Protein AF-A0A844CBQ3-F1 (afdb_monomer)

Mean predicted aligned error: 21.14 Å

Nearest PDB structures (foldseek):
  6h30-assembly2_B  TM=5.102E-01  e=7.765E-48  Lactococcus lactis subsp. lactis Il1403
  4g4p-assembly1_A  TM=9.141E-01  e=1.726E-26  Enterococcus faecalis V583
  8b5d-assembly2_B  TM=9.277E-01  e=5.105E-23  Lactococcus lactis
  8b5e-assembly1_B  TM=8.895E-01  e=1.122E-23  Lactococcus lactis
  4kr5-assembly1_B  TM=7.770E-01  e=3.376E-24  Lactococcus lactis subsp. lactis Il1403

Sequence (972 aa):
MRWIMKKAKLLAFVMACLSMLGVLTITANHSVQTVDAQTKEKYIIATDTTFAPFEFVNEAGDMVGIDMDLLAAIAEDQGFEYEVKALGFNAAVQALESKQVDGVIAGMSITPERQEAFDFSEAYYNSSLSFAVKTDSEIQTLSDLDGKRVAVKTGTQGAELADSLKDEYGFTVVTFEDSVNMYQDVIVGNSDAAVEDFPVMAYAINDGKLALRQLEETFDIGSYGFATSPGENPELVAAFNEGLANIQASGKYDEILATYLGEAVETSSDEADTALEHTKKYVIATDTTFAPFEFVNEDGDMVGIDMDLLAAIAEDQGFEYEVKALGFNAAVQALESKQVDGVIAGMSITPERQEAFDFSEAYYNSSLSFAVKTDSEIQTLSDLEGKRVAVKTGTQGAELADSLKDEYGFTVVTFEDSVNMYQDVIVGNSDAAVEDFPVMAYAINDGNLDLRQLAETFDIGSYGFATSPGANPALVAAFNQGLANIQASGEYDEILATYLGDAAVTQTETEDVAIEHTKKYIIATDQTYAPFEFVDDEGNLVGIDMDLMAAIAENQGFEYDMKVLGFNAAVQALESGQADGVIAGMSITEARQESFDFSEPYFDSELSFAVKPDSEIQTLEDLDGLRVAVKTGTQGADLAERLKDEYNFEIAIFEDSANVIEDVLAGNSAALIEDFPVMAYTIKEGDVDLRLLDETFSVGSYGFAVLKDQNQDLLTAFNQGLANLQASGEYDEIISLYTATEDAVESTESEAETTSSRSTFIGQITSNWRPLMDGLWTTVWVTLVSIVIAMILGIALGIMSAGQNSILKFIALLYVDIMRGIPLLVLSFFIYFGIPQLTGLTFPATLAGIVTLSLNAAAYISEIVRGGIKAVPIGQSEASRSLGLPYNKTLRHIVLPQAFKIMVPSFINQFVITLKDTSILSVIGLVELTQTGKIIIARTYQSGSMWLIVGLMYIIIITALTKLSKRLEKEK

pLDDT: mean 82.25, std 16.84, range [26.75, 98.0]

Solvent-accessible surface area (backbone atoms only — not comparable to full-atom values): 51866 Å² total; per-residue (Å²): 114,83,71,60,62,57,50,56,56,50,53,54,49,54,55,55,57,64,67,68,76,77,83,88,85,88,80,87,82,83,86,81,91,78,85,89,75,89,78,70,88,57,45,39,33,21,20,34,55,74,44,52,50,36,30,25,61,49,97,90,70,48,81,39,34,46,53,47,52,50,53,48,52,25,27,62,73,58,70,55,52,73,44,82,40,72,58,26,55,75,49,26,52,52,30,30,78,69,64,75,34,54,32,35,50,58,81,39,60,65,41,78,75,48,59,76,66,28,40,66,34,61,72,79,44,76,48,34,32,25,40,31,28,35,61,88,52,88,65,70,52,69,75,62,32,52,76,34,35,35,24,18,36,64,94,39,70,41,34,53,50,50,66,68,44,24,80,80,31,44,34,43,84,43,77,26,94,41,60,70,64,30,52,49,35,26,65,75,62,81,20,60,26,32,37,39,45,39,68,37,50,52,38,44,33,66,77,65,63,42,66,47,39,74,42,87,66,68,42,83,65,53,28,20,24,44,34,24,39,67,95,43,62,63,67,57,39,51,38,46,38,55,20,47,53,49,33,50,75,68,45,52,45,56,53,50,49,37,75,66,64,41,100,73,68,86,81,76,70,92,78,88,75,60,81,61,63,62,87,50,71,40,37,32,22,20,33,55,71,43,53,53,35,31,25,63,48,98,89,68,47,82,39,34,48,51,47,52,51,53,49,51,23,28,62,73,61,54,49,45,72,45,82,42,72,58,26,56,74,50,26,52,53,29,29,77,68,63,75,33,57,29,36,49,58,83,37,60,60,42,76,76,47,57,76,64,26,38,66,32,62,70,80,46,81,46,35,32,25,40,32,28,36,63,89,52,90,67,71,52,69,75,64,34,53,78,34,35,36,22,19,37,65,94,38,70,41,33,51,51,50,65,69,44,23,78,80,34,43,34,43,84,43,77,28,94,41,58,68,65,30,54,49,34,25,66,74,62,78,19,61,26,33,37,38,46,39,68,37,50,51,37,40,30,68,78,62,64,40,68,47,37,75,42,87,66,67,41,84,62,50,26,20,23,44,33,24,35,67,94,40,59,60,18,57,38,53,40,45,41,53,19,48,53,50,33,50,76,69,47,53,45,50,55,52,47,30,76,68,65,32,79,86,56,56,81,69,80,86,65,81,86,74,76,67,66,76,80,58,70,41,34,34,16,18,36,44,57,44,54,52,31,27,18,48,51,99,88,68,48,82,39,35,51,50,48,55,50,53,49,51,23,28,62,72,58,57,50,51,71,46,83,41,69,23,34,60,74,38,20,54,51,26,27,78,52,71,71,18,51,28,34,51,60,81,36,67,64,44,77,80,51,56,77,59,26,41,63,34,66,70,78,41,80,43,36,35,26,41,36,28,50,71,87,51,88,67,70,55,69,72,66,34,55,77,34,33,35,20,17,34,61,97,37,70,42,33,55,49,47,67,69,44,25,78,81,32,44,35,44,82,41,78,30,91,42,68,32,59,27,52,44,36,31,76,72,62,78,19,62,28,30,40,44,49,38,58,38,53,49,34,44,39,69,77,63,71,44,85,58,31,74,44,90,65,71,40,82,78,49,28,22,21,44,33,24,37,52,98,40,58,57,69,58,39,50,44,46,37,52,19,49,52,50,29,53,75,72,44,53,42,57,53,54,49,53,78,52,41,78,61,87,82,62,81,81,72,78,97,80,61,78,80,65,55,66,49,52,76,33,73,67,28,45,47,68,76,42,43,64,60,51,49,52,9,42,48,41,35,49,54,47,35,51,54,15,48,56,53,8,49,57,51,2,48,53,35,5,52,30,48,61,45,88,51,67,66,53,19,48,54,32,45,54,52,30,55,50,42,70,66,48,54,67,64,58,44,39,45,40,56,53,51,47,43,21,66,75,67,74,55,78,63,58,44,66,56,30,44,32,51,37,50,14,56,40,47,12,31,55,40,13,50,46,40,30,49,20,54,66,68,45,64,64,65,60,61,50,52,37,46,75,69,70,47,53,69,69,56,39,41,64,73,57,42,45,67,53,14,49,69,64,29,50,66,57,54,52,53,47,52,55,48,49,43,58,54,48,54,58,39,30,69,55,33,30,67,20,37,56,37,39,42,49,38,54,18,40,70,54,44,44,44,73,61,40,53,50,51,50,50,50,51,52,49,51,52,51,50,52,52,54,51,52,48,56,50,68,61,66,79,109

Secondary structure (DSSP, 8-state):
-TTTHHHHHHHHHHHHHHHTTS------------------S-EEEEE-SEETTTEEE-TTS-EESHHHHHHHHHHHHHT--EEEEE--HHHHHHHHHTTSSSEE-SS-B--HHHHTT-EEEEEEEEEEEEEEEETT----SGGGGTT-EEEEETTSHHHHHHHHHHHHHT-EEEEESSHHHHHHHHHTTSSSEEEEEHHHHHHHHHTS--SEEEEEEEEEEEEEEEEE-TTS-HHHHHHHHHHHHHHHHTTHHHHHHHHHH-S--------------TT-EEEEEE-SEETTTEEE-TTS-EESHHHHHHHHHHHHHT-EEEEEE--HHHHHHHHHTTSSSEE-SS-B--HHHHTTSEEEEEEEEEEEEEEEETT----SGGGGTT-EEEEETTSHHHHHHHHHHHHHT-EEEEESSHHHHHHHHHTTSSSEEEEEHHHHHHHHHTS--SEEEEEEEEEEEEEEEEE-TTS-HHHHHHHHHHHHHHHHHTHHHHHHHHHH-TTTGGGSS-------TT-EEEEEE-SEETTTEEE-TTS-EESHHHHHHHHHHHHHT-EEEEEE--HHHHHHHHHTTS-SEE-SS-B--HHHHTTEEEPSPSEEEEEEEEE-TT-S--SGGGGTT-EEEEETTSHHHHHHHHHHHHHTPEEEEESSHHHHHHHHHHTSSSEEEEEHHHHHHHHHTTS---EEEEEEEEEEEE--EEETTS-HHHHHHHHHHHHHHHHHTHHHHHHHHH---GGGGG--SS-TTTHHHHTSHHHHHHHSHHHHHHHHHHHHHHHHHHHHHHHHHHHHHHHHHHSS-HHHHHHHHHHHHHHHHS-HHHHHHIIIIIHHHHHS----HHHHHHHHHHHHHHHHHHHHHHHHHHHS-HHHHHHHHHTT--HHHHIIIIIHHHHHHHHHHHHHHHHHHHHHHGGGGGGGT--SHHHHHHHHHHHH--HHHHHHHHHHHHHHHHHHHHHHHHHHHHT-

Radius of gyration: 39.0 Å; Cα contacts (8 Å, |Δi|>4): 1684; chains: 1; bounding box: 101×66×117 Å

Foldseek 3Di:
DVVVVVVVVVVVVLVVVVVPPPDDDDDDDDDDDDDDDDQDQEFEEEEADAQPQQWYQDPVRDIHHLLVLLVVLLCVVLVHHYDYDHPHPVVRVVCQLVVVGFWYRYQAFDDPVVVVWWDWAPFLAWWKKWKKFFLPDPDQDLLSQAAFEEEEEPPDVQQVVCVVCCVVNHHHYDYDPHVVVRLVCRLVPVGGIYMDIPQSVLLCCPVVVRRMDTHPDIGGPTGGTMIHGVPGPVVVSVSSNVSSVVCVVVCVSVVSCCVRRNPDDPRDDDDDDADPPLVDAFEEEEADAQPQQWYQDPVRDIHHLLVLLVVQLCVVLNHHYDYDHPHPVVRVVCQLVVVGFWYRYQAFDDPVVVVWWPWAPFLFWWKKWKKFFLPDPDQDLLSQAAFEEEEEPPDVQQVVCVVCCVVSNHHYDYDPHVVVRLVCRLVPVGGIYMDIPQSVLLCVPVVVRRMDTHLDIGGRTGGTMIHGVPGPVNVSVSSNVSSVVCVVVCVSLVSCCVRRNPLVSPPPPDDPLPQPLPDEFEEEEEAQQPQQWHADLVRDTHHLLVVLVVLLCVLLNHHYDYHHFHDVLRVLCQQLVVGQWYRYQAFDDPVVLVWKDWAPFLFFWKKWKKAAPPAPDQDLLVQAAFEEEEEPPDLQVVVCVVCCVVSVHHYDYDNHPLVNQVCRVVVVGGIYIDTPLSVQQCVVVVLGRIDTHPDIGGRGGGTMIHTPPGPVSVSSSSNVSSSSCVVVVVSVVRSPVRGDDPVPPPDDPDPVPPSVQCLDLVNVCVSLVVLLVVLAVLLVVLLVLLLVLLLVLLLCLLCQCLDPDPVSVVVSVVLLCVLQVDDLLRQLCCQQRVCCSVPVDHDDLSVSLSVSLNSNLSSQSSVLSNVLLVPPPCVQVVVCVVVVHDPVRSCVPPRVVRSVLVSLLVSLVSSLVSSVCSLSSVNRVRSHNNVSLSSSCSVSSNNPSSVVVSVVSSVVVSVVSVVVSVVVNVVD

InterPro domains:
  IPR000515 ABC transporter type 1, transmembrane domain MetI-like [PF00528] (794-969)
  IPR000515 ABC transporter type 1, transmembrane domain MetI-like [PS50928] (776-965)
  IPR000515 ABC transporter type 1, transmembrane domain MetI-like [cd06261] (776-962)
  IPR001320 Ionotropic glutamate receptor, C-terminal [SM00079] (281-502)
  IPR001638 Solute-binding protein family 3/N-terminal domain of MltF [PF00497] (44-263)
  IPR001638 Solute-binding protein family 3/N-terminal domain of MltF [PF00497] (283-501)
  IPR001638 Solute-binding protein family 3/N-terminal domain of MltF [PF00497] (522-738)
  IPR001638 Solute-binding protein family 3/N-terminal domain of MltF [SM00062] (42-264)
  IPR001638 Solute-binding protein family 3/N-terminal domain of MltF [SM00062] (281-503)
  IPR001638 Solute-binding protein family 3/N-terminal domain of MltF [SM00062] (520-742)
  IPR010065 Amino acid ABC transporter, permease protein, 3-TM domain [TIGR01726] (769-867)
  IPR035906 MetI-like superfamily [G3DSA:1.10.3720.10] (762-972)
  IPR035906 MetI-like superfamily [SSF161098] (770-968)

Organism: NCBI:txid2664442

Structure (mmCIF, N/CA/C/O backbone):
data_AF-A0A844CBQ3-F1
#
_entry.id   AF-A0A844CBQ3-F1
#
loop_
_atom_site.group_PDB
_atom_site.id
_atom_site.type_symbol
_atom_site.label_atom_id
_atom_site.label_alt_id
_atom_site.label_comp_id
_atom_site.label_asym_id
_atom_site.label_entity_id
_atom_site.label_seq_id
_atom_site.pdbx_PDB_ins_code
_atom_site.Cartn_x
_atom_site.Cartn_y
_atom_site.Cartn_z
_atom_site.occupancy
_atom_site.B_iso_or_equiv
_atom_site.auth_seq_id
_atom_site.auth_comp_id
_atom_site.auth_asym_id
_atom_site.auth_atom_id
_atom_site.pdbx_PDB_model_num
ATOM 1 N N . MET A 1 1 ? 44.254 -22.456 -4.884 1.00 42.69 1 MET A N 1
ATOM 2 C CA . MET A 1 1 ? 44.117 -21.243 -4.040 1.00 42.69 1 MET A CA 1
ATOM 3 C C . MET A 1 1 ? 44.386 -19.915 -4.768 1.00 42.69 1 MET A C 1
ATOM 5 O O . MET A 1 1 ? 43.514 -19.061 -4.763 1.00 42.69 1 MET A O 1
ATOM 9 N N . ARG A 1 2 ? 45.508 -19.723 -5.488 1.00 37.31 2 ARG A N 1
ATOM 10 C CA . ARG A 1 2 ? 45.789 -18.478 -6.261 1.00 37.31 2 ARG A CA 1
ATOM 11 C C . ARG A 1 2 ? 44.893 -18.211 -7.494 1.00 37.31 2 ARG A C 1
ATOM 13 O O . ARG A 1 2 ? 44.943 -17.118 -8.048 1.00 37.31 2 ARG A O 1
ATOM 20 N N . TRP A 1 3 ? 44.098 -19.193 -7.921 1.00 34.28 3 TRP A N 1
ATOM 21 C CA . TRP A 1 3 ? 43.196 -19.111 -9.082 1.00 34.28 3 TRP A CA 1
ATOM 22 C C . TRP A 1 3 ? 41.787 -18.600 -8.718 1.00 34.28 3 TRP A C 1
ATOM 24 O O . TRP A 1 3 ? 41.167 -17.908 -9.515 1.00 34.28 3 TRP A O 1
ATOM 34 N N . ILE A 1 4 ? 41.337 -18.836 -7.479 1.00 40.72 4 ILE A N 1
ATOM 35 C CA . ILE A 1 4 ? 40.015 -18.423 -6.972 1.00 40.72 4 ILE A CA 1
ATOM 36 C C . ILE A 1 4 ? 40.043 -16.950 -6.515 1.00 40.72 4 ILE A C 1
ATOM 38 O O . ILE A 1 4 ? 39.172 -16.166 -6.880 1.00 40.72 4 ILE A O 1
ATOM 42 N N . MET A 1 5 ? 41.134 -16.507 -5.877 1.00 39.25 5 MET A N 1
ATOM 43 C CA . MET A 1 5 ? 41.304 -15.105 -5.449 1.00 39.25 5 MET A CA 1
ATOM 44 C C . MET A 1 5 ? 41.434 -14.087 -6.601 1.00 39.25 5 MET A C 1
ATOM 46 O O . MET A 1 5 ? 41.279 -12.888 -6.380 1.00 39.25 5 MET A O 1
ATOM 50 N N . LYS A 1 6 ? 41.724 -14.529 -7.834 1.00 40.88 6 LYS A N 1
ATOM 51 C CA . LYS A 1 6 ? 41.793 -13.639 -9.009 1.00 40.88 6 LYS A CA 1
ATOM 52 C C . LYS A 1 6 ? 40.429 -13.383 -9.660 1.00 40.88 6 LYS A C 1
ATOM 54 O O . LYS A 1 6 ? 40.295 -12.367 -10.330 1.00 40.88 6 LYS A O 1
ATOM 59 N N . LYS A 1 7 ? 39.431 -14.252 -9.448 1.00 42.78 7 LYS A N 1
ATOM 60 C CA . LYS A 1 7 ? 38.058 -14.039 -9.937 1.00 42.78 7 LYS A CA 1
ATOM 61 C C . LYS A 1 7 ? 37.225 -13.186 -8.977 1.00 42.78 7 LYS A C 1
ATOM 63 O O . LYS A 1 7 ? 36.506 -12.320 -9.450 1.00 42.78 7 LYS A O 1
ATOM 68 N N . ALA A 1 8 ? 37.428 -13.318 -7.664 1.00 40.06 8 ALA A N 1
ATOM 69 C CA . ALA A 1 8 ? 36.771 -12.463 -6.667 1.00 40.06 8 ALA A CA 1
ATOM 70 C C . ALA A 1 8 ? 37.139 -10.971 -6.823 1.00 40.06 8 ALA A C 1
ATOM 72 O O . ALA A 1 8 ? 36.279 -10.104 -6.749 1.00 40.06 8 ALA A O 1
ATOM 73 N N . LYS A 1 9 ? 38.403 -10.666 -7.157 1.00 38.34 9 LYS A N 1
ATOM 74 C CA . LYS A 1 9 ? 38.848 -9.287 -7.444 1.00 38.34 9 LYS A CA 1
ATOM 75 C C . LYS A 1 9 ? 38.379 -8.747 -8.797 1.00 38.34 9 LYS A C 1
ATOM 77 O O . LYS A 1 9 ? 38.331 -7.539 -8.969 1.00 38.34 9 LYS A O 1
ATOM 82 N N . LEU A 1 10 ? 38.047 -9.622 -9.748 1.00 36.81 10 LEU A N 1
ATOM 83 C CA . LEU A 1 10 ? 37.467 -9.232 -11.035 1.00 36.81 10 LEU A CA 1
ATOM 84 C C . LEU A 1 10 ? 35.963 -8.952 -10.883 1.00 36.81 10 LEU A C 1
ATOM 86 O O . LEU A 1 10 ? 35.478 -7.988 -11.453 1.00 36.81 10 LEU A O 1
ATOM 90 N N . LEU A 1 11 ? 35.263 -9.738 -10.057 1.00 35.88 11 LEU A N 1
ATOM 91 C CA . LEU A 1 11 ? 33.847 -9.545 -9.727 1.00 35.88 11 LEU A CA 1
ATOM 92 C C . LEU A 1 11 ? 33.622 -8.264 -8.900 1.00 35.88 11 LEU A C 1
ATOM 94 O O . LEU A 1 11 ? 32.753 -7.468 -9.232 1.00 35.88 11 LEU A O 1
ATOM 98 N N . ALA A 1 12 ? 34.481 -8.004 -7.906 1.00 39.28 12 ALA A N 1
ATOM 99 C CA . ALA A 1 12 ? 34.456 -6.764 -7.121 1.00 39.28 12 ALA A CA 1
ATOM 100 C C . ALA A 1 12 ? 34.820 -5.515 -7.951 1.00 39.28 12 ALA A C 1
ATOM 102 O O . ALA A 1 12 ? 34.304 -4.431 -7.706 1.00 39.28 12 ALA A O 1
ATOM 103 N N . PHE A 1 13 ? 35.678 -5.658 -8.969 1.00 39.47 13 PHE A N 1
ATOM 104 C CA . PHE A 1 13 ? 36.022 -4.564 -9.884 1.00 39.47 13 PHE A CA 1
ATOM 105 C C . PHE A 1 13 ? 34.905 -4.278 -10.903 1.00 39.47 13 PHE A C 1
ATOM 107 O O . PHE A 1 13 ? 34.706 -3.128 -11.276 1.00 39.47 13 PHE A O 1
ATOM 114 N N . VAL A 1 14 ? 34.149 -5.301 -11.318 1.00 38.84 14 VAL A N 1
ATOM 115 C CA . VAL A 1 14 ? 32.962 -5.144 -12.177 1.00 38.84 14 VAL A CA 1
ATOM 116 C C . VAL A 1 14 ? 31.804 -4.495 -11.405 1.00 38.84 14 VAL A C 1
ATOM 118 O O . VAL A 1 14 ? 31.183 -3.584 -11.944 1.00 38.84 14 VAL A O 1
ATOM 121 N N . MET A 1 15 ? 31.589 -4.854 -10.131 1.00 37.47 15 MET A N 1
ATOM 122 C CA . MET A 1 15 ? 30.619 -4.171 -9.255 1.00 37.47 15 MET A CA 1
ATOM 123 C C . MET A 1 15 ? 31.005 -2.711 -8.958 1.00 37.47 15 MET A C 1
ATOM 125 O O . MET A 1 15 ? 30.160 -1.827 -9.037 1.00 37.47 15 MET A O 1
ATOM 129 N N . ALA A 1 16 ? 32.289 -2.416 -8.727 1.00 35.47 16 ALA A N 1
ATOM 130 C CA . ALA A 1 16 ? 32.760 -1.042 -8.505 1.00 35.47 16 ALA A CA 1
ATOM 131 C C . ALA A 1 16 ? 32.723 -0.150 -9.767 1.00 35.47 16 ALA A C 1
ATOM 133 O O . ALA A 1 16 ? 32.735 1.074 -9.669 1.00 35.47 16 ALA A O 1
ATOM 134 N N . CYS A 1 17 ? 32.695 -0.739 -10.968 1.00 33.56 17 CYS A N 1
ATOM 135 C CA . CYS A 1 17 ? 32.508 0.006 -12.218 1.00 33.56 17 CYS A CA 1
ATOM 136 C C . CYS A 1 17 ? 31.031 0.310 -12.520 1.00 33.56 17 CYS A C 1
ATOM 138 O O . CYS A 1 17 ? 30.770 1.267 -13.244 1.00 33.56 17 CYS A O 1
ATOM 140 N N . LEU A 1 18 ? 30.088 -0.456 -11.961 1.00 34.97 18 LEU A N 1
ATOM 141 C CA . LEU A 1 18 ? 28.648 -0.180 -12.043 1.00 34.97 18 LEU A CA 1
ATOM 142 C C . LEU A 1 18 ? 28.239 0.999 -11.143 1.00 34.97 18 LEU A C 1
ATOM 144 O O . LEU A 1 18 ? 27.423 1.813 -11.560 1.00 34.97 18 LEU A O 1
ATOM 148 N N . SER A 1 19 ? 28.872 1.168 -9.977 1.00 33.22 19 SER A N 1
ATOM 149 C CA . SER A 1 19 ? 28.577 2.270 -9.045 1.00 33.22 19 SER A CA 1
ATOM 150 C C . SER A 1 19 ? 29.207 3.624 -9.418 1.00 33.22 19 SER A C 1
ATOM 152 O O . SER A 1 19 ? 28.736 4.667 -8.978 1.00 33.22 19 SER A O 1
ATOM 154 N N . MET A 1 20 ? 30.241 3.657 -10.270 1.00 30.27 20 MET A N 1
ATOM 155 C CA . MET A 1 20 ? 30.936 4.904 -10.651 1.00 30.27 20 MET A CA 1
ATOM 156 C C . MET A 1 20 ? 30.325 5.669 -11.841 1.00 30.27 20 MET A C 1
ATOM 158 O O . MET A 1 20 ? 30.866 6.702 -12.235 1.00 30.27 20 MET A O 1
ATOM 162 N N . LEU A 1 21 ? 29.216 5.207 -12.427 1.00 35.25 21 LEU A N 1
ATOM 163 C CA . LEU A 1 21 ? 28.580 5.859 -13.586 1.00 35.25 21 LEU A CA 1
ATOM 164 C C . LEU A 1 21 ? 27.441 6.837 -13.231 1.00 35.25 21 LEU A C 1
ATOM 166 O O . LEU A 1 21 ? 26.914 7.475 -14.137 1.00 35.25 21 LEU A O 1
ATOM 170 N N . GLY A 1 22 ? 27.104 7.001 -11.945 1.00 36.03 22 GLY A N 1
ATOM 171 C CA . GLY A 1 22 ? 25.953 7.797 -11.491 1.00 36.03 22 GLY A CA 1
ATOM 172 C C . GLY A 1 22 ? 26.216 9.225 -10.989 1.00 36.03 22 GLY A C 1
ATOM 173 O O . GLY A 1 22 ? 25.256 9.919 -10.686 1.00 36.03 22 GLY A O 1
ATOM 174 N N . VAL A 1 23 ? 27.459 9.713 -10.884 1.00 34.78 23 VAL A N 1
ATOM 175 C CA . VAL A 1 23 ? 27.708 11.002 -10.197 1.00 34.78 23 VAL A CA 1
ATOM 176 C C . VAL A 1 23 ? 28.401 12.016 -11.098 1.00 34.78 23 VAL A C 1
ATOM 178 O O . VAL A 1 23 ? 29.620 11.984 -11.271 1.00 34.78 23 VAL A O 1
ATOM 181 N N . LEU A 1 24 ? 27.626 12.963 -11.639 1.00 29.94 24 LEU A N 1
ATOM 182 C CA . LEU A 1 24 ? 28.168 14.227 -12.138 1.00 29.94 24 LEU A CA 1
ATOM 183 C C . LEU A 1 24 ? 27.106 15.336 -12.216 1.00 29.94 24 LEU A C 1
ATOM 185 O O . LEU A 1 24 ? 26.623 15.637 -13.296 1.00 29.94 24 LEU A O 1
ATOM 189 N N . THR A 1 25 ? 26.823 15.986 -11.082 1.00 29.67 25 THR A N 1
ATOM 190 C CA . THR A 1 25 ? 26.727 17.458 -10.973 1.00 29.67 25 THR A CA 1
ATOM 191 C C . THR A 1 25 ? 26.668 17.881 -9.502 1.00 29.67 25 THR A C 1
ATOM 193 O O . THR A 1 25 ? 25.662 17.684 -8.836 1.00 29.67 25 THR A O 1
ATOM 196 N N . ILE A 1 26 ? 27.743 18.511 -9.018 1.00 32.50 26 ILE A N 1
ATOM 197 C CA . ILE A 1 26 ? 27.731 19.410 -7.856 1.00 32.50 26 ILE A CA 1
ATOM 198 C C . ILE A 1 26 ? 27.830 20.827 -8.413 1.00 32.50 26 ILE A C 1
ATOM 200 O O . ILE A 1 26 ? 28.825 21.132 -9.069 1.00 32.50 26 ILE A O 1
ATOM 204 N N . THR A 1 27 ? 26.880 21.698 -8.074 1.00 30.72 27 THR A N 1
ATOM 205 C CA . THR A 1 27 ? 27.179 23.108 -7.778 1.00 30.72 27 THR A CA 1
ATOM 206 C C . THR A 1 27 ? 26.192 23.663 -6.756 1.00 30.72 27 THR A C 1
ATOM 208 O O . THR A 1 27 ? 25.030 23.873 -7.071 1.00 30.72 27 THR A O 1
ATOM 211 N N . ALA A 1 28 ? 26.739 23.911 -5.563 1.00 29.20 28 ALA A N 1
ATOM 212 C CA . ALA A 1 28 ? 26.555 25.066 -4.686 1.00 29.20 28 ALA A CA 1
ATOM 213 C C . ALA A 1 28 ? 25.149 25.660 -4.498 1.00 29.20 28 ALA A C 1
ATOM 215 O O . ALA A 1 28 ? 24.626 26.326 -5.388 1.00 29.20 28 ALA A O 1
ATOM 216 N N . ASN A 1 29 ? 24.690 25.663 -3.243 1.00 28.53 29 ASN A N 1
ATOM 217 C CA . ASN A 1 29 ? 24.168 26.901 -2.683 1.00 28.53 29 ASN A CA 1
ATOM 218 C C . ASN A 1 29 ? 24.551 27.091 -1.212 1.00 28.53 29 ASN A C 1
ATOM 220 O O . ASN A 1 29 ? 24.800 26.144 -0.474 1.00 28.53 29 ASN A O 1
ATOM 224 N N . HIS A 1 30 ? 24.711 28.365 -0.871 1.00 30.31 30 HIS A N 1
ATOM 225 C CA . HIS A 1 30 ? 25.308 28.895 0.342 1.00 30.31 30 HIS A CA 1
ATOM 226 C C . HIS A 1 30 ? 24.494 28.618 1.613 1.00 30.31 30 HIS A C 1
ATOM 228 O O . HIS A 1 30 ? 23.314 28.932 1.689 1.00 30.31 30 HIS A O 1
ATOM 234 N N . SER A 1 31 ? 25.221 28.144 2.623 1.00 26.97 31 SER A N 1
ATOM 235 C CA . SER A 1 31 ? 25.113 28.442 4.056 1.00 26.97 31 SER A CA 1
ATOM 236 C C . SER A 1 31 ? 24.112 29.528 4.492 1.00 26.97 31 SER A C 1
ATOM 238 O O . SER A 1 31 ? 24.318 30.711 4.200 1.00 26.97 31 SER A O 1
ATOM 240 N N . VAL A 1 32 ? 23.184 29.136 5.366 1.00 27.33 32 VAL A N 1
ATOM 241 C CA . VAL A 1 32 ? 22.710 29.955 6.491 1.00 27.33 32 VAL A CA 1
ATOM 242 C C . VAL A 1 32 ? 23.109 29.209 7.767 1.00 27.33 32 VAL A C 1
ATOM 244 O O . VAL A 1 32 ? 22.816 28.030 7.914 1.00 27.33 32 VAL A O 1
ATOM 247 N N . GLN A 1 33 ? 23.875 29.875 8.632 1.00 26.75 33 GLN A N 1
ATOM 248 C CA . GLN A 1 33 ? 24.280 29.372 9.944 1.00 26.75 33 GLN A CA 1
ATOM 249 C C . GLN A 1 33 ? 23.138 29.537 10.947 1.00 26.75 33 GLN A C 1
ATOM 251 O O . GLN A 1 33 ? 22.688 30.666 11.148 1.00 26.75 33 GLN A O 1
ATOM 256 N N . THR A 1 34 ? 22.819 28.471 11.678 1.00 27.25 34 THR A N 1
ATOM 257 C CA . THR A 1 34 ? 22.319 28.544 13.056 1.00 27.25 34 THR A CA 1
ATOM 258 C C . THR A 1 34 ? 23.032 27.487 13.907 1.00 27.25 34 THR A C 1
ATOM 260 O O . THR A 1 34 ? 23.056 26.314 13.569 1.00 27.25 34 THR A O 1
ATOM 263 N N . VAL A 1 35 ? 23.704 28.017 14.929 1.00 29.19 35 VAL A N 1
ATOM 264 C CA . VAL A 1 35 ? 24.410 27.480 16.108 1.00 29.19 35 VAL A CA 1
ATOM 265 C C . VAL A 1 35 ? 24.378 25.960 16.380 1.00 29.19 35 VAL A C 1
ATOM 267 O O . VAL A 1 35 ? 23.326 25.382 16.603 1.00 29.19 35 VAL A O 1
ATOM 270 N N . ASP A 1 36 ? 25.593 25.400 16.456 1.00 27.80 36 ASP A N 1
ATOM 271 C CA . ASP A 1 36 ? 26.026 24.081 16.960 1.00 27.80 36 ASP A CA 1
ATOM 272 C C . ASP A 1 36 ? 25.395 23.666 18.309 1.00 27.80 36 ASP A C 1
ATOM 274 O O . ASP A 1 36 ? 25.529 24.394 19.298 1.00 27.80 36 ASP A O 1
ATOM 278 N N . ALA A 1 37 ? 24.869 22.440 18.375 1.00 33.53 37 ALA A N 1
ATOM 279 C CA . ALA A 1 37 ? 24.974 21.569 19.545 1.00 33.53 37 ALA A CA 1
ATOM 280 C C . ALA A 1 37 ? 25.956 20.448 19.167 1.00 33.53 37 ALA A C 1
ATOM 282 O O . ALA A 1 37 ? 25.830 19.846 18.104 1.00 33.53 37 ALA A O 1
ATOM 283 N N . GLN A 1 38 ? 26.989 20.224 19.983 1.00 36.97 38 GLN A N 1
ATOM 284 C CA . GLN A 1 38 ? 27.993 19.191 19.725 1.00 36.97 38 GLN A CA 1
ATOM 285 C C . GLN A 1 38 ? 27.341 17.803 19.770 1.00 36.97 38 GLN A C 1
ATOM 287 O O . GLN A 1 38 ? 27.178 17.249 20.851 1.00 36.97 38 GLN A O 1
ATOM 292 N N . THR A 1 39 ? 27.029 17.206 18.623 1.00 42.03 39 THR A N 1
ATOM 293 C CA . THR A 1 39 ? 26.670 15.785 18.568 1.00 42.03 39 THR A CA 1
ATOM 294 C C . THR A 1 39 ? 27.907 14.950 18.879 1.00 42.03 39 THR A C 1
ATOM 296 O O . THR A 1 39 ? 28.873 14.904 18.110 1.00 42.03 39 THR A O 1
ATOM 299 N N . LYS A 1 40 ? 27.894 14.328 20.056 1.00 55.50 40 LYS A N 1
ATOM 300 C CA . LYS A 1 40 ? 28.806 13.256 20.448 1.00 55.50 40 LYS A CA 1
ATOM 301 C C . LYS A 1 40 ? 28.569 12.090 19.483 1.00 55.50 40 LYS A C 1
ATOM 303 O O . LYS A 1 40 ? 27.426 11.727 19.257 1.00 55.50 40 LYS A O 1
ATOM 308 N N . GLU A 1 41 ? 29.625 11.529 18.889 1.00 66.75 41 GLU A N 1
ATOM 309 C CA . GLU A 1 41 ? 29.463 10.459 17.883 1.00 66.75 41 GLU A CA 1
ATOM 310 C C . GLU A 1 41 ? 28.832 9.180 18.469 1.00 66.75 41 GLU A C 1
ATOM 312 O O . GLU A 1 41 ? 28.280 8.403 17.705 1.00 66.75 41 GLU A O 1
ATOM 317 N N . LYS A 1 42 ? 28.922 8.945 19.793 1.00 89.94 42 LYS A N 1
ATOM 318 C CA . LYS A 1 42 ? 28.358 7.765 20.474 1.00 89.94 42 LYS A CA 1
ATOM 319 C C . LYS A 1 42 ? 28.299 7.945 22.002 1.00 89.94 42 LYS A C 1
ATOM 321 O O . LYS A 1 42 ? 29.308 8.355 22.587 1.00 89.94 42 LYS A O 1
ATOM 326 N N . TYR A 1 43 ? 27.180 7.609 22.646 1.00 95.25 43 TYR A N 1
ATOM 327 C CA . TYR A 1 43 ? 27.017 7.599 24.111 1.00 95.25 43 TYR A CA 1
ATOM 328 C C . TYR A 1 43 ? 27.470 6.269 24.733 1.00 95.25 43 TYR A C 1
ATOM 330 O O . TYR A 1 43 ? 27.318 5.207 24.136 1.00 95.25 43 TYR A O 1
ATOM 338 N N . ILE A 1 44 ? 28.032 6.293 25.942 1.00 96.62 44 ILE A N 1
ATOM 339 C CA . ILE A 1 44 ? 28.392 5.081 26.698 1.00 96.62 44 ILE A CA 1
ATOM 340 C C . ILE A 1 44 ? 27.376 4.876 27.821 1.00 96.62 44 ILE A C 1
ATOM 342 O O . ILE A 1 44 ? 27.399 5.626 28.792 1.00 96.62 44 ILE A O 1
ATOM 346 N N . ILE A 1 45 ? 26.543 3.843 27.733 1.00 97.56 45 ILE A N 1
ATOM 347 C CA . ILE A 1 45 ? 25.505 3.540 28.726 1.00 97.56 45 ILE A CA 1
ATOM 348 C C . ILE A 1 45 ? 25.938 2.329 29.554 1.00 97.56 45 ILE A C 1
ATOM 350 O O . ILE A 1 45 ? 26.337 1.310 28.992 1.00 97.56 45 ILE A O 1
ATOM 354 N N . ALA A 1 46 ? 25.925 2.424 30.882 1.00 95.88 46 ALA A N 1
ATOM 355 C CA . ALA A 1 46 ? 26.192 1.273 31.749 1.00 95.88 46 ALA A CA 1
ATOM 356 C C . ALA A 1 46 ? 24.902 0.611 32.241 1.00 95.88 46 ALA A C 1
ATOM 358 O O . ALA A 1 46 ? 23.884 1.275 32.394 1.00 95.88 46 ALA A O 1
ATOM 359 N N . THR A 1 47 ? 24.976 -0.692 32.509 1.00 94.44 47 THR A N 1
ATOM 360 C CA . THR A 1 47 ? 23.842 -1.502 32.979 1.00 94.44 47 THR A CA 1
ATOM 361 C C . THR A 1 47 ? 24.295 -2.605 33.957 1.00 94.44 47 THR A C 1
ATOM 363 O O . THR A 1 47 ? 25.513 -2.803 34.147 1.00 94.44 47 THR A O 1
ATOM 366 N N . ASP A 1 48 ? 23.352 -3.290 34.617 1.00 86.44 48 ASP A N 1
ATOM 367 C CA . ASP A 1 48 ? 23.629 -4.457 35.469 1.00 86.44 48 ASP A CA 1
ATOM 368 C C . ASP A 1 48 ? 24.012 -5.692 34.619 1.00 86.44 48 ASP A C 1
ATOM 370 O O . ASP A 1 48 ? 24.115 -5.650 33.394 1.00 86.44 48 ASP A O 1
ATOM 374 N N . THR A 1 49 ? 24.354 -6.800 35.273 1.00 77.38 49 THR A N 1
ATOM 375 C CA . THR A 1 49 ? 24.728 -8.060 34.598 1.00 77.38 49 THR A CA 1
ATOM 376 C C . THR A 1 49 ? 23.767 -9.213 34.870 1.00 77.38 49 THR A C 1
ATOM 378 O O . THR A 1 49 ? 23.844 -10.236 34.189 1.00 77.38 49 THR A O 1
ATOM 381 N N . THR A 1 50 ? 22.910 -9.092 35.886 1.00 74.44 50 THR A N 1
ATOM 382 C CA . THR A 1 50 ? 22.116 -10.203 36.427 1.00 74.44 50 THR A CA 1
ATOM 383 C C . THR A 1 50 ? 20.797 -9.703 37.032 1.00 74.44 50 THR A C 1
ATOM 385 O O . THR A 1 50 ? 20.591 -9.840 38.242 1.00 74.44 50 THR A O 1
ATOM 388 N N . PHE A 1 51 ? 19.924 -9.112 36.215 1.00 80.62 51 PHE A N 1
ATOM 389 C CA . PHE A 1 51 ? 18.647 -8.533 36.645 1.00 80.62 51 PHE A CA 1
ATOM 390 C C . PHE A 1 51 ? 17.513 -8.813 35.639 1.00 80.62 51 PHE A C 1
ATOM 392 O O . PHE A 1 51 ? 16.879 -7.913 35.107 1.00 80.62 51 PHE A O 1
ATOM 399 N N . ALA A 1 52 ? 17.257 -10.093 35.350 1.00 81.56 52 ALA A N 1
ATOM 400 C CA . ALA A 1 52 ? 16.130 -10.489 34.501 1.00 81.56 52 ALA A CA 1
ATOM 401 C C . ALA A 1 52 ? 14.780 -10.171 35.185 1.00 81.56 52 ALA A C 1
ATOM 403 O O . ALA A 1 52 ? 14.666 -10.436 36.384 1.00 81.56 52 ALA A O 1
ATOM 404 N N . PRO A 1 53 ? 13.756 -9.671 34.466 1.00 85.94 53 PRO A N 1
ATOM 405 C CA . PRO A 1 53 ? 13.681 -9.538 33.006 1.00 85.94 53 PRO A CA 1
ATOM 406 C C . PRO A 1 53 ? 14.258 -8.241 32.411 1.00 85.94 53 PRO A C 1
ATOM 408 O O . PRO A 1 53 ? 14.237 -8.092 31.194 1.00 85.94 53 PRO A O 1
ATOM 411 N N . PHE A 1 54 ? 14.768 -7.312 33.219 1.00 88.50 54 PHE A N 1
ATOM 412 C CA . PHE A 1 54 ? 15.189 -5.986 32.753 1.00 88.50 54 PHE A CA 1
ATOM 413 C C . PHE A 1 54 ? 16.533 -6.000 32.018 1.00 88.50 54 PHE A C 1
ATOM 415 O O . PHE A 1 54 ? 16.614 -5.527 30.888 1.00 88.50 54 PHE A O 1
ATOM 422 N N . GLU A 1 55 ? 17.560 -6.642 32.572 1.00 89.62 55 GLU A N 1
ATOM 423 C CA . GLU A 1 55 ? 18.846 -6.802 31.898 1.00 89.62 55 GLU A CA 1
ATOM 424 C C . GLU A 1 55 ? 19.565 -8.078 32.343 1.00 89.62 55 GLU A C 1
ATOM 426 O O . GLU A 1 55 ? 19.862 -8.320 33.518 1.00 89.62 55 GLU A O 1
ATOM 431 N N . PHE A 1 56 ? 19.866 -8.952 31.390 1.00 85.44 56 PHE A N 1
ATOM 432 C CA . PHE A 1 56 ? 20.569 -10.198 31.654 1.00 85.44 56 PHE A CA 1
ATOM 433 C C . PHE A 1 56 ? 21.259 -10.733 30.405 1.00 85.44 56 PHE A C 1
ATOM 435 O O . PHE A 1 56 ? 20.944 -10.386 29.271 1.00 85.44 56 PHE A O 1
ATOM 442 N N . VAL A 1 57 ? 22.228 -11.620 30.622 1.00 81.12 57 VAL A N 1
ATOM 443 C CA . VAL A 1 57 ? 22.919 -12.303 29.529 1.00 81.12 57 VAL A CA 1
ATOM 444 C C . VAL A 1 57 ? 22.173 -13.592 29.191 1.00 81.12 57 VAL A C 1
ATOM 446 O O . VAL A 1 57 ? 22.070 -14.484 30.037 1.00 81.12 57 VAL A O 1
ATOM 449 N N . ASN A 1 58 ? 21.673 -13.706 27.961 1.00 80.12 58 ASN A N 1
ATOM 450 C CA . ASN A 1 58 ? 20.993 -14.912 27.483 1.00 80.12 58 ASN A CA 1
ATOM 451 C C . ASN A 1 58 ? 21.976 -16.076 27.216 1.00 80.12 58 ASN A C 1
ATOM 453 O O . ASN A 1 58 ? 23.198 -15.940 27.322 1.00 80.12 58 ASN A O 1
ATOM 457 N N . GLU A 1 59 ? 21.461 -17.247 26.818 1.00 74.62 59 GLU A N 1
ATOM 458 C CA . GLU A 1 59 ? 22.295 -18.429 26.530 1.00 74.62 59 GLU A CA 1
ATOM 459 C C . GLU A 1 59 ? 23.306 -18.225 25.382 1.00 74.62 59 GLU A C 1
ATOM 461 O O . GLU A 1 59 ? 24.333 -18.913 25.333 1.00 74.62 59 GLU A O 1
ATOM 466 N N . ALA A 1 60 ? 23.040 -17.288 24.466 1.00 75.50 60 ALA A N 1
ATOM 467 C CA . ALA A 1 60 ? 23.932 -16.944 23.359 1.00 75.50 60 ALA A CA 1
ATOM 468 C C . ALA A 1 60 ? 25.100 -16.035 23.789 1.00 75.50 60 ALA A C 1
ATOM 470 O O . ALA A 1 60 ? 26.098 -15.938 23.068 1.00 75.50 60 ALA A O 1
ATOM 471 N N . GLY A 1 61 ? 25.030 -15.455 24.991 1.00 77.81 61 GLY A N 1
ATOM 472 C CA . GLY A 1 61 ? 26.020 -14.520 25.518 1.00 77.81 61 GLY A CA 1
ATOM 473 C C . GLY A 1 61 ? 25.718 -13.053 25.205 1.00 77.81 61 GLY A C 1
ATOM 474 O O . GLY A 1 61 ? 26.593 -12.215 25.435 1.00 77.81 61 GLY A O 1
ATOM 475 N N . ASP A 1 62 ? 24.519 -12.750 24.704 1.00 84.31 62 ASP A N 1
ATOM 476 C CA . ASP A 1 62 ? 24.071 -11.396 24.377 1.00 84.31 62 ASP A CA 1
ATOM 477 C C . ASP A 1 62 ? 23.345 -10.765 25.573 1.00 84.31 62 ASP A C 1
ATOM 479 O O . ASP A 1 62 ? 22.650 -11.464 26.315 1.00 84.31 62 ASP A O 1
ATOM 483 N N . MET A 1 63 ? 23.519 -9.453 25.766 1.00 88.06 63 MET A N 1
ATOM 484 C CA . MET A 1 63 ? 22.782 -8.693 26.780 1.00 88.06 63 MET A CA 1
ATOM 485 C C . MET A 1 63 ? 21.394 -8.348 26.238 1.00 88.06 63 MET A C 1
ATOM 487 O O . MET A 1 63 ? 21.303 -7.706 25.194 1.00 88.06 63 MET A O 1
ATOM 491 N N . VAL A 1 64 ? 20.351 -8.788 26.935 1.00 88.69 64 VAL A N 1
ATOM 492 C CA . VAL A 1 64 ? 18.936 -8.657 26.551 1.00 88.69 64 VAL A CA 1
ATOM 493 C C . VAL A 1 64 ? 18.086 -8.295 27.773 1.00 88.69 64 VAL A C 1
ATOM 495 O O . VAL A 1 64 ? 18.583 -8.367 28.899 1.00 88.69 64 VAL A O 1
ATOM 498 N N . GLY A 1 65 ? 16.820 -7.943 27.560 1.00 90.25 65 GLY A N 1
ATOM 499 C CA . GLY A 1 65 ? 15.861 -7.612 28.615 1.00 90.25 65 GLY A CA 1
ATOM 500 C C . GLY A 1 65 ? 15.129 -6.295 28.353 1.00 90.25 65 GLY A C 1
ATOM 501 O O . GLY A 1 65 ? 15.478 -5.569 27.422 1.00 90.25 65 GLY A O 1
ATOM 502 N N . ILE A 1 66 ? 14.138 -5.985 29.193 1.00 92.69 66 ILE A N 1
ATOM 503 C CA . ILE A 1 66 ? 13.290 -4.784 29.085 1.00 92.69 66 ILE A CA 1
ATOM 504 C C . ILE A 1 66 ? 14.139 -3.507 28.976 1.00 92.69 66 ILE A C 1
ATOM 506 O O . ILE A 1 66 ? 13.933 -2.719 28.060 1.00 92.69 66 ILE A O 1
ATOM 510 N N . ASP A 1 67 ? 15.151 -3.322 29.830 1.00 95.06 67 ASP A N 1
ATOM 511 C CA . ASP A 1 67 ? 16.022 -2.139 29.796 1.00 95.06 67 ASP A CA 1
ATOM 512 C C . ASP A 1 67 ? 16.814 -2.054 28.476 1.00 95.06 67 ASP A C 1
ATOM 514 O O . ASP A 1 67 ? 17.087 -0.963 27.972 1.00 95.06 67 ASP A O 1
ATOM 518 N N . MET A 1 68 ? 17.200 -3.191 27.887 1.00 95.62 68 MET A N 1
ATOM 519 C CA . MET A 1 68 ? 17.958 -3.213 26.629 1.00 95.62 68 MET A CA 1
ATOM 520 C C . MET A 1 68 ? 17.080 -2.909 25.420 1.00 95.62 68 MET A C 1
ATOM 522 O O . MET A 1 68 ? 17.515 -2.169 24.534 1.00 95.62 68 MET A O 1
ATOM 526 N N . ASP A 1 69 ? 15.862 -3.444 25.406 1.00 95.69 69 ASP A N 1
ATOM 527 C CA . ASP A 1 69 ? 14.916 -3.255 24.311 1.00 95.69 69 ASP A CA 1
ATOM 528 C C . ASP A 1 69 ? 14.298 -1.852 24.351 1.00 95.69 69 ASP A C 1
ATOM 530 O O . ASP A 1 69 ? 14.200 -1.210 23.306 1.00 95.69 69 ASP A O 1
ATOM 534 N N . LEU A 1 70 ? 14.011 -1.311 25.544 1.00 95.69 70 LEU A N 1
ATOM 535 C CA . LEU A 1 70 ? 13.621 0.094 25.710 1.00 95.69 70 LEU A CA 1
ATOM 536 C C . LEU A 1 70 ? 14.738 1.035 25.246 1.00 95.69 70 LEU A C 1
ATOM 538 O O . LEU A 1 70 ? 14.485 1.940 24.454 1.00 95.69 70 LEU A O 1
ATOM 542 N N . LEU A 1 71 ? 15.989 0.813 25.674 1.00 96.62 71 LEU A N 1
ATOM 543 C CA . LEU A 1 71 ? 17.115 1.645 25.237 1.00 96.62 71 LEU A CA 1
ATOM 544 C C . LEU A 1 71 ? 17.315 1.585 23.715 1.00 96.62 71 LEU A C 1
ATOM 546 O O . LEU A 1 71 ? 17.647 2.606 23.114 1.00 96.62 71 LEU A O 1
ATOM 550 N N . ALA A 1 72 ? 17.127 0.416 23.096 1.00 96.06 72 ALA A N 1
ATOM 551 C CA . ALA A 1 72 ? 17.243 0.245 21.651 1.00 96.06 72 ALA A CA 1
ATOM 552 C C . ALA A 1 72 ? 16.131 0.975 20.890 1.00 96.06 72 ALA A C 1
ATOM 554 O O . ALA A 1 72 ? 16.437 1.731 19.968 1.00 96.06 72 ALA A O 1
ATOM 555 N N . ALA A 1 73 ? 14.874 0.795 21.304 1.00 93.50 73 ALA A N 1
ATOM 556 C CA . ALA A 1 73 ? 13.718 1.427 20.674 1.00 93.50 73 ALA A CA 1
ATOM 557 C C . ALA A 1 73 ? 13.779 2.957 20.790 1.00 93.50 73 ALA A C 1
ATOM 559 O O . ALA A 1 73 ? 13.616 3.668 19.803 1.00 93.50 73 ALA A O 1
ATOM 560 N N . ILE A 1 74 ? 14.125 3.468 21.974 1.00 95.62 74 ILE A N 1
ATOM 561 C CA . ILE A 1 74 ? 14.285 4.907 22.220 1.00 95.62 74 ILE A CA 1
ATOM 562 C C . ILE A 1 74 ? 15.456 5.478 21.405 1.00 95.62 74 ILE A C 1
ATOM 564 O O . ILE A 1 74 ? 15.360 6.577 20.867 1.00 95.62 74 ILE A O 1
ATOM 568 N N . ALA A 1 75 ? 16.569 4.749 21.282 1.00 94.38 75 ALA A N 1
ATOM 569 C CA . ALA A 1 75 ? 17.707 5.183 20.473 1.00 94.38 75 ALA A CA 1
ATOM 570 C C . ALA A 1 75 ? 17.400 5.224 18.970 1.00 94.38 75 ALA A C 1
ATOM 572 O O . ALA A 1 75 ? 17.911 6.104 18.272 1.00 94.38 75 ALA A O 1
ATOM 573 N N . GLU A 1 76 ? 16.595 4.280 18.479 1.00 91.69 76 GLU A N 1
ATOM 574 C CA . GLU A 1 76 ? 16.118 4.235 17.096 1.00 91.69 76 GLU A CA 1
ATOM 575 C C . GLU A 1 76 ? 15.175 5.401 16.797 1.00 91.69 76 GLU A C 1
ATOM 577 O O . GLU A 1 76 ? 15.413 6.135 15.836 1.00 91.69 76 GLU A O 1
ATOM 582 N N . ASP A 1 77 ? 14.187 5.623 17.664 1.00 91.62 77 ASP A N 1
ATOM 583 C CA . ASP A 1 77 ? 13.215 6.712 17.551 1.00 91.62 77 ASP A CA 1
ATOM 584 C C . ASP A 1 77 ? 13.895 8.094 17.578 1.00 91.62 77 ASP A C 1
ATOM 586 O O . AS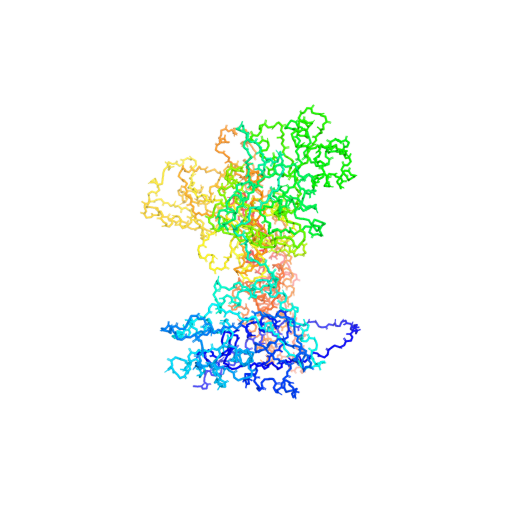P A 1 77 ? 13.660 8.953 16.728 1.00 91.62 77 ASP A O 1
ATOM 590 N N . GLN A 1 78 ? 14.837 8.283 18.503 1.00 93.50 78 GLN A N 1
ATOM 591 C CA . GLN A 1 78 ? 15.479 9.578 18.752 1.00 93.50 78 GLN A CA 1
ATOM 592 C C . GLN A 1 78 ? 16.785 9.779 17.970 1.00 93.50 78 GLN A C 1
ATOM 594 O O . GLN A 1 78 ? 17.404 10.847 18.019 1.00 93.50 78 GLN A O 1
ATOM 599 N N . GLY A 1 79 ? 17.237 8.755 17.243 1.00 87.69 79 GLY A N 1
ATOM 600 C CA . GLY A 1 79 ? 18.391 8.822 16.352 1.00 87.69 79 GLY A CA 1
ATOM 601 C C . GLY A 1 79 ? 19.745 9.020 17.045 1.00 87.69 79 GLY A C 1
ATOM 602 O O . GLY A 1 79 ? 20.618 9.687 16.475 1.00 87.69 79 GLY A O 1
ATOM 603 N N . PHE A 1 80 ? 19.959 8.457 18.243 1.00 92.19 80 PHE A N 1
ATOM 604 C CA . PHE A 1 80 ? 21.262 8.500 18.926 1.00 92.19 80 PHE A CA 1
ATOM 605 C C . PHE A 1 80 ? 21.998 7.152 18.914 1.00 92.19 80 PHE A C 1
ATOM 607 O O . PHE A 1 80 ? 21.420 6.087 19.088 1.00 92.19 80 PHE A O 1
ATOM 614 N N . GLU A 1 81 ? 23.326 7.183 18.759 1.00 92.50 81 GLU A N 1
ATOM 615 C CA . GLU A 1 81 ? 24.157 5.974 18.841 1.00 92.50 81 GLU A CA 1
ATOM 616 C C . GLU A 1 81 ? 24.656 5.725 20.272 1.00 92.50 81 GLU A C 1
ATOM 618 O O . GLU A 1 81 ? 25.115 6.651 20.949 1.00 92.50 81 GLU A O 1
ATOM 623 N N . TYR A 1 82 ? 24.671 4.461 20.715 1.00 95.44 82 TYR A N 1
ATOM 624 C CA . TYR A 1 82 ? 25.128 4.083 22.057 1.00 95.44 82 TYR A CA 1
ATOM 625 C C . TYR A 1 82 ? 25.992 2.807 22.106 1.00 95.44 82 TYR A C 1
ATOM 627 O O . TYR A 1 82 ? 26.033 1.989 21.185 1.00 95.44 82 TYR A O 1
ATOM 635 N N . GLU A 1 83 ? 26.766 2.657 23.183 1.00 95.44 83 GLU A N 1
ATOM 636 C CA . GLU A 1 83 ? 27.533 1.461 23.550 1.00 95.44 83 GLU A CA 1
ATOM 637 C C . GLU A 1 83 ? 27.188 1.035 24.977 1.00 95.44 83 GLU A C 1
ATOM 639 O O . GLU A 1 83 ? 27.386 1.812 25.911 1.00 95.44 83 GLU A O 1
ATOM 644 N N . VAL A 1 84 ? 26.747 -0.214 25.146 1.00 95.06 84 VAL A N 1
ATOM 645 C CA . VAL A 1 84 ? 26.401 -0.772 26.460 1.00 95.06 84 VAL A CA 1
ATOM 646 C C . VAL A 1 84 ? 27.633 -1.344 27.168 1.00 95.06 84 VAL A C 1
ATOM 648 O O . VAL A 1 84 ? 28.398 -2.127 26.597 1.00 95.06 84 VAL A O 1
ATOM 651 N N . LYS A 1 85 ? 27.807 -0.995 28.447 1.00 94.31 85 LYS A N 1
ATOM 652 C CA . LYS A 1 85 ? 28.785 -1.589 29.368 1.00 94.31 85 LYS A CA 1
ATOM 653 C C . LYS A 1 85 ? 28.081 -2.280 30.533 1.00 94.31 85 LYS A C 1
ATOM 655 O O . LYS A 1 85 ? 27.670 -1.638 31.494 1.00 94.31 85 LYS A O 1
ATOM 660 N N . ALA A 1 86 ? 28.040 -3.603 30.480 1.00 90.94 86 ALA A N 1
ATOM 661 C CA . ALA A 1 86 ? 27.570 -4.445 31.572 1.00 90.94 86 ALA A CA 1
ATOM 662 C C . ALA A 1 86 ? 28.613 -4.486 32.705 1.00 90.94 86 ALA A C 1
ATOM 664 O O . ALA A 1 86 ? 29.574 -5.260 32.655 1.00 90.94 86 ALA A O 1
ATOM 665 N N . LEU A 1 87 ? 28.491 -3.587 33.683 1.00 86.94 87 LEU A N 1
ATOM 666 C CA . LEU A 1 87 ? 29.468 -3.432 34.772 1.00 86.94 87 LEU A CA 1
ATOM 667 C C . LEU A 1 87 ? 29.009 -4.097 36.074 1.00 86.94 87 LEU A C 1
ATOM 669 O O . LEU A 1 87 ? 29.840 -4.363 36.945 1.00 86.94 87 LEU A O 1
ATOM 673 N N . GLY A 1 88 ? 27.709 -4.360 36.192 1.00 81.31 88 GLY A N 1
ATOM 674 C CA . GLY A 1 88 ? 27.050 -4.654 37.456 1.00 81.31 88 GLY A CA 1
ATOM 675 C C . GLY A 1 88 ? 26.571 -3.362 38.127 1.00 81.31 88 GLY A C 1
ATOM 676 O O . GLY A 1 88 ? 27.297 -2.364 38.089 1.00 81.31 88 GLY A O 1
ATOM 677 N N . PHE A 1 89 ? 25.396 -3.369 38.764 1.00 83.62 89 PHE A N 1
ATOM 678 C CA . PHE A 1 89 ? 24.722 -2.158 39.274 1.00 83.62 89 PHE A CA 1
ATOM 679 C C . PHE A 1 89 ? 25.658 -1.216 40.058 1.00 83.62 89 PHE A C 1
ATOM 681 O O . PHE A 1 89 ? 25.870 -0.067 39.677 1.00 83.62 89 PHE A O 1
ATOM 688 N N . ASN A 1 90 ? 26.338 -1.719 41.096 1.00 82.88 90 ASN A N 1
ATOM 689 C CA . ASN A 1 90 ? 27.238 -0.907 41.929 1.00 82.88 90 ASN A CA 1
ATOM 690 C C . ASN A 1 90 ? 28.401 -0.274 41.144 1.00 82.88 90 ASN A C 1
ATOM 692 O O . ASN A 1 90 ? 28.833 0.839 41.447 1.00 82.88 90 ASN A O 1
ATOM 696 N N . ALA A 1 91 ? 28.935 -0.982 40.147 1.00 86.50 91 ALA A N 1
ATOM 697 C CA . ALA A 1 91 ? 30.018 -0.471 39.316 1.00 86.50 91 ALA A CA 1
ATOM 698 C C . ALA A 1 91 ? 29.504 0.485 38.229 1.00 86.50 91 ALA A C 1
ATOM 700 O O . ALA A 1 91 ? 30.218 1.426 37.889 1.00 86.50 91 ALA A O 1
ATOM 701 N N . ALA A 1 92 ? 28.282 0.283 37.723 1.00 90.62 92 ALA A N 1
ATOM 702 C CA . ALA A 1 92 ? 27.602 1.198 36.810 1.00 90.62 92 ALA A CA 1
ATOM 703 C C . ALA A 1 92 ? 27.352 2.555 37.481 1.00 90.62 92 ALA A C 1
ATOM 705 O O . ALA A 1 92 ? 27.761 3.583 36.941 1.00 90.62 92 ALA A O 1
ATOM 706 N N . VAL A 1 93 ? 26.820 2.555 38.707 1.00 90.31 93 VAL A N 1
ATOM 707 C CA . VAL A 1 93 ? 26.608 3.776 39.500 1.00 90.31 93 VAL A CA 1
ATOM 708 C C . VAL A 1 93 ? 27.933 4.487 39.793 1.00 90.31 93 VAL A C 1
ATOM 710 O O . VAL A 1 93 ? 28.065 5.675 39.519 1.00 90.31 93 VAL A O 1
ATOM 713 N N . GLN A 1 94 ? 28.974 3.774 40.243 1.00 90.31 94 GLN A N 1
ATOM 714 C CA . GLN A 1 94 ? 30.302 4.381 40.459 1.00 90.31 94 GLN A CA 1
ATOM 715 C C . GLN A 1 94 ? 30.932 4.923 39.166 1.00 90.31 94 GLN A C 1
ATOM 717 O O . GLN A 1 94 ? 31.653 5.930 39.178 1.00 90.31 94 GLN A O 1
ATOM 722 N N . ALA A 1 95 ? 30.707 4.251 38.035 1.00 92.62 95 ALA A N 1
ATOM 723 C CA . ALA A 1 95 ? 31.163 4.724 36.737 1.00 92.62 95 ALA A CA 1
ATOM 724 C C . ALA A 1 95 ? 30.427 6.007 36.333 1.00 92.62 95 ALA A C 1
ATOM 726 O O . ALA A 1 95 ? 31.075 6.914 35.808 1.00 92.62 95 ALA A O 1
ATOM 727 N N . LEU A 1 96 ? 29.129 6.110 36.629 1.00 94.75 96 LEU A N 1
ATOM 728 C CA . LEU A 1 96 ? 28.337 7.314 36.397 1.00 94.75 96 LEU A CA 1
ATOM 729 C C . LEU A 1 96 ? 28.814 8.464 37.291 1.00 94.75 96 LEU A C 1
ATOM 731 O O . LEU A 1 96 ? 29.181 9.513 36.773 1.00 94.75 96 LEU A O 1
ATOM 735 N N . GLU A 1 97 ? 28.955 8.245 38.602 1.00 91.81 97 GLU A N 1
ATOM 736 C CA . GLU A 1 97 ? 29.476 9.240 39.560 1.00 91.81 97 GLU A CA 1
ATOM 737 C C . GLU A 1 97 ? 30.860 9.776 39.166 1.00 91.81 97 GLU A C 1
ATOM 739 O O . GLU A 1 97 ? 31.176 10.958 39.332 1.00 91.81 97 GLU A O 1
ATOM 744 N N . SER A 1 98 ? 31.716 8.896 38.640 1.00 91.62 98 SER A N 1
ATOM 745 C CA . SER A 1 98 ? 33.065 9.250 38.192 1.00 91.62 98 SER A CA 1
ATOM 746 C C . SER A 1 98 ? 33.135 9.731 36.739 1.00 91.62 98 SER A C 1
ATOM 748 O O . SER A 1 98 ? 34.241 9.979 36.246 1.00 91.62 98 SER A O 1
ATOM 750 N N . LYS A 1 99 ? 31.982 9.902 36.074 1.00 92.88 99 LYS A N 1
ATOM 751 C CA . LYS A 1 99 ? 31.838 10.365 34.683 1.00 92.88 99 LYS A CA 1
ATOM 752 C C . LYS A 1 99 ? 32.603 9.511 33.664 1.00 92.88 99 LYS A C 1
ATOM 754 O O . LYS A 1 99 ? 33.174 10.020 32.701 1.00 92.88 99 LYS A O 1
ATOM 759 N N . GLN A 1 100 ? 32.685 8.206 33.909 1.00 92.25 100 GLN A N 1
ATOM 760 C CA . GLN A 1 100 ? 33.280 7.222 32.994 1.00 92.25 100 GLN A CA 1
ATOM 761 C C . GLN A 1 100 ? 32.272 6.667 31.978 1.00 92.25 100 GLN A C 1
ATOM 763 O O . GLN A 1 100 ? 32.678 6.017 31.008 1.00 92.25 100 GLN A O 1
ATOM 768 N N . VAL A 1 101 ? 30.985 6.908 32.223 1.00 96.44 101 VAL A N 1
ATOM 769 C CA . VAL A 1 101 ? 29.846 6.593 31.358 1.00 96.44 101 VAL A CA 1
ATOM 770 C C . VAL A 1 101 ? 28.911 7.798 31.315 1.00 96.44 101 VAL A C 1
ATOM 772 O O . VAL A 1 101 ? 29.001 8.687 32.164 1.00 96.44 101 VAL A O 1
ATOM 775 N N . ASP A 1 102 ? 28.064 7.833 30.298 1.00 96.50 102 ASP A N 1
ATOM 776 C CA . ASP A 1 102 ? 27.198 8.960 29.963 1.00 96.50 102 ASP A CA 1
ATOM 777 C C . ASP A 1 102 ? 25.794 8.830 30.549 1.00 96.50 102 ASP A C 1
ATOM 779 O O . ASP A 1 102 ? 25.171 9.850 30.839 1.00 96.50 102 ASP A O 1
ATOM 783 N N . GLY A 1 103 ? 25.343 7.595 30.770 1.00 96.81 103 GLY A N 1
ATOM 784 C CA . GLY A 1 103 ? 24.106 7.285 31.471 1.00 96.81 103 GLY A CA 1
ATOM 785 C C . GLY A 1 103 ? 24.086 5.857 32.014 1.00 96.81 103 GLY A C 1
ATOM 786 O O . GLY A 1 103 ? 24.982 5.055 31.718 1.00 96.81 103 GLY A O 1
ATOM 787 N N . VAL A 1 104 ? 23.079 5.555 32.825 1.00 97.31 104 VAL A N 1
ATOM 788 C CA . VAL A 1 104 ? 22.808 4.231 33.395 1.00 97.31 104 VAL A CA 1
ATOM 789 C C . VAL A 1 104 ? 21.337 3.881 33.183 1.00 97.31 104 VAL A C 1
ATOM 791 O O . VAL A 1 104 ? 20.471 4.655 33.582 1.00 97.31 104 VAL A O 1
ATOM 794 N N . ILE A 1 105 ? 21.080 2.710 32.595 1.00 96.44 105 ILE A N 1
ATOM 795 C CA . ILE A 1 105 ? 19.772 2.036 32.588 1.00 96.44 105 ILE A CA 1
ATOM 796 C C . ILE A 1 105 ? 19.977 0.664 33.238 1.00 96.44 105 ILE A C 1
ATOM 798 O O . ILE A 1 105 ? 20.799 -0.121 32.756 1.00 96.44 105 ILE A O 1
ATOM 802 N N . ALA A 1 106 ? 19.413 0.467 34.429 1.00 91.25 106 ALA A N 1
ATOM 803 C CA . ALA A 1 106 ? 19.683 -0.719 35.247 1.00 91.25 106 ALA A CA 1
ATOM 804 C C . ALA A 1 106 ? 18.630 -0.932 36.354 1.00 91.25 106 ALA A C 1
ATOM 806 O O . ALA A 1 106 ? 18.994 -1.032 37.535 1.00 91.25 106 ALA A O 1
ATOM 807 N N . GLY A 1 107 ? 17.342 -0.794 36.025 1.00 86.44 107 GLY A N 1
ATOM 808 C CA . GLY A 1 107 ? 16.249 -0.798 37.012 1.00 86.44 107 GLY A CA 1
ATOM 809 C C . GLY A 1 107 ? 16.446 0.222 38.145 1.00 86.44 107 GLY A C 1
ATOM 810 O O . GLY A 1 107 ? 16.170 -0.045 39.319 1.00 86.44 107 GLY A O 1
ATOM 811 N N . MET A 1 108 ? 17.045 1.380 37.846 1.00 88.62 108 MET A N 1
ATOM 812 C CA . MET A 1 108 ? 17.497 2.306 38.882 1.00 88.62 108 MET A CA 1
ATOM 813 C C . MET A 1 108 ? 16.315 3.093 39.448 1.00 88.62 108 MET A C 1
ATOM 815 O O . MET A 1 108 ? 15.834 4.038 38.832 1.00 88.62 108 MET A O 1
ATOM 819 N N . SER A 1 109 ? 15.880 2.736 40.657 1.00 85.69 109 SER A N 1
ATOM 820 C CA . SER A 1 109 ? 14.781 3.436 41.332 1.00 85.69 109 SER A CA 1
ATOM 821 C C . SER A 1 109 ? 15.064 4.924 41.547 1.00 85.69 109 SER A C 1
ATOM 823 O O . SER A 1 109 ? 16.149 5.290 42.026 1.00 85.69 109 SER A O 1
ATOM 825 N N . ILE A 1 110 ? 14.068 5.753 41.244 1.00 85.81 110 ILE A N 1
ATOM 826 C CA . ILE A 1 110 ? 14.065 7.201 41.431 1.00 85.81 110 ILE A CA 1
ATOM 827 C C . ILE A 1 110 ? 13.723 7.490 42.897 1.00 85.81 110 ILE A C 1
ATOM 829 O O . ILE A 1 110 ? 12.583 7.335 43.323 1.00 85.81 110 ILE A O 1
ATOM 833 N N . THR A 1 111 ? 14.711 7.921 43.685 1.00 83.69 111 THR A N 1
ATOM 834 C CA . THR A 1 111 ? 14.505 8.310 45.092 1.00 83.69 111 THR A CA 1
ATOM 835 C C . THR A 1 111 ? 14.970 9.745 45.335 1.00 83.69 111 THR A C 1
ATOM 837 O O . THR A 1 111 ? 15.887 10.199 44.640 1.00 83.69 111 THR A O 1
ATOM 840 N N . PRO A 1 112 ? 14.417 10.462 46.335 1.00 82.06 112 PRO A N 1
ATOM 841 C CA . PRO A 1 112 ? 14.873 11.809 46.678 1.00 82.06 112 PRO A CA 1
ATOM 842 C C . PRO A 1 112 ? 16.388 11.888 46.912 1.00 82.06 112 PRO A C 1
ATOM 844 O O . PRO A 1 112 ? 17.042 12.813 46.439 1.00 82.06 112 PRO A O 1
ATOM 847 N N . GLU A 1 113 ? 16.978 10.889 47.572 1.00 81.75 113 GLU A N 1
ATOM 848 C CA . GLU A 1 113 ? 18.420 10.820 47.827 1.00 81.75 113 GLU A CA 1
ATOM 849 C C . GLU A 1 113 ? 19.238 10.642 46.540 1.00 81.75 113 GLU A C 1
ATOM 851 O O . GLU A 1 113 ? 20.327 11.204 46.417 1.00 81.75 113 GLU A O 1
ATOM 856 N N . ARG A 1 114 ? 18.736 9.870 45.567 1.00 86.06 114 ARG A N 1
ATOM 857 C CA . ARG A 1 114 ? 19.409 9.673 44.274 1.00 86.06 114 ARG A CA 1
ATOM 858 C C . ARG A 1 114 ? 19.233 10.873 43.354 1.00 86.06 114 ARG A C 1
ATOM 860 O O . ARG A 1 114 ? 20.175 11.198 42.641 1.00 86.06 114 ARG A O 1
ATOM 867 N N . GLN A 1 115 ? 18.098 11.563 43.415 1.00 87.31 115 GLN A N 1
ATOM 868 C CA . GLN A 1 115 ? 17.866 12.819 42.694 1.00 87.31 115 GLN A CA 1
ATOM 869 C C . GLN A 1 115 ? 18.780 13.959 43.183 1.00 87.31 115 GLN A C 1
ATOM 871 O O . GLN A 1 115 ? 19.032 14.908 42.447 1.00 87.31 115 GLN A O 1
ATOM 876 N N . GLU A 1 116 ? 19.338 13.874 44.399 1.00 87.25 116 GLU A N 1
ATOM 877 C CA . GLU A 1 116 ? 20.417 14.780 44.830 1.00 87.25 116 GLU A CA 1
ATOM 878 C C . GLU A 1 116 ? 21.768 14.473 44.150 1.00 87.25 116 GLU A C 1
ATOM 880 O O . GLU A 1 116 ? 22.640 15.347 44.086 1.00 87.25 116 GLU A O 1
ATOM 885 N N . ALA A 1 117 ? 21.964 13.242 43.664 1.00 86.31 117 ALA A N 1
ATOM 886 C CA . ALA A 1 117 ? 23.231 12.732 43.137 1.00 86.31 117 ALA A CA 1
ATOM 887 C C . ALA A 1 117 ? 23.256 12.539 41.609 1.00 86.31 117 ALA A C 1
ATOM 889 O O . ALA A 1 117 ? 24.351 12.537 41.040 1.00 86.31 117 ALA A O 1
ATOM 890 N N . PHE A 1 118 ? 22.097 12.409 40.957 1.00 94.62 118 PHE A N 1
ATOM 891 C CA . PHE A 1 118 ? 21.922 12.133 39.526 1.00 94.62 118 PHE A CA 1
ATOM 892 C C . PHE A 1 118 ? 20.719 12.895 38.958 1.00 94.62 118 PHE A C 1
ATOM 894 O O . PHE A 1 118 ? 19.763 13.166 39.683 1.00 94.62 118 PHE A O 1
ATOM 901 N N . ASP A 1 119 ? 20.756 13.179 37.657 1.00 94.31 119 ASP A N 1
ATOM 902 C CA . ASP A 1 119 ? 19.571 13.619 36.916 1.00 94.31 119 ASP A CA 1
ATOM 903 C C . ASP A 1 119 ? 18.872 12.375 36.347 1.00 94.31 119 ASP A C 1
ATOM 905 O O . ASP A 1 119 ? 19.543 11.474 35.844 1.00 94.31 119 ASP A O 1
ATOM 909 N N . PHE A 1 120 ? 17.544 12.315 36.440 1.00 95.81 120 PHE A N 1
ATOM 910 C CA . PHE A 1 120 ? 16.745 11.180 35.969 1.00 95.81 120 PHE A CA 1
ATOM 911 C C . PHE A 1 120 ? 15.842 11.574 34.798 1.00 95.81 120 PHE A C 1
ATOM 913 O O . PHE A 1 120 ? 15.382 12.716 34.721 1.00 95.81 120 PHE A O 1
ATOM 920 N N . SER A 1 121 ? 15.573 10.604 33.926 1.00 95.75 121 SER A N 1
ATOM 921 C CA . SER A 1 121 ? 14.431 10.608 33.013 1.00 95.75 121 SER A CA 1
ATOM 922 C C . SER A 1 121 ? 13.105 10.593 33.775 1.00 95.75 121 SER A C 1
ATOM 924 O O . SER A 1 121 ? 13.060 10.434 34.999 1.00 95.75 121 SER A O 1
ATOM 926 N N . GLU A 1 122 ? 12.012 10.704 33.027 1.00 91.62 122 GLU A N 1
ATOM 927 C CA . GLU A 1 122 ? 10.707 10.247 33.494 1.00 91.62 122 GLU A CA 1
ATOM 928 C C . GLU A 1 122 ? 10.742 8.745 33.809 1.00 91.62 122 GLU A C 1
ATOM 930 O O . GLU A 1 122 ? 11.633 8.006 33.370 1.00 91.62 122 GLU A O 1
ATOM 935 N N . ALA A 1 123 ? 9.798 8.323 34.645 1.00 89.44 123 ALA A N 1
ATOM 936 C CA . ALA A 1 123 ? 9.650 6.940 35.055 1.00 89.44 123 ALA A CA 1
ATOM 937 C C . ALA A 1 123 ? 9.339 6.054 33.842 1.00 89.44 123 ALA A C 1
ATOM 939 O O . ALA A 1 123 ? 8.342 6.279 33.165 1.00 89.44 123 ALA A O 1
ATOM 940 N N . TYR A 1 124 ? 10.160 5.031 33.591 1.00 88.94 124 TYR A N 1
ATOM 941 C CA . TYR A 1 124 ? 9.905 4.076 32.504 1.00 88.94 124 TYR A CA 1
ATOM 942 C C . TYR A 1 124 ? 9.264 2.772 32.983 1.00 88.94 124 TYR A C 1
ATOM 944 O O . TYR A 1 124 ? 8.839 1.972 32.158 1.00 88.94 124 TYR A O 1
ATOM 952 N N . TYR A 1 125 ? 9.209 2.519 34.293 1.00 86.50 125 TYR A N 1
ATOM 953 C CA . TYR A 1 125 ? 8.559 1.334 34.854 1.00 86.50 125 TYR A CA 1
ATOM 954 C C . TYR A 1 125 ? 8.228 1.539 36.338 1.00 86.50 125 TYR A C 1
ATOM 956 O O . TYR A 1 125 ? 9.074 2.033 37.084 1.00 86.50 125 TYR A O 1
ATOM 964 N N . ASN A 1 126 ? 7.039 1.126 36.787 1.00 80.56 126 ASN A N 1
ATOM 965 C CA . ASN A 1 126 ? 6.639 1.140 38.200 1.00 80.56 126 ASN A CA 1
ATOM 966 C C . ASN A 1 126 ? 6.839 -0.247 38.817 1.00 80.56 126 ASN A C 1
ATOM 968 O O . ASN A 1 126 ? 6.268 -1.226 38.339 1.00 80.56 126 ASN A O 1
ATOM 972 N N . SER A 1 127 ? 7.654 -0.345 39.872 1.00 79.56 127 SER A N 1
ATOM 973 C CA . SER A 1 127 ? 7.952 -1.625 40.521 1.00 79.56 127 SER A CA 1
ATOM 974 C C . SER A 1 127 ? 7.412 -1.674 41.946 1.00 79.56 127 SER A C 1
ATOM 976 O O . SER A 1 127 ? 7.423 -0.692 42.684 1.00 79.56 127 SER A O 1
ATOM 978 N N . SER A 1 128 ? 6.998 -2.867 42.358 1.00 82.25 128 SER A N 1
ATOM 979 C CA . SER A 1 128 ? 6.709 -3.201 43.748 1.00 82.25 128 SER A CA 1
ATOM 980 C C . SER A 1 128 ? 7.658 -4.301 44.215 1.00 82.25 128 SER A C 1
ATOM 982 O O . SER A 1 128 ? 8.159 -5.083 43.415 1.00 82.25 128 SER A O 1
ATOM 984 N N . LEU A 1 129 ? 7.924 -4.388 45.514 1.00 86.19 129 LEU A N 1
ATOM 985 C CA . LEU A 1 129 ? 8.633 -5.500 46.137 1.00 86.19 129 LEU A CA 1
ATOM 986 C C . LEU A 1 129 ? 7.655 -6.560 46.617 1.00 86.19 129 LEU A C 1
ATOM 988 O O . LEU A 1 129 ? 6.566 -6.253 47.098 1.00 86.19 129 LEU A O 1
ATOM 992 N N . SER A 1 130 ? 8.105 -7.807 46.601 1.00 89.19 130 SER A N 1
ATOM 993 C CA . SER A 1 130 ? 7.392 -8.935 47.184 1.00 89.19 130 SER A CA 1
ATOM 994 C C . SER A 1 130 ? 8.323 -9.798 48.025 1.00 89.19 130 SER A C 1
ATOM 996 O O . SER A 1 130 ? 9.547 -9.815 47.855 1.00 89.19 130 SER A O 1
ATOM 998 N N . PHE A 1 131 ? 7.724 -10.555 48.940 1.00 94.00 131 PHE A N 1
ATOM 999 C CA . PHE A 1 131 ? 8.410 -11.643 49.619 1.00 94.00 131 PHE A CA 1
ATOM 1000 C C . PHE A 1 131 ? 8.123 -12.949 48.884 1.00 94.00 131 PHE A C 1
ATOM 1002 O O . PHE A 1 131 ? 6.971 -13.255 48.585 1.00 94.00 131 PHE A O 1
ATOM 1009 N N . ALA A 1 132 ? 9.142 -13.776 48.672 1.00 93.12 132 ALA A N 1
ATOM 1010 C CA . ALA A 1 132 ? 8.968 -15.137 48.184 1.00 93.12 132 ALA A CA 1
ATOM 1011 C C . ALA A 1 132 ? 9.499 -16.163 49.172 1.00 93.12 132 ALA A C 1
ATOM 1013 O O . ALA A 1 132 ? 10.551 -16.002 49.787 1.00 93.12 132 ALA A O 1
ATOM 1014 N N . VAL A 1 133 ? 8.775 -17.265 49.285 1.00 95.44 133 VAL A N 1
ATOM 1015 C CA . VAL A 1 133 ? 9.111 -18.410 50.130 1.00 95.44 133 VAL A CA 1
ATOM 1016 C C . VAL A 1 133 ? 9.186 -19.657 49.271 1.00 95.44 133 VAL A C 1
ATOM 1018 O O . VAL A 1 133 ? 8.697 -19.688 48.146 1.00 95.44 133 VAL A O 1
ATOM 1021 N N . LYS A 1 134 ? 9.768 -20.733 49.793 1.00 94.56 134 LYS A N 1
ATOM 1022 C CA . LYS A 1 134 ? 9.740 -22.029 49.107 1.00 94.56 134 LYS A CA 1
ATOM 1023 C C . LYS A 1 134 ? 8.296 -22.477 48.833 1.00 94.56 134 LYS A C 1
ATOM 1025 O O . LYS A 1 134 ? 7.431 -22.287 49.685 1.00 94.56 134 LYS A O 1
ATOM 1030 N N . THR A 1 135 ? 8.024 -23.101 47.683 1.00 90.38 135 THR A N 1
ATOM 1031 C CA . THR A 1 135 ? 6.650 -23.476 47.275 1.00 90.38 135 THR A CA 1
ATOM 1032 C C . THR A 1 135 ? 5.919 -24.324 48.328 1.00 90.38 135 THR A C 1
ATOM 1034 O O . THR A 1 135 ? 4.718 -24.162 48.521 1.00 90.38 135 THR A O 1
ATOM 1037 N N . ASP A 1 136 ? 6.636 -25.196 49.047 1.00 89.56 136 ASP A N 1
ATOM 1038 C CA . ASP A 1 136 ? 6.106 -26.062 50.113 1.00 89.56 136 ASP A CA 1
ATOM 1039 C C . ASP A 1 136 ? 6.181 -25.447 51.527 1.00 89.56 136 ASP A C 1
ATOM 1041 O O . ASP A 1 136 ? 5.952 -26.147 52.514 1.00 89.56 136 ASP A O 1
ATOM 1045 N N . SER A 1 137 ? 6.508 -24.156 51.641 1.00 93.25 137 SER A N 1
ATOM 1046 C CA . SER A 1 137 ? 6.594 -23.441 52.917 1.00 93.25 137 SER A CA 1
ATOM 1047 C C . SER A 1 137 ? 5.217 -23.230 53.553 1.00 93.25 137 SER A C 1
ATOM 1049 O O . SER A 1 137 ? 4.246 -22.898 52.869 1.00 93.25 137 SER A O 1
ATOM 1051 N N . GLU A 1 138 ? 5.155 -23.352 54.882 1.00 91.81 138 GLU A N 1
ATOM 1052 C CA . GLU A 1 138 ? 3.960 -23.055 55.686 1.00 91.81 138 GLU A CA 1
ATOM 1053 C C . GLU A 1 138 ? 3.734 -21.542 55.897 1.00 91.81 138 GLU A C 1
ATOM 1055 O O . GLU A 1 138 ? 2.660 -21.163 56.349 1.00 91.81 138 GLU A O 1
ATOM 1060 N N . ILE A 1 139 ? 4.709 -20.688 55.555 1.00 93.12 139 ILE A N 1
ATOM 1061 C CA . ILE A 1 139 ? 4.667 -19.221 55.725 1.00 93.12 139 ILE A CA 1
ATOM 1062 C C . ILE A 1 139 ? 3.657 -18.616 54.744 1.00 93.12 139 ILE A C 1
ATOM 1064 O O . ILE A 1 139 ? 3.858 -18.730 53.537 1.00 93.12 139 ILE A O 1
ATOM 1068 N N . GLN A 1 140 ? 2.584 -17.991 55.228 1.00 87.94 140 GLN A N 1
ATOM 1069 C CA . GLN A 1 140 ? 1.548 -17.382 54.375 1.00 87.94 140 GLN A CA 1
ATOM 1070 C C . GLN A 1 140 ? 1.573 -15.856 54.409 1.00 87.94 140 GLN A C 1
ATOM 1072 O O . GLN A 1 140 ? 1.216 -15.217 53.428 1.00 87.94 140 GLN A O 1
ATOM 1077 N N . THR A 1 141 ? 2.011 -15.278 55.522 1.00 91.50 141 THR A N 1
ATOM 1078 C CA . THR A 1 141 ? 2.016 -13.830 55.754 1.00 91.50 141 THR A CA 1
ATOM 1079 C C . THR A 1 141 ? 3.339 -13.389 56.371 1.00 91.50 141 THR A C 1
ATOM 1081 O O . THR A 1 141 ? 4.076 -14.217 56.915 1.00 91.50 141 THR A O 1
ATOM 1084 N N . LEU A 1 142 ? 3.629 -12.086 56.378 1.00 90.25 142 LEU A N 1
ATOM 1085 C CA . LEU A 1 142 ? 4.835 -11.570 57.039 1.00 90.25 142 LEU A CA 1
ATOM 1086 C C . LEU A 1 142 ? 4.871 -11.849 58.547 1.00 90.25 142 LEU A C 1
ATOM 1088 O O . LEU A 1 142 ? 5.945 -12.010 59.119 1.00 90.25 142 LEU A O 1
ATOM 1092 N N . SER A 1 143 ? 3.712 -12.007 59.191 1.00 91.38 143 SER A N 1
ATOM 1093 C CA . SER A 1 143 ? 3.626 -12.396 60.608 1.00 91.38 143 SER A CA 1
ATOM 1094 C C . SER A 1 143 ? 4.194 -13.794 60.889 1.00 91.38 143 SER A C 1
ATOM 1096 O O . SER A 1 143 ? 4.617 -14.070 62.012 1.00 91.38 143 SER A O 1
ATOM 1098 N N . ASP A 1 144 ? 4.256 -14.671 59.883 1.00 95.38 144 ASP A N 1
ATOM 1099 C CA . ASP A 1 144 ? 4.842 -16.012 60.007 1.00 95.38 144 ASP A CA 1
ATOM 1100 C C . ASP A 1 144 ? 6.385 -15.993 59.941 1.00 95.38 144 ASP A C 1
ATOM 1102 O O . ASP A 1 144 ? 7.032 -17.036 60.102 1.00 95.38 144 ASP A O 1
ATOM 1106 N N . LEU A 1 145 ? 6.986 -14.814 59.718 1.00 95.94 145 LEU A N 1
ATOM 1107 C CA . LEU A 1 145 ? 8.434 -14.613 59.671 1.00 95.94 145 LEU A CA 1
ATOM 1108 C C . LEU A 1 145 ? 9.075 -14.420 61.058 1.00 95.94 145 LEU A C 1
ATOM 1110 O O . LEU A 1 145 ? 10.300 -14.325 61.145 1.00 95.94 145 LEU A O 1
ATOM 1114 N N . ASP A 1 146 ? 8.313 -14.450 62.154 1.00 95.50 146 ASP A N 1
ATOM 1115 C CA . ASP A 1 146 ? 8.884 -14.329 63.502 1.00 95.50 146 ASP A CA 1
ATOM 1116 C C . ASP A 1 146 ? 9.943 -15.418 63.780 1.00 95.50 146 ASP A C 1
ATOM 1118 O O . ASP A 1 146 ? 9.709 -16.629 63.675 1.00 95.50 146 ASP A O 1
ATOM 1122 N N . GLY A 1 147 ? 11.160 -14.979 64.106 1.00 93.31 147 GLY A N 1
ATOM 1123 C CA . GLY A 1 147 ? 12.332 -15.827 64.316 1.00 93.31 147 GLY A CA 1
ATOM 1124 C C . GLY A 1 147 ? 12.937 -16.445 63.048 1.00 93.31 147 GLY A C 1
ATOM 1125 O O . GLY A 1 147 ? 13.820 -17.303 63.168 1.00 93.31 147 GLY A O 1
ATOM 1126 N N . LYS A 1 148 ? 12.486 -16.046 61.854 1.00 97.75 148 LYS A N 1
ATOM 1127 C CA . LYS A 1 148 ? 12.943 -16.558 60.553 1.00 97.75 148 LYS A CA 1
ATOM 1128 C C . LYS A 1 148 ? 14.108 -15.761 59.966 1.00 97.75 148 LYS A C 1
ATOM 1130 O O . LYS A 1 148 ? 14.549 -14.745 60.511 1.00 97.75 148 LYS A O 1
ATOM 1135 N N . ARG A 1 149 ? 14.657 -16.257 58.858 1.00 97.62 149 ARG A N 1
ATOM 1136 C CA . ARG A 1 149 ? 15.743 -15.627 58.096 1.00 97.62 149 ARG A CA 1
ATOM 1137 C C . ARG A 1 149 ? 15.224 -15.150 56.742 1.00 97.62 149 ARG A C 1
ATOM 1139 O O . ARG A 1 149 ? 14.679 -15.949 55.990 1.00 97.62 149 ARG A O 1
ATOM 1146 N N . VAL A 1 150 ? 15.423 -13.875 56.431 1.00 97.75 150 VAL A N 1
ATOM 1147 C CA . VAL A 1 150 ? 15.015 -13.247 55.170 1.00 97.75 150 VAL A CA 1
ATOM 1148 C C . VAL A 1 150 ? 16.264 -12.880 54.376 1.00 97.75 150 VAL A C 1
ATOM 1150 O O . VAL A 1 150 ? 17.119 -12.136 54.858 1.00 97.75 150 VAL A O 1
ATOM 1153 N N . ALA A 1 151 ? 16.388 -13.446 53.182 1.00 96.88 151 ALA A N 1
ATOM 1154 C CA . ALA A 1 151 ? 17.467 -13.198 52.243 1.00 96.88 151 ALA A CA 1
ATOM 1155 C C . ALA A 1 151 ? 17.170 -11.935 51.418 1.00 96.88 151 ALA A C 1
ATOM 1157 O O . ALA A 1 151 ? 16.066 -11.776 50.909 1.00 96.88 151 ALA A O 1
ATOM 1158 N N . VAL A 1 152 ? 18.147 -11.040 51.286 1.00 93.19 152 VAL A N 1
ATOM 1159 C CA . VAL A 1 152 ? 18.018 -9.799 50.504 1.00 93.19 152 VAL A CA 1
ATOM 1160 C C . VAL A 1 152 ? 19.277 -9.531 49.690 1.00 93.19 152 VAL A C 1
ATOM 1162 O O . VAL A 1 152 ? 20.382 -9.909 50.097 1.00 93.19 152 VAL A O 1
ATOM 1165 N N . LYS A 1 153 ? 19.140 -8.832 48.564 1.00 86.25 153 LYS A N 1
ATOM 1166 C CA . LYS A 1 153 ? 20.275 -8.363 47.762 1.00 86.25 153 LYS A CA 1
ATOM 1167 C C . LYS A 1 153 ? 20.841 -7.066 48.349 1.00 86.25 153 LYS A C 1
ATOM 1169 O O . LYS A 1 153 ? 20.111 -6.133 48.673 1.00 86.25 153 LYS A O 1
ATOM 1174 N N . THR A 1 154 ? 22.157 -7.004 48.521 1.00 80.31 154 THR A N 1
ATOM 1175 C CA . THR A 1 154 ? 22.859 -5.888 49.173 1.00 80.31 154 THR A CA 1
ATOM 1176 C C . THR A 1 154 ? 22.682 -4.595 48.379 1.00 80.31 154 THR A C 1
ATOM 1178 O O . THR A 1 154 ? 22.962 -4.568 47.185 1.00 80.31 154 THR A O 1
ATOM 1181 N N . GLY A 1 155 ? 22.284 -3.512 49.053 1.00 71.00 155 GLY A N 1
ATOM 1182 C CA . GLY A 1 155 ? 22.159 -2.185 48.435 1.00 71.00 155 GLY A CA 1
ATOM 1183 C C . GLY A 1 155 ? 20.897 -1.977 47.590 1.00 71.00 155 GLY A C 1
ATOM 1184 O O . GLY A 1 155 ? 20.869 -1.057 46.777 1.00 71.00 155 GLY A O 1
ATOM 1185 N N . THR A 1 156 ? 19.878 -2.823 47.765 1.00 79.88 156 THR A N 1
ATOM 1186 C CA . THR A 1 156 ? 18.567 -2.703 47.105 1.00 79.88 156 THR A CA 1
ATOM 1187 C C . THR A 1 156 ? 17.519 -2.096 48.035 1.00 79.88 156 THR A C 1
ATOM 1189 O O . THR A 1 156 ? 17.653 -2.177 49.260 1.00 79.88 156 THR A O 1
ATOM 1192 N N . GLN A 1 157 ? 16.428 -1.574 47.464 1.00 80.75 157 GLN A N 1
ATOM 1193 C CA . GLN A 1 157 ? 15.247 -1.196 48.247 1.00 80.75 157 GLN A CA 1
ATOM 1194 C C . GLN A 1 157 ? 14.643 -2.404 48.982 1.00 80.75 157 GLN A C 1
ATOM 1196 O O . GLN A 1 157 ? 14.141 -2.253 50.090 1.00 80.75 157 GLN A O 1
ATOM 1201 N N . GLY A 1 158 ? 14.784 -3.624 48.443 1.00 85.50 158 GLY A N 1
ATOM 1202 C CA . GLY A 1 158 ? 14.420 -4.868 49.133 1.00 85.50 158 GLY A CA 1
ATOM 1203 C C . GLY A 1 158 ? 15.162 -5.074 50.453 1.00 85.50 158 GLY A C 1
ATOM 1204 O O . GLY A 1 158 ? 14.565 -5.475 51.454 1.00 85.50 158 GLY A O 1
ATOM 1205 N N . ALA A 1 159 ? 16.454 -4.739 50.494 1.00 87.00 159 ALA A N 1
ATOM 1206 C CA . ALA A 1 159 ? 17.226 -4.775 51.731 1.00 87.00 159 ALA A CA 1
ATOM 1207 C C . ALA A 1 159 ? 16.787 -3.694 52.725 1.00 87.00 159 ALA A C 1
ATOM 1209 O O . ALA A 1 159 ? 16.701 -3.981 53.918 1.00 87.00 159 ALA A O 1
ATOM 1210 N N . GLU A 1 160 ? 16.491 -2.483 52.251 1.00 87.50 160 GLU A N 1
ATOM 1211 C CA . GLU A 1 160 ? 16.015 -1.379 53.095 1.00 87.50 160 GLU A CA 1
ATOM 1212 C C . GLU A 1 160 ? 14.633 -1.671 53.688 1.00 87.50 160 GLU A C 1
ATOM 1214 O O . GLU A 1 160 ? 14.437 -1.521 54.898 1.00 87.50 160 GLU A O 1
ATOM 1219 N N . LEU A 1 161 ? 13.709 -2.180 52.868 1.00 87.88 161 LEU A N 1
ATOM 1220 C CA . LEU A 1 161 ? 12.392 -2.632 53.300 1.00 87.88 161 LEU A CA 1
ATOM 1221 C C . LEU A 1 161 ? 12.529 -3.724 54.358 1.00 87.88 161 LEU A C 1
ATOM 1223 O O . LEU A 1 161 ? 11.998 -3.580 55.459 1.00 87.88 161 LEU A O 1
ATOM 1227 N N . ALA A 1 162 ? 13.285 -4.787 54.076 1.00 92.25 162 ALA A N 1
ATOM 1228 C CA . ALA A 1 162 ? 13.477 -5.871 55.031 1.00 92.25 162 ALA A CA 1
ATOM 1229 C C . ALA A 1 162 ? 14.111 -5.375 56.341 1.00 92.25 162 ALA A C 1
ATOM 1231 O O . ALA A 1 162 ? 13.716 -5.814 57.421 1.00 92.25 162 ALA A O 1
ATOM 1232 N N . ASP A 1 163 ? 15.056 -4.434 56.272 1.00 92.12 163 ASP A N 1
ATOM 1233 C CA . ASP A 1 163 ? 15.650 -3.821 57.459 1.00 92.12 163 ASP A CA 1
ATOM 1234 C C . ASP A 1 163 ? 14.661 -2.963 58.258 1.00 92.12 163 ASP A C 1
ATOM 1236 O O . ASP A 1 163 ? 14.773 -2.923 59.487 1.00 92.12 163 ASP A O 1
ATOM 1240 N N . SER A 1 164 ? 13.701 -2.315 57.595 1.00 91.25 164 SER A N 1
ATOM 1241 C CA . SER A 1 164 ? 12.631 -1.545 58.242 1.00 91.25 164 SER A CA 1
ATOM 1242 C C . SER A 1 164 ? 11.582 -2.438 58.917 1.00 91.25 164 SER A C 1
ATOM 1244 O O . SER A 1 164 ? 11.084 -2.095 59.988 1.00 91.25 164 SER A O 1
ATOM 1246 N N . LEU A 1 165 ? 11.315 -3.614 58.338 1.00 93.06 165 LEU A N 1
ATOM 1247 C CA . LEU A 1 165 ? 10.266 -4.538 58.774 1.00 93.06 165 LEU A CA 1
ATOM 1248 C C . LEU A 1 165 ? 10.755 -5.582 59.795 1.00 93.06 165 LEU A C 1
ATOM 1250 O O . LEU A 1 165 ? 9.950 -6.149 60.537 1.00 93.06 165 LEU A O 1
ATOM 1254 N N . LYS A 1 166 ? 12.067 -5.847 59.882 1.00 93.75 166 LYS A N 1
ATOM 1255 C CA . LYS A 1 166 ? 12.609 -6.948 60.706 1.00 93.75 166 LYS A CA 1
ATOM 1256 C C . LYS A 1 166 ? 12.253 -6.867 62.190 1.00 93.75 166 LYS A C 1
ATOM 1258 O O . LYS A 1 166 ? 12.050 -7.902 62.817 1.00 93.75 166 LYS A O 1
ATOM 1263 N N . ASP A 1 167 ? 12.191 -5.662 62.759 1.00 91.69 167 ASP A N 1
ATOM 1264 C CA . ASP A 1 167 ? 11.885 -5.474 64.183 1.00 91.69 167 ASP A CA 1
ATOM 1265 C C . ASP A 1 167 ? 10.381 -5.623 64.460 1.00 91.69 167 ASP A C 1
ATOM 1267 O O . ASP A 1 167 ? 9.996 -6.065 65.544 1.00 91.69 167 ASP A O 1
ATOM 1271 N N . GLU A 1 168 ? 9.538 -5.277 63.484 1.00 92.31 168 GLU A N 1
ATOM 1272 C CA . GLU A 1 168 ? 8.081 -5.411 63.554 1.00 92.31 168 GLU A CA 1
ATOM 1273 C C . GLU A 1 168 ? 7.645 -6.875 63.439 1.00 92.31 168 GLU A C 1
ATOM 1275 O O . GLU A 1 168 ? 6.845 -7.350 64.247 1.00 92.31 168 GLU A O 1
ATOM 1280 N N . TYR A 1 169 ? 8.233 -7.604 62.489 1.00 93.44 169 TYR A N 1
ATOM 1281 C CA . TYR A 1 169 ? 7.863 -8.984 62.167 1.00 93.44 169 TYR A CA 1
ATOM 1282 C C . TYR A 1 169 ? 8.806 -10.044 62.757 1.00 93.44 169 TYR A C 1
ATOM 1284 O O . TYR A 1 169 ? 8.596 -11.237 62.564 1.00 93.44 169 TYR A O 1
ATOM 1292 N N . GLY A 1 170 ? 9.842 -9.640 63.498 1.00 92.56 170 GLY A N 1
ATOM 1293 C CA . GLY A 1 170 ? 10.677 -10.533 64.310 1.00 92.56 170 GLY A CA 1
ATOM 1294 C C . GLY A 1 170 ? 11.683 -11.407 63.547 1.00 92.56 170 GLY A C 1
ATOM 1295 O O . GLY A 1 170 ? 12.229 -12.348 64.130 1.00 92.56 170 GLY A O 1
ATOM 1296 N N . PHE A 1 171 ? 11.962 -11.131 62.270 1.00 97.69 171 PHE A N 1
ATOM 1297 C CA . PHE A 1 171 ? 12.922 -11.897 61.463 1.00 97.69 171 PHE A CA 1
ATOM 1298 C C . PHE A 1 171 ? 14.351 -11.329 61.505 1.00 97.69 171 PHE A C 1
ATOM 1300 O O . PHE A 1 171 ? 14.641 -10.286 62.086 1.00 97.69 171 PHE A O 1
ATOM 1307 N N . THR A 1 172 ? 15.292 -12.036 60.875 1.00 96.81 172 THR A N 1
ATOM 1308 C CA . THR A 1 172 ? 16.683 -11.591 60.693 1.00 96.81 172 THR A CA 1
ATOM 1309 C C . THR A 1 172 ? 17.049 -11.503 59.218 1.00 96.81 172 THR A C 1
ATOM 1311 O O . THR A 1 172 ? 16.709 -12.395 58.448 1.00 96.81 172 THR A O 1
ATOM 1314 N N . VAL A 1 173 ? 17.773 -10.452 58.833 1.00 97.06 173 VAL A N 1
ATOM 1315 C CA . VAL A 1 173 ? 18.182 -10.205 57.442 1.00 97.06 173 VAL A CA 1
ATOM 1316 C C . VAL A 1 173 ? 19.525 -10.876 57.132 1.00 97.06 173 VAL A C 1
ATOM 1318 O O . VAL A 1 173 ? 20.453 -10.858 57.949 1.00 97.06 173 VAL A O 1
ATOM 1321 N N . VAL A 1 174 ? 19.633 -11.470 55.945 1.00 95.62 174 VAL A N 1
ATOM 1322 C CA . VAL A 1 174 ? 20.838 -12.098 55.390 1.00 95.62 174 VAL A CA 1
ATOM 1323 C C . VAL A 1 174 ? 21.092 -11.496 54.015 1.00 95.62 174 VAL A C 1
ATOM 1325 O O . VAL A 1 174 ? 20.228 -11.561 53.152 1.00 95.62 174 VAL A O 1
ATOM 1328 N N . THR A 1 175 ? 22.267 -10.915 53.801 1.00 92.00 175 THR A N 1
ATOM 1329 C CA . THR A 1 175 ? 22.555 -10.161 52.577 1.00 92.00 175 THR A CA 1
ATOM 1330 C C . THR A 1 175 ? 23.369 -10.980 51.574 1.00 92.00 175 THR A C 1
ATOM 1332 O O . THR A 1 175 ? 24.312 -11.680 51.954 1.00 92.00 175 THR A O 1
ATOM 1335 N N . PHE A 1 176 ? 23.041 -10.846 50.291 1.00 87.38 176 PHE A N 1
ATOM 1336 C CA . PHE A 1 176 ? 23.721 -11.475 49.156 1.00 87.38 176 PHE A CA 1
ATOM 1337 C C . PHE A 1 176 ? 24.167 -10.414 48.147 1.00 87.38 176 PHE A C 1
ATOM 1339 O O . PHE A 1 176 ? 23.638 -9.307 48.132 1.00 87.38 176 PHE A O 1
ATOM 1346 N N . GLU A 1 177 ? 25.168 -10.721 47.326 1.00 78.25 177 GLU A N 1
ATOM 1347 C CA . GLU A 1 177 ? 25.640 -9.805 46.272 1.00 78.25 177 GLU A CA 1
ATOM 1348 C C . GLU A 1 177 ? 24.787 -9.906 44.993 1.00 78.25 177 GLU A C 1
ATOM 1350 O O . GLU A 1 177 ? 24.736 -8.963 44.212 1.00 78.25 177 GLU A O 1
ATOM 1355 N N . ASP A 1 178 ? 24.094 -11.032 44.787 1.00 74.12 178 ASP A N 1
ATOM 1356 C CA . ASP A 1 178 ? 23.301 -11.317 43.589 1.00 74.12 178 ASP A CA 1
ATOM 1357 C C . ASP A 1 178 ? 22.038 -12.142 43.910 1.00 74.12 178 ASP A C 1
ATOM 1359 O O . ASP A 1 178 ? 21.991 -12.880 44.902 1.00 74.12 178 ASP A O 1
ATOM 1363 N N . SER A 1 179 ? 21.013 -12.012 43.058 1.00 81.06 179 SER A N 1
ATOM 1364 C CA . SER A 1 179 ? 19.693 -12.637 43.241 1.00 81.06 179 SER A CA 1
ATOM 1365 C C . SER A 1 179 ? 19.742 -14.162 43.096 1.00 81.06 179 SER A C 1
ATOM 1367 O O . SER A 1 179 ? 19.006 -14.881 43.767 1.00 81.06 179 SER A O 1
ATOM 1369 N N . VAL A 1 180 ? 20.670 -14.690 42.288 1.00 82.94 180 VAL A N 1
ATOM 1370 C CA . VAL A 1 180 ? 20.838 -16.139 42.082 1.00 82.94 180 VAL A CA 1
ATOM 1371 C C . VAL A 1 180 ? 21.229 -16.831 43.388 1.00 82.94 180 VAL A C 1
ATOM 1373 O O . VAL A 1 180 ? 20.610 -17.821 43.787 1.00 82.94 180 VAL A O 1
ATOM 1376 N N . ASN A 1 181 ? 22.236 -16.304 44.085 1.00 86.25 181 ASN A N 1
ATOM 1377 C CA . ASN A 1 181 ? 22.671 -16.833 45.372 1.00 86.25 181 ASN A CA 1
ATOM 1378 C C . ASN A 1 181 ? 21.624 -16.597 46.469 1.00 86.25 181 ASN A C 1
ATOM 1380 O O . ASN A 1 181 ? 21.460 -17.462 47.331 1.00 86.25 181 ASN A O 1
ATOM 1384 N N . MET A 1 182 ? 20.888 -15.483 46.410 1.00 92.88 182 MET A N 1
ATOM 1385 C CA . MET A 1 182 ? 19.778 -15.182 47.319 1.00 92.88 182 MET A CA 1
ATOM 1386 C C . MET A 1 182 ? 18.650 -16.222 47.210 1.00 92.88 182 MET A C 1
ATOM 1388 O O . MET A 1 182 ? 18.292 -16.852 48.208 1.00 92.88 182 MET A O 1
ATOM 1392 N N . TYR A 1 183 ? 18.131 -16.467 46.001 1.00 91.50 183 TYR A N 1
ATOM 1393 C CA . TYR A 1 183 ? 17.079 -17.460 45.763 1.00 91.50 183 TYR A CA 1
ATOM 1394 C C . TYR A 1 183 ? 17.539 -18.872 46.111 1.00 91.50 183 TYR A C 1
ATOM 1396 O O . TYR A 1 183 ? 16.804 -19.632 46.748 1.00 91.50 183 TYR A O 1
ATOM 1404 N N . GLN A 1 184 ? 18.774 -19.226 45.747 1.00 89.56 184 GLN A N 1
ATOM 1405 C CA . GLN A 1 184 ? 19.321 -20.539 46.060 1.00 89.56 184 GLN A CA 1
ATOM 1406 C C . GLN A 1 184 ? 19.398 -20.776 47.573 1.00 89.56 184 GLN A C 1
ATOM 1408 O O . GLN A 1 184 ? 19.143 -21.900 48.007 1.00 89.56 184 GLN A O 1
ATOM 1413 N N . ASP A 1 185 ? 19.701 -19.751 48.376 1.00 95.56 185 ASP A N 1
ATOM 1414 C CA . ASP A 1 185 ? 19.744 -19.847 49.838 1.00 95.56 185 ASP A CA 1
ATOM 1415 C C . ASP A 1 185 ? 18.369 -20.179 50.444 1.00 95.56 185 ASP A C 1
ATOM 1417 O O . ASP A 1 185 ? 18.278 -21.000 51.363 1.00 95.56 185 ASP A O 1
ATOM 1421 N N . VAL A 1 186 ? 17.290 -19.633 49.871 1.00 95.19 186 VAL A N 1
ATOM 1422 C CA . VAL A 1 186 ? 15.908 -19.966 50.258 1.00 95.19 186 VAL A CA 1
ATOM 1423 C C . VAL A 1 186 ? 15.524 -21.374 49.804 1.00 95.19 186 VAL A C 1
ATOM 1425 O O . VAL A 1 186 ? 15.013 -22.174 50.588 1.00 95.19 186 VAL A O 1
ATOM 1428 N N . ILE A 1 187 ? 15.834 -21.737 48.557 1.00 91.88 187 ILE A N 1
ATOM 1429 C CA . ILE A 1 187 ? 15.487 -23.048 47.980 1.00 91.88 187 ILE A CA 1
ATOM 1430 C C . ILE A 1 187 ? 16.142 -24.201 48.757 1.00 91.88 187 ILE A C 1
ATOM 1432 O O . ILE A 1 187 ? 15.514 -25.246 48.964 1.00 91.88 187 ILE A O 1
ATOM 1436 N N . VAL A 1 188 ? 17.390 -24.029 49.210 1.00 91.88 188 VAL A N 1
ATOM 1437 C CA . VAL A 1 188 ? 18.097 -25.038 50.025 1.00 91.88 188 VAL A CA 1
ATOM 1438 C C . VAL A 1 188 ? 17.725 -24.993 51.511 1.00 91.88 188 VAL A C 1
ATOM 1440 O O . VAL A 1 188 ? 18.127 -25.894 52.250 1.00 91.88 188 VAL A O 1
ATOM 1443 N N . GLY A 1 189 ? 16.946 -23.995 51.940 1.00 91.12 189 GLY A N 1
ATOM 1444 C CA . GLY A 1 189 ? 16.420 -23.856 53.300 1.00 91.12 189 GLY A CA 1
ATOM 1445 C C . GLY A 1 189 ? 17.383 -23.231 54.313 1.00 91.12 189 GLY A C 1
ATOM 1446 O O . GLY A 1 189 ? 17.260 -23.492 55.509 1.00 91.12 189 GLY A O 1
ATOM 1447 N N . ASN A 1 190 ? 18.365 -22.449 53.860 1.00 94.62 190 ASN A N 1
ATOM 1448 C CA . ASN A 1 190 ? 19.235 -21.660 54.741 1.00 94.62 190 ASN A CA 1
ATOM 1449 C C . ASN A 1 190 ? 18.583 -20.330 55.163 1.00 94.62 190 ASN A C 1
ATOM 1451 O O . ASN A 1 190 ? 18.861 -19.835 56.262 1.00 94.62 190 ASN A O 1
ATOM 1455 N N . SER A 1 191 ? 17.729 -19.779 54.298 1.00 97.25 191 SER A N 1
ATOM 1456 C CA . SER A 1 191 ? 16.809 -18.677 54.584 1.00 97.25 191 SER A CA 1
ATOM 1457 C C . SER A 1 191 ? 15.371 -19.130 54.322 1.00 97.25 191 SER A C 1
ATOM 1459 O O . SER A 1 191 ? 15.133 -20.070 53.566 1.00 97.25 191 SER A O 1
ATOM 1461 N N . ASP A 1 192 ? 14.412 -18.516 55.003 1.00 97.50 192 ASP A N 1
ATOM 1462 C CA . ASP A 1 192 ? 12.999 -18.901 54.966 1.00 97.50 192 ASP A CA 1
ATOM 1463 C C . ASP A 1 192 ? 12.207 -18.114 53.905 1.00 97.50 192 ASP A C 1
ATOM 1465 O O . ASP A 1 192 ? 11.227 -18.633 53.369 1.00 97.50 192 ASP A O 1
ATOM 1469 N N . ALA A 1 193 ? 12.645 -16.891 53.590 1.00 96.81 193 ALA A N 1
ATOM 1470 C CA . ALA A 1 193 ? 12.072 -16.034 52.553 1.00 96.81 193 ALA A CA 1
ATOM 1471 C C . ALA A 1 193 ? 13.159 -15.210 51.844 1.00 96.81 193 ALA A C 1
ATOM 1473 O O . ALA A 1 193 ? 14.247 -15.035 52.395 1.00 96.81 193 ALA A O 1
ATOM 1474 N N . ALA A 1 194 ? 12.861 -14.690 50.656 1.00 96.00 194 ALA A N 1
ATOM 1475 C CA . ALA A 1 194 ? 13.640 -13.677 49.946 1.00 96.00 194 ALA A CA 1
ATOM 1476 C C . ALA A 1 194 ? 12.775 -12.443 49.662 1.00 96.00 194 ALA A C 1
ATOM 1478 O O . ALA A 1 194 ? 11.564 -12.591 49.519 1.00 96.00 194 ALA A O 1
ATOM 1479 N N . VAL A 1 195 ? 13.391 -11.264 49.558 1.00 94.00 195 VAL A N 1
ATOM 1480 C CA . VAL A 1 195 ? 12.735 -10.023 49.103 1.00 94.00 195 VAL A CA 1
ATOM 1481 C C . VAL A 1 195 ? 13.370 -9.582 47.793 1.00 94.00 195 VAL A C 1
ATOM 1483 O O . VAL A 1 195 ? 14.594 -9.478 47.731 1.00 94.00 195 VAL A O 1
ATOM 1486 N N . GLU A 1 196 ? 12.548 -9.330 46.779 1.00 88.62 196 GLU A N 1
ATOM 1487 C CA . GLU A 1 196 ? 12.951 -8.752 45.488 1.00 88.62 196 GLU A CA 1
ATOM 1488 C C . GLU A 1 196 ? 11.747 -8.048 44.847 1.00 88.62 196 GLU A C 1
ATOM 1490 O O . GLU A 1 196 ? 10.602 -8.249 45.264 1.00 88.62 196 GLU A O 1
ATOM 1495 N N . ASP A 1 197 ? 12.006 -7.259 43.812 1.00 86.44 197 ASP A N 1
ATOM 1496 C CA . ASP A 1 197 ? 11.011 -6.717 42.897 1.00 86.44 197 ASP A CA 1
ATOM 1497 C C . ASP A 1 197 ? 10.074 -7.814 42.367 1.00 86.44 197 ASP A C 1
ATOM 1499 O O . ASP A 1 197 ? 10.506 -8.869 41.895 1.00 86.44 197 ASP A O 1
ATOM 1503 N N . PHE A 1 198 ? 8.772 -7.563 42.443 1.00 82.06 198 PHE A N 1
ATOM 1504 C CA . PHE A 1 198 ? 7.700 -8.445 42.003 1.00 82.06 198 PHE A CA 1
ATOM 1505 C C . PHE A 1 198 ? 7.895 -8.968 40.568 1.00 82.06 198 PHE A C 1
ATOM 1507 O O . PHE A 1 198 ? 7.877 -10.190 40.406 1.00 82.06 198 PHE A O 1
ATOM 1514 N N . PRO A 1 199 ? 8.158 -8.139 39.532 1.00 79.12 199 PRO A N 1
ATOM 1515 C CA . PRO A 1 199 ? 8.361 -8.651 38.170 1.00 79.12 199 PRO A CA 1
ATOM 1516 C C . PRO A 1 199 ? 9.614 -9.531 38.042 1.00 79.12 199 PRO A C 1
ATOM 1518 O O . PRO A 1 199 ? 9.596 -10.547 37.348 1.00 79.12 199 PRO A O 1
ATOM 1521 N N . VAL A 1 200 ? 10.686 -9.206 38.768 1.00 81.69 200 VAL A N 1
ATOM 1522 C CA . VAL A 1 200 ? 11.937 -9.987 38.797 1.00 81.69 200 VAL A CA 1
ATOM 1523 C C . VAL A 1 200 ? 11.709 -11.343 39.463 1.00 81.69 200 VAL A C 1
ATOM 1525 O O . VAL A 1 200 ? 12.160 -12.381 38.972 1.00 81.69 200 VAL A O 1
ATOM 1528 N N . MET A 1 201 ? 10.970 -11.353 40.571 1.00 84.00 201 MET A N 1
ATOM 1529 C CA . MET A 1 201 ? 10.592 -12.560 41.297 1.00 84.00 201 MET A CA 1
ATOM 1530 C C . MET A 1 201 ? 9.644 -13.438 40.470 1.00 84.00 201 MET A C 1
ATOM 1532 O O . MET A 1 201 ? 9.856 -14.649 40.371 1.00 84.00 201 MET A O 1
ATOM 1536 N N . ALA A 1 202 ? 8.625 -12.841 39.850 1.00 78.56 202 ALA A N 1
ATOM 1537 C CA . ALA A 1 202 ? 7.654 -13.525 39.002 1.00 78.56 202 ALA A CA 1
ATOM 1538 C C . ALA A 1 202 ? 8.337 -14.189 37.800 1.00 78.56 202 ALA A C 1
ATOM 1540 O O . ALA A 1 202 ? 8.151 -15.389 37.574 1.00 78.56 202 ALA A O 1
ATOM 1541 N N . TYR A 1 203 ? 9.203 -13.449 37.101 1.00 78.50 203 TYR A N 1
ATOM 1542 C CA . TYR A 1 203 ? 9.999 -13.970 35.992 1.00 78.50 203 TYR A CA 1
ATOM 1543 C C . TYR A 1 203 ? 10.907 -15.122 36.442 1.00 78.50 203 TYR A C 1
ATOM 1545 O O . TYR A 1 203 ? 10.897 -16.204 35.850 1.00 78.50 203 TYR A O 1
ATOM 1553 N N . ALA A 1 204 ? 11.649 -14.944 37.540 1.00 76.88 204 ALA A N 1
ATOM 1554 C CA . ALA A 1 204 ? 12.553 -15.970 38.054 1.00 76.88 204 ALA A CA 1
ATOM 1555 C C . ALA A 1 204 ? 11.814 -17.254 38.481 1.00 76.88 204 ALA A C 1
ATOM 1557 O O . ALA A 1 204 ? 12.327 -18.359 38.283 1.00 76.88 204 ALA A O 1
ATOM 1558 N N . ILE A 1 205 ? 10.604 -17.140 39.037 1.00 80.25 205 ILE A N 1
ATOM 1559 C CA . ILE A 1 205 ? 9.754 -18.288 39.384 1.00 80.25 205 ILE A CA 1
ATOM 1560 C C . ILE A 1 205 ? 9.261 -19.005 38.124 1.00 80.25 205 ILE A C 1
ATOM 1562 O O . ILE A 1 205 ? 9.354 -20.235 38.056 1.00 80.25 205 ILE A O 1
ATOM 1566 N N . ASN A 1 206 ? 8.763 -18.256 37.138 1.00 74.00 206 ASN A N 1
ATOM 1567 C CA . ASN A 1 206 ? 8.098 -18.813 35.962 1.00 74.00 206 ASN A CA 1
ATOM 1568 C C . ASN A 1 206 ? 9.094 -19.388 34.936 1.00 74.00 206 ASN A C 1
ATOM 1570 O O . ASN A 1 206 ? 9.026 -20.574 34.600 1.00 74.00 206 ASN A O 1
ATOM 1574 N N . ASP A 1 207 ? 10.070 -18.588 34.499 1.00 67.75 207 ASP A N 1
ATOM 1575 C CA . ASP A 1 207 ? 11.060 -18.961 33.477 1.00 67.75 207 ASP A CA 1
ATOM 1576 C C . ASP A 1 207 ? 12.191 -19.824 34.067 1.00 67.75 207 ASP A C 1
ATOM 1578 O O . ASP A 1 207 ? 12.515 -20.911 33.574 1.00 67.75 207 ASP A O 1
ATOM 1582 N N . GLY A 1 208 ? 12.721 -19.412 35.225 1.00 60.50 208 GLY A N 1
ATOM 1583 C CA . GLY A 1 208 ? 13.775 -20.130 35.953 1.00 60.50 208 GLY A CA 1
ATOM 1584 C C . GLY A 1 208 ? 13.313 -21.426 36.631 1.00 60.50 208 GLY A C 1
ATOM 1585 O O . GLY A 1 208 ? 14.144 -22.185 37.144 1.00 60.50 208 GLY A O 1
ATOM 1586 N N . LYS A 1 209 ? 11.998 -21.699 36.639 1.00 69.44 209 LYS A N 1
ATOM 1587 C CA . LYS A 1 209 ? 11.354 -22.840 37.319 1.00 69.44 209 LYS A CA 1
ATOM 1588 C C . LYS A 1 209 ? 11.800 -22.975 38.773 1.00 69.44 209 LYS A C 1
ATOM 1590 O O . LYS A 1 209 ? 12.024 -24.086 39.273 1.00 69.44 209 LYS A O 1
ATOM 1595 N N . LEU A 1 210 ? 11.985 -21.842 39.448 1.00 81.88 210 LEU A N 1
ATOM 1596 C CA . LEU A 1 210 ? 12.407 -21.834 40.839 1.00 81.88 210 LEU A CA 1
ATOM 1597 C C . LEU A 1 210 ? 11.269 -22.362 41.713 1.00 81.88 210 LEU A C 1
ATOM 1599 O O . LEU A 1 210 ? 10.111 -21.992 41.555 1.00 81.88 210 LEU A O 1
ATOM 1603 N N . ALA A 1 211 ? 11.606 -23.234 42.666 1.00 87.88 211 ALA A N 1
ATOM 1604 C CA . ALA A 1 211 ? 10.653 -23.812 43.617 1.00 87.88 211 ALA A CA 1
ATOM 1605 C C . ALA A 1 211 ? 10.298 -22.814 44.735 1.00 87.88 211 ALA A C 1
ATOM 1607 O O . ALA A 1 211 ? 10.426 -23.116 45.927 1.00 87.88 211 ALA A O 1
ATOM 1608 N N . LEU A 1 212 ? 9.889 -21.614 44.331 1.00 90.38 212 LEU A N 1
ATOM 1609 C CA . LEU A 1 212 ? 9.454 -20.516 45.177 1.00 90.38 212 LEU A CA 1
ATOM 1610 C C . LEU A 1 212 ? 7.997 -20.155 44.842 1.00 90.38 212 LEU A C 1
ATOM 1612 O O . LEU A 1 212 ? 7.464 -20.546 43.804 1.00 90.38 212 LEU A O 1
ATOM 1616 N N . ARG A 1 213 ? 7.332 -19.453 45.753 1.00 91.50 213 ARG A N 1
ATOM 1617 C CA . ARG A 1 213 ? 6.033 -18.804 45.556 1.00 91.50 213 ARG A CA 1
ATOM 1618 C C . ARG A 1 213 ? 6.047 -17.451 46.255 1.00 91.50 213 ARG A C 1
ATOM 1620 O O . ARG A 1 213 ? 6.681 -17.322 47.304 1.00 91.50 213 ARG A O 1
ATOM 1627 N N . GLN A 1 214 ? 5.334 -16.486 45.695 1.00 89.00 214 GLN A N 1
ATOM 1628 C CA . GLN A 1 214 ? 5.214 -15.148 46.268 1.00 89.00 214 GLN A CA 1
ATOM 1629 C C . GLN A 1 214 ? 4.185 -15.141 47.410 1.00 89.00 214 GLN A C 1
ATOM 1631 O O . GLN A 1 214 ? 3.271 -15.974 47.441 1.00 89.00 214 GLN A O 1
ATOM 1636 N N . LEU A 1 215 ? 4.383 -14.256 48.384 1.00 88.44 215 LEU A N 1
ATOM 1637 C CA . LEU A 1 215 ? 3.364 -13.869 49.358 1.00 88.44 215 LEU A CA 1
ATOM 1638 C C . LEU A 1 215 ? 2.488 -12.767 48.743 1.00 88.44 215 LEU A C 1
ATOM 1640 O O . LEU A 1 215 ? 2.953 -12.036 47.876 1.00 88.44 215 LEU A O 1
ATOM 1644 N N . GLU A 1 216 ? 1.234 -12.665 49.187 1.00 78.69 216 GLU A N 1
ATOM 1645 C CA . GLU A 1 216 ? 0.251 -11.716 48.627 1.00 78.69 216 GLU A CA 1
ATOM 1646 C C . GLU A 1 216 ? 0.593 -10.247 48.910 1.00 78.69 216 GLU A C 1
ATOM 1648 O O . GLU A 1 216 ? 0.161 -9.360 48.186 1.00 78.69 216 GLU A O 1
ATOM 1653 N N . GLU A 1 217 ? 1.356 -9.976 49.969 1.00 81.19 217 GLU A N 1
ATOM 1654 C CA . GLU A 1 217 ? 1.701 -8.614 50.367 1.00 81.19 217 GLU A CA 1
ATOM 1655 C C . GLU A 1 217 ? 2.814 -8.048 49.473 1.00 81.19 217 GLU A C 1
ATOM 1657 O O . GLU A 1 217 ? 3.941 -8.558 49.462 1.00 81.19 217 GLU A O 1
ATOM 1662 N N . THR A 1 218 ? 2.488 -6.980 48.745 1.00 80.88 218 THR A N 1
ATOM 1663 C CA . THR A 1 218 ? 3.417 -6.209 47.913 1.00 80.88 218 THR A CA 1
ATOM 1664 C C . THR A 1 218 ? 3.674 -4.832 48.514 1.00 80.88 218 THR A C 1
ATOM 1666 O O . THR A 1 218 ? 2.797 -4.233 49.137 1.00 80.88 218 THR A O 1
ATOM 1669 N N . PHE A 1 219 ? 4.874 -4.303 48.297 1.00 79.88 219 PHE A N 1
ATOM 1670 C CA . PHE A 1 219 ? 5.294 -2.996 48.793 1.00 79.88 219 PHE A CA 1
ATOM 1671 C C . PHE A 1 219 ? 5.697 -2.122 47.625 1.00 79.88 219 PHE A C 1
ATOM 1673 O O . PHE A 1 219 ? 6.669 -2.424 46.944 1.00 79.88 219 PHE A O 1
ATOM 1680 N N . ASP A 1 220 ? 4.969 -1.040 47.403 1.00 75.00 220 ASP A N 1
ATOM 1681 C CA . ASP A 1 220 ? 5.361 -0.056 46.405 1.00 75.00 220 ASP A CA 1
ATOM 1682 C C . ASP A 1 220 ? 6.716 0.570 46.779 1.00 75.00 220 ASP A C 1
ATOM 1684 O O . ASP A 1 220 ? 6.948 0.953 47.932 1.00 75.00 220 ASP A O 1
ATOM 1688 N N . ILE A 1 221 ? 7.627 0.615 45.809 1.00 68.00 221 ILE A N 1
ATOM 1689 C CA .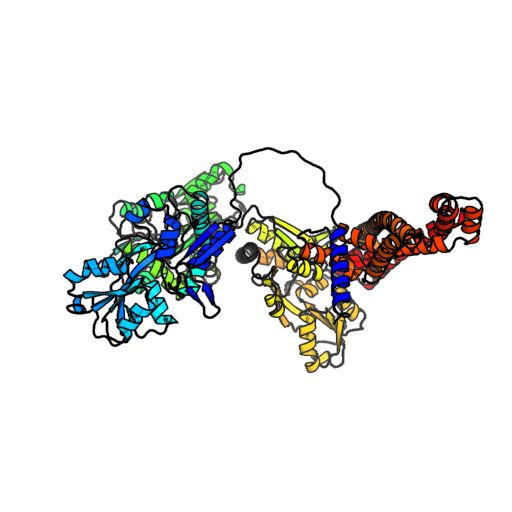 ILE A 1 221 ? 8.973 1.175 45.954 1.00 68.00 221 ILE A CA 1
ATOM 1690 C C . ILE A 1 221 ? 9.284 2.249 44.910 1.00 68.00 221 ILE A C 1
ATOM 1692 O O . ILE A 1 221 ? 10.447 2.637 44.741 1.00 68.00 221 ILE A O 1
ATOM 1696 N N . GLY A 1 222 ? 8.250 2.763 44.244 1.00 69.44 222 GLY A N 1
ATOM 1697 C CA . GLY A 1 222 ? 8.359 3.796 43.228 1.00 69.44 222 GLY A CA 1
ATOM 1698 C C . GLY A 1 222 ? 8.911 3.290 41.896 1.00 69.44 222 GLY A C 1
ATOM 1699 O O . GLY A 1 222 ? 9.006 2.091 41.622 1.00 69.44 222 GLY A O 1
ATOM 1700 N N . SER A 1 223 ? 9.278 4.241 41.043 1.00 83.75 223 SER A N 1
ATOM 1701 C CA . SER A 1 223 ? 9.544 3.980 39.629 1.00 83.75 223 SER A CA 1
ATOM 1702 C C . SER A 1 223 ? 11.030 3.884 39.288 1.00 83.75 223 SER A C 1
ATOM 1704 O O . SER A 1 223 ? 11.885 4.481 39.950 1.00 83.75 223 SER A O 1
ATOM 1706 N N . TYR A 1 224 ? 11.353 3.168 38.215 1.00 89.62 224 TYR A N 1
ATOM 1707 C CA . TYR A 1 224 ? 12.680 3.133 37.608 1.00 89.62 224 TYR A CA 1
ATOM 1708 C C . TYR A 1 224 ? 12.872 4.277 36.614 1.00 89.62 224 TYR A C 1
ATOM 1710 O O . TYR A 1 224 ? 11.945 4.650 35.896 1.00 89.62 224 TYR A O 1
ATOM 1718 N N . GLY A 1 225 ? 14.091 4.813 36.558 1.00 92.19 225 GLY A N 1
ATOM 1719 C CA . GLY A 1 225 ? 14.465 5.874 35.627 1.00 92.19 225 GLY A CA 1
ATOM 1720 C C . GLY A 1 225 ? 15.857 5.676 35.037 1.00 92.19 225 GLY A C 1
ATOM 1721 O O . GLY A 1 225 ? 16.747 5.089 35.659 1.00 92.19 225 GLY A O 1
ATOM 1722 N N . PHE A 1 226 ? 16.051 6.200 33.832 1.00 97.12 226 PHE A N 1
ATOM 1723 C CA . PHE A 1 226 ? 17.356 6.345 33.205 1.00 97.12 226 PHE A CA 1
ATOM 1724 C C . PHE A 1 226 ? 18.106 7.512 33.855 1.00 97.12 226 PHE A C 1
ATOM 1726 O O . PHE A 1 226 ? 17.563 8.608 33.980 1.00 97.12 226 PHE A O 1
ATOM 1733 N N . ALA A 1 227 ? 19.351 7.293 34.278 1.00 96.56 227 ALA A N 1
ATOM 1734 C CA . ALA A 1 227 ? 20.106 8.272 35.059 1.00 96.56 227 ALA A CA 1
ATOM 1735 C C . ALA A 1 227 ? 21.329 8.817 34.311 1.00 96.56 227 ALA A C 1
ATOM 1737 O O . ALA A 1 227 ? 22.111 8.051 33.743 1.00 96.56 227 ALA A O 1
ATOM 1738 N N . THR A 1 228 ? 21.571 10.127 34.398 1.00 96.94 228 THR A N 1
ATOM 1739 C CA . THR A 1 228 ? 22.818 10.783 33.977 1.00 96.94 228 THR A CA 1
ATOM 1740 C C . THR A 1 228 ? 23.505 11.494 35.151 1.00 96.94 228 THR A C 1
ATOM 1742 O O . THR A 1 228 ? 22.966 11.648 36.248 1.00 96.94 228 THR A O 1
ATOM 1745 N N . SER A 1 229 ? 24.763 11.905 34.958 1.00 93.12 229 SER A N 1
ATOM 1746 C CA . SER A 1 229 ? 25.447 12.754 35.944 1.00 93.12 229 SER A CA 1
ATOM 1747 C C . SER A 1 229 ? 24.775 14.133 36.026 1.00 93.12 229 SER A C 1
ATOM 1749 O O . SER A 1 229 ? 24.457 14.681 34.974 1.00 93.12 229 SER A O 1
ATOM 1751 N N . PRO A 1 230 ? 24.674 14.766 37.213 1.00 90.25 230 PRO A N 1
ATOM 1752 C CA . PRO A 1 230 ? 23.992 16.050 37.359 1.00 90.25 230 PRO A CA 1
ATOM 1753 C C . PRO A 1 230 ? 24.532 17.133 36.418 1.00 90.25 230 PRO A C 1
ATOM 1755 O O . PRO A 1 230 ? 25.725 17.469 36.452 1.00 90.25 230 PRO A O 1
ATOM 1758 N N . GLY A 1 231 ? 23.642 17.694 35.604 1.00 83.19 231 GLY A N 1
ATOM 1759 C CA . GLY A 1 231 ? 23.909 18.720 34.600 1.00 83.19 231 GLY A CA 1
ATOM 1760 C C . GLY A 1 231 ? 24.672 18.243 33.360 1.00 83.19 231 GLY A C 1
ATOM 1761 O O . GLY A 1 231 ? 25.097 19.088 32.569 1.00 83.19 231 GLY A O 1
ATOM 1762 N N . GLU A 1 232 ? 24.886 16.937 33.187 1.00 87.25 232 GLU A N 1
ATOM 1763 C CA . GLU A 1 232 ? 25.569 16.342 32.032 1.00 87.25 232 GLU A CA 1
ATOM 1764 C C . GLU A 1 232 ? 24.574 15.597 31.131 1.00 87.25 232 GLU A C 1
ATOM 1766 O O . GLU A 1 232 ? 23.683 14.898 31.606 1.00 87.25 232 GLU A O 1
ATOM 1771 N N . ASN A 1 233 ? 24.775 15.718 29.816 1.00 88.44 233 ASN A N 1
ATOM 1772 C CA . ASN A 1 233 ? 23.916 15.153 28.771 1.00 88.44 233 ASN A CA 1
ATOM 1773 C C . ASN A 1 233 ? 22.398 15.428 28.971 1.00 88.44 233 ASN A C 1
ATOM 1775 O O . ASN A 1 233 ? 21.600 14.498 28.841 1.00 88.44 233 ASN A O 1
ATOM 1779 N N . PRO A 1 234 ? 21.953 16.665 29.288 1.00 88.75 234 PRO A N 1
ATOM 1780 C CA . PRO A 1 234 ? 20.521 16.962 29.425 1.00 88.75 234 PRO A CA 1
ATOM 1781 C C . PRO A 1 234 ? 19.734 16.688 28.135 1.00 88.75 234 PRO A C 1
ATOM 1783 O O . PRO A 1 234 ? 18.546 16.388 28.190 1.00 88.75 234 PRO A O 1
ATOM 1786 N N . GLU A 1 235 ? 20.394 16.755 26.976 1.00 90.19 235 GLU A N 1
ATOM 1787 C CA . GLU A 1 235 ? 19.817 16.362 25.692 1.00 90.19 235 GLU A CA 1
ATOM 1788 C C . GLU A 1 235 ? 19.529 14.860 25.600 1.00 90.19 235 GLU A C 1
ATOM 1790 O O . GLU A 1 235 ? 18.567 14.479 24.950 1.00 90.19 235 GLU A O 1
ATOM 1795 N N . LEU A 1 236 ? 20.322 14.016 26.272 1.00 92.50 236 LEU A N 1
ATOM 1796 C CA . LEU A 1 236 ? 20.110 12.569 26.292 1.00 92.50 236 LEU A CA 1
ATOM 1797 C C . LEU A 1 236 ? 18.920 12.200 27.180 1.00 92.50 236 LEU A C 1
ATOM 1799 O O . LEU A 1 236 ? 18.165 11.308 26.825 1.00 92.50 236 LEU A O 1
ATOM 1803 N N . VAL A 1 237 ? 18.727 12.900 28.302 1.00 93.81 237 VAL A N 1
ATOM 1804 C CA . VAL A 1 237 ? 17.542 12.723 29.161 1.00 93.81 237 VAL A CA 1
ATOM 1805 C C . VAL A 1 237 ? 16.275 13.192 28.443 1.00 93.81 237 VAL A C 1
ATOM 1807 O O . VAL A 1 237 ? 15.265 12.500 28.478 1.00 93.81 237 VAL A O 1
ATOM 1810 N N . ALA A 1 238 ? 16.335 14.335 27.750 1.00 89.81 238 ALA A N 1
ATOM 1811 C CA . ALA A 1 238 ? 15.211 14.833 26.959 1.00 89.81 238 ALA A CA 1
ATOM 1812 C C . ALA A 1 238 ? 14.848 13.877 25.814 1.00 89.81 238 ALA A C 1
ATOM 1814 O O . ALA A 1 238 ? 13.682 13.527 25.681 1.00 89.81 238 ALA A O 1
ATOM 1815 N N . ALA A 1 239 ? 15.848 13.407 25.058 1.00 89.12 239 ALA A N 1
ATOM 1816 C CA . ALA A 1 239 ? 15.648 12.388 24.032 1.00 89.12 239 ALA A CA 1
ATOM 1817 C C . ALA A 1 239 ? 15.070 11.105 24.640 1.00 89.12 239 ALA A C 1
ATOM 1819 O O . ALA A 1 239 ? 14.132 10.542 24.098 1.00 89.12 239 ALA A O 1
ATOM 1820 N N . PHE A 1 240 ? 15.565 10.665 25.800 1.00 95.88 240 PHE A N 1
ATOM 1821 C CA . PHE A 1 240 ? 15.028 9.476 26.456 1.00 95.88 240 PHE A CA 1
ATOM 1822 C C . PHE A 1 240 ? 13.543 9.627 26.808 1.00 95.88 240 PHE A C 1
ATOM 1824 O O . PHE A 1 240 ? 12.775 8.713 26.537 1.00 95.88 240 PHE A O 1
ATOM 1831 N N . ASN A 1 241 ? 13.125 10.771 27.358 1.00 94.31 241 ASN A N 1
ATOM 1832 C CA . ASN A 1 241 ? 11.718 11.025 27.689 1.00 94.31 241 ASN A CA 1
ATOM 1833 C C . ASN A 1 241 ? 10.832 11.113 26.442 1.00 94.31 241 ASN A C 1
ATOM 1835 O O . ASN A 1 241 ? 9.755 10.530 26.418 1.00 94.31 241 ASN A O 1
ATOM 1839 N N . GLU A 1 242 ? 11.279 11.835 25.412 1.00 88.69 242 GLU A N 1
ATOM 1840 C CA . GLU A 1 242 ? 10.528 11.980 24.161 1.00 88.69 242 GLU A CA 1
ATOM 1841 C C . GLU A 1 242 ? 10.382 10.628 23.455 1.00 88.69 242 GLU A C 1
ATOM 1843 O O . GLU A 1 242 ? 9.279 10.244 23.079 1.00 88.69 242 GLU A O 1
ATOM 1848 N N . GLY A 1 243 ? 11.468 9.855 23.381 1.00 87.44 243 GLY A N 1
ATOM 1849 C CA . GLY A 1 243 ? 11.432 8.512 22.820 1.00 87.44 243 GLY A CA 1
ATOM 1850 C C . GLY A 1 243 ? 10.584 7.554 23.646 1.00 87.44 243 GLY A C 1
ATOM 1851 O O . GLY A 1 243 ? 9.846 6.770 23.064 1.00 87.44 243 GLY A O 1
ATOM 1852 N N . LEU A 1 244 ? 10.631 7.634 24.982 1.00 90.88 244 LEU A N 1
ATOM 1853 C CA . LEU A 1 244 ? 9.777 6.836 25.864 1.00 90.88 244 LEU A CA 1
ATOM 1854 C C . LEU A 1 244 ? 8.291 7.122 25.608 1.00 90.88 244 LEU A C 1
ATOM 1856 O O . LEU A 1 244 ? 7.519 6.183 25.429 1.00 90.88 244 LEU A O 1
ATOM 1860 N N . ALA A 1 245 ? 7.908 8.398 25.525 1.00 83.06 245 ALA A N 1
ATOM 1861 C CA . ALA A 1 245 ? 6.537 8.798 25.222 1.00 83.06 245 ALA A CA 1
ATOM 1862 C C . ALA A 1 245 ? 6.089 8.309 23.833 1.00 83.06 245 ALA A C 1
ATOM 1864 O O . ALA A 1 245 ? 4.970 7.821 23.687 1.00 83.06 245 ALA A O 1
ATOM 1865 N N . ASN A 1 246 ? 6.970 8.373 22.829 1.00 80.25 246 ASN A N 1
ATOM 1866 C CA . ASN A 1 246 ? 6.682 7.879 21.482 1.00 80.25 246 ASN A CA 1
ATOM 1867 C C . ASN A 1 246 ? 6.487 6.358 21.460 1.00 80.25 246 ASN A C 1
ATOM 1869 O O . ASN A 1 246 ? 5.523 5.869 20.870 1.00 80.25 246 ASN A O 1
ATOM 1873 N N . ILE A 1 247 ? 7.357 5.594 22.132 1.00 87.06 247 ILE A N 1
ATOM 1874 C CA . ILE A 1 247 ? 7.216 4.132 22.159 1.00 87.06 247 ILE A CA 1
ATOM 1875 C C . ILE A 1 247 ? 6.011 3.684 22.993 1.00 87.06 247 ILE A C 1
ATOM 1877 O O . ILE A 1 247 ? 5.409 2.669 22.653 1.00 87.06 247 ILE A O 1
ATOM 1881 N N . GLN A 1 248 ? 5.623 4.442 24.024 1.00 76.94 248 GLN A N 1
ATOM 1882 C CA . GLN A 1 248 ? 4.372 4.234 24.759 1.00 76.94 248 GLN A CA 1
ATOM 1883 C C . GLN A 1 248 ? 3.158 4.507 23.869 1.00 76.94 248 GLN A C 1
ATOM 1885 O O . GLN A 1 248 ? 2.295 3.648 23.743 1.00 76.94 248 GLN A O 1
ATOM 1890 N N . ALA A 1 249 ? 3.134 5.644 23.170 1.00 69.19 249 ALA A N 1
ATOM 1891 C CA . ALA A 1 249 ? 2.046 5.992 22.256 1.00 69.19 249 ALA A CA 1
ATOM 1892 C C . ALA A 1 249 ? 1.904 5.008 21.080 1.00 69.19 249 ALA A C 1
ATOM 1894 O O . ALA A 1 249 ? 0.808 4.809 20.573 1.00 69.19 249 ALA A O 1
ATOM 1895 N N . SER A 1 250 ? 3.005 4.386 20.648 1.00 72.25 250 SER A N 1
ATOM 1896 C CA . SER A 1 250 ? 3.003 3.394 19.563 1.00 72.25 250 SER A CA 1
ATOM 1897 C C . SER A 1 250 ? 2.620 1.969 19.991 1.00 72.25 250 SER A C 1
ATOM 1899 O O . SER A 1 250 ? 2.660 1.066 19.159 1.00 72.25 250 SER A O 1
ATOM 1901 N N . GLY A 1 251 ? 2.375 1.721 21.284 1.00 78.25 251 GLY A N 1
ATOM 1902 C CA . GLY A 1 251 ? 2.193 0.370 21.837 1.00 78.25 251 GLY A CA 1
ATOM 1903 C C . GLY A 1 251 ? 3.473 -0.483 21.869 1.00 78.25 251 GLY A C 1
ATOM 1904 O O . GLY A 1 251 ? 3.488 -1.578 22.431 1.00 78.25 251 GLY A O 1
ATOM 1905 N N . LYS A 1 252 ? 4.596 0.012 21.325 1.00 80.31 252 LYS A N 1
ATOM 1906 C CA . LYS A 1 252 ? 5.888 -0.690 21.339 1.00 80.31 252 LYS A CA 1
ATOM 1907 C C . LYS A 1 252 ? 6.404 -0.936 22.756 1.00 80.31 252 LYS A C 1
ATOM 1909 O O . LYS A 1 252 ? 7.057 -1.949 23.003 1.00 80.31 252 LYS A O 1
ATOM 1914 N N . TYR A 1 253 ? 6.121 -0.021 23.680 1.00 86.75 253 TYR A N 1
ATOM 1915 C CA . TYR A 1 253 ? 6.402 -0.197 25.103 1.00 86.75 253 TYR A CA 1
ATOM 1916 C C . TYR A 1 253 ? 5.711 -1.450 25.661 1.00 86.75 253 TYR A C 1
ATOM 1918 O O . TYR A 1 253 ? 6.373 -2.294 26.268 1.00 86.75 253 TYR A O 1
ATOM 1926 N N . ASP A 1 254 ? 4.419 -1.615 25.377 1.00 77.19 254 ASP A N 1
ATOM 1927 C CA . ASP A 1 254 ? 3.627 -2.749 25.855 1.00 77.19 254 ASP A CA 1
ATOM 1928 C C . ASP A 1 254 ? 4.059 -4.059 25.191 1.00 77.19 254 ASP A C 1
ATOM 1930 O O . ASP A 1 254 ? 4.155 -5.083 25.863 1.00 77.19 254 ASP A O 1
ATOM 1934 N N . GLU A 1 255 ? 4.441 -4.034 23.910 1.00 82.25 255 GLU A N 1
ATOM 1935 C CA . GLU A 1 255 ? 5.037 -5.190 23.223 1.00 82.25 255 GLU A CA 1
ATOM 1936 C C . GLU A 1 255 ? 6.345 -5.642 23.900 1.00 82.25 255 GLU A C 1
ATOM 1938 O O . GLU A 1 255 ? 6.570 -6.840 24.130 1.00 82.25 255 GLU A O 1
ATOM 1943 N N . ILE A 1 256 ? 7.213 -4.684 24.252 1.00 85.44 256 ILE A N 1
ATOM 1944 C CA . ILE A 1 256 ? 8.462 -4.962 24.970 1.00 85.44 256 ILE A CA 1
ATOM 1945 C C . ILE A 1 256 ? 8.141 -5.575 26.335 1.00 85.44 256 ILE A C 1
ATOM 1947 O O . ILE A 1 256 ? 8.730 -6.596 26.687 1.00 85.44 256 ILE A O 1
ATOM 1951 N N . LEU A 1 257 ? 7.190 -5.026 27.092 1.00 83.38 257 LEU A N 1
ATOM 1952 C CA . LEU A 1 257 ? 6.806 -5.594 28.387 1.00 83.38 257 LEU A CA 1
ATOM 1953 C C . LEU A 1 257 ? 6.190 -6.992 28.253 1.00 83.38 257 LEU A C 1
ATOM 1955 O O . LEU A 1 257 ? 6.619 -7.912 28.956 1.00 83.38 257 LEU A O 1
ATOM 1959 N N . ALA A 1 258 ? 5.256 -7.187 27.323 1.00 77.69 258 ALA A N 1
ATOM 1960 C CA . ALA A 1 258 ? 4.590 -8.463 27.073 1.00 77.69 258 ALA A CA 1
ATOM 1961 C C . ALA A 1 258 ? 5.587 -9.573 26.701 1.00 77.69 258 ALA A C 1
ATOM 1963 O O . ALA A 1 258 ? 5.427 -10.718 27.133 1.00 77.69 258 ALA A O 1
ATOM 1964 N N . THR A 1 259 ? 6.663 -9.229 25.983 1.00 81.62 259 THR A N 1
ATOM 1965 C CA . THR A 1 259 ? 7.741 -10.163 25.610 1.00 81.62 259 THR A CA 1
ATOM 1966 C C . THR A 1 259 ? 8.377 -10.839 26.825 1.00 81.62 259 THR A C 1
ATOM 1968 O O . THR A 1 259 ? 8.708 -12.027 26.771 1.00 81.62 259 THR A O 1
ATOM 1971 N N . TYR A 1 260 ? 8.545 -10.108 27.929 1.00 79.00 260 TYR A N 1
ATOM 1972 C CA . TYR A 1 260 ? 9.237 -10.619 29.111 1.00 79.00 260 TYR A CA 1
ATOM 1973 C C . TYR A 1 260 ? 8.308 -10.954 30.279 1.00 79.00 260 TYR A C 1
ATOM 1975 O O . TYR A 1 260 ? 8.654 -11.806 31.097 1.00 79.00 260 TYR A O 1
ATOM 1983 N N . LEU A 1 261 ? 7.147 -10.307 30.376 1.00 75.62 261 LEU A N 1
ATOM 1984 C CA . LEU A 1 261 ? 6.230 -10.431 31.510 1.00 75.62 261 LEU A CA 1
ATOM 1985 C C . LEU A 1 261 ? 4.977 -11.278 31.195 1.00 75.62 261 LEU A C 1
ATOM 1987 O O . LEU A 1 261 ? 4.351 -11.782 32.127 1.00 75.62 261 LEU A O 1
ATOM 1991 N N . GLY A 1 262 ? 4.672 -11.533 29.914 1.00 60.91 262 GLY A N 1
ATOM 1992 C CA . GLY A 1 262 ? 3.457 -12.226 29.451 1.00 60.91 262 GLY A CA 1
ATOM 1993 C C . GLY A 1 262 ? 2.211 -11.324 29.417 1.00 60.91 262 GLY A C 1
ATOM 1994 O O . GLY A 1 262 ? 2.240 -10.222 29.948 1.00 60.91 262 GLY A O 1
ATOM 1995 N N . GLU A 1 263 ? 1.103 -11.803 28.827 1.00 43.56 263 GLU A N 1
ATOM 1996 C CA . GLU A 1 263 ? -0.194 -11.089 28.645 1.00 43.56 263 GLU A CA 1
ATOM 1997 C C . GLU A 1 263 ? -0.931 -10.698 29.950 1.00 43.56 263 GLU A C 1
ATOM 1999 O O . GLU A 1 263 ? -2.109 -10.359 29.933 1.00 43.56 263 GLU A O 1
ATOM 2004 N N . ALA A 1 264 ? -0.275 -10.749 31.108 1.00 38.12 264 ALA A N 1
ATOM 2005 C CA . ALA A 1 264 ? -0.881 -10.379 32.380 1.00 38.12 264 ALA A CA 1
ATOM 2006 C C . ALA A 1 264 ? 0.131 -9.682 33.290 1.00 38.12 264 ALA A C 1
ATOM 2008 O O . ALA A 1 264 ? 0.583 -10.261 34.280 1.00 38.12 264 ALA A O 1
ATOM 2009 N N . VAL A 1 265 ? 0.464 -8.433 32.969 1.00 36.41 265 VAL A N 1
ATOM 2010 C CA . VAL A 1 265 ? 0.916 -7.453 33.962 1.00 36.41 265 VAL A CA 1
ATOM 2011 C C . VAL A 1 265 ? 0.282 -6.111 33.610 1.00 36.41 265 VAL A C 1
ATOM 2013 O O . VAL A 1 265 ? 0.758 -5.409 32.727 1.00 36.41 265 VAL A O 1
ATOM 2016 N N . GLU A 1 266 ? -0.799 -5.775 34.318 1.00 32.94 266 GLU A N 1
ATOM 2017 C CA . GLU A 1 266 ? -1.273 -4.399 34.436 1.00 32.94 266 GLU A CA 1
ATOM 2018 C C . GLU A 1 266 ? -0.107 -3.524 34.907 1.00 32.94 266 GLU A C 1
ATOM 2020 O O . GLU A 1 266 ? 0.425 -3.698 36.010 1.00 32.94 266 GLU A O 1
ATOM 2025 N N . THR A 1 267 ? 0.310 -2.577 34.074 1.00 27.88 267 THR A N 1
ATOM 2026 C CA . THR A 1 267 ? 1.132 -1.463 34.527 1.00 27.88 267 THR A CA 1
ATOM 2027 C C . THR A 1 267 ? 0.244 -0.552 35.358 1.00 27.88 267 THR A C 1
ATOM 2029 O O . THR A 1 267 ? -0.577 0.190 34.827 1.00 27.88 267 THR A O 1
ATOM 2032 N N . SER A 1 268 ? 0.400 -0.622 36.680 1.00 28.50 268 SER A N 1
ATOM 2033 C CA . SER A 1 268 ? -0.254 0.288 37.613 1.00 28.50 268 SER A CA 1
ATOM 2034 C C . SER A 1 268 ? 0.225 1.722 37.357 1.00 28.50 268 SER A C 1
ATOM 2036 O O . SER A 1 268 ? 1.329 2.105 37.767 1.00 28.50 268 SER A O 1
ATOM 2038 N N . SER A 1 269 ? -0.598 2.510 36.669 1.00 27.33 269 SER A N 1
ATOM 2039 C CA . SER A 1 269 ? -0.594 3.965 36.769 1.00 27.33 269 SER A CA 1
ATOM 2040 C C . SER A 1 269 ? -1.214 4.361 38.108 1.00 27.33 269 SER A C 1
ATOM 2042 O O . SER A 1 269 ? -2.209 3.777 38.535 1.00 27.33 269 SER A O 1
ATOM 2044 N N . ASP A 1 270 ? -0.593 5.326 38.780 1.00 27.77 270 ASP A N 1
ATOM 2045 C CA . ASP A 1 270 ? -1.057 5.909 40.035 1.00 27.77 270 ASP A CA 1
ATOM 2046 C C . ASP A 1 270 ? -2.565 6.218 40.010 1.00 27.77 270 ASP A C 1
ATOM 2048 O O . ASP A 1 270 ? -3.027 6.931 39.129 1.00 27.77 270 ASP A O 1
ATOM 2052 N N . GLU A 1 271 ? -3.323 5.742 41.000 1.00 30.23 271 GLU A N 1
ATOM 2053 C CA . GLU A 1 271 ? -4.019 6.611 41.957 1.00 30.23 271 GLU A CA 1
ATOM 2054 C C . GLU A 1 271 ? -4.799 5.800 43.008 1.00 30.23 271 GLU A C 1
ATOM 2056 O O . GLU A 1 271 ? -5.270 4.684 42.806 1.00 30.23 271 GLU A O 1
ATOM 2061 N N . ALA A 1 272 ? -4.854 6.367 44.207 1.00 31.88 272 ALA A N 1
ATOM 2062 C CA . ALA A 1 272 ? -5.343 5.741 45.421 1.00 31.88 272 ALA A CA 1
ATOM 2063 C C . ALA A 1 272 ? -6.868 5.477 45.431 1.00 31.88 272 ALA A C 1
ATOM 2065 O O . ALA A 1 272 ? -7.650 6.265 44.910 1.00 31.88 272 ALA A O 1
ATOM 2066 N N . ASP A 1 273 ? -7.261 4.454 46.209 1.00 38.09 273 ASP A N 1
ATOM 2067 C CA . ASP A 1 273 ? -8.616 4.198 46.752 1.00 38.09 273 ASP A CA 1
ATOM 2068 C C . ASP A 1 273 ? -9.597 3.409 45.839 1.00 38.09 273 ASP A C 1
ATOM 2070 O O . ASP A 1 273 ? -10.680 3.882 45.497 1.00 38.09 273 ASP A O 1
ATOM 2074 N N . THR A 1 274 ? -9.250 2.170 45.451 1.00 41.62 274 THR A N 1
ATOM 2075 C CA . THR A 1 274 ? -9.997 1.388 44.431 1.00 41.62 274 THR A CA 1
ATOM 2076 C C . THR A 1 274 ? -10.731 0.126 44.905 1.00 41.62 274 THR A C 1
ATOM 2078 O O . THR A 1 274 ? -11.301 -0.584 44.081 1.00 41.62 274 THR A O 1
ATOM 2081 N N . ALA A 1 275 ? -10.811 -0.189 46.202 1.00 52.25 275 ALA A N 1
ATOM 2082 C CA . ALA A 1 275 ? -11.647 -1.324 46.611 1.00 52.25 275 ALA A CA 1
ATOM 2083 C C . ALA A 1 275 ? -13.142 -0.956 46.505 1.00 52.25 275 ALA A C 1
ATOM 2085 O O . ALA A 1 275 ? -13.657 -0.187 47.319 1.00 52.25 275 ALA A O 1
ATOM 2086 N N . LEU A 1 276 ? -13.840 -1.516 45.510 1.00 55.72 276 LEU A N 1
ATOM 2087 C CA . LEU A 1 276 ? -15.283 -1.364 45.320 1.00 55.72 276 LEU A CA 1
ATOM 2088 C C . LEU A 1 276 ? -16.031 -1.795 46.597 1.00 55.72 276 LEU A C 1
ATOM 2090 O O . LEU A 1 276 ? -15.893 -2.924 47.076 1.00 55.72 276 LEU A O 1
ATOM 2094 N N . GLU A 1 277 ? -16.829 -0.903 47.190 1.00 65.12 277 GLU A N 1
ATOM 2095 C CA . GLU A 1 277 ? -17.611 -1.239 48.384 1.00 65.12 277 GLU A CA 1
ATOM 2096 C C . GLU A 1 277 ? -18.814 -2.113 47.995 1.00 65.12 277 GLU A C 1
ATOM 2098 O O . GLU A 1 277 ? -19.934 -1.624 47.871 1.00 65.12 277 GLU A O 1
ATOM 2103 N N . HIS A 1 278 ? -18.622 -3.431 47.896 1.00 59.69 278 HIS A N 1
ATOM 2104 C CA . HIS A 1 278 ? -19.687 -4.396 47.558 1.00 59.69 278 HIS A CA 1
ATOM 2105 C C . HIS A 1 278 ? -20.904 -4.380 48.511 1.00 59.69 278 HIS A C 1
ATOM 2107 O O . HIS A 1 278 ? -21.921 -5.015 48.249 1.00 59.69 278 HIS A O 1
ATOM 2113 N N . THR A 1 279 ? -20.827 -3.679 49.649 1.00 59.03 279 THR A N 1
ATOM 2114 C CA . THR A 1 279 ? -21.955 -3.493 50.581 1.00 59.03 279 THR A CA 1
ATOM 2115 C C . THR A 1 279 ? -22.746 -2.198 50.367 1.00 59.03 279 THR A C 1
ATOM 2117 O O . THR A 1 279 ? -23.757 -1.990 51.046 1.00 59.03 279 THR A O 1
ATOM 2120 N N . LYS A 1 280 ? -22.284 -1.301 49.488 1.00 76.50 280 LYS A N 1
ATOM 2121 C CA . LYS A 1 280 ? -22.937 -0.028 49.165 1.00 76.50 280 LYS A CA 1
ATOM 2122 C C . LYS A 1 280 ? -23.875 -0.237 47.973 1.00 76.50 280 LYS A C 1
ATOM 2124 O O . LYS A 1 280 ? -23.482 -0.796 46.960 1.00 76.50 280 LYS A O 1
ATOM 2129 N N . LYS A 1 281 ? -25.116 0.245 48.096 1.00 89.38 281 LYS A N 1
ATOM 2130 C CA . LYS A 1 281 ? -26.059 0.331 46.974 1.00 89.38 281 LYS A CA 1
ATOM 2131 C C . LYS A 1 281 ? -25.907 1.699 46.309 1.00 89.38 281 LYS A C 1
ATOM 2133 O O . LYS A 1 281 ? -26.287 2.701 46.921 1.00 89.38 281 LYS A O 1
ATOM 2138 N N . TYR A 1 282 ? -25.339 1.742 45.110 1.00 93.31 282 TYR A N 1
ATOM 2139 C CA . TYR A 1 282 ? -25.077 2.975 44.364 1.00 93.31 282 TYR A CA 1
ATOM 2140 C C . TYR A 1 282 ? -26.362 3.534 43.745 1.00 93.31 282 TYR A C 1
ATOM 2142 O O . TYR A 1 282 ? -27.182 2.797 43.205 1.00 93.31 282 TYR A O 1
ATOM 2150 N N . VAL A 1 283 ? -26.573 4.844 43.823 1.00 96.12 283 VAL A N 1
ATOM 2151 C CA . VAL A 1 283 ? -27.728 5.502 43.198 1.00 96.12 283 VAL A CA 1
ATOM 2152 C C . VAL A 1 283 ? -27.305 6.048 41.840 1.00 96.12 283 VAL A C 1
ATOM 2154 O O . VAL A 1 283 ? -26.589 7.043 41.796 1.00 96.12 283 VAL A O 1
ATOM 2157 N N . ILE A 1 284 ? -27.765 5.445 40.747 1.00 97.12 284 ILE A N 1
ATOM 2158 C CA . ILE A 1 284 ? -27.418 5.859 39.380 1.00 97.12 284 ILE A CA 1
ATOM 2159 C C . ILE A 1 284 ? -28.597 6.619 38.774 1.00 97.12 284 ILE A C 1
ATOM 2161 O O . ILE A 1 284 ? -29.730 6.145 38.835 1.00 97.12 284 ILE A O 1
ATOM 2165 N N . ALA A 1 285 ? -28.380 7.820 38.241 1.00 95.50 285 ALA A N 1
ATOM 2166 C CA . ALA A 1 285 ? -29.424 8.545 37.515 1.00 95.50 285 ALA A CA 1
ATOM 2167 C C . ALA A 1 285 ? -29.316 8.340 36.002 1.00 95.50 285 ALA A C 1
ATOM 2169 O O . ALA A 1 285 ? -28.232 8.107 35.483 1.00 95.50 285 ALA A O 1
ATOM 2170 N N . THR A 1 286 ? -30.452 8.443 35.314 1.00 93.62 286 THR A N 1
ATOM 2171 C CA . THR A 1 286 ? -30.553 8.268 33.858 1.00 93.62 286 THR A CA 1
ATOM 2172 C C . THR A 1 286 ? -31.623 9.198 33.253 1.00 93.62 286 THR A C 1
ATOM 2174 O O . THR A 1 286 ? -32.375 9.847 34.012 1.00 93.62 286 THR A O 1
ATOM 2177 N N . ASP A 1 287 ? -31.681 9.320 31.920 1.00 86.50 287 ASP A N 1
ATOM 2178 C CA . ASP A 1 287 ? -32.747 10.048 31.214 1.00 86.50 287 ASP A CA 1
ATOM 2179 C C . ASP A 1 287 ? -34.090 9.288 31.312 1.00 86.50 287 ASP A C 1
ATOM 2181 O O . ASP A 1 287 ? -34.212 8.221 31.912 1.00 86.50 287 ASP A O 1
ATOM 2185 N N . THR A 1 288 ? -35.170 9.890 30.820 1.00 78.12 288 THR A N 1
ATOM 2186 C CA . THR A 1 288 ? -36.513 9.276 30.841 1.00 78.12 288 THR A CA 1
ATOM 2187 C C . THR A 1 288 ? -37.025 8.870 29.463 1.00 78.12 288 THR A C 1
ATOM 2189 O O . THR A 1 288 ? -38.010 8.135 29.382 1.00 78.12 288 THR A O 1
ATOM 2192 N N . THR A 1 289 ? -36.426 9.395 28.392 1.00 74.12 289 THR A N 1
ATOM 2193 C CA . THR A 1 289 ? -36.965 9.322 27.026 1.00 74.12 289 THR A CA 1
ATOM 2194 C C . THR A 1 289 ? -35.846 9.425 25.978 1.00 74.12 289 THR A C 1
ATOM 2196 O O . THR A 1 289 ? -35.813 10.395 25.216 1.00 74.12 289 THR A O 1
ATOM 2199 N N . PHE A 1 290 ? -34.927 8.461 25.952 1.00 78.56 290 PHE A N 1
ATOM 2200 C CA . PHE A 1 290 ? -33.777 8.428 25.043 1.00 78.56 290 PHE A CA 1
ATOM 2201 C C . PHE A 1 290 ? -33.539 7.018 24.473 1.00 78.56 290 PHE A C 1
ATOM 2203 O O . PHE A 1 290 ? -32.528 6.374 24.720 1.00 78.56 290 PHE A O 1
ATOM 2210 N N . ALA A 1 291 ? -34.510 6.503 23.717 1.00 79.56 291 ALA A N 1
ATOM 2211 C CA . ALA A 1 291 ? -34.364 5.212 23.046 1.00 79.56 291 ALA A CA 1
ATOM 2212 C C . ALA A 1 291 ? -33.337 5.303 21.895 1.00 79.56 291 ALA A C 1
ATOM 2214 O O . ALA A 1 291 ? -33.371 6.299 21.174 1.00 79.56 291 ALA A O 1
ATOM 2215 N N . PRO A 1 292 ? -32.476 4.294 21.670 1.00 84.44 292 PRO A N 1
ATOM 2216 C CA . PRO A 1 292 ? -32.493 2.965 22.288 1.00 84.44 292 PRO A CA 1
ATOM 2217 C C . PRO A 1 292 ? -31.716 2.827 23.610 1.00 84.44 292 PRO A C 1
ATOM 2219 O O . PRO A 1 292 ? -31.679 1.730 24.156 1.00 84.44 292 PRO A O 1
ATOM 2222 N N . PHE A 1 293 ? -31.109 3.890 24.139 1.00 87.31 293 PHE A N 1
ATOM 2223 C CA . PHE A 1 293 ? -30.225 3.819 25.309 1.00 87.31 293 PHE A CA 1
ATOM 2224 C C . PHE A 1 293 ? -30.984 3.706 26.637 1.00 87.31 293 PHE A C 1
ATOM 2226 O O . PHE A 1 293 ? -30.745 2.771 27.399 1.00 87.31 293 PHE A O 1
ATOM 2233 N N . GLU A 1 294 ? -31.985 4.551 26.875 1.00 89.19 294 GLU A N 1
ATOM 2234 C CA . GLU A 1 294 ? -32.841 4.459 28.057 1.00 89.19 294 GLU A CA 1
ATOM 2235 C C . GLU A 1 294 ? -34.257 4.968 27.774 1.00 89.19 294 GLU A C 1
ATOM 2237 O O . GLU A 1 294 ? -34.508 6.118 27.401 1.00 89.19 294 GLU A O 1
ATOM 2242 N N . PHE A 1 295 ? -35.246 4.102 27.949 1.00 85.00 295 PHE A N 1
ATOM 2243 C CA . PHE A 1 295 ? -36.644 4.444 27.736 1.00 85.00 295 PHE A CA 1
ATOM 2244 C C . PHE A 1 295 ? -37.577 3.528 28.520 1.00 85.00 295 PHE A C 1
ATOM 2246 O O . PHE A 1 295 ? -37.219 2.441 28.964 1.00 85.00 295 PHE A O 1
ATOM 2253 N N . VAL A 1 296 ? -38.817 3.981 28.696 1.00 81.06 296 VAL A N 1
ATOM 2254 C CA . VAL A 1 296 ? -39.855 3.196 29.366 1.00 81.06 296 VAL A CA 1
ATOM 2255 C C . VAL A 1 296 ? -40.609 2.365 28.329 1.00 81.06 296 VAL A C 1
ATOM 2257 O O . VAL A 1 296 ? -41.222 2.929 27.419 1.00 81.06 296 VAL A O 1
ATOM 2260 N N . ASN A 1 297 ? -40.590 1.040 28.474 1.00 80.12 297 ASN A N 1
ATOM 2261 C CA . ASN A 1 297 ? -41.327 0.126 27.597 1.00 80.12 297 ASN A CA 1
ATOM 2262 C C . ASN A 1 297 ? -42.847 0.126 27.884 1.00 80.12 297 ASN A C 1
ATOM 2264 O O . ASN A 1 297 ? -43.340 0.809 28.787 1.00 80.12 297 ASN A O 1
ATOM 2268 N N . GLU A 1 298 ? -43.623 -0.658 27.124 1.00 75.69 298 GLU A N 1
ATOM 2269 C CA . GLU A 1 298 ? -45.089 -0.731 27.275 1.00 75.69 298 GLU A CA 1
ATOM 2270 C C . GLU A 1 298 ? -45.556 -1.222 28.659 1.00 75.69 298 GLU A C 1
ATOM 2272 O O . GLU A 1 298 ? -46.650 -0.859 29.107 1.00 75.69 298 GLU A O 1
ATOM 2277 N N . ASP A 1 299 ? -44.732 -2.018 29.344 1.00 77.25 299 ASP A N 1
ATOM 2278 C CA . ASP A 1 299 ? -45.014 -2.566 30.673 1.00 77.25 299 ASP A CA 1
ATOM 2279 C C . ASP A 1 299 ? -44.694 -1.572 31.807 1.00 77.25 299 ASP A C 1
ATOM 2281 O O . ASP A 1 299 ? -45.119 -1.765 32.953 1.00 77.25 299 ASP A O 1
ATOM 2285 N N . GLY A 1 300 ? -44.053 -0.447 31.478 1.00 77.25 300 GLY A N 1
ATOM 2286 C CA . GLY A 1 300 ? -43.684 0.606 32.419 1.00 77.25 300 GLY A CA 1
ATOM 2287 C C . GLY A 1 300 ? -42.299 0.428 33.046 1.00 77.25 300 GLY A C 1
ATOM 2288 O O . GLY A 1 300 ? -41.992 1.147 34.001 1.00 77.25 300 GLY A O 1
ATOM 2289 N N . ASP A 1 301 ? -41.488 -0.494 32.526 1.00 83.88 301 ASP A N 1
ATOM 2290 C CA . ASP A 1 301 ? -40.125 -0.762 32.984 1.00 83.88 301 ASP A CA 1
ATOM 2291 C C . ASP A 1 301 ? -39.111 0.088 32.202 1.00 83.88 301 ASP A C 1
ATOM 2293 O O . ASP A 1 301 ? -39.298 0.346 31.012 1.00 83.88 301 ASP A O 1
ATOM 2297 N N . MET A 1 302 ? -38.044 0.530 32.877 1.00 86.56 302 MET A N 1
ATOM 2298 C CA . MET A 1 302 ? -36.930 1.234 32.234 1.00 86.56 302 MET A CA 1
ATOM 2299 C C . MET A 1 302 ? -35.993 0.212 31.585 1.00 86.56 302 MET A C 1
ATOM 2301 O O . MET A 1 302 ? -35.492 -0.668 32.283 1.00 86.56 302 MET A O 1
ATOM 2305 N N . VAL A 1 303 ? -35.785 0.331 30.276 1.00 88.75 303 VAL A N 1
ATOM 2306 C CA . VAL A 1 303 ? -34.996 -0.581 29.431 1.00 88.75 303 VAL A CA 1
ATOM 2307 C C . VAL A 1 303 ? -34.145 0.217 28.439 1.00 88.75 303 VAL A C 1
ATOM 2309 O O . VAL A 1 303 ? -34.343 1.425 28.306 1.00 88.75 303 VAL A O 1
ATOM 2312 N N . GLY A 1 304 ? -33.234 -0.449 27.732 1.00 89.50 304 GLY A N 1
ATOM 2313 C CA . GLY A 1 304 ? -32.370 0.153 26.714 1.00 89.50 304 GLY A CA 1
ATOM 2314 C C . GLY A 1 304 ? -30.897 -0.220 26.896 1.00 89.50 304 GLY A C 1
ATOM 2315 O O . GLY A 1 304 ? -30.541 -0.851 27.891 1.00 89.50 304 GLY A O 1
ATOM 2316 N N . ILE A 1 305 ? -30.049 0.185 25.947 1.00 91.06 305 ILE A N 1
ATOM 2317 C CA . ILE A 1 305 ? -28.605 -0.109 25.933 1.00 91.06 305 ILE A CA 1
ATOM 2318 C C . ILE A 1 305 ? -27.934 0.318 27.247 1.00 91.06 305 ILE A C 1
ATOM 2320 O O . ILE A 1 305 ? -27.246 -0.489 27.862 1.00 91.06 305 ILE A O 1
ATOM 2324 N N . ASP A 1 306 ? -28.184 1.535 27.739 1.00 94.56 306 ASP A N 1
ATOM 2325 C CA . ASP A 1 306 ? -27.601 2.025 28.995 1.00 94.56 306 ASP A CA 1
ATOM 2326 C C . ASP A 1 306 ? -28.059 1.180 30.195 1.00 94.56 306 ASP A C 1
ATOM 2328 O O . ASP A 1 306 ? -27.300 0.949 31.137 1.00 94.56 306 ASP A O 1
ATOM 2332 N N . MET A 1 307 ? -29.305 0.698 30.184 1.00 94.94 307 MET A N 1
ATOM 2333 C CA . MET A 1 307 ? -29.846 -0.115 31.280 1.00 94.94 307 MET A CA 1
ATOM 2334 C C . MET A 1 307 ? -29.283 -1.533 31.278 1.00 94.94 307 MET A C 1
ATOM 2336 O O . MET A 1 307 ? -28.954 -2.055 32.346 1.00 94.94 307 MET A O 1
ATOM 2340 N N . ASP A 1 308 ? -29.148 -2.129 30.097 1.00 95.06 308 ASP A N 1
ATOM 2341 C CA . ASP A 1 308 ? -28.645 -3.489 29.939 1.00 95.06 308 ASP A CA 1
ATOM 2342 C C . ASP A 1 308 ? -27.126 -3.543 30.154 1.00 95.06 308 ASP A C 1
ATOM 2344 O O . ASP A 1 308 ? -26.653 -4.422 30.875 1.00 95.06 308 ASP A O 1
ATOM 2348 N N . LEU A 1 309 ? -26.370 -2.548 29.668 1.00 94.56 309 LEU A N 1
ATOM 2349 C CA . LEU A 1 309 ? -24.940 -2.405 29.971 1.00 94.56 309 LEU A CA 1
ATOM 2350 C C . LEU A 1 309 ? -24.706 -2.215 31.472 1.00 94.56 309 LEU A 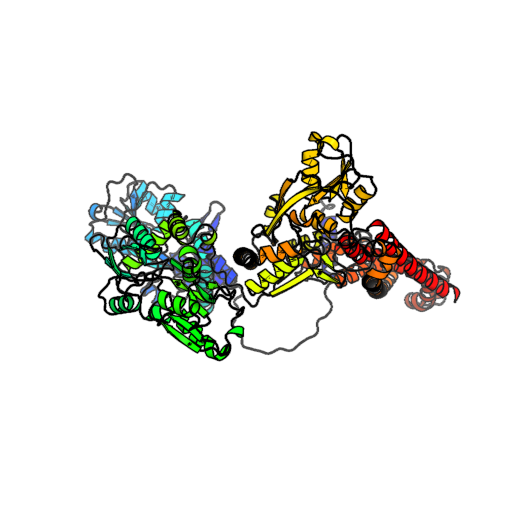C 1
ATOM 2352 O O . LEU A 1 309 ? -23.890 -2.922 32.062 1.00 94.56 309 LEU A O 1
ATOM 2356 N N . LEU A 1 310 ? -25.447 -1.310 32.127 1.00 95.81 310 LEU A N 1
ATOM 2357 C CA . LEU A 1 310 ? -25.317 -1.107 33.572 1.00 95.81 310 LEU A CA 1
ATOM 2358 C C . LEU A 1 310 ? -25.632 -2.389 34.356 1.00 95.81 310 LEU A C 1
ATOM 2360 O O . LEU A 1 310 ? -24.982 -2.663 35.366 1.00 95.81 310 LEU A O 1
ATOM 2364 N N . ALA A 1 311 ? -26.623 -3.169 33.918 1.00 95.19 311 ALA A N 1
ATOM 2365 C CA . ALA A 1 311 ? -26.981 -4.429 34.554 1.00 95.19 311 ALA A CA 1
ATOM 2366 C C . ALA A 1 311 ? -25.888 -5.494 34.400 1.00 95.19 311 ALA A C 1
ATOM 2368 O O . ALA A 1 311 ? -25.508 -6.089 35.411 1.00 95.19 311 ALA A O 1
ATOM 2369 N N . ALA A 1 312 ? -25.364 -5.688 33.188 1.00 93.50 312 ALA A N 1
ATOM 2370 C CA . ALA A 1 312 ? -24.317 -6.667 32.902 1.00 93.50 312 ALA A CA 1
ATOM 2371 C C . ALA A 1 312 ? -23.013 -6.333 33.648 1.00 93.50 312 ALA A C 1
ATOM 2373 O O . ALA A 1 312 ? -22.456 -7.172 34.355 1.00 93.50 312 ALA A O 1
ATOM 2374 N N . ILE A 1 313 ? -22.592 -5.065 33.610 1.00 94.06 313 ILE A N 1
ATOM 2375 C CA . ILE A 1 313 ? -21.405 -4.570 34.325 1.00 94.06 313 ILE A CA 1
ATOM 2376 C C . ILE A 1 313 ? -21.561 -4.742 35.843 1.00 94.06 313 ILE A C 1
ATOM 2378 O O . ILE A 1 313 ? -20.626 -5.154 36.530 1.00 94.06 313 ILE A O 1
ATOM 2382 N N . ALA A 1 314 ? -22.742 -4.454 36.394 1.00 92.19 314 ALA A N 1
ATOM 2383 C CA . ALA A 1 314 ? -23.003 -4.636 37.820 1.00 92.19 314 ALA A CA 1
ATOM 2384 C C . ALA A 1 314 ? -22.999 -6.108 38.254 1.00 92.19 314 ALA A C 1
ATOM 2386 O O . ALA A 1 314 ? -22.576 -6.405 39.376 1.00 92.19 314 ALA A O 1
ATOM 2387 N N . GLU A 1 315 ? -23.472 -7.016 37.396 1.00 90.94 315 GLU A N 1
ATOM 2388 C CA . GLU A 1 315 ? -23.428 -8.460 37.636 1.00 90.94 315 GLU A CA 1
ATOM 2389 C C . GLU A 1 315 ? -21.988 -8.982 37.617 1.00 90.94 315 GLU A C 1
ATOM 2391 O O . GLU A 1 315 ? -21.589 -9.674 38.558 1.00 90.94 315 GLU A O 1
ATOM 2396 N N . ASP A 1 316 ? -21.203 -8.588 36.615 1.00 88.25 316 ASP A N 1
ATOM 2397 C CA . ASP A 1 316 ? -19.801 -8.979 36.463 1.00 88.25 316 ASP A CA 1
ATOM 2398 C C . ASP A 1 316 ? -18.931 -8.477 37.632 1.00 88.25 316 ASP A C 1
ATOM 2400 O O . ASP A 1 316 ? -18.196 -9.240 38.264 1.00 88.25 316 ASP A O 1
ATOM 2404 N N . GLN A 1 317 ? -19.093 -7.206 38.003 1.00 88.56 317 GLN A N 1
ATOM 2405 C CA . GLN A 1 317 ? -18.293 -6.550 39.043 1.00 88.56 317 GLN A CA 1
ATOM 2406 C C . GLN A 1 317 ? -18.868 -6.716 40.455 1.00 88.56 317 GLN A C 1
ATOM 2408 O O . GLN A 1 317 ? -18.244 -6.344 41.452 1.00 88.56 317 GLN A O 1
ATOM 2413 N N . GLY A 1 318 ? -20.075 -7.269 40.575 1.00 84.38 318 GLY A N 1
ATOM 2414 C CA . GLY A 1 318 ? -20.713 -7.584 41.847 1.00 84.38 318 GLY A CA 1
ATOM 2415 C C . GLY A 1 318 ? -21.067 -6.367 42.709 1.00 84.38 318 GLY A C 1
ATOM 2416 O O . GLY A 1 318 ? -20.892 -6.432 43.933 1.00 84.38 318 GLY A O 1
ATOM 2417 N N . PHE A 1 319 ? -21.559 -5.270 42.120 1.00 88.75 319 PHE A N 1
ATOM 2418 C CA . PHE A 1 319 ? -22.097 -4.125 42.874 1.00 88.75 319 PHE A CA 1
ATOM 2419 C C . PHE A 1 319 ? -23.623 -4.020 42.797 1.00 88.75 319 PHE A C 1
ATOM 2421 O O . PHE A 1 319 ? -24.255 -4.378 41.809 1.00 88.75 319 PHE A O 1
ATOM 2428 N N . GLU A 1 320 ? -24.245 -3.493 43.857 1.00 91.12 320 GLU A N 1
ATOM 2429 C CA . GLU A 1 320 ? -25.686 -3.222 43.870 1.00 91.12 320 GLU A CA 1
ATOM 2430 C C . GLU A 1 320 ? -25.977 -1.773 43.462 1.00 91.12 320 GLU A C 1
ATOM 2432 O O . GLU A 1 320 ? -25.300 -0.846 43.914 1.00 91.12 320 GLU A O 1
ATOM 2437 N N . TYR A 1 321 ? -27.044 -1.548 42.690 1.00 94.00 321 TYR A N 1
ATOM 2438 C CA . TYR A 1 321 ? -27.457 -0.205 42.277 1.00 94.00 321 TYR A CA 1
ATOM 2439 C C . TYR A 1 321 ? -28.975 0.039 42.365 1.00 94.00 321 TYR A C 1
ATOM 2441 O O . TYR A 1 321 ? -29.789 -0.869 42.555 1.00 94.00 321 TYR A O 1
ATOM 2449 N N . GLU A 1 322 ? -29.372 1.310 42.297 1.00 94.94 322 GLU A N 1
ATOM 2450 C CA . GLU A 1 322 ? -30.750 1.776 42.135 1.00 94.94 322 GLU A CA 1
ATOM 2451 C C . GLU A 1 322 ? -30.809 2.871 41.075 1.00 94.94 322 GLU A C 1
ATOM 2453 O O . GLU A 1 322 ? -30.166 3.910 41.232 1.00 94.94 322 GLU A O 1
ATOM 2458 N N . VAL A 1 323 ? -31.628 2.661 40.043 1.00 94.62 323 VAL A N 1
ATOM 2459 C CA . VAL A 1 323 ? -31.815 3.634 38.963 1.00 94.62 323 VAL A CA 1
ATOM 2460 C C . VAL A 1 323 ? -32.842 4.700 39.353 1.00 94.62 323 VAL A C 1
ATOM 2462 O O . VAL A 1 323 ? -33.945 4.395 39.816 1.00 94.62 323 VAL A O 1
ATOM 2465 N N . LYS A 1 324 ? -32.498 5.970 39.127 1.00 93.56 324 LYS A N 1
ATOM 2466 C CA . LYS A 1 324 ? -33.408 7.118 39.194 1.00 93.56 324 LYS A CA 1
ATOM 2467 C C . LYS A 1 324 ? -33.539 7.768 37.820 1.00 93.56 324 LYS A C 1
ATOM 2469 O O . LYS A 1 324 ? -32.689 8.552 37.413 1.00 93.56 324 LYS A O 1
ATOM 2474 N N . ALA A 1 325 ? -34.657 7.510 37.159 1.00 90.56 325 ALA A N 1
ATOM 2475 C CA . ALA A 1 325 ? -35.039 8.197 35.932 1.00 90.56 325 ALA A CA 1
ATOM 2476 C C . ALA A 1 325 ? -35.469 9.640 36.250 1.00 90.56 325 ALA A C 1
ATOM 2478 O O . ALA A 1 325 ? -36.594 9.879 36.702 1.00 90.56 325 ALA A O 1
ATOM 2479 N N . LEU A 1 326 ? -34.550 10.598 36.112 1.00 86.88 326 LEU A N 1
ATOM 2480 C CA . LEU A 1 326 ? -34.779 12.006 36.470 1.00 86.88 326 LEU A CA 1
ATOM 2481 C C . LEU A 1 326 ? -34.991 12.898 35.241 1.00 86.88 326 LEU A C 1
ATOM 2483 O O . LEU A 1 326 ? -35.545 13.990 35.381 1.00 86.88 326 LEU A O 1
ATOM 2487 N N . GLY A 1 327 ? -34.568 12.428 34.068 1.00 80.69 327 GLY A N 1
ATOM 2488 C CA . GLY A 1 327 ? -34.373 13.245 32.878 1.00 80.69 327 GLY A CA 1
ATOM 2489 C C . GLY A 1 327 ? -32.943 13.797 32.833 1.00 80.69 327 GLY A C 1
ATOM 2490 O O . GLY A 1 327 ? -32.428 14.191 33.883 1.00 80.69 327 GLY A O 1
ATOM 2491 N N . PHE A 1 328 ? -32.311 13.866 31.656 1.00 83.12 328 PHE A N 1
ATOM 2492 C CA . PHE A 1 328 ? -30.875 14.179 31.502 1.00 83.12 328 PHE A CA 1
ATOM 2493 C C . PHE A 1 328 ? -30.419 15.406 32.319 1.00 83.12 328 PHE A C 1
ATOM 2495 O O . PHE A 1 328 ? -29.559 15.309 33.193 1.00 83.12 328 PHE A O 1
ATOM 2502 N N . ASN A 1 329 ? -31.078 16.558 32.142 1.00 82.19 329 ASN A N 1
ATOM 2503 C CA . ASN A 1 329 ? -30.727 17.797 32.853 1.00 82.19 329 ASN A CA 1
ATOM 2504 C C . ASN A 1 329 ? -30.836 17.673 34.384 1.00 82.19 329 ASN A C 1
ATOM 2506 O O . ASN A 1 329 ? -30.045 18.260 35.124 1.00 82.19 329 ASN A O 1
ATOM 2510 N N . ALA A 1 330 ? -31.828 16.931 34.879 1.00 85.00 330 ALA A N 1
ATOM 2511 C CA . ALA A 1 330 ? -32.006 16.716 36.310 1.00 85.00 330 ALA A CA 1
ATOM 2512 C C . ALA A 1 330 ? -31.037 15.654 36.855 1.00 85.00 330 ALA A C 1
ATOM 2514 O O . ALA A 1 330 ? -30.632 15.763 38.012 1.00 85.00 330 ALA A O 1
ATOM 2515 N N . ALA A 1 331 ? -30.641 14.672 36.038 1.00 90.19 331 ALA A N 1
ATOM 2516 C CA . ALA A 1 331 ? -29.610 13.689 36.356 1.00 90.19 331 ALA A CA 1
ATOM 2517 C C . ALA A 1 331 ? -28.242 14.365 36.524 1.00 90.19 331 ALA A C 1
ATOM 2519 O O . ALA A 1 331 ? -27.618 14.210 37.574 1.00 90.19 331 ALA A O 1
ATOM 2520 N N . VAL A 1 332 ? -27.845 15.220 35.576 1.00 89.25 332 VAL A N 1
ATOM 2521 C CA . VAL A 1 332 ? -26.606 16.013 35.657 1.00 89.25 332 VAL A CA 1
ATOM 2522 C C . VAL A 1 332 ? -26.620 16.932 36.885 1.00 89.25 332 VAL A C 1
ATOM 2524 O O . VAL A 1 332 ? -25.691 16.901 37.686 1.00 89.25 332 VAL A O 1
ATOM 2527 N N . GLN A 1 333 ? -27.707 17.673 37.141 1.00 88.38 333 GLN A N 1
ATOM 2528 C CA . GLN A 1 333 ? -27.818 18.507 38.354 1.00 88.38 333 GLN A CA 1
ATOM 2529 C C . GLN A 1 333 ? -27.770 17.688 39.655 1.00 88.38 333 GLN A C 1
ATOM 2531 O O . GLN A 1 333 ? -27.244 18.142 40.681 1.00 88.38 333 GLN A O 1
ATOM 2536 N N . ALA A 1 334 ? -28.349 16.486 39.654 1.00 91.50 334 ALA A N 1
ATOM 2537 C CA . ALA A 1 334 ? -28.273 15.581 40.792 1.00 91.50 334 ALA A CA 1
ATOM 2538 C C . ALA A 1 334 ? -26.834 15.095 41.010 1.00 91.50 334 ALA A C 1
ATOM 2540 O O . ALA A 1 334 ? -26.410 15.009 42.164 1.00 91.50 334 ALA A O 1
ATOM 2541 N N . LEU A 1 335 ? -26.081 14.848 39.935 1.00 93.81 335 LEU A N 1
ATOM 2542 C CA . LEU A 1 335 ? -24.673 14.465 39.985 1.00 93.81 335 LEU A CA 1
ATOM 2543 C C . LEU A 1 335 ? -23.792 15.614 40.489 1.00 93.81 335 LEU A C 1
ATOM 2545 O O . LEU A 1 335 ? -23.036 15.430 41.440 1.00 93.81 335 LEU A O 1
ATOM 2549 N N . GLU A 1 336 ? -23.957 16.829 39.959 1.00 89.44 336 GLU A N 1
ATOM 2550 C CA . GLU A 1 336 ? -23.248 18.039 40.418 1.00 89.44 336 GLU A CA 1
ATOM 2551 C C . GLU A 1 336 ? -23.470 18.307 41.913 1.00 89.44 336 GLU A C 1
ATOM 2553 O O . GLU A 1 336 ? -22.565 18.696 42.655 1.00 89.44 336 GLU A O 1
ATOM 2558 N N . SER A 1 337 ? -24.703 18.089 42.378 1.00 89.31 337 SER A N 1
ATOM 2559 C CA . SER A 1 337 ? -25.087 18.285 43.777 1.00 89.31 337 SER A CA 1
ATOM 2560 C C . SER A 1 337 ? -24.837 17.068 44.672 1.00 89.31 337 SER A C 1
ATOM 2562 O O . SER A 1 337 ? -25.192 17.113 45.856 1.00 89.31 337 SER A O 1
ATOM 2564 N N . LYS A 1 338 ? -24.203 16.010 44.142 1.00 91.19 338 LYS A N 1
ATOM 2565 C CA . LYS A 1 338 ? -23.858 14.761 44.845 1.00 91.19 338 LYS A CA 1
ATOM 2566 C C . LYS A 1 338 ? -25.068 14.059 45.479 1.00 91.19 338 LYS A C 1
ATOM 2568 O O . LYS A 1 338 ? -24.979 13.495 46.569 1.00 91.19 338 LYS A O 1
ATOM 2573 N N . GLN A 1 339 ? -26.232 14.151 44.837 1.00 91.12 339 GLN A N 1
ATOM 2574 C CA . GLN A 1 339 ? -27.472 13.467 45.238 1.00 91.12 339 GLN A CA 1
ATOM 2575 C C . GLN A 1 339 ? -27.589 12.049 44.659 1.00 91.12 339 GLN A C 1
ATOM 2577 O O . GLN A 1 339 ? -28.461 11.283 45.088 1.00 91.12 339 GLN A O 1
ATOM 2582 N N . VAL A 1 340 ? -26.740 11.729 43.685 1.00 96.00 340 VAL A N 1
ATOM 2583 C CA . VAL A 1 340 ? -26.580 10.425 43.035 1.00 96.00 340 VAL A CA 1
ATOM 2584 C C . VAL A 1 340 ? -25.088 10.099 42.964 1.00 96.00 340 VAL A C 1
ATOM 2586 O O . VAL A 1 340 ? -24.256 10.999 43.079 1.00 96.00 340 VAL A O 1
ATOM 2589 N N . ASP A 1 341 ? -24.764 8.817 42.847 1.00 95.00 341 ASP A N 1
ATOM 2590 C CA . ASP A 1 341 ? -23.396 8.301 42.821 1.00 95.00 341 ASP A CA 1
ATOM 2591 C C . ASP A 1 341 ? -22.791 8.277 41.410 1.00 95.00 341 ASP A C 1
ATOM 2593 O O . ASP A 1 341 ? -21.569 8.356 41.297 1.00 95.00 341 ASP A O 1
ATOM 2597 N N . GLY A 1 342 ? -23.628 8.205 40.370 1.00 96.06 342 GLY A N 1
ATOM 2598 C CA . GLY A 1 342 ? -23.221 8.277 38.967 1.00 96.06 342 GLY A CA 1
ATOM 2599 C C . GLY A 1 342 ? -24.398 8.529 38.020 1.00 96.06 342 GLY A C 1
ATOM 2600 O O . GLY A 1 342 ? -25.560 8.533 38.448 1.00 96.06 342 GLY A O 1
ATOM 2601 N N . VAL A 1 343 ? -24.095 8.762 36.745 1.00 96.75 343 VAL A N 1
ATOM 2602 C CA . VAL A 1 343 ? -25.059 8.965 35.655 1.00 96.75 343 VAL A CA 1
ATOM 2603 C C . VAL A 1 343 ? -24.663 8.105 34.455 1.00 96.75 343 VAL A C 1
ATOM 2605 O O . VAL A 1 343 ? -23.532 8.203 33.992 1.00 96.75 343 VAL A O 1
ATOM 2608 N N . ILE A 1 344 ? -25.607 7.306 33.950 1.00 95.56 344 ILE A N 1
ATOM 2609 C CA . ILE A 1 344 ? -25.547 6.664 32.627 1.00 95.56 344 ILE A CA 1
ATOM 2610 C C . ILE A 1 344 ? -26.780 7.139 31.853 1.00 95.56 344 ILE A C 1
ATOM 2612 O O . ILE A 1 344 ? -27.905 6.946 32.325 1.00 95.56 344 ILE A O 1
ATOM 2616 N N . ALA A 1 345 ? -26.571 7.935 30.806 1.00 90.25 345 ALA A N 1
ATOM 2617 C CA . ALA A 1 345 ? -27.662 8.616 30.106 1.00 90.25 345 ALA A CA 1
ATOM 2618 C C . ALA A 1 345 ? -27.265 9.106 28.698 1.00 90.25 345 ALA A C 1
ATOM 2620 O O . ALA A 1 345 ? -27.441 10.293 28.391 1.00 90.25 345 ALA A O 1
ATOM 2621 N N . GLY A 1 346 ? -26.556 8.275 27.929 1.00 85.06 346 GLY A N 1
ATOM 2622 C CA . GLY A 1 346 ? -25.934 8.674 26.658 1.00 85.06 346 GLY A CA 1
ATOM 2623 C C . GLY A 1 346 ? -25.046 9.920 26.790 1.00 85.06 346 GLY A C 1
ATOM 2624 O O . GLY A 1 346 ? -25.056 10.819 25.946 1.00 85.06 346 GLY A O 1
ATOM 2625 N N . MET A 1 347 ? -24.351 10.065 27.924 1.00 87.88 347 MET A N 1
ATOM 2626 C CA . MET A 1 347 ? -23.667 11.311 28.260 1.00 87.88 347 MET A CA 1
ATOM 2627 C C . MET A 1 347 ? -22.348 11.404 27.498 1.00 87.88 347 MET A C 1
ATOM 2629 O O . MET A 1 347 ? -21.366 10.770 27.866 1.00 87.88 347 MET A O 1
ATOM 2633 N N . SER A 1 348 ? -22.311 12.237 26.458 1.00 84.19 348 SER A N 1
ATOM 2634 C CA . SER A 1 348 ? -21.082 12.451 25.690 1.00 84.19 348 SER A CA 1
ATOM 2635 C C . SER A 1 348 ? -19.930 12.985 26.542 1.00 84.19 348 SER A C 1
ATOM 2637 O O . SER A 1 348 ? -20.123 13.918 27.338 1.00 84.19 348 SER A O 1
ATOM 2639 N N . ILE A 1 349 ? -18.745 12.426 26.317 1.00 81.75 349 ILE A N 1
ATOM 2640 C CA . ILE A 1 349 ? -17.472 12.819 26.910 1.00 81.75 349 ILE A CA 1
ATOM 2641 C C . ILE A 1 349 ? -16.952 14.029 26.128 1.00 81.75 349 ILE A C 1
ATOM 2643 O O . ILE A 1 349 ? -16.586 13.917 24.964 1.00 81.75 349 ILE A O 1
ATOM 2647 N N . THR A 1 350 ? -16.929 15.203 26.760 1.00 79.81 350 THR A N 1
ATOM 2648 C CA . THR A 1 350 ? -16.377 16.428 26.154 1.00 79.81 350 THR A CA 1
ATOM 2649 C C . THR A 1 350 ? -15.349 17.063 27.086 1.00 79.81 350 THR A C 1
ATOM 2651 O O . THR A 1 350 ? -15.483 16.902 28.306 1.00 79.81 350 THR A O 1
ATOM 2654 N N . PRO A 1 351 ? -14.369 17.834 26.571 1.00 77.88 351 PRO A N 1
ATOM 2655 C CA . PRO A 1 351 ? -13.391 18.523 27.412 1.00 77.88 351 PRO A CA 1
ATOM 2656 C C . PRO A 1 351 ? -14.040 19.378 28.511 1.00 77.88 351 PRO A C 1
ATOM 2658 O O . PRO A 1 351 ? -13.624 19.333 29.665 1.00 77.88 351 PRO A O 1
ATOM 2661 N N . GLU A 1 352 ? -15.121 20.101 28.198 1.00 79.38 352 GLU A N 1
ATOM 2662 C CA . GLU A 1 352 ? -15.847 20.924 29.174 1.00 79.38 352 GLU A CA 1
ATOM 2663 C C . GLU A 1 352 ? -16.525 20.088 30.268 1.00 79.38 352 GLU A C 1
ATOM 2665 O O . GLU A 1 352 ? -16.628 20.530 31.413 1.00 79.38 352 GLU A O 1
ATOM 2670 N N . ARG A 1 353 ? -17.012 18.887 29.935 1.00 84.31 353 ARG A N 1
ATOM 2671 C CA . ARG A 1 353 ? -17.630 17.978 30.909 1.00 84.31 353 ARG A CA 1
ATOM 2672 C C . ARG A 1 353 ? -16.583 17.243 31.734 1.00 84.31 353 ARG A C 1
ATOM 2674 O O . ARG A 1 353 ? -16.831 17.042 32.916 1.00 84.31 353 ARG A O 1
ATOM 2681 N N . GLN A 1 354 ? -15.430 16.909 31.162 1.00 84.94 354 GLN A N 1
ATOM 2682 C CA . GLN A 1 354 ? -14.292 16.330 31.884 1.00 84.94 354 GLN A CA 1
ATOM 2683 C C . GLN A 1 354 ? -13.701 17.309 32.915 1.00 84.94 354 GLN A C 1
ATOM 2685 O O . GLN A 1 354 ? -13.159 16.888 33.931 1.00 84.94 354 GLN A O 1
ATOM 2690 N N . GLU A 1 355 ? -13.861 18.626 32.728 1.00 85.31 355 GLU A N 1
ATOM 2691 C CA . GLU A 1 355 ? -13.562 19.605 33.786 1.00 85.31 355 GLU A CA 1
ATOM 2692 C C . GLU A 1 355 ? -14.558 19.544 34.968 1.00 85.31 355 GLU A C 1
ATOM 2694 O O . GLU A 1 355 ? -14.239 19.988 36.077 1.00 85.31 355 GLU A O 1
ATOM 2699 N N . ALA A 1 356 ? -15.777 19.041 34.741 1.00 84.12 356 ALA A N 1
ATOM 2700 C CA . ALA A 1 356 ? -16.894 19.076 35.688 1.00 84.12 356 ALA A CA 1
ATOM 2701 C C . ALA A 1 356 ? -17.264 17.713 36.301 1.00 84.12 356 ALA A C 1
ATOM 2703 O O . ALA A 1 356 ? -17.914 17.703 37.351 1.00 84.12 356 ALA A O 1
ATOM 2704 N N . PHE A 1 357 ? -16.858 16.599 35.685 1.00 93.12 357 PHE A N 1
ATOM 2705 C CA . PHE A 1 357 ? -17.173 15.214 36.052 1.00 93.12 357 PHE A CA 1
ATOM 2706 C C . PHE A 1 357 ? -16.002 14.285 35.721 1.00 93.12 357 PHE A C 1
ATOM 2708 O O . PHE A 1 357 ? -15.260 14.552 34.778 1.00 93.12 357 PHE A O 1
ATOM 2715 N N . ASP A 1 358 ? -15.897 13.173 36.447 1.00 90.81 358 ASP A N 1
ATOM 2716 C CA . ASP A 1 358 ? -15.013 12.072 36.055 1.00 90.81 358 ASP A CA 1
ATOM 2717 C C . ASP A 1 358 ? -15.817 11.104 35.182 1.00 90.81 358 ASP A C 1
ATOM 2719 O O . ASP A 1 358 ? -16.988 10.842 35.473 1.00 90.81 358 ASP A O 1
ATOM 2723 N N . PHE A 1 359 ? -15.208 10.582 34.122 1.00 93.44 359 PHE A N 1
ATOM 2724 C CA . PHE A 1 359 ? -15.853 9.660 33.187 1.00 93.44 359 PHE A CA 1
ATOM 2725 C C . PHE A 1 359 ? -15.198 8.281 33.225 1.00 93.44 359 PHE A C 1
ATOM 2727 O O . PHE A 1 359 ? -13.997 8.162 33.462 1.00 93.44 359 PHE A O 1
ATOM 2734 N N . SER A 1 360 ? -16.001 7.254 32.954 1.00 92.94 360 SER A N 1
ATOM 2735 C CA . SER A 1 360 ? -15.520 5.958 32.486 1.00 92.94 360 SER A CA 1
ATOM 2736 C C . SER A 1 360 ? -14.817 6.089 31.139 1.00 92.94 360 SER A C 1
ATOM 2738 O O . SER A 1 360 ? -14.888 7.123 30.467 1.00 92.94 360 SER A O 1
ATOM 2740 N N . GLU A 1 361 ? -14.209 4.992 30.704 1.00 87.25 361 GLU A N 1
ATOM 2741 C CA . GLU A 1 361 ? -13.932 4.783 29.289 1.00 87.25 361 GLU A CA 1
ATOM 2742 C C . GLU A 1 361 ? -15.223 4.877 28.466 1.00 87.25 361 GLU A C 1
ATOM 2744 O O . GLU A 1 361 ? -16.343 4.717 28.973 1.00 87.25 361 GLU A O 1
ATOM 2749 N N . ALA A 1 362 ? -15.047 5.190 27.188 1.00 85.88 362 ALA A N 1
ATOM 2750 C CA . ALA A 1 362 ? -16.122 5.263 26.220 1.00 85.88 362 ALA A CA 1
ATOM 2751 C C . ALA A 1 362 ? -16.836 3.909 26.108 1.00 85.88 362 ALA A C 1
ATOM 2753 O O . ALA A 1 362 ? -16.199 2.907 25.800 1.00 85.88 362 ALA A O 1
ATOM 2754 N N . TYR A 1 363 ? -18.156 3.876 26.314 1.00 84.88 363 TYR A N 1
ATOM 2755 C CA . TYR A 1 363 ? -18.945 2.649 26.134 1.00 84.88 363 TYR A CA 1
ATOM 2756 C C . TYR A 1 363 ? -19.702 2.602 24.804 1.00 84.88 363 TYR A C 1
ATOM 2758 O O . TYR A 1 363 ? -20.243 1.555 24.449 1.00 84.88 363 TYR A O 1
ATOM 2766 N N . TYR A 1 364 ? -19.780 3.721 24.080 1.00 82.00 364 TYR A N 1
ATOM 2767 C CA . TYR A 1 364 ? -20.441 3.804 22.778 1.00 82.00 364 TYR A CA 1
ATOM 2768 C C . TYR A 1 364 ? -19.953 5.032 21.992 1.00 82.00 364 TYR A C 1
ATOM 2770 O O . TYR A 1 364 ? -19.919 6.126 22.553 1.00 82.00 364 TYR A O 1
ATOM 2778 N N . ASN A 1 365 ? -19.626 4.890 20.704 1.00 77.06 365 ASN A N 1
ATOM 2779 C CA . ASN A 1 365 ? -19.264 6.010 19.822 1.00 77.06 365 ASN A CA 1
ATOM 2780 C C . ASN A 1 365 ? -20.497 6.507 19.061 1.00 77.06 365 ASN A C 1
ATOM 2782 O O . ASN A 1 365 ? -21.157 5.726 18.377 1.00 77.06 365 ASN A O 1
ATOM 2786 N N . SER A 1 366 ? -20.826 7.798 19.175 1.00 75.31 366 SER A N 1
ATOM 2787 C CA . SER A 1 366 ? -22.010 8.372 18.528 1.00 75.31 366 SER A CA 1
ATOM 2788 C C . SER A 1 366 ? -21.623 9.439 17.508 1.00 75.31 366 SER A C 1
ATOM 2790 O O . SER A 1 366 ? -20.692 10.213 17.702 1.00 75.31 366 SER A O 1
ATOM 2792 N N . SER A 1 367 ? -22.397 9.522 16.432 1.00 77.94 367 SER A N 1
ATOM 2793 C CA . SER A 1 367 ? -22.368 10.635 15.485 1.00 77.94 367 SER A CA 1
ATOM 2794 C C . SER A 1 367 ? -23.736 11.309 15.460 1.00 77.94 367 SER A C 1
ATOM 2796 O O . SER A 1 367 ? -24.746 10.685 15.768 1.00 77.94 367 SER A O 1
ATOM 2798 N N . LEU A 1 368 ? -23.804 12.584 15.093 1.00 82.94 368 LEU A N 1
ATOM 2799 C CA . LEU A 1 368 ? -25.051 13.295 14.826 1.00 82.94 368 LEU A CA 1
ATOM 2800 C C . LEU A 1 368 ? -25.419 13.203 13.352 1.00 82.94 368 LEU A C 1
ATOM 2802 O O . LEU A 1 368 ? -24.563 13.267 12.472 1.00 82.94 368 LEU A O 1
ATOM 2806 N N . SER A 1 369 ? -26.717 13.174 13.084 1.00 85.75 369 SER A N 1
ATOM 2807 C CA . SER A 1 369 ? -27.275 13.254 11.740 1.00 85.75 369 SER A CA 1
ATOM 2808 C C . SER A 1 369 ? -28.406 14.273 11.681 1.00 85.75 369 SER A C 1
ATOM 2810 O O . SER A 1 369 ? -29.067 14.588 12.677 1.00 85.75 369 SER A O 1
ATOM 2812 N N . PHE A 1 370 ? -28.656 14.777 10.476 1.00 92.75 370 PHE A N 1
ATOM 2813 C CA . PHE A 1 370 ? -29.878 15.509 10.180 1.00 92.75 370 PHE A CA 1
ATOM 2814 C C . PHE A 1 370 ? -30.911 14.538 9.615 1.00 92.75 370 PHE A C 1
ATOM 2816 O O . PHE A 1 370 ? -30.612 13.777 8.700 1.00 92.75 370 PHE A O 1
ATOM 2823 N N . ALA A 1 371 ? -32.153 14.614 10.084 1.00 91.44 371 ALA A N 1
ATOM 2824 C CA . ALA A 1 371 ? -33.277 13.922 9.468 1.00 91.44 371 ALA A CA 1
ATOM 2825 C C . ALA A 1 371 ? -34.323 14.903 8.962 1.00 91.44 371 ALA A C 1
ATOM 2827 O O . ALA A 1 371 ? -34.642 15.908 9.595 1.00 91.44 371 ALA A O 1
ATOM 2828 N N . VAL A 1 372 ? -34.895 14.576 7.815 1.00 95.06 372 VAL A N 1
ATOM 2829 C CA . VAL A 1 372 ? -35.974 15.319 7.167 1.00 95.06 372 VAL A CA 1
ATOM 2830 C C . VAL A 1 372 ? -37.161 14.394 6.980 1.00 95.06 372 VAL A C 1
ATOM 2832 O O . VAL A 1 372 ? -37.037 13.176 7.058 1.00 95.06 372 VAL A O 1
ATOM 2835 N N . LYS A 1 373 ? -38.334 14.950 6.694 1.00 95.12 373 LYS A N 1
ATOM 2836 C CA . LYS A 1 373 ? -39.485 14.127 6.312 1.00 95.12 373 LYS A CA 1
ATOM 2837 C C . LYS A 1 373 ? -39.168 13.288 5.064 1.00 95.12 373 LYS A C 1
ATOM 2839 O O . LYS A 1 373 ? -38.515 13.793 4.152 1.00 95.12 373 LYS A O 1
ATOM 2844 N N . THR A 1 374 ? -39.644 12.045 4.993 1.00 89.25 374 THR A N 1
ATOM 2845 C CA . THR A 1 374 ? -39.306 11.102 3.903 1.00 89.25 374 THR A CA 1
ATOM 2846 C C . THR A 1 374 ? -39.565 11.666 2.500 1.00 89.25 374 THR A C 1
ATOM 2848 O O . THR A 1 374 ? -38.777 11.442 1.584 1.00 89.25 374 THR A O 1
ATOM 2851 N N . ASP A 1 375 ? -40.638 12.447 2.323 1.00 89.25 375 ASP A N 1
ATOM 2852 C CA . ASP A 1 375 ? -41.017 13.088 1.054 1.00 89.25 375 ASP A CA 1
ATOM 2853 C C . ASP A 1 375 ? -40.399 14.485 0.832 1.00 89.25 375 ASP A C 1
ATOM 2855 O O . ASP A 1 375 ? -40.806 15.204 -0.084 1.00 89.25 375 ASP A O 1
ATOM 2859 N N . SER A 1 376 ? -39.430 14.887 1.659 1.00 92.19 376 SER A N 1
ATOM 2860 C CA . SER A 1 376 ? -38.753 16.182 1.566 1.00 92.19 376 SER A CA 1
ATOM 2861 C C . SER A 1 376 ? -37.806 16.267 0.364 1.00 92.19 376 SER A C 1
ATOM 2863 O O . SER A 1 376 ? -37.043 15.342 0.079 1.00 92.19 376 SER A O 1
ATOM 2865 N N . GLU A 1 377 ? -37.802 17.431 -0.294 1.00 91.25 377 GLU A N 1
ATOM 2866 C CA . GLU A 1 377 ? -36.873 17.769 -1.385 1.00 91.25 377 GLU A CA 1
ATOM 2867 C C . GLU A 1 377 ? -35.450 18.108 -0.888 1.00 91.25 377 GLU A C 1
ATOM 2869 O O . GLU A 1 377 ? -34.548 18.239 -1.708 1.00 91.25 377 GLU A O 1
ATOM 2874 N N . ILE A 1 378 ? -35.242 18.246 0.429 1.00 89.81 378 ILE A N 1
ATOM 2875 C CA . ILE A 1 378 ? -33.953 18.598 1.059 1.00 89.81 378 ILE A CA 1
ATOM 2876 C C . ILE A 1 378 ? -33.004 17.399 0.981 1.00 89.81 378 ILE A C 1
ATOM 2878 O O . ILE A 1 378 ? -33.300 16.365 1.574 1.00 89.81 378 ILE A O 1
ATOM 2882 N N . GLN A 1 379 ? -31.880 17.518 0.273 1.00 83.44 379 GLN A N 1
ATOM 2883 C CA . GLN A 1 379 ? -30.893 16.436 0.123 1.00 83.44 379 GLN A CA 1
ATOM 2884 C C . GLN A 1 379 ? -29.595 16.709 0.883 1.00 83.44 379 GLN A C 1
ATOM 2886 O O . GLN A 1 379 ? -28.938 15.773 1.323 1.00 83.44 379 GLN A O 1
ATOM 2891 N N . THR A 1 380 ? -29.241 17.981 1.052 1.00 86.81 380 THR A N 1
ATOM 2892 C CA . THR A 1 380 ? -27.984 18.418 1.675 1.00 86.81 380 THR A CA 1
ATOM 2893 C C . THR A 1 380 ? -28.237 19.523 2.697 1.00 86.81 380 THR A C 1
ATOM 2895 O O . THR A 1 380 ? -29.299 20.152 2.687 1.00 86.81 380 THR A O 1
ATOM 2898 N N . LEU A 1 381 ? -27.252 19.836 3.545 1.00 88.06 381 LEU A N 1
ATOM 2899 C CA . LEU A 1 381 ? -27.368 20.964 4.479 1.00 88.06 381 LEU A CA 1
ATOM 2900 C C . LEU A 1 381 ? -27.509 22.319 3.778 1.00 88.06 381 LEU A C 1
ATOM 2902 O O . LEU A 1 381 ? -28.151 23.224 4.308 1.00 88.06 381 LEU A O 1
ATOM 2906 N N . SER A 1 382 ? -27.002 22.452 2.549 1.00 90.69 382 SER A N 1
ATOM 2907 C CA . SER A 1 382 ? -27.189 23.660 1.731 1.00 90.69 382 SER A CA 1
ATOM 2908 C C . SER A 1 382 ? -28.660 23.932 1.391 1.00 90.69 382 SER A C 1
ATOM 2910 O O . SER A 1 382 ? -29.052 25.088 1.227 1.00 90.69 382 SER A O 1
ATOM 2912 N N . ASP A 1 383 ? -29.503 22.897 1.344 1.00 94.88 383 ASP A N 1
ATOM 2913 C CA . ASP A 1 383 ? -30.942 23.036 1.086 1.00 94.88 383 ASP A CA 1
ATOM 2914 C C . ASP A 1 383 ? -31.720 23.560 2.312 1.00 94.88 383 ASP A C 1
ATOM 2916 O O . ASP A 1 383 ? -32.922 23.845 2.221 1.00 94.88 383 ASP A O 1
ATOM 2920 N N . LEU A 1 384 ? -31.048 23.714 3.461 1.00 95.69 384 LEU A N 1
ATOM 2921 C CA . LEU A 1 384 ? -31.624 24.264 4.688 1.00 95.69 384 LEU A CA 1
ATOM 2922 C C . LEU A 1 384 ? -31.660 25.801 4.706 1.00 95.69 384 LEU A C 1
ATOM 2924 O O . LEU A 1 384 ? -32.189 26.381 5.657 1.00 95.69 384 LEU A O 1
ATOM 2928 N N . GLU A 1 385 ? -31.202 26.495 3.661 1.00 95.50 385 GLU A N 1
ATOM 2929 C CA . GLU A 1 385 ? -31.255 27.961 3.620 1.00 95.50 385 GLU A CA 1
ATOM 2930 C C . GLU A 1 385 ? -32.693 28.489 3.820 1.00 95.50 385 GLU A C 1
ATOM 2932 O O . GLU A 1 385 ? -33.634 28.193 3.077 1.00 95.50 385 GLU A O 1
ATOM 2937 N N . GLY A 1 386 ? -32.884 29.298 4.866 1.00 94.19 386 GLY A N 1
ATOM 2938 C CA . GLY A 1 386 ? -34.177 29.858 5.261 1.00 94.19 386 GLY A CA 1
ATOM 2939 C C . GLY A 1 386 ? -35.142 28.869 5.926 1.00 94.19 386 GLY A C 1
ATOM 2940 O O . GLY A 1 386 ? -36.302 29.232 6.158 1.00 94.19 386 GLY A O 1
ATOM 2941 N N . LYS A 1 387 ? -34.697 27.646 6.229 1.00 97.88 387 LYS A N 1
ATOM 2942 C CA . LYS A 1 387 ? -35.492 26.578 6.849 1.00 97.88 387 LYS A CA 1
ATOM 2943 C C . LYS A 1 387 ? -35.442 26.596 8.376 1.00 97.88 387 LYS A C 1
ATOM 2945 O O . LYS A 1 387 ? -34.731 27.393 8.999 1.00 97.88 387 LYS A O 1
ATOM 2950 N N . ARG A 1 388 ? -36.259 25.746 8.999 1.00 97.75 388 ARG A N 1
ATOM 2951 C CA . ARG A 1 388 ? -36.329 25.557 10.456 1.00 97.75 388 ARG A CA 1
ATOM 2952 C C . ARG A 1 388 ? -35.768 24.188 10.832 1.00 97.75 388 ARG A C 1
ATOM 2954 O O . ARG A 1 388 ? -36.266 23.182 10.343 1.00 97.75 388 ARG A O 1
ATOM 2961 N N . VAL A 1 389 ? -34.774 24.160 11.712 1.00 98.00 389 VAL A N 1
ATOM 2962 C CA . VAL A 1 389 ? -34.133 22.940 12.214 1.00 98.00 389 VAL A CA 1
ATOM 2963 C C . VAL A 1 389 ? -34.518 22.749 13.679 1.00 98.00 389 VAL A C 1
ATOM 2965 O O . VAL A 1 389 ? -34.288 23.633 14.507 1.00 98.00 389 VAL A O 1
ATOM 2968 N N . ALA A 1 390 ? -35.150 21.622 13.984 1.00 97.00 390 ALA A N 1
ATOM 2969 C CA . ALA A 1 390 ? -35.570 21.227 15.318 1.00 97.00 390 ALA A CA 1
ATOM 2970 C C . ALA A 1 390 ? -34.415 20.528 16.056 1.00 97.00 390 ALA A C 1
ATOM 2972 O O . ALA A 1 390 ? -33.767 19.653 15.493 1.00 97.00 390 ALA A O 1
ATOM 2973 N N . VAL A 1 391 ? -34.158 20.910 17.306 1.00 93.31 391 VAL A N 1
ATOM 2974 C CA . VAL A 1 391 ? -33.092 20.323 18.139 1.00 93.31 391 VAL A CA 1
ATOM 2975 C C . VAL A 1 391 ? -33.559 20.108 19.575 1.00 93.31 391 VAL A C 1
ATOM 2977 O O . VAL A 1 391 ? -34.408 20.856 20.075 1.00 93.31 391 VAL A O 1
ATOM 2980 N N . LYS A 1 392 ? -32.980 19.130 20.274 1.00 85.62 392 LYS A N 1
ATOM 2981 C CA . LYS A 1 392 ? -33.218 18.901 21.707 1.00 85.62 392 LYS A CA 1
ATOM 2982 C C . LYS A 1 392 ? -32.345 19.843 22.547 1.00 85.62 392 LYS A C 1
ATOM 2984 O O . LYS A 1 392 ? -31.144 19.973 22.329 1.00 85.62 392 LYS A O 1
ATOM 2989 N N . THR A 1 393 ? -32.947 20.537 23.507 1.00 79.81 393 THR A N 1
ATOM 2990 C CA . THR A 1 393 ? -32.293 21.574 24.322 1.00 79.81 393 THR A CA 1
ATOM 2991 C C . THR A 1 393 ? -31.179 20.975 25.180 1.00 79.81 393 THR A C 1
ATOM 2993 O O . THR A 1 393 ? -31.427 20.042 25.937 1.00 79.81 393 THR A O 1
ATOM 2996 N N . GLY A 1 394 ? -29.977 21.557 25.119 1.00 68.69 394 GLY A N 1
ATOM 2997 C CA . GLY A 1 394 ? -28.832 21.134 25.940 1.00 68.69 394 GLY A CA 1
ATOM 2998 C C . GLY A 1 394 ? -28.082 19.902 25.418 1.00 68.69 394 GLY A C 1
ATOM 2999 O O . GLY A 1 394 ? -27.345 19.285 26.182 1.00 68.69 394 GLY A O 1
ATOM 3000 N N . THR A 1 395 ? -28.279 19.542 24.147 1.00 78.50 395 THR A N 1
ATOM 3001 C CA . THR A 1 395 ? -27.573 18.442 23.470 1.00 78.50 395 THR A CA 1
ATOM 3002 C C . THR A 1 395 ? -26.456 18.958 22.566 1.00 78.50 395 THR A C 1
ATOM 3004 O O . THR A 1 395 ? -26.498 20.111 22.127 1.00 78.50 395 THR A O 1
ATOM 3007 N N . GLN A 1 396 ? -25.510 18.082 22.211 1.00 77.94 396 GLN A N 1
ATOM 3008 C CA . GLN A 1 396 ? -24.529 18.380 21.162 1.00 77.94 396 GLN A CA 1
ATOM 3009 C C . GLN A 1 396 ? -25.210 18.644 19.810 1.00 77.94 396 GLN A C 1
ATOM 3011 O O . GLN A 1 396 ? -24.762 19.505 19.060 1.00 77.94 396 GLN A O 1
ATOM 3016 N N . GLY A 1 397 ? -26.358 18.007 19.535 1.00 84.19 397 GLY A N 1
ATOM 3017 C CA . GLY A 1 397 ? -27.190 18.309 18.364 1.00 84.19 397 GLY A CA 1
ATOM 3018 C C . GLY A 1 397 ? -27.631 19.771 18.289 1.00 84.19 397 GLY A C 1
ATOM 3019 O O . GLY A 1 397 ? -27.607 20.384 17.219 1.00 84.19 397 GLY A O 1
ATOM 3020 N N . ALA A 1 398 ? -27.977 20.373 19.430 1.00 85.56 398 ALA A N 1
ATOM 3021 C CA . ALA A 1 398 ? -28.302 21.794 19.494 1.00 85.56 398 ALA A CA 1
ATOM 3022 C C . ALA A 1 398 ? -27.075 22.692 19.292 1.00 85.56 398 ALA A C 1
ATOM 3024 O O . ALA A 1 398 ? -27.189 23.710 18.612 1.00 85.56 398 ALA A O 1
ATOM 3025 N N . GLU A 1 399 ? -25.923 22.323 19.853 1.00 85.50 399 GLU A N 1
ATOM 3026 C CA . GLU A 1 399 ? -24.670 23.073 19.700 1.00 85.50 399 GLU A CA 1
ATOM 3027 C C . GLU A 1 399 ? -24.160 23.040 18.255 1.00 85.50 399 GLU A C 1
ATOM 3029 O O . GLU A 1 399 ? -23.822 24.090 17.703 1.00 85.50 399 GLU A O 1
ATOM 3034 N N . LEU A 1 400 ? -24.202 21.869 17.613 1.00 86.81 400 LEU A N 1
ATOM 3035 C CA . LEU A 1 400 ? -23.892 21.694 16.197 1.00 86.81 400 LEU A CA 1
ATOM 3036 C C . LEU A 1 400 ? -24.836 22.525 15.323 1.00 86.81 400 LEU A C 1
ATOM 3038 O O . LEU A 1 400 ? -24.396 23.303 14.481 1.00 86.81 400 LEU A O 1
ATOM 3042 N N . ALA A 1 401 ? -26.149 22.425 15.532 1.00 91.62 401 ALA A N 1
ATOM 3043 C CA . ALA A 1 401 ? -27.087 23.228 14.753 1.00 91.62 401 ALA A CA 1
ATOM 3044 C C . ALA A 1 401 ? -26.855 24.735 14.960 1.00 91.62 401 ALA A C 1
ATOM 3046 O O . ALA A 1 401 ? -26.981 25.519 14.018 1.00 91.62 401 ALA A O 1
ATOM 3047 N N . ASP A 1 402 ? -26.494 25.158 16.174 1.00 92.12 402 ASP A N 1
ATOM 3048 C CA . ASP A 1 402 ? -26.171 26.551 16.471 1.00 92.12 402 ASP A CA 1
ATOM 3049 C C . ASP A 1 402 ? -24.858 27.026 15.836 1.00 92.12 402 ASP A C 1
ATOM 3051 O O . ASP A 1 402 ? -24.776 28.210 15.490 1.00 92.12 402 ASP A O 1
ATOM 3055 N N . SER A 1 403 ? -23.866 26.148 15.658 1.00 90.81 403 SER A N 1
ATOM 3056 C CA . SER A 1 403 ? -22.611 26.468 14.967 1.00 90.81 403 SER A CA 1
ATOM 3057 C C . SER A 1 403 ? -22.803 26.569 13.448 1.00 90.81 403 SER A C 1
ATOM 3059 O O . SER A 1 403 ? -22.224 27.454 12.816 1.00 90.81 403 SER A O 1
ATOM 3061 N N . LEU A 1 404 ? -23.688 25.742 12.882 1.00 93.31 404 LEU A N 1
ATOM 3062 C CA . LEU A 1 404 ? -23.936 25.642 11.441 1.00 93.31 404 LEU A CA 1
ATOM 3063 C C . LEU A 1 404 ? -24.998 26.622 10.907 1.00 93.31 404 LEU A C 1
ATOM 3065 O O . LEU A 1 404 ? -25.011 26.934 9.713 1.00 93.31 404 LEU A O 1
ATOM 3069 N N . LYS A 1 405 ? -25.893 27.150 11.755 1.00 94.44 405 LYS A N 1
ATOM 3070 C CA . LYS A 1 405 ? -27.044 27.963 11.299 1.00 94.44 405 LYS A CA 1
ATOM 3071 C C . LYS A 1 405 ? -26.672 29.215 10.503 1.00 94.44 405 LYS A C 1
ATOM 3073 O O . LYS A 1 405 ? -27.425 29.607 9.615 1.00 94.44 405 LYS A O 1
ATOM 3078 N N . ASP A 1 406 ? -25.550 29.860 10.827 1.00 92.44 406 ASP A N 1
ATOM 3079 C CA . ASP A 1 406 ? -25.117 31.087 10.147 1.00 92.44 406 ASP A CA 1
ATOM 3080 C C . ASP A 1 406 ? -24.469 30.776 8.788 1.00 92.44 406 ASP A C 1
ATOM 3082 O O . ASP A 1 406 ? -24.593 31.572 7.856 1.00 92.44 406 ASP A O 1
ATOM 3086 N N . GLU A 1 407 ? -23.811 29.621 8.669 1.00 92.50 407 GLU A N 1
ATOM 3087 C CA . GLU A 1 407 ? -23.185 29.136 7.437 1.00 92.50 407 GLU A CA 1
ATOM 3088 C C . GLU A 1 407 ? -24.233 28.680 6.418 1.00 92.50 407 GLU A C 1
ATOM 3090 O O . GLU A 1 407 ? -24.221 29.129 5.271 1.00 92.50 407 GLU A O 1
ATOM 3095 N N . TYR A 1 408 ? -25.187 27.864 6.864 1.00 93.44 408 TYR A N 1
ATOM 3096 C CA . TYR A 1 408 ? -26.219 27.272 6.011 1.00 93.44 408 TYR A CA 1
ATOM 3097 C C . TYR A 1 408 ? -27.538 28.060 5.999 1.00 93.44 408 TYR A C 1
ATOM 3099 O O . TYR A 1 408 ? -28.482 27.708 5.297 1.00 93.44 408 TYR A O 1
ATOM 3107 N N . GLY A 1 409 ? -27.626 29.157 6.755 1.00 92.69 409 GLY A N 1
ATOM 3108 C CA . GLY A 1 409 ? -28.725 30.122 6.683 1.00 92.69 409 GLY A CA 1
ATOM 3109 C C . GLY A 1 409 ? -30.076 29.643 7.229 1.00 92.69 409 GLY A C 1
ATOM 3110 O O . GLY A 1 409 ? -31.106 30.213 6.855 1.00 92.69 409 GLY A O 1
ATOM 3111 N N . PHE A 1 410 ? -30.111 28.625 8.090 1.00 97.94 410 PHE A N 1
ATOM 3112 C CA . PHE A 1 410 ? -31.337 28.129 8.731 1.00 97.94 410 PHE A CA 1
ATOM 3113 C C . PHE A 1 410 ? -31.600 28.776 10.102 1.00 97.94 410 PHE A C 1
ATOM 3115 O O . PHE A 1 410 ? -30.841 29.603 10.604 1.00 97.94 410 PHE A O 1
ATOM 3122 N N . THR A 1 411 ? -32.724 28.424 10.730 1.00 97.19 411 THR A N 1
ATOM 3123 C CA . THR A 1 411 ? -33.076 28.854 12.093 1.00 97.19 411 THR A CA 1
ATOM 3124 C C . THR A 1 411 ? -33.324 27.663 13.007 1.00 97.19 411 THR A C 1
ATOM 3126 O O . THR A 1 411 ? -33.974 26.706 12.602 1.00 97.19 411 THR A O 1
ATOM 3129 N N . VAL A 1 412 ? -32.846 27.743 14.249 1.00 97.25 412 VAL A N 1
ATOM 3130 C CA . VAL A 1 412 ? -32.964 26.663 15.240 1.00 97.25 412 VAL A CA 1
ATOM 3131 C C . VAL A 1 412 ? -34.244 26.807 16.073 1.00 97.25 412 VAL A C 1
ATOM 3133 O O . VAL A 1 412 ? -34.626 27.914 16.471 1.00 97.25 412 VAL A O 1
ATOM 3136 N N . VAL A 1 413 ? -34.912 25.684 16.336 1.00 95.81 413 VAL A N 1
ATOM 3137 C CA . VAL A 1 413 ? -36.106 25.555 17.182 1.00 95.81 413 VAL A CA 1
ATOM 3138 C C . VAL A 1 413 ? -35.833 24.482 18.229 1.00 95.81 413 VAL A C 1
ATOM 3140 O O . VAL A 1 413 ? -35.531 23.350 17.883 1.00 95.81 413 VAL A O 1
ATOM 3143 N N . THR A 1 414 ? -35.942 24.826 19.508 1.00 91.69 414 THR A N 1
ATOM 3144 C CA . THR A 1 414 ? -35.530 23.936 20.599 1.00 91.69 414 THR A CA 1
ATOM 3145 C C . THR A 1 414 ? -36.718 23.218 21.245 1.00 91.69 414 THR A C 1
ATOM 3147 O O . THR A 1 414 ? -37.761 23.834 21.487 1.00 91.69 414 THR A O 1
ATOM 3150 N N . PHE A 1 415 ? -36.541 21.941 21.581 1.00 86.62 415 PHE A N 1
ATOM 3151 C CA . PHE A 1 415 ? -37.515 21.077 22.258 1.00 86.62 415 PHE A CA 1
ATOM 3152 C C . PHE A 1 415 ? -36.915 20.478 23.536 1.00 86.62 415 PHE A C 1
ATOM 3154 O O . PHE A 1 415 ? -35.699 20.438 23.688 1.00 86.62 415 PHE A O 1
ATOM 3161 N N . GLU A 1 416 ? -37.752 20.047 24.479 1.00 78.06 416 GLU A N 1
ATOM 3162 C CA . GLU A 1 416 ? -37.289 19.397 25.722 1.00 78.06 416 GLU A CA 1
ATOM 3163 C C . GLU A 1 416 ? -37.076 17.881 25.541 1.00 78.06 416 GLU A C 1
ATOM 3165 O O . GLU A 1 416 ? -36.317 17.274 26.288 1.00 78.06 416 GLU A O 1
ATOM 3170 N N . ASP A 1 417 ? -37.722 17.272 24.541 1.00 71.81 417 ASP A N 1
ATOM 3171 C CA . ASP A 1 417 ? -37.687 15.832 24.270 1.00 71.81 417 ASP A CA 1
ATOM 3172 C C . ASP A 1 417 ? -37.723 15.531 22.758 1.00 71.81 417 ASP A C 1
ATOM 3174 O O . ASP A 1 417 ? -38.260 16.318 21.967 1.00 71.81 417 ASP A O 1
ATOM 3178 N N . SER A 1 418 ? -37.151 14.387 22.361 1.00 79.94 418 SER A N 1
ATOM 3179 C CA . SER A 1 418 ? -37.009 13.970 20.957 1.00 79.94 418 SER A CA 1
ATOM 3180 C C . SER A 1 418 ? -38.358 13.651 20.301 1.00 79.94 418 SER A C 1
ATOM 3182 O O . SER A 1 418 ? -38.558 13.908 19.117 1.00 79.94 418 SER A O 1
ATOM 3184 N N . VAL A 1 419 ? -39.342 13.182 21.077 1.00 80.94 419 VAL A N 1
ATOM 3185 C CA . VAL A 1 419 ? -40.687 12.856 20.573 1.00 80.94 419 VAL A CA 1
ATOM 3186 C C . VAL A 1 419 ? -41.373 14.100 20.009 1.00 80.94 419 VAL A C 1
ATOM 3188 O O . VAL A 1 419 ? -41.876 14.086 18.883 1.00 80.94 419 VAL A O 1
ATOM 3191 N N . ASN A 1 420 ? -41.380 15.197 20.767 1.00 84.06 420 ASN A N 1
ATOM 3192 C CA . ASN A 1 420 ? -41.953 16.461 20.316 1.00 84.06 420 ASN A CA 1
ATOM 3193 C C . ASN A 1 420 ? -41.124 17.098 19.191 1.00 84.06 420 ASN A C 1
ATOM 3195 O O . ASN A 1 420 ? -41.709 17.724 18.306 1.00 84.06 420 ASN A O 1
ATOM 3199 N N . MET A 1 421 ? -39.801 16.905 19.192 1.00 92.88 421 MET A N 1
ATOM 3200 C CA . MET A 1 421 ? -38.900 17.356 18.128 1.00 92.88 421 MET A CA 1
ATOM 3201 C C . MET A 1 421 ? -39.219 16.683 16.784 1.00 92.88 421 MET A C 1
ATOM 3203 O O . MET A 1 421 ? -39.500 17.374 15.802 1.00 92.88 421 MET A O 1
ATOM 3207 N N . TYR A 1 422 ? -39.259 15.347 16.739 1.00 91.06 422 TYR A N 1
ATOM 3208 C CA . TYR A 1 422 ? -39.597 14.590 15.529 1.00 91.06 422 TYR A CA 1
ATOM 3209 C C . TYR A 1 422 ? -41.009 14.898 15.044 1.00 91.06 422 TYR A C 1
ATOM 3211 O O . TYR A 1 422 ? -41.230 15.115 13.850 1.00 91.06 422 TYR A O 1
ATOM 3219 N N . GLN A 1 423 ? -41.974 14.980 15.965 1.00 87.50 423 GLN A N 1
ATOM 3220 C CA . GLN A 1 423 ? -43.352 15.298 15.611 1.00 87.50 423 GLN A CA 1
ATOM 3221 C C . GLN A 1 423 ? -43.467 16.678 14.951 1.00 87.50 423 GLN A C 1
ATOM 3223 O O . GLN A 1 423 ? -44.295 16.836 14.054 1.00 87.50 423 GLN A O 1
ATOM 3228 N N . ASP A 1 424 ? -42.651 17.658 15.351 1.00 95.06 424 ASP A N 1
ATOM 3229 C CA . ASP A 1 424 ? -42.632 18.994 14.749 1.00 95.06 424 ASP A CA 1
ATOM 3230 C C . ASP A 1 424 ? -42.162 18.970 13.284 1.00 95.06 424 ASP A C 1
ATOM 3232 O O . ASP A 1 424 ? -42.732 19.676 12.446 1.00 95.06 424 ASP A O 1
ATOM 3236 N N . VAL A 1 425 ? -41.200 18.102 12.951 1.00 95.50 425 VAL A N 1
ATOM 3237 C CA . VAL A 1 425 ? -40.749 17.874 11.566 1.00 95.50 425 VAL A CA 1
ATOM 3238 C C . VAL A 1 425 ? -41.809 17.131 10.755 1.00 95.50 425 VAL A C 1
ATOM 3240 O O . VAL A 1 425 ? -42.192 17.571 9.671 1.00 95.50 425 VAL A O 1
ATOM 3243 N N . ILE A 1 426 ? -42.370 16.051 11.304 1.00 91.62 426 ILE A N 1
ATOM 3244 C CA . ILE A 1 426 ? -43.371 15.214 10.619 1.00 91.62 426 ILE A CA 1
ATOM 3245 C C . ILE A 1 426 ? -44.626 16.022 10.243 1.00 91.62 426 ILE A C 1
ATOM 3247 O O . ILE A 1 426 ? -45.199 15.829 9.167 1.00 91.62 426 ILE A O 1
ATOM 3251 N N . VAL A 1 427 ? -45.066 16.954 11.100 1.00 90.62 427 VAL A N 1
ATOM 3252 C CA . VAL A 1 427 ? -46.224 17.829 10.809 1.00 90.62 427 VAL A CA 1
ATOM 3253 C C . VAL A 1 427 ? -45.870 19.055 9.964 1.00 90.62 427 VAL A C 1
ATOM 3255 O O . VAL A 1 427 ? -46.778 19.798 9.580 1.00 90.62 427 VAL A O 1
ATOM 3258 N N . GLY A 1 428 ? -44.585 19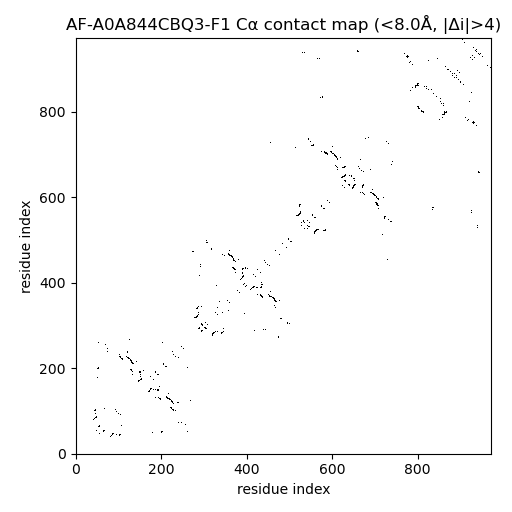.261 9.659 1.00 90.31 428 GLY A N 1
ATOM 3259 C CA . GLY A 1 428 ? -44.079 20.334 8.801 1.00 90.31 428 GLY A CA 1
ATOM 3260 C C . GLY A 1 428 ? -43.965 21.705 9.472 1.00 90.31 428 GLY A C 1
ATOM 3261 O O . GLY A 1 428 ? -44.024 22.726 8.786 1.00 90.31 428 GLY A O 1
ATOM 3262 N N . ASN A 1 429 ? -43.853 21.760 10.801 1.00 92.75 429 ASN A N 1
ATOM 3263 C CA . ASN A 1 429 ? -43.545 23.002 11.521 1.00 92.75 429 ASN A CA 1
ATOM 3264 C C . ASN A 1 429 ? -42.036 23.313 11.508 1.00 92.75 429 ASN A C 1
ATOM 3266 O O . ASN A 1 429 ? -41.660 24.493 11.542 1.00 92.75 429 ASN A O 1
ATOM 3270 N N . SER A 1 430 ? -41.205 22.272 11.446 1.00 97.44 430 SER A N 1
ATOM 3271 C CA . SER A 1 430 ? -39.769 22.329 11.162 1.00 97.44 430 SER A CA 1
ATOM 3272 C C . SER A 1 430 ? -39.455 21.482 9.924 1.00 97.44 430 SER A C 1
ATOM 3274 O O . SER A 1 430 ? -40.222 20.590 9.568 1.00 97.44 430 SER A O 1
ATOM 3276 N N . ASP A 1 431 ? -38.379 21.807 9.215 1.00 97.81 431 ASP A N 1
ATOM 3277 C CA . ASP A 1 431 ? -37.990 21.163 7.954 1.00 97.81 431 ASP A CA 1
ATOM 3278 C C . ASP A 1 431 ? -37.007 19.997 8.170 1.00 97.81 431 ASP A C 1
ATOM 3280 O O . ASP A 1 431 ? -36.991 19.061 7.371 1.00 97.81 431 ASP A O 1
ATOM 3284 N N . ALA A 1 432 ? -36.213 20.047 9.244 1.00 97.25 432 ALA A N 1
ATOM 3285 C CA . ALA A 1 432 ? -35.268 19.004 9.639 1.00 97.25 432 ALA A CA 1
ATOM 3286 C C . ALA A 1 432 ? -35.166 18.897 11.169 1.00 97.25 432 ALA A C 1
ATOM 3288 O O . ALA A 1 432 ? -35.513 19.850 11.870 1.00 97.25 432 ALA A O 1
ATOM 3289 N N . ALA A 1 433 ? -34.672 17.771 11.677 1.00 96.25 433 ALA A N 1
ATOM 3290 C CA . ALA A 1 433 ? -34.254 17.570 13.063 1.00 96.25 433 ALA A CA 1
ATOM 3291 C C . ALA A 1 433 ? -32.784 17.140 13.117 1.00 96.25 433 ALA A C 1
ATOM 3293 O O . ALA A 1 433 ? -32.323 16.485 12.187 1.00 96.25 433 ALA A O 1
ATOM 3294 N N . VAL A 1 434 ? -32.081 17.479 14.197 1.00 93.94 434 VAL A N 1
ATOM 3295 C CA . VAL A 1 434 ? -30.728 16.969 14.490 1.00 93.94 434 VAL A CA 1
ATOM 3296 C C . VAL A 1 434 ? -30.803 16.068 15.711 1.00 93.94 434 VAL A C 1
ATOM 3298 O O . VAL A 1 434 ? -31.354 16.486 16.728 1.00 93.94 434 VAL A O 1
ATOM 3301 N N . GLU A 1 435 ? -30.264 14.858 15.602 1.00 87.94 435 GLU A N 1
ATOM 3302 C CA . GLU A 1 435 ? -30.107 13.916 16.717 1.00 87.94 435 GLU A CA 1
ATOM 3303 C C . GLU A 1 435 ? -28.945 12.963 16.426 1.00 87.94 435 GLU A C 1
ATOM 3305 O O . GLU A 1 435 ? -28.512 12.826 15.278 1.00 87.94 435 GLU A O 1
ATOM 3310 N N . ASP A 1 436 ? -28.481 12.276 17.460 1.00 83.56 436 ASP A N 1
ATOM 3311 C CA . ASP A 1 436 ? -27.612 11.113 17.370 1.00 83.56 436 ASP A CA 1
ATOM 3312 C C . ASP A 1 436 ? -28.136 10.098 16.344 1.00 83.56 436 ASP A C 1
ATOM 3314 O O . ASP A 1 436 ? -29.302 9.692 16.360 1.00 83.56 436 ASP A O 1
ATOM 3318 N N . PHE A 1 437 ? -27.260 9.680 15.439 1.00 77.38 437 PHE A N 1
ATOM 3319 C CA . PHE A 1 437 ? -27.513 8.717 14.379 1.00 77.38 437 PHE A CA 1
ATOM 3320 C C . PHE A 1 437 ? -28.199 7.432 14.877 1.00 77.38 437 PHE A C 1
ATOM 3322 O O . PHE A 1 437 ? -29.246 7.097 14.321 1.00 77.38 437 PHE A O 1
ATOM 3329 N N . PRO A 1 438 ? -27.728 6.726 15.931 1.00 73.06 438 PRO A N 1
ATOM 3330 C CA . PRO A 1 438 ? -28.397 5.504 16.397 1.00 73.06 438 PRO A CA 1
ATOM 3331 C C . PRO A 1 438 ? -29.799 5.764 16.962 1.00 73.06 438 PRO A C 1
ATOM 3333 O O . PRO A 1 438 ? -30.709 4.960 16.763 1.00 73.06 438 PRO A O 1
ATOM 3336 N N . VAL A 1 439 ? -30.005 6.910 17.613 1.00 77.94 439 VAL A N 1
ATOM 3337 C CA . VAL A 1 439 ? -31.305 7.331 18.163 1.00 77.94 439 VAL A CA 1
ATOM 3338 C C . VAL A 1 439 ? -32.279 7.622 17.026 1.00 77.94 439 VAL A C 1
ATOM 3340 O O . VAL A 1 439 ? -33.411 7.136 17.024 1.00 77.94 439 VAL A O 1
ATOM 3343 N N . MET A 1 440 ? -31.818 8.360 16.015 1.00 80.44 440 MET A N 1
ATOM 3344 C CA . MET A 1 440 ? -32.584 8.681 14.816 1.00 80.44 440 MET A CA 1
ATOM 3345 C C . MET A 1 440 ? -32.926 7.422 14.011 1.00 80.44 440 MET A C 1
ATOM 3347 O O . MET A 1 440 ? -34.075 7.240 13.606 1.00 80.44 440 MET A O 1
ATOM 3351 N N . ALA A 1 441 ? -31.951 6.534 13.808 1.00 71.75 441 ALA A N 1
ATOM 3352 C CA . ALA A 1 441 ? -32.119 5.279 13.087 1.00 71.75 441 ALA A CA 1
ATOM 3353 C C . ALA A 1 441 ? -33.125 4.359 13.792 1.00 71.75 441 ALA A C 1
ATOM 3355 O O . ALA A 1 441 ? -34.056 3.865 13.152 1.00 71.75 441 ALA A O 1
ATOM 3356 N N . TYR A 1 442 ? -32.998 4.188 15.111 1.00 74.56 442 TYR A N 1
ATOM 3357 C CA . TYR A 1 442 ? -33.947 3.416 15.912 1.00 74.56 442 TYR A CA 1
ATOM 3358 C C . TYR A 1 442 ? -35.358 4.021 15.851 1.00 74.56 442 TYR A C 1
ATOM 3360 O O . TYR A 1 442 ? -36.336 3.315 15.592 1.00 74.56 442 TYR A O 1
ATOM 3368 N N . ALA A 1 443 ? -35.480 5.342 16.006 1.00 73.94 443 ALA A N 1
ATOM 3369 C CA . ALA A 1 443 ? -36.764 6.032 15.950 1.00 73.94 443 ALA A CA 1
ATOM 3370 C C . ALA A 1 443 ? -37.441 5.923 14.569 1.00 73.94 443 ALA A C 1
ATOM 3372 O O . ALA A 1 443 ? -38.662 5.773 14.495 1.00 73.94 443 ALA A O 1
ATOM 3373 N N . ILE A 1 444 ? -36.678 5.963 13.473 1.00 74.81 444 ILE A N 1
ATOM 3374 C CA . ILE A 1 444 ? -37.195 5.763 12.110 1.00 74.81 444 ILE A CA 1
ATOM 3375 C C . ILE A 1 444 ? -37.661 4.316 11.914 1.00 74.81 444 ILE A C 1
ATOM 3377 O O . ILE A 1 444 ? -38.786 4.096 11.460 1.00 74.81 444 ILE A O 1
ATOM 3381 N N . ASN A 1 445 ? -36.825 3.346 12.287 1.00 71.25 445 ASN A N 1
ATOM 3382 C CA . ASN A 1 445 ? -37.052 1.933 11.994 1.00 71.25 445 ASN A CA 1
ATOM 3383 C C . ASN A 1 445 ? -38.118 1.303 12.902 1.00 71.25 445 ASN A C 1
ATOM 3385 O O . ASN A 1 445 ? -39.119 0.785 12.406 1.00 71.25 445 ASN A O 1
ATOM 3389 N N . ASP A 1 446 ? -37.930 1.364 14.221 1.00 65.62 446 ASP A N 1
ATOM 3390 C CA . ASP A 1 446 ? -38.816 0.716 15.199 1.00 65.62 446 ASP A CA 1
ATOM 3391 C C . ASP A 1 446 ? -40.018 1.608 15.552 1.00 65.62 446 ASP A C 1
ATOM 3393 O O . ASP A 1 446 ? -41.162 1.155 15.636 1.00 65.62 446 ASP A O 1
ATOM 3397 N N . GLY A 1 447 ? -39.786 2.922 15.648 1.00 61.66 447 GLY A N 1
ATOM 3398 C CA . GLY A 1 447 ? -40.840 3.921 15.856 1.00 61.66 447 GLY A CA 1
ATOM 3399 C C . GLY A 1 447 ? -41.726 4.173 14.628 1.00 61.66 447 GLY A C 1
ATOM 3400 O O . GLY A 1 447 ? -42.763 4.835 14.752 1.00 61.66 447 GLY A O 1
ATOM 3401 N N . ASN A 1 448 ? -41.350 3.638 13.456 1.00 71.38 448 ASN A N 1
ATOM 3402 C CA . ASN A 1 448 ? -42.039 3.800 12.171 1.00 71.38 448 ASN A CA 1
ATOM 3403 C C . ASN A 1 448 ? -42.356 5.278 11.863 1.00 71.38 448 ASN A C 1
ATOM 3405 O O . ASN A 1 448 ? -43.479 5.637 11.478 1.00 71.38 448 ASN A O 1
ATOM 3409 N N . LEU A 1 449 ? -41.376 6.151 12.114 1.00 80.19 449 LEU A N 1
ATOM 3410 C CA . LEU A 1 449 ? -41.492 7.586 11.880 1.00 80.19 449 LEU A CA 1
ATOM 3411 C C . LEU A 1 449 ? -41.291 7.906 10.395 1.00 80.19 449 LEU A C 1
ATOM 3413 O O . LEU A 1 449 ? -40.424 7.349 9.734 1.00 80.19 449 LEU A O 1
ATOM 3417 N N . ASP A 1 450 ? -42.084 8.847 9.871 1.00 87.38 450 ASP A N 1
ATOM 3418 C CA . ASP A 1 450 ? -42.025 9.288 8.467 1.00 87.38 450 ASP A CA 1
ATOM 3419 C C . ASP A 1 450 ? -40.866 10.276 8.230 1.00 87.38 450 ASP A C 1
ATOM 3421 O O . ASP A 1 450 ? -41.065 11.413 7.789 1.00 87.38 450 ASP A O 1
ATOM 3425 N N . LEU A 1 451 ? -39.656 9.854 8.593 1.00 88.25 451 LEU A N 1
ATOM 3426 C CA . LEU A 1 451 ? -38.412 10.606 8.482 1.00 88.25 451 LEU A CA 1
ATOM 3427 C C . LEU A 1 451 ? -37.357 9.773 7.735 1.00 88.25 451 LEU A C 1
ATOM 3429 O O . LEU A 1 451 ? -37.359 8.547 7.796 1.00 88.25 451 LEU A O 1
ATOM 3433 N N . ARG A 1 452 ? -36.423 10.451 7.064 1.00 89.62 452 ARG A N 1
ATOM 3434 C CA . ARG A 1 452 ? -35.196 9.872 6.503 1.00 89.62 452 ARG A CA 1
ATOM 3435 C C . ARG A 1 452 ? -33.987 10.706 6.909 1.00 89.62 452 ARG A C 1
ATOM 3437 O O . ARG A 1 452 ? -34.103 11.927 7.034 1.00 89.62 452 ARG A O 1
ATOM 3444 N N . GLN A 1 453 ? -32.838 10.061 7.050 1.00 84.06 453 GLN A N 1
ATOM 3445 C CA . GLN A 1 453 ? -31.577 10.730 7.370 1.00 84.06 453 GLN A CA 1
ATOM 3446 C C . GLN A 1 453 ? -30.953 11.359 6.112 1.00 84.06 453 GLN A C 1
ATOM 3448 O O . GLN A 1 453 ? -31.183 10.898 4.988 1.00 84.06 453 GLN A O 1
ATOM 3453 N N . LEU A 1 454 ? -30.219 12.455 6.295 1.00 81.69 454 LEU A N 1
ATOM 3454 C CA . LEU A 1 454 ? -29.299 13.004 5.302 1.00 81.69 454 LEU A CA 1
ATOM 3455 C C . LEU A 1 454 ? -27.957 12.264 5.403 1.00 81.69 454 LEU A C 1
ATOM 3457 O O . LEU A 1 454 ? -27.627 11.741 6.461 1.00 81.69 454 LEU A O 1
ATOM 3461 N N . ALA A 1 455 ? -27.203 12.225 4.302 1.00 68.69 455 ALA A N 1
ATOM 3462 C CA . ALA A 1 455 ? -25.946 11.473 4.222 1.00 68.69 455 ALA A CA 1
ATOM 3463 C C . ALA A 1 455 ? -24.818 12.061 5.088 1.00 68.69 455 ALA A C 1
ATOM 3465 O O . ALA A 1 455 ? -23.908 11.348 5.486 1.00 68.69 455 ALA A O 1
ATOM 3466 N N . GLU A 1 456 ? -24.870 13.363 5.372 1.00 75.38 456 GLU A N 1
ATOM 3467 C CA . GLU A 1 456 ? -23.852 14.049 6.164 1.00 75.38 456 GLU A CA 1
ATOM 3468 C C . GLU A 1 456 ? -24.033 13.747 7.660 1.00 75.38 456 GLU A C 1
ATOM 3470 O O . GLU A 1 456 ? -25.077 14.058 8.247 1.00 75.38 456 GLU A O 1
ATOM 3475 N N . THR A 1 457 ? -23.004 13.153 8.266 1.00 76.12 457 THR A N 1
ATOM 3476 C CA . THR A 1 457 ? -22.915 12.867 9.702 1.00 76.12 457 THR A CA 1
ATOM 3477 C C . THR A 1 457 ? -21.799 13.680 10.347 1.00 76.12 457 THR A C 1
ATOM 3479 O O . THR A 1 457 ? -20.803 14.006 9.704 1.00 76.12 457 THR A O 1
ATOM 3482 N N . PHE A 1 458 ? -21.942 13.976 11.634 1.00 73.69 458 PHE A N 1
ATOM 3483 C CA . PHE A 1 458 ? -20.977 14.755 12.403 1.00 73.69 458 PHE A CA 1
ATOM 3484 C C . PHE A 1 458 ? -20.528 13.954 13.607 1.00 73.69 458 PHE A C 1
ATOM 3486 O O . PHE A 1 458 ? -21.348 13.619 14.456 1.00 73.69 458 PHE A O 1
ATOM 3493 N N . ASP A 1 459 ? -19.240 13.658 13.689 1.00 71.81 459 ASP A N 1
ATOM 3494 C CA . ASP A 1 459 ? -18.686 13.021 14.874 1.00 71.81 459 ASP A CA 1
ATOM 3495 C C . ASP A 1 459 ? -18.834 13.944 16.097 1.00 71.81 459 ASP A C 1
ATOM 3497 O O . ASP A 1 459 ? -18.569 15.150 16.029 1.00 71.81 459 ASP A O 1
ATOM 3501 N N . ILE A 1 460 ? -19.317 13.375 17.198 1.00 65.94 460 ILE A N 1
ATOM 3502 C CA . ILE A 1 460 ? -19.505 14.062 18.479 1.00 65.94 460 ILE A CA 1
ATOM 3503 C C . ILE A 1 460 ? -18.828 13.336 19.643 1.00 65.94 460 ILE A C 1
ATOM 3505 O O . ILE A 1 460 ? -19.101 13.646 20.811 1.00 65.94 460 ILE A O 1
ATOM 3509 N N . GLY A 1 461 ? -17.938 12.396 19.326 1.00 68.25 461 GLY A N 1
ATOM 3510 C CA . GLY A 1 461 ? -17.215 11.581 20.283 1.00 68.25 461 GLY A CA 1
ATOM 3511 C C . GLY A 1 461 ? -18.092 10.523 20.948 1.00 68.25 461 GLY A C 1
ATOM 3512 O O . GLY A 1 461 ? -19.150 10.117 20.460 1.00 68.25 461 GLY A O 1
ATOM 3513 N N . SER A 1 462 ? -17.634 10.060 22.103 1.00 81.06 462 SER A N 1
ATOM 3514 C CA . SER A 1 462 ? -18.171 8.862 22.742 1.00 81.06 462 SER A CA 1
ATOM 3515 C C . SER A 1 462 ? -19.041 9.170 23.955 1.00 81.06 462 SER A C 1
ATOM 3517 O O . SER A 1 462 ? -18.888 10.203 24.609 1.00 81.06 462 SER A O 1
ATOM 3519 N N . TYR A 1 463 ? -19.943 8.259 24.303 1.00 86.69 463 TYR A N 1
ATOM 3520 C CA . TYR A 1 463 ? -20.681 8.270 25.560 1.00 86.69 463 TYR A CA 1
ATOM 3521 C C . TYR A 1 463 ? -19.874 7.616 26.678 1.00 86.69 463 TYR A C 1
ATOM 3523 O O . TYR A 1 463 ? -19.191 6.615 26.461 1.00 86.69 463 TYR A O 1
ATOM 3531 N N . GLY A 1 464 ? -19.989 8.168 27.884 1.00 90.75 464 GLY A N 1
ATOM 3532 C CA . GLY A 1 464 ? -19.346 7.640 29.082 1.00 90.75 464 GLY A CA 1
ATOM 3533 C C . GLY A 1 464 ? -20.266 7.681 30.298 1.00 90.75 464 GLY A C 1
ATOM 3534 O O . GLY A 1 464 ? -21.169 8.515 30.407 1.00 90.75 464 GLY A O 1
ATOM 3535 N N . PHE A 1 465 ? -20.025 6.769 31.234 1.00 96.25 465 PHE A N 1
ATOM 3536 C CA . PHE A 1 465 ? -20.608 6.795 32.567 1.00 96.25 465 PHE A CA 1
ATOM 3537 C C . PHE A 1 465 ? -19.900 7.859 33.407 1.00 96.25 465 PHE A C 1
ATOM 3539 O O . PHE A 1 465 ? -18.675 7.871 33.484 1.00 96.25 465 PHE A O 1
ATOM 3546 N N . ALA A 1 466 ? -20.652 8.752 34.048 1.00 95.75 466 ALA A N 1
ATOM 3547 C CA . ALA A 1 466 ? -20.081 9.898 34.755 1.00 95.75 466 ALA A CA 1
ATOM 3548 C C . ALA A 1 466 ? -20.278 9.816 36.275 1.00 95.75 466 ALA A C 1
ATOM 3550 O O . ALA A 1 466 ? -21.376 9.515 36.757 1.00 95.75 466 ALA A O 1
ATOM 3551 N N . THR A 1 467 ? -19.257 10.188 37.049 1.00 95.69 467 THR A N 1
ATOM 3552 C CA . THR A 1 467 ? -19.340 10.434 38.498 1.00 95.69 467 THR A CA 1
ATOM 3553 C C . THR A 1 467 ? -18.981 11.889 38.836 1.00 95.69 467 THR A C 1
ATOM 3555 O O . THR A 1 467 ? -18.490 12.656 38.007 1.00 95.69 467 THR A O 1
ATOM 3558 N N . SER A 1 468 ? -19.279 12.345 40.061 1.00 90.56 468 SER A N 1
ATOM 3559 C CA . SER A 1 468 ? -18.803 13.670 40.491 1.00 90.56 468 SER A CA 1
ATOM 3560 C C . SER A 1 468 ? -17.268 13.673 40.590 1.00 90.56 468 SER A C 1
ATOM 3562 O O . SER A 1 468 ? -16.728 12.674 41.055 1.00 90.56 468 SER A O 1
ATOM 3564 N N . PRO A 1 469 ? -16.574 14.799 40.336 1.00 85.25 469 PRO A N 1
ATOM 3565 C CA . PRO A 1 469 ? -15.112 14.846 40.376 1.00 85.25 469 PRO A CA 1
ATOM 3566 C C . PRO A 1 469 ? -14.523 14.356 41.702 1.00 85.25 469 PRO A C 1
ATOM 3568 O O . PRO A 1 469 ? -14.924 14.821 42.787 1.00 85.25 469 PRO A O 1
ATOM 3571 N N . GLY A 1 470 ? -13.580 13.423 41.603 1.00 74.56 470 GLY A N 1
ATOM 3572 C CA . GLY A 1 470 ? -12.921 12.705 42.689 1.00 74.56 470 GLY A CA 1
ATOM 3573 C C . GLY A 1 470 ? -13.852 11.822 43.527 1.00 74.56 470 GLY A C 1
ATOM 3574 O O . GLY A 1 470 ? -13.506 11.488 44.663 1.00 74.56 470 GLY A O 1
ATOM 3575 N N . ALA A 1 471 ? -15.064 11.512 43.057 1.00 76.94 471 ALA A N 1
ATOM 3576 C CA . ALA A 1 471 ? -16.047 10.717 43.790 1.00 76.94 471 ALA A CA 1
ATOM 3577 C C . ALA A 1 471 ? -16.251 9.341 43.150 1.00 76.94 471 ALA A C 1
ATOM 3579 O O . ALA A 1 471 ? -16.481 9.219 41.953 1.00 76.94 471 ALA A O 1
ATOM 3580 N N . ASN A 1 472 ? -16.268 8.308 43.999 1.00 82.50 472 ASN A N 1
ATOM 3581 C CA . ASN A 1 472 ? -16.441 6.911 43.598 1.00 82.50 472 ASN A CA 1
ATOM 3582 C C . ASN A 1 472 ? -15.444 6.438 42.502 1.00 82.50 472 ASN A C 1
ATOM 3584 O O . ASN A 1 472 ? -15.891 5.787 41.561 1.00 82.50 472 ASN A O 1
ATOM 3588 N N . PRO A 1 473 ? -14.119 6.687 42.610 1.00 80.38 473 PRO A N 1
ATOM 3589 C CA . PRO A 1 473 ? -13.145 6.228 41.607 1.00 80.38 473 PRO A CA 1
ATOM 3590 C C . PRO A 1 473 ? -13.174 4.703 41.422 1.00 80.38 473 PRO A C 1
ATOM 3592 O O . PRO A 1 473 ? -13.130 4.211 40.301 1.00 80.38 473 PRO A O 1
ATOM 3595 N N . ALA A 1 474 ? -13.392 3.950 42.506 1.00 81.00 474 ALA A N 1
ATOM 3596 C CA . ALA A 1 474 ? -13.611 2.506 42.444 1.00 81.00 474 ALA A CA 1
ATOM 3597 C C . ALA A 1 474 ? -14.819 2.105 41.571 1.00 81.00 474 ALA A C 1
ATOM 3599 O O . ALA A 1 474 ? -14.775 1.066 40.928 1.00 81.00 474 ALA A O 1
ATOM 3600 N N . LEU A 1 475 ? -15.891 2.912 41.538 1.00 87.75 475 LEU A N 1
ATOM 3601 C CA . LEU A 1 475 ? -17.071 2.637 40.708 1.00 87.75 475 LEU A CA 1
ATOM 3602 C C . LEU A 1 475 ? -16.777 2.864 39.224 1.00 87.75 475 LEU A C 1
ATOM 3604 O O . LEU A 1 475 ? -17.259 2.093 38.408 1.00 87.75 475 LEU A O 1
ATOM 3608 N N . VAL A 1 476 ? -15.986 3.887 38.887 1.00 89.94 476 VAL A N 1
ATOM 3609 C CA . VAL A 1 476 ? -15.530 4.134 37.509 1.00 89.94 476 VAL A CA 1
ATOM 3610 C C . VAL A 1 476 ? -14.598 3.012 37.050 1.00 89.94 476 VAL A C 1
ATOM 3612 O O . VAL A 1 476 ? -14.810 2.450 35.984 1.00 89.94 476 VAL A O 1
ATOM 3615 N N . ALA A 1 477 ? -13.639 2.613 37.890 1.00 81.44 477 ALA A N 1
ATOM 3616 C CA . ALA A 1 477 ? -12.740 1.497 37.599 1.00 81.44 477 ALA A CA 1
ATOM 3617 C C . ALA A 1 477 ? -13.498 0.172 37.412 1.00 81.44 477 ALA A C 1
ATOM 3619 O O . ALA A 1 477 ? -13.248 -0.549 36.451 1.00 81.44 477 ALA A O 1
ATOM 3620 N N . ALA A 1 478 ? -14.471 -0.124 38.283 1.00 84.31 478 ALA A N 1
ATOM 3621 C CA . ALA A 1 478 ? -15.341 -1.281 38.099 1.00 84.31 478 ALA A CA 1
ATOM 3622 C C . ALA A 1 478 ? -16.170 -1.163 36.817 1.00 84.31 478 ALA A C 1
ATOM 3624 O O . ALA A 1 478 ? -16.313 -2.146 36.104 1.00 84.31 478 ALA A O 1
ATOM 3625 N N . PHE A 1 479 ? -16.684 0.024 36.486 1.00 92.44 479 PHE A N 1
ATOM 3626 C CA . PHE A 1 479 ? -17.410 0.220 35.236 1.00 92.44 479 PHE A CA 1
ATOM 3627 C C . PHE A 1 479 ? -16.536 -0.109 34.016 1.00 92.44 479 PHE A C 1
ATOM 3629 O O . PHE A 1 479 ? -16.970 -0.891 33.178 1.00 92.44 479 PHE A O 1
ATOM 3636 N N . ASN A 1 480 ? -15.300 0.403 33.956 1.00 86.56 480 ASN A N 1
ATOM 3637 C CA . ASN A 1 480 ? -14.356 0.116 32.867 1.00 86.56 480 ASN A CA 1
ATOM 3638 C C . ASN A 1 480 ? -14.005 -1.374 32.795 1.00 86.56 480 ASN A C 1
ATOM 3640 O O . ASN A 1 480 ? -14.094 -1.981 31.733 1.00 86.56 480 ASN A O 1
ATOM 3644 N N . GLN A 1 481 ? -13.669 -1.990 33.932 1.00 78.31 481 GLN A N 1
ATOM 3645 C CA . GLN A 1 481 ? -13.319 -3.409 33.964 1.00 78.31 481 GLN A CA 1
ATOM 3646 C C . GLN A 1 481 ? -14.498 -4.297 33.555 1.00 78.31 481 GLN A C 1
ATOM 3648 O O . GLN A 1 481 ? -14.323 -5.257 32.807 1.00 78.31 481 GLN A O 1
ATOM 3653 N N . GLY A 1 482 ? -15.698 -3.988 34.049 1.00 84.38 482 GLY A N 1
ATOM 3654 C CA . GLY A 1 482 ? -16.904 -4.721 33.693 1.00 84.38 482 GLY A CA 1
ATOM 3655 C C . GLY A 1 482 ? -17.241 -4.554 32.219 1.00 84.38 482 GLY A C 1
ATOM 3656 O O . GLY A 1 482 ? -17.573 -5.542 31.575 1.00 84.38 482 GLY A O 1
ATOM 3657 N N . LEU A 1 483 ? -17.091 -3.342 31.671 1.00 86.25 483 LEU A N 1
ATOM 3658 C CA . LEU A 1 483 ? -17.259 -3.065 30.245 1.00 86.25 483 LEU A CA 1
ATOM 3659 C C . LEU A 1 483 ? -16.295 -3.912 29.401 1.00 86.25 483 LEU A C 1
ATOM 3661 O O . LEU A 1 483 ? -16.743 -4.624 28.505 1.00 86.25 483 LEU A O 1
ATOM 3665 N N . ALA A 1 484 ? -15.005 -3.915 29.744 1.00 75.56 484 ALA A N 1
ATOM 3666 C CA . ALA A 1 484 ? -13.997 -4.726 29.065 1.00 75.56 484 ALA A CA 1
ATOM 3667 C C . ALA A 1 484 ? -14.320 -6.232 29.130 1.00 75.56 484 ALA A C 1
ATOM 3669 O O . ALA A 1 484 ? -14.173 -6.954 28.143 1.00 75.56 484 ALA A O 1
ATOM 3670 N N . ASN A 1 485 ? -14.817 -6.718 30.273 1.00 77.38 485 ASN A N 1
ATOM 3671 C CA . ASN A 1 485 ? -15.204 -8.119 30.441 1.00 77.38 485 ASN A CA 1
ATOM 3672 C C . ASN A 1 485 ? -16.409 -8.499 29.567 1.00 77.38 485 ASN A C 1
ATOM 3674 O O . ASN A 1 485 ? -16.382 -9.540 28.902 1.00 77.38 485 ASN A O 1
ATOM 3678 N N . ILE A 1 486 ? -17.458 -7.668 29.535 1.00 84.38 486 ILE A N 1
ATOM 3679 C CA . ILE A 1 486 ? -18.646 -7.957 28.719 1.00 84.38 486 ILE A CA 1
ATOM 3680 C C . ILE A 1 486 ? -18.350 -7.821 27.222 1.00 84.38 486 ILE A C 1
ATOM 3682 O O . ILE A 1 486 ? -18.890 -8.605 26.442 1.00 84.38 486 ILE A O 1
ATOM 3686 N N . GLN A 1 487 ? -17.438 -6.926 26.825 1.00 78.50 487 GLN A N 1
ATOM 3687 C CA . GLN A 1 487 ? -16.901 -6.852 25.462 1.00 78.50 487 GLN A CA 1
ATOM 3688 C C . GLN A 1 487 ? -16.152 -8.137 25.098 1.00 78.50 487 GLN A C 1
ATOM 3690 O O . GLN A 1 487 ? -16.503 -8.800 24.126 1.00 78.50 487 GLN A O 1
ATOM 3695 N N . ALA A 1 488 ? -15.206 -8.577 25.932 1.00 68.69 488 ALA A N 1
ATOM 3696 C CA . ALA A 1 488 ? -14.440 -9.803 25.691 1.00 68.69 488 ALA A CA 1
ATOM 3697 C C . ALA A 1 488 ? -15.310 -11.076 25.637 1.00 68.69 488 ALA A C 1
ATOM 3699 O O . ALA A 1 488 ? -14.939 -12.068 25.006 1.00 68.69 488 ALA A O 1
ATOM 3700 N N . SER A 1 489 ? -16.457 -11.076 26.319 1.00 76.19 489 SER A N 1
ATOM 3701 C CA . SER A 1 489 ? -17.389 -12.208 26.331 1.00 76.19 489 SER A CA 1
ATOM 3702 C C . SER A 1 489 ? -18.345 -12.260 25.130 1.00 76.19 489 SER A C 1
ATOM 3704 O O . SER A 1 489 ? -18.969 -13.302 24.913 1.00 76.19 489 SER A O 1
ATOM 3706 N N . GLY A 1 490 ? -18.465 -11.166 24.369 1.00 78.81 490 GLY A N 1
ATOM 3707 C CA . GLY A 1 490 ? -19.475 -10.972 23.323 1.00 78.81 490 GLY A CA 1
ATOM 3708 C C . GLY A 1 490 ? -20.858 -10.545 23.839 1.00 78.81 490 GLY A C 1
ATOM 3709 O O . GLY A 1 490 ? -21.744 -10.261 23.040 1.00 78.81 490 GLY A O 1
ATOM 3710 N N . GLU A 1 491 ? -21.067 -10.459 25.158 1.00 88.62 491 GLU A N 1
ATOM 3711 C CA . GLU A 1 491 ? -22.332 -10.000 25.756 1.00 88.62 491 GLU A CA 1
ATOM 3712 C C . GLU A 1 491 ? -22.638 -8.532 25.410 1.00 88.62 491 GLU A C 1
ATOM 3714 O O . GLU A 1 491 ? -23.795 -8.178 25.191 1.00 88.62 491 GLU A O 1
ATOM 3719 N N . TYR A 1 492 ? -21.607 -7.689 25.278 1.00 85.12 492 TYR A N 1
ATOM 3720 C CA . TYR A 1 492 ? -21.750 -6.312 24.787 1.00 85.12 492 TYR A CA 1
ATOM 3721 C C . TYR A 1 492 ? -22.413 -6.259 23.399 1.00 85.12 492 TYR A C 1
ATOM 3723 O O . TYR A 1 492 ? -23.379 -5.521 23.191 1.00 85.12 492 TYR A O 1
ATOM 3731 N N . ASP A 1 493 ? -21.941 -7.092 22.471 1.00 78.44 493 ASP A N 1
ATOM 3732 C CA . ASP A 1 493 ? -22.458 -7.159 21.104 1.00 78.44 493 ASP A CA 1
ATOM 3733 C C . ASP A 1 493 ? -23.896 -7.688 21.074 1.00 78.44 493 ASP A C 1
ATOM 3735 O O . ASP A 1 493 ? -24.727 -7.188 20.316 1.00 78.44 493 ASP A O 1
ATOM 3739 N N . GLU A 1 494 ? -24.230 -8.654 21.937 1.00 84.62 494 GLU A N 1
ATOM 3740 C CA . GLU A 1 494 ? -25.603 -9.153 22.099 1.00 84.62 494 GLU A CA 1
ATOM 3741 C C . GLU A 1 494 ? -26.561 -8.055 22.598 1.00 84.62 494 GLU A C 1
ATOM 3743 O O . GLU A 1 494 ? -27.697 -7.944 22.111 1.00 84.62 494 GLU A O 1
ATOM 3748 N N . ILE A 1 495 ? -26.106 -7.215 23.536 1.00 85.75 495 ILE A N 1
ATOM 3749 C CA . ILE A 1 495 ? -26.870 -6.062 24.029 1.00 85.75 495 ILE A CA 1
ATOM 3750 C C . ILE A 1 495 ? -27.102 -5.071 22.886 1.00 85.75 495 ILE A C 1
ATOM 3752 O O . ILE A 1 495 ? -28.249 -4.698 22.638 1.00 85.75 495 ILE A O 1
ATOM 3756 N N . LEU A 1 496 ? -26.068 -4.685 22.134 1.00 81.81 496 LEU A N 1
ATOM 3757 C CA . LEU A 1 496 ? -26.235 -3.759 21.008 1.00 81.81 496 LEU A CA 1
ATOM 3758 C C . LEU A 1 496 ? -27.133 -4.331 19.905 1.00 81.81 496 LEU A C 1
ATOM 3760 O O . LEU A 1 496 ? -28.042 -3.639 19.437 1.00 81.81 496 LEU A O 1
ATOM 3764 N N . ALA A 1 497 ? -26.943 -5.598 19.529 1.00 76.06 497 ALA A N 1
ATOM 3765 C CA . ALA A 1 497 ? -27.745 -6.281 18.514 1.00 76.06 497 ALA A CA 1
ATOM 3766 C C . ALA A 1 497 ? -29.241 -6.283 18.862 1.00 76.06 497 ALA A C 1
ATOM 3768 O O . ALA A 1 497 ? -30.087 -6.159 17.972 1.00 76.06 497 ALA A O 1
ATOM 3769 N N . THR A 1 498 ? -29.575 -6.369 20.155 1.00 81.69 498 THR A N 1
ATOM 3770 C CA . THR A 1 498 ? -30.961 -6.353 20.649 1.00 81.69 498 THR A CA 1
ATOM 3771 C C . THR A 1 498 ? -31.702 -5.070 20.266 1.00 81.69 498 THR A C 1
ATOM 3773 O O . THR A 1 498 ? -32.901 -5.124 19.982 1.00 81.69 498 THR A O 1
ATOM 3776 N N . TYR A 1 499 ? -31.004 -3.932 20.222 1.00 78.00 499 TYR A N 1
ATOM 3777 C CA . TYR A 1 499 ? -31.620 -2.629 19.969 1.00 78.00 499 TYR A CA 1
ATOM 3778 C C . TYR A 1 499 ? -31.308 -2.049 18.586 1.00 78.00 499 TYR A C 1
ATOM 3780 O O . TYR A 1 499 ? -32.144 -1.338 18.028 1.00 78.00 499 TYR A O 1
ATOM 3788 N N . LEU A 1 500 ? -30.133 -2.338 18.025 1.00 73.00 500 LEU A N 1
ATOM 3789 C CA . LEU A 1 500 ? -29.646 -1.743 16.775 1.00 73.00 500 LEU A CA 1
ATOM 3790 C C . LEU A 1 500 ? -29.695 -2.713 15.576 1.00 73.00 500 LEU A C 1
ATOM 3792 O O . LEU A 1 500 ? -29.657 -2.265 14.430 1.00 73.00 500 LEU A O 1
ATOM 3796 N N . GLY A 1 501 ? -29.851 -4.022 15.819 1.00 64.44 501 GLY A N 1
ATOM 3797 C CA . GLY A 1 501 ? -29.860 -5.078 14.798 1.00 64.44 501 GLY A CA 1
ATOM 3798 C C . GLY A 1 501 ? -28.465 -5.505 14.310 1.00 64.44 501 GLY A C 1
ATOM 3799 O O . GLY A 1 501 ? -27.481 -4.801 14.513 1.00 64.44 501 GLY A O 1
ATOM 3800 N N . ASP A 1 502 ? -28.385 -6.656 13.625 1.00 47.06 502 ASP A N 1
ATOM 3801 C CA . ASP A 1 502 ? -27.122 -7.336 13.257 1.00 47.06 502 ASP A CA 1
ATOM 3802 C C . ASP A 1 502 ? -26.164 -6.504 12.377 1.00 47.06 502 ASP A C 1
ATOM 3804 O O . ASP A 1 502 ? -24.960 -6.731 12.394 1.00 47.06 502 ASP A O 1
ATOM 3808 N N . ALA A 1 503 ? -26.675 -5.534 11.609 1.00 40.00 503 ALA A N 1
ATOM 3809 C CA . ALA A 1 503 ? -25.869 -4.703 10.704 1.00 40.00 503 ALA A CA 1
ATOM 3810 C C . ALA A 1 503 ? -25.120 -3.551 11.409 1.00 40.00 503 ALA A C 1
ATOM 3812 O O . ALA A 1 503 ? -24.242 -2.942 10.805 1.00 40.00 503 ALA A O 1
ATOM 3813 N N . ALA A 1 504 ? -25.466 -3.241 12.664 1.00 41.19 504 ALA A N 1
ATOM 3814 C CA . ALA A 1 504 ? -24.837 -2.172 13.447 1.00 41.19 504 ALA A CA 1
ATOM 3815 C C . ALA A 1 504 ? -23.725 -2.678 14.391 1.00 41.19 504 ALA A C 1
ATOM 3817 O O . ALA A 1 504 ? -22.954 -1.876 14.905 1.00 41.19 504 ALA A O 1
ATOM 3818 N N . VAL A 1 505 ? -23.631 -3.998 14.603 1.00 39.31 505 VAL A N 1
ATOM 3819 C CA . VAL A 1 505 ? -22.723 -4.651 15.572 1.00 39.31 505 VAL A CA 1
ATOM 3820 C C . VAL A 1 505 ? -21.257 -4.641 15.105 1.00 39.31 505 VAL A C 1
ATOM 3822 O O . VAL A 1 505 ? -20.341 -4.750 15.906 1.00 39.31 505 VAL A O 1
ATOM 3825 N N . THR A 1 506 ? -21.001 -4.425 13.814 1.00 32.47 506 THR A N 1
ATOM 3826 C CA . THR A 1 506 ? -19.651 -4.367 13.222 1.00 32.47 506 THR A CA 1
ATOM 3827 C C . THR A 1 506 ? -18.910 -3.032 13.415 1.00 32.47 506 THR A C 1
ATOM 3829 O O . THR A 1 506 ? -17.891 -2.821 12.770 1.00 32.47 506 THR A O 1
ATOM 3832 N N . GLN A 1 507 ? -19.394 -2.121 14.272 1.00 37.06 507 GLN A N 1
ATOM 3833 C CA . GLN A 1 507 ? -18.774 -0.800 14.495 1.00 37.06 507 GLN A CA 1
ATOM 3834 C C . GLN A 1 507 ? -17.812 -0.708 15.697 1.00 37.06 507 GLN A C 1
ATOM 3836 O O . GLN A 1 507 ? -17.219 0.351 15.887 1.00 37.06 507 GLN A O 1
ATOM 3841 N N . THR A 1 508 ? -17.623 -1.760 16.505 1.00 28.72 508 THR A N 1
ATOM 3842 C CA . THR A 1 508 ? -16.832 -1.657 17.754 1.00 28.72 508 THR A CA 1
ATOM 3843 C C . THR A 1 508 ? -15.384 -2.153 17.694 1.00 28.72 508 THR A C 1
ATOM 3845 O O . THR A 1 508 ? -14.660 -1.966 18.667 1.00 28.72 508 THR A O 1
ATOM 3848 N N . GLU A 1 509 ? -14.917 -2.702 16.570 1.00 31.16 509 GLU A N 1
ATOM 3849 C CA . GLU A 1 509 ? -13.496 -3.040 16.368 1.00 31.16 509 GLU A CA 1
ATOM 3850 C C . GLU A 1 509 ? -12.826 -2.116 15.344 1.00 31.16 509 GLU A C 1
ATOM 3852 O O . GLU A 1 509 ? -12.321 -2.574 14.327 1.00 31.16 509 GLU A O 1
ATOM 3857 N N . THR A 1 510 ? -12.784 -0.810 15.591 1.00 28.23 510 THR A N 1
ATOM 3858 C CA . THR A 1 510 ? -11.818 0.050 14.891 1.00 28.23 510 THR A CA 1
ATOM 3859 C C . THR A 1 510 ? -11.358 1.158 15.821 1.00 28.23 510 THR A C 1
ATOM 3861 O O . THR A 1 510 ? -12.111 2.084 16.114 1.00 28.23 510 THR A O 1
ATOM 3864 N N . GLU A 1 511 ? -10.112 1.057 16.289 1.00 30.84 511 GLU A N 1
ATOM 3865 C CA . GLU A 1 511 ? -9.364 2.224 16.752 1.00 30.84 511 GLU A CA 1
ATOM 3866 C C . GLU A 1 511 ? -9.442 3.309 15.670 1.00 30.84 511 GLU A C 1
ATOM 3868 O O . GLU A 1 511 ? -9.208 3.029 14.490 1.00 30.84 511 GLU A O 1
ATOM 3873 N N . ASP A 1 512 ? -9.751 4.544 16.072 1.00 30.53 512 ASP A N 1
ATOM 3874 C CA . ASP A 1 512 ? -9.561 5.729 15.240 1.00 30.53 512 ASP A CA 1
ATOM 3875 C C . ASP A 1 512 ? -8.072 5.847 14.888 1.00 30.53 512 ASP A C 1
ATOM 3877 O O . ASP A 1 512 ? -7.283 6.508 15.570 1.00 30.53 512 ASP A O 1
ATOM 3881 N N . VAL A 1 513 ? -7.656 5.206 13.797 1.00 34.81 513 VAL A N 1
ATOM 3882 C CA . VAL A 1 513 ? -6.375 5.517 13.176 1.00 34.81 513 VAL A CA 1
ATOM 3883 C C . VAL A 1 513 ? -6.565 6.857 12.489 1.00 34.81 513 VAL A C 1
ATOM 3885 O O . VAL A 1 513 ? -7.053 6.943 11.363 1.00 34.81 513 VAL A O 1
ATOM 3888 N N . ALA A 1 514 ? -6.180 7.922 13.192 1.00 36.72 514 ALA A N 1
ATOM 3889 C CA . ALA A 1 514 ? -6.024 9.238 12.603 1.00 36.72 514 ALA A CA 1
ATOM 3890 C C . ALA A 1 514 ? -5.093 9.112 11.390 1.00 36.72 514 ALA A C 1
ATOM 3892 O O . ALA A 1 514 ? -3.873 8.988 11.527 1.00 36.72 514 ALA A O 1
ATOM 3893 N N . ILE A 1 515 ? -5.665 9.135 10.188 1.00 38.56 515 ILE A N 1
ATOM 3894 C CA . ILE A 1 515 ? -4.881 9.267 8.969 1.00 38.56 515 ILE A CA 1
ATOM 3895 C C . ILE A 1 515 ? -4.121 10.585 9.099 1.00 38.56 515 ILE A C 1
ATOM 3897 O O . ILE A 1 515 ? -4.713 11.640 9.343 1.00 38.56 515 ILE A O 1
ATOM 3901 N N . GLU A 1 516 ? -2.799 10.561 8.922 1.00 44.41 516 GLU A N 1
ATOM 3902 C CA . GLU A 1 516 ? -2.057 11.793 8.672 1.00 44.41 516 GLU A CA 1
ATOM 3903 C C . GLU A 1 516 ? -2.662 12.446 7.416 1.00 44.41 516 GLU A C 1
ATOM 3905 O O . GLU A 1 516 ? -2.283 12.109 6.293 1.00 44.41 516 GLU A O 1
ATOM 3910 N N . HIS A 1 517 ? -3.572 13.418 7.580 1.00 46.94 517 HIS A N 1
ATOM 3911 C CA . HIS A 1 517 ? -4.220 14.187 6.498 1.00 46.94 517 HIS A CA 1
ATOM 3912 C C . HIS A 1 517 ? -3.228 14.991 5.618 1.00 46.94 517 HIS A C 1
ATOM 3914 O O . HIS A 1 517 ? -3.606 15.876 4.852 1.00 46.94 517 HIS A O 1
ATOM 3920 N N . THR A 1 518 ? -1.928 14.726 5.744 1.00 48.72 518 THR A N 1
ATOM 3921 C CA . THR A 1 518 ? -0.811 15.358 5.044 1.00 48.72 518 THR A CA 1
ATOM 3922 C C . THR A 1 518 ? -0.002 14.380 4.181 1.00 48.72 518 THR A C 1
ATOM 3924 O O . THR A 1 518 ? 0.779 14.847 3.342 1.00 48.72 518 THR A O 1
ATOM 3927 N N . LYS A 1 519 ? -0.162 13.055 4.336 1.00 63.38 519 LYS A N 1
ATOM 3928 C CA . LYS A 1 519 ? 0.569 12.046 3.552 1.00 63.38 519 LYS A CA 1
ATOM 3929 C C . LYS A 1 519 ? -0.184 11.745 2.256 1.00 63.38 519 LYS A C 1
ATOM 3931 O O . LYS A 1 519 ? -1.347 11.364 2.260 1.00 63.38 519 LYS A O 1
ATOM 3936 N N . LYS A 1 520 ? 0.498 11.929 1.122 1.00 86.06 520 LYS A N 1
ATOM 3937 C CA . LYS A 1 520 ? -0.033 11.607 -0.207 1.00 86.06 520 LYS A CA 1
ATOM 3938 C C . LYS A 1 520 ? 0.470 10.238 -0.653 1.00 86.06 520 LYS A C 1
ATOM 3940 O O . LYS A 1 520 ? 1.667 10.097 -0.914 1.00 86.06 520 LYS A O 1
ATOM 3945 N N . TYR A 1 521 ? -0.429 9.267 -0.766 1.00 92.88 521 TYR A N 1
ATOM 3946 C CA . TYR A 1 521 ? -0.091 7.887 -1.120 1.00 92.88 521 TYR A CA 1
ATOM 3947 C C . TYR A 1 521 ? 0.110 7.705 -2.624 1.00 92.88 521 TYR A C 1
ATOM 3949 O O . TYR A 1 521 ? -0.464 8.409 -3.450 1.00 92.88 521 TYR A O 1
ATOM 3957 N N . ILE A 1 522 ? 0.917 6.729 -3.011 1.00 94.81 522 ILE A N 1
ATOM 3958 C CA . ILE A 1 522 ? 1.122 6.324 -4.397 1.00 94.81 522 ILE A CA 1
ATOM 3959 C C . ILE A 1 522 ? 0.416 4.990 -4.617 1.00 94.81 522 ILE A C 1
ATOM 3961 O O . ILE A 1 522 ? 0.943 3.944 -4.251 1.00 94.81 522 ILE A O 1
ATOM 3965 N N . ILE A 1 523 ? -0.729 5.003 -5.288 1.00 97.06 523 ILE A N 1
ATOM 3966 C CA . ILE A 1 523 ? -1.479 3.778 -5.588 1.00 97.06 523 ILE A CA 1
ATOM 3967 C C . ILE A 1 523 ? -1.132 3.320 -6.998 1.00 97.06 523 ILE A C 1
ATOM 3969 O O . ILE A 1 523 ? -1.171 4.119 -7.930 1.00 97.06 523 ILE A O 1
ATOM 3973 N N . ALA A 1 524 ? -0.742 2.061 -7.180 1.00 93.50 524 ALA A N 1
ATOM 3974 C CA . ALA A 1 524 ? -0.473 1.503 -8.501 1.00 93.50 524 ALA A CA 1
ATOM 3975 C C . ALA A 1 524 ? -1.641 0.648 -9.003 1.00 93.50 524 ALA A C 1
ATOM 3977 O O . ALA A 1 524 ? -2.290 -0.050 -8.235 1.00 93.50 524 ALA A O 1
ATOM 3978 N N . THR A 1 525 ? -1.884 0.684 -10.311 1.00 92.88 525 THR A N 1
ATOM 3979 C CA . THR A 1 525 ? -3.014 -0.023 -10.927 1.00 92.88 525 THR A CA 1
ATOM 3980 C C . THR A 1 525 ? -2.696 -0.520 -12.348 1.00 92.88 525 THR A C 1
ATOM 3982 O O . THR A 1 525 ? -1.651 -0.178 -12.937 1.00 92.88 525 THR A O 1
ATOM 3985 N N . ASP A 1 526 ? -3.575 -1.364 -12.892 1.00 84.81 526 ASP A N 1
ATOM 3986 C CA . ASP A 1 526 ? -3.640 -1.694 -14.318 1.00 84.81 526 ASP A CA 1
ATOM 3987 C C . ASP A 1 526 ? -4.550 -0.693 -15.068 1.00 84.81 526 ASP A C 1
ATOM 3989 O O . ASP A 1 526 ? -5.007 0.311 -14.540 1.00 84.81 526 ASP A O 1
ATOM 3993 N N . GLN A 1 527 ? -4.722 -0.887 -16.367 1.00 81.31 527 GLN A N 1
ATOM 3994 C CA . GLN A 1 527 ? -5.599 -0.084 -17.224 1.00 81.31 527 GLN A CA 1
ATOM 3995 C C . GLN A 1 527 ? -6.227 -0.941 -18.331 1.00 81.31 527 GLN A C 1
ATOM 3997 O O . GLN A 1 527 ? -6.681 -0.421 -19.356 1.00 81.31 527 GLN A O 1
ATOM 4002 N N . THR A 1 528 ? -6.127 -2.265 -18.197 1.00 75.31 528 THR A N 1
ATOM 4003 C CA . THR A 1 528 ? -6.517 -3.236 -19.219 1.00 75.31 528 THR A CA 1
ATOM 4004 C C . THR A 1 528 ? -7.469 -4.304 -18.692 1.00 75.31 528 THR A C 1
ATOM 4006 O O . THR A 1 528 ? -7.569 -5.374 -19.297 1.00 75.31 528 THR A O 1
ATOM 4009 N N . TYR A 1 529 ? -8.186 -4.009 -17.607 1.00 76.81 529 TYR A N 1
ATOM 4010 C CA . TYR A 1 529 ? -9.033 -4.963 -16.906 1.00 76.81 529 TYR A CA 1
ATOM 4011 C C . TYR A 1 529 ? -10.435 -4.398 -16.637 1.00 76.81 529 TYR A C 1
ATOM 4013 O O . TYR A 1 529 ? -10.807 -4.067 -15.520 1.00 76.81 529 TYR A O 1
ATOM 4021 N N . ALA A 1 530 ? -11.236 -4.265 -17.697 1.00 78.19 530 ALA A N 1
ATOM 4022 C CA . ALA A 1 530 ? -12.632 -3.851 -17.563 1.00 78.19 530 ALA A CA 1
ATOM 4023 C C . ALA A 1 530 ? -13.486 -4.970 -16.921 1.00 78.19 530 ALA A C 1
ATOM 4025 O O . ALA A 1 530 ? -13.285 -6.131 -17.286 1.00 78.19 530 ALA A O 1
ATOM 4026 N N . PRO A 1 531 ? -14.458 -4.649 -16.041 1.00 80.44 531 PRO A N 1
ATOM 4027 C CA . PRO A 1 531 ? -14.910 -3.301 -15.678 1.00 80.44 531 PRO A CA 1
ATOM 4028 C C . PRO A 1 531 ? -14.212 -2.676 -14.455 1.00 80.44 531 PRO A C 1
ATOM 4030 O O . PRO A 1 531 ? -14.663 -1.637 -13.985 1.00 80.44 531 PRO A O 1
ATOM 4033 N N . PHE A 1 532 ? -13.149 -3.281 -13.925 1.00 85.31 532 PHE A N 1
ATOM 4034 C CA . PHE A 1 532 ? -12.500 -2.832 -12.691 1.00 85.31 532 PHE A CA 1
ATOM 4035 C C . PHE A 1 532 ? -11.582 -1.623 -12.919 1.00 85.31 532 PHE A C 1
ATOM 4037 O O . PHE A 1 532 ? -11.803 -0.569 -12.329 1.00 85.31 532 PHE A O 1
ATOM 4044 N N . GLU A 1 533 ? -10.647 -1.705 -13.863 1.00 88.75 533 GLU A N 1
ATOM 4045 C CA . GLU A 1 533 ? -9.754 -0.603 -14.218 1.00 88.75 533 GLU A CA 1
ATOM 4046 C C . GLU A 1 533 ? -9.404 -0.633 -15.712 1.00 88.75 533 GLU A C 1
ATOM 4048 O O . GLU A 1 533 ? -8.694 -1.501 -16.237 1.00 88.75 533 GLU A O 1
ATOM 4053 N N . PHE A 1 534 ? -9.929 0.336 -16.458 1.00 81.25 534 PHE A N 1
ATOM 4054 C CA . PHE A 1 534 ? -9.753 0.407 -17.904 1.00 81.25 534 PHE A CA 1
ATOM 4055 C C . PHE A 1 534 ? -9.810 1.838 -18.430 1.00 81.25 534 PHE A C 1
ATOM 4057 O O . PHE A 1 534 ? -10.176 2.775 -17.729 1.00 81.25 534 PHE A O 1
ATOM 4064 N N . VAL A 1 535 ? -9.409 2.018 -19.691 1.00 78.56 535 VAL A N 1
ATOM 4065 C CA . VAL A 1 535 ? -9.431 3.330 -20.348 1.00 78.56 535 VAL A CA 1
ATOM 4066 C C . VAL A 1 535 ? -10.636 3.454 -21.274 1.00 78.56 535 VAL A C 1
ATOM 4068 O O . VAL A 1 535 ? -10.719 2.748 -22.292 1.00 78.56 535 VAL A O 1
ATOM 4071 N N . ASP A 1 536 ? -11.521 4.400 -20.963 1.00 77.44 536 ASP A N 1
ATOM 4072 C CA . ASP A 1 536 ? -12.719 4.703 -21.747 1.00 77.44 536 ASP A CA 1
ATOM 4073 C C . ASP A 1 536 ? -12.401 5.285 -23.146 1.00 77.44 536 ASP A C 1
ATOM 4075 O O . ASP A 1 536 ? -11.248 5.506 -23.547 1.00 77.44 536 ASP A O 1
ATOM 4079 N N . ASP A 1 537 ? -13.441 5.539 -23.941 1.00 69.44 537 ASP A N 1
ATOM 4080 C CA . ASP A 1 537 ? -13.316 6.126 -25.282 1.00 69.44 537 ASP A CA 1
ATOM 4081 C C . ASP A 1 537 ? -12.683 7.532 -25.290 1.00 69.44 537 ASP A C 1
ATOM 4083 O O . ASP A 1 537 ? -12.106 7.949 -26.305 1.00 69.44 537 ASP A O 1
ATOM 4087 N N . GLU A 1 538 ? -12.765 8.260 -24.178 1.00 70.31 538 GLU A N 1
ATOM 4088 C CA . GLU A 1 538 ? -12.231 9.612 -24.012 1.00 70.31 538 GLU A CA 1
ATOM 4089 C C . GLU A 1 538 ? -10.760 9.621 -23.570 1.00 70.31 538 GLU A C 1
ATOM 4091 O O . GLU A 1 538 ? -10.064 10.623 -23.771 1.00 70.31 538 GLU A O 1
ATOM 4096 N N . GLY A 1 539 ? -10.249 8.482 -23.098 1.00 70.69 539 GLY A N 1
ATOM 4097 C CA . GLY A 1 539 ? -8.885 8.321 -22.609 1.00 70.69 539 GLY A CA 1
ATOM 4098 C C . GLY A 1 539 ? -8.757 8.444 -21.090 1.00 70.69 539 GLY A C 1
ATOM 4099 O O . GLY A 1 539 ? -7.627 8.564 -20.612 1.00 70.69 539 GLY A O 1
ATOM 4100 N N . ASN A 1 540 ? -9.868 8.434 -20.353 1.00 82.19 540 ASN A N 1
ATOM 4101 C CA . ASN A 1 540 ? -9.887 8.491 -18.895 1.00 82.19 540 ASN A CA 1
ATOM 4102 C C . ASN A 1 540 ? -9.771 7.080 -18.313 1.00 82.19 540 ASN A C 1
ATOM 4104 O O . ASN A 1 540 ? -10.330 6.133 -18.864 1.00 82.19 540 ASN A O 1
ATOM 4108 N N . LEU A 1 541 ? -9.040 6.953 -17.207 1.00 86.44 541 LEU A N 1
ATOM 4109 C CA . LEU A 1 541 ? -8.990 5.726 -16.420 1.00 86.44 541 LEU A CA 1
ATOM 4110 C C . LEU A 1 541 ? -10.252 5.663 -15.549 1.00 86.44 541 LEU A C 1
ATOM 4112 O O . LEU A 1 541 ? -10.478 6.582 -14.765 1.00 86.44 541 LEU A O 1
ATOM 4116 N N . VAL A 1 542 ? -11.065 4.627 -15.735 1.00 88.19 542 VAL A N 1
ATOM 4117 C CA . VAL A 1 542 ? -12.380 4.432 -15.103 1.00 88.19 542 VAL A CA 1
ATOM 4118 C C . VAL A 1 542 ? -12.568 2.966 -14.701 1.00 88.19 542 VAL A C 1
ATOM 4120 O O . VAL A 1 542 ? -11.798 2.104 -15.137 1.00 88.19 542 VAL A O 1
ATOM 4123 N N . GLY A 1 543 ? -13.609 2.684 -13.919 1.00 88.12 543 GLY A N 1
ATOM 4124 C CA . GLY A 1 543 ? -14.021 1.335 -13.534 1.00 88.12 543 GLY A CA 1
ATOM 4125 C C . GLY A 1 543 ? -14.276 1.199 -12.033 1.00 88.12 543 GLY A C 1
ATOM 4126 O O . GLY A 1 543 ? -14.072 2.154 -11.285 1.00 88.12 543 GLY A O 1
ATOM 4127 N N . ILE A 1 544 ? -14.708 0.008 -11.606 1.00 90.81 544 ILE A N 1
ATOM 4128 C CA . ILE A 1 544 ? -15.046 -0.303 -10.206 1.00 90.81 544 ILE A CA 1
ATOM 4129 C C . ILE A 1 544 ? -13.901 0.072 -9.261 1.00 90.81 544 ILE A C 1
ATOM 4131 O O . ILE A 1 544 ? -14.133 0.772 -8.283 1.00 90.81 544 ILE A O 1
ATOM 4135 N N . ASP A 1 545 ? -12.667 -0.330 -9.571 1.00 95.00 545 ASP A N 1
ATOM 4136 C CA . ASP A 1 545 ? -11.506 -0.053 -8.722 1.00 95.00 545 ASP A CA 1
ATOM 4137 C C . ASP A 1 545 ? -11.234 1.456 -8.629 1.00 95.00 545 ASP A C 1
ATOM 4139 O O . ASP A 1 545 ? -10.827 1.958 -7.584 1.00 95.00 545 ASP A O 1
ATOM 4143 N N . MET A 1 546 ? -11.463 2.206 -9.711 1.00 95.50 546 MET A N 1
ATOM 4144 C CA . MET A 1 546 ? -11.206 3.650 -9.742 1.00 95.50 546 MET A CA 1
ATOM 4145 C C . MET A 1 546 ? -12.248 4.431 -8.951 1.00 95.50 546 MET A C 1
ATOM 4147 O O . MET A 1 546 ? -11.885 5.315 -8.174 1.00 95.50 546 MET A O 1
ATOM 4151 N N . ASP A 1 547 ? -13.520 4.087 -9.133 1.00 94.75 547 ASP A N 1
ATOM 4152 C CA . ASP A 1 547 ? -14.627 4.749 -8.450 1.00 94.75 547 ASP A CA 1
ATOM 4153 C C . ASP A 1 547 ? -14.627 4.393 -6.959 1.00 94.75 547 ASP A C 1
ATOM 4155 O O . ASP A 1 547 ? -14.770 5.282 -6.121 1.00 94.75 547 ASP A O 1
ATOM 4159 N N . LEU A 1 548 ? -14.342 3.132 -6.613 1.00 95.31 548 LEU A N 1
ATOM 4160 C CA . LEU A 1 548 ? -14.216 2.692 -5.226 1.00 95.31 548 LEU A CA 1
ATOM 4161 C C . LEU A 1 548 ? -13.034 3.372 -4.520 1.00 95.31 548 LEU A C 1
ATOM 4163 O O . LEU A 1 548 ? -13.201 3.915 -3.434 1.00 95.31 548 LEU A O 1
ATOM 4167 N N . MET A 1 549 ? -11.849 3.413 -5.142 1.00 96.62 549 MET A N 1
ATOM 4168 C CA . MET A 1 549 ? -10.678 4.100 -4.580 1.00 96.62 549 MET A CA 1
ATOM 4169 C C . MET A 1 549 ? -10.936 5.597 -4.365 1.00 96.62 549 MET A C 1
ATOM 4171 O O . MET A 1 549 ? -10.494 6.162 -3.366 1.00 96.62 549 MET A O 1
ATOM 4175 N N . ALA A 1 550 ? -11.628 6.254 -5.301 1.00 94.69 550 ALA A N 1
ATOM 4176 C CA . ALA A 1 550 ? -11.979 7.664 -5.181 1.00 94.69 550 ALA A CA 1
ATOM 4177 C C . ALA A 1 550 ? -12.971 7.913 -4.036 1.00 94.69 550 ALA A C 1
ATOM 4179 O O . ALA A 1 550 ? -12.704 8.781 -3.207 1.00 94.69 550 ALA A O 1
ATOM 4180 N N . ALA A 1 551 ? -14.047 7.127 -3.959 1.00 90.00 551 ALA A N 1
ATOM 4181 C CA . ALA A 1 551 ? -15.062 7.249 -2.917 1.00 90.00 551 ALA A CA 1
ATOM 4182 C C . ALA A 1 551 ? -14.491 6.945 -1.522 1.00 90.00 551 ALA A C 1
ATOM 4184 O O . ALA A 1 551 ? -14.720 7.698 -0.581 1.00 90.00 551 A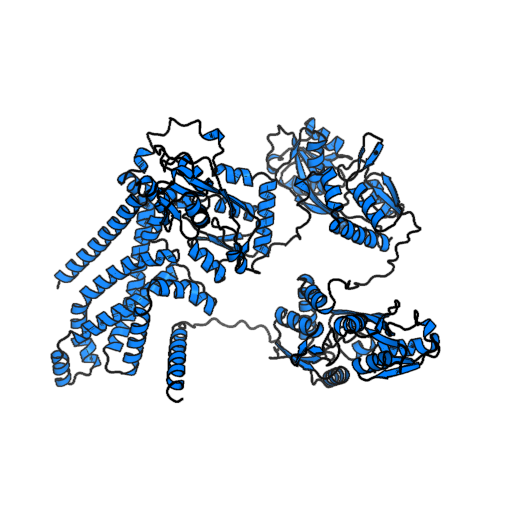LA A O 1
ATOM 4185 N N . ILE A 1 552 ? -13.661 5.904 -1.395 1.00 90.56 552 ILE A N 1
ATOM 4186 C CA . ILE A 1 552 ? -12.965 5.569 -0.144 1.00 90.56 552 ILE A CA 1
ATOM 4187 C C . ILE A 1 552 ? -12.023 6.703 0.273 1.00 90.56 552 ILE A C 1
ATOM 4189 O O . ILE A 1 552 ? -12.026 7.107 1.431 1.00 90.56 552 ILE A O 1
ATOM 4193 N N . ALA A 1 553 ? -11.233 7.248 -0.655 1.00 89.56 553 ALA A N 1
ATOM 4194 C CA . ALA A 1 553 ? -10.314 8.341 -0.347 1.00 89.56 553 ALA A CA 1
ATOM 4195 C C . ALA A 1 553 ? -11.034 9.632 0.064 1.00 89.56 553 ALA A C 1
ATOM 4197 O O . ALA A 1 553 ? -10.560 10.332 0.958 1.00 89.56 553 ALA A O 1
ATOM 4198 N N . GLU A 1 554 ? -12.170 9.944 -0.565 1.00 85.69 554 GLU A N 1
ATOM 4199 C CA . GLU A 1 554 ? -13.021 11.074 -0.186 1.00 85.69 554 GLU A CA 1
ATOM 4200 C C . GLU A 1 554 ? -13.649 10.855 1.193 1.00 85.69 554 GLU A C 1
ATOM 4202 O O . GLU A 1 554 ? -13.564 11.738 2.045 1.00 85.69 554 GLU A O 1
ATOM 4207 N N . ASN A 1 555 ? -14.192 9.660 1.437 1.00 84.50 555 ASN A N 1
ATOM 4208 C CA . ASN A 1 555 ? -14.799 9.281 2.709 1.00 84.50 555 ASN A CA 1
ATOM 4209 C C . ASN A 1 555 ? -13.802 9.356 3.876 1.00 84.50 555 ASN A C 1
ATOM 4211 O O . ASN A 1 555 ? -14.152 9.807 4.961 1.00 84.50 555 ASN A O 1
ATOM 4215 N N . GLN A 1 556 ? -12.561 8.937 3.639 1.00 80.62 556 GLN A N 1
ATOM 4216 C CA . GLN A 1 556 ? -11.514 8.842 4.658 1.00 80.62 556 GLN A CA 1
ATOM 4217 C C . GLN A 1 556 ? -10.601 10.076 4.705 1.00 80.62 556 GLN A C 1
ATOM 4219 O O . GLN A 1 556 ? -9.791 10.233 5.614 1.00 80.62 556 GLN A O 1
ATOM 4224 N N . GLY A 1 557 ? -10.708 10.982 3.734 1.00 76.69 557 GLY A N 1
ATOM 4225 C CA . GLY A 1 557 ? -9.948 12.229 3.711 1.00 76.69 557 GLY A CA 1
ATOM 4226 C C . GLY A 1 557 ? -8.443 12.060 3.471 1.00 76.69 557 GLY A C 1
ATOM 4227 O O . GLY A 1 557 ? -7.662 12.854 4.008 1.00 76.69 557 GLY A O 1
ATOM 4228 N N . PHE A 1 558 ? -8.024 11.069 2.670 1.00 83.50 558 PHE A N 1
ATOM 4229 C CA . PHE A 1 558 ? -6.626 10.914 2.242 1.00 83.50 558 PHE A CA 1
ATOM 4230 C C . PHE A 1 558 ? -6.405 11.282 0.773 1.00 83.50 558 PHE A C 1
ATOM 4232 O O . PHE A 1 558 ? -7.258 11.089 -0.090 1.00 83.50 558 PHE A O 1
ATOM 4239 N N . GLU A 1 559 ? -5.210 11.791 0.461 1.00 88.81 559 GLU A N 1
ATOM 4240 C CA . GLU A 1 559 ? -4.814 12.086 -0.916 1.00 88.81 559 GLU A CA 1
ATOM 4241 C C . GLU A 1 559 ? -3.982 10.950 -1.516 1.00 88.81 559 GLU A C 1
ATOM 4243 O O . GLU A 1 559 ? -3.128 10.358 -0.853 1.00 88.81 559 GLU A O 1
ATOM 4248 N N . TYR A 1 560 ? -4.144 10.709 -2.818 1.00 93.81 560 TYR A N 1
ATOM 4249 C CA . TYR A 1 560 ? -3.313 9.753 -3.540 1.00 93.81 560 TYR A CA 1
ATOM 4250 C C . TYR A 1 560 ? -2.920 10.214 -4.953 1.00 93.81 560 TYR A C 1
ATOM 4252 O O . TYR A 1 560 ? -3.538 11.091 -5.557 1.00 93.81 560 TYR A O 1
ATOM 4260 N N . ASP A 1 561 ? -1.849 9.624 -5.485 1.00 92.88 561 ASP A N 1
ATOM 4261 C CA . ASP A 1 561 ? -1.416 9.702 -6.879 1.00 92.88 561 ASP A CA 1
ATOM 4262 C C . ASP A 1 561 ? -1.491 8.315 -7.523 1.00 92.88 561 ASP A C 1
ATOM 4264 O O . ASP A 1 561 ? -0.764 7.394 -7.143 1.00 92.88 561 ASP A O 1
ATOM 4268 N N . MET A 1 562 ? -2.327 8.187 -8.553 1.00 93.00 562 MET A N 1
ATOM 4269 C CA . MET A 1 562 ? -2.485 6.937 -9.294 1.00 93.00 562 MET A CA 1
ATOM 4270 C C . MET A 1 562 ? -1.329 6.716 -10.287 1.00 93.00 562 MET A C 1
ATOM 4272 O O . MET A 1 562 ? -1.064 7.538 -11.173 1.00 93.00 562 MET A O 1
ATOM 4276 N N . LYS A 1 563 ? -0.641 5.574 -10.177 1.00 88.69 563 LYS A N 1
ATOM 4277 C CA . LYS A 1 563 ? 0.419 5.104 -11.080 1.00 88.69 563 LYS A CA 1
ATOM 4278 C C . LYS A 1 563 ? -0.066 3.937 -11.931 1.00 88.69 563 LYS A C 1
ATOM 4280 O O . LYS A 1 563 ? -0.116 2.790 -11.501 1.00 88.69 563 LYS A O 1
ATOM 4285 N N . VAL A 1 564 ? -0.294 4.221 -13.204 1.00 86.38 564 VAL A N 1
ATOM 4286 C CA . VAL A 1 564 ? -0.730 3.220 -14.179 1.00 86.38 564 VAL A CA 1
ATOM 4287 C C . VAL A 1 564 ? 0.478 2.481 -14.763 1.00 86.38 564 VAL A C 1
ATOM 4289 O O . VAL A 1 564 ? 1.201 3.024 -15.605 1.00 86.38 564 VAL A O 1
ATOM 4292 N N . LEU A 1 565 ? 0.738 1.259 -14.288 1.00 76.00 565 LEU A N 1
ATOM 4293 C CA . LEU A 1 565 ? 1.960 0.498 -14.606 1.00 76.00 565 LEU A CA 1
ATOM 4294 C C . LEU A 1 565 ? 1.680 -0.823 -15.337 1.00 76.00 565 LEU A C 1
ATOM 4296 O O . LEU A 1 565 ? 2.568 -1.341 -16.022 1.00 76.00 565 LEU A O 1
ATOM 4300 N N . GLY A 1 566 ? 0.445 -1.320 -15.257 1.00 72.00 566 GLY A N 1
ATOM 4301 C CA . GLY A 1 566 ? 0.069 -2.674 -15.652 1.00 72.00 566 GLY A CA 1
ATOM 4302 C C . GLY A 1 566 ? 0.278 -3.666 -14.509 1.00 72.00 566 GLY A C 1
ATOM 4303 O O . GLY A 1 566 ? 1.257 -3.531 -13.778 1.00 72.00 566 GLY A O 1
ATOM 4304 N N . PHE A 1 567 ? -0.588 -4.676 -14.373 1.00 79.50 567 PHE A N 1
ATOM 4305 C CA . PHE A 1 567 ? -0.668 -5.538 -13.176 1.00 79.50 567 PHE A CA 1
ATOM 4306 C C . PHE A 1 567 ? 0.698 -6.013 -12.634 1.00 79.50 567 PHE A C 1
ATOM 4308 O O . PHE A 1 567 ? 1.086 -5.686 -11.518 1.00 79.50 567 PHE A O 1
ATOM 4315 N N . ASN A 1 568 ? 1.505 -6.701 -13.453 1.00 77.56 568 ASN A N 1
ATOM 4316 C CA . ASN A 1 568 ? 2.808 -7.227 -13.012 1.00 77.56 568 ASN A CA 1
ATOM 4317 C C . ASN A 1 568 ? 3.801 -6.136 -12.578 1.00 77.56 568 ASN A C 1
ATOM 4319 O O . ASN A 1 568 ? 4.647 -6.369 -11.717 1.00 77.56 568 ASN A O 1
ATOM 4323 N N . ALA A 1 569 ? 3.746 -4.964 -13.211 1.00 76.88 569 ALA A N 1
ATOM 4324 C CA . ALA A 1 569 ? 4.609 -3.844 -12.866 1.00 76.88 569 ALA A CA 1
ATOM 4325 C C . ALA A 1 569 ? 4.082 -3.075 -11.646 1.00 76.88 569 ALA A C 1
ATOM 4327 O O . ALA A 1 569 ? 4.898 -2.527 -10.911 1.00 76.88 569 ALA A O 1
ATOM 4328 N N . ALA A 1 570 ? 2.765 -3.063 -11.413 1.00 85.62 570 ALA A N 1
ATOM 4329 C CA . ALA A 1 570 ? 2.144 -2.544 -10.197 1.00 85.62 570 ALA A CA 1
ATOM 4330 C C . ALA A 1 570 ? 2.545 -3.390 -8.979 1.00 85.62 570 ALA A C 1
ATOM 4332 O O . ALA A 1 570 ? 3.066 -2.843 -8.012 1.00 85.62 570 ALA A O 1
ATOM 4333 N N . VAL A 1 571 ? 2.460 -4.722 -9.083 1.00 87.25 571 VAL A N 1
ATOM 4334 C CA . VAL A 1 571 ? 2.933 -5.648 -8.036 1.00 87.25 571 VAL A CA 1
ATOM 4335 C C . VAL A 1 571 ? 4.431 -5.456 -7.757 1.00 87.25 571 VAL A C 1
ATOM 4337 O O . VAL A 1 571 ? 4.829 -5.284 -6.611 1.00 87.25 571 VAL A O 1
ATOM 4340 N N . GLN A 1 572 ? 5.279 -5.376 -8.791 1.00 81.75 572 GLN A N 1
ATOM 4341 C CA . GLN A 1 572 ? 6.714 -5.093 -8.596 1.00 81.75 572 GLN A CA 1
ATOM 4342 C C . GLN A 1 572 ? 6.983 -3.691 -8.025 1.00 81.75 572 GLN A C 1
ATOM 4344 O O . GLN A 1 572 ? 7.988 -3.479 -7.339 1.00 81.75 572 GLN A O 1
ATOM 4349 N N . ALA A 1 573 ? 6.133 -2.706 -8.326 1.00 84.50 573 ALA A N 1
ATOM 4350 C CA . ALA A 1 573 ? 6.238 -1.378 -7.736 1.00 84.50 573 ALA A CA 1
ATOM 4351 C C . ALA A 1 573 ? 5.945 -1.431 -6.234 1.00 84.50 573 ALA A C 1
ATOM 4353 O O . ALA A 1 573 ? 6.712 -0.839 -5.479 1.00 84.50 573 ALA A O 1
ATOM 4354 N N . LEU A 1 574 ? 4.936 -2.195 -5.813 1.00 92.62 574 LEU A N 1
ATOM 4355 C CA . LEU A 1 574 ? 4.637 -2.443 -4.403 1.00 92.62 574 LEU A CA 1
ATOM 4356 C C . LEU A 1 574 ? 5.800 -3.156 -3.698 1.00 92.62 574 LEU A C 1
ATOM 4358 O O . LEU A 1 574 ? 6.356 -2.626 -2.743 1.00 92.62 574 LEU A O 1
ATOM 4362 N N . GLU A 1 575 ? 6.285 -4.276 -4.247 1.00 89.44 575 GLU A N 1
ATOM 4363 C CA . GLU A 1 575 ? 7.430 -5.038 -3.702 1.00 89.44 575 GLU A CA 1
ATOM 4364 C C . GLU A 1 575 ? 8.726 -4.217 -3.583 1.00 89.44 575 GLU A C 1
ATOM 4366 O O . GLU A 1 575 ? 9.613 -4.532 -2.790 1.00 89.44 575 GLU A O 1
ATOM 4371 N N . SER A 1 576 ? 8.887 -3.189 -4.420 1.00 82.12 576 SER A N 1
ATOM 4372 C CA . SER A 1 576 ? 10.066 -2.317 -4.412 1.00 82.12 576 SER A CA 1
ATOM 4373 C C . SER A 1 576 ? 9.884 -1.024 -3.615 1.00 82.12 576 SER A C 1
ATOM 4375 O O . SER A 1 576 ? 10.805 -0.203 -3.631 1.00 82.12 576 SER A O 1
ATOM 4377 N N . GLY A 1 577 ? 8.737 -0.831 -2.951 1.00 84.19 577 GLY A N 1
ATOM 4378 C CA . GLY A 1 577 ? 8.403 0.390 -2.208 1.00 84.19 577 GLY A CA 1
ATOM 4379 C C . GLY A 1 577 ? 8.221 1.624 -3.102 1.00 84.19 577 GLY A C 1
ATOM 4380 O O . GLY A 1 577 ? 8.441 2.754 -2.679 1.00 84.19 577 GLY A O 1
ATOM 4381 N N . GLN A 1 578 ? 7.910 1.426 -4.386 1.00 84.38 578 GLN A N 1
ATOM 4382 C CA . GLN A 1 578 ? 7.632 2.503 -5.345 1.00 84.38 578 GLN A CA 1
ATOM 4383 C C . GLN A 1 578 ? 6.144 2.859 -5.446 1.00 84.38 578 GLN A C 1
ATOM 4385 O O . GLN A 1 578 ? 5.817 3.876 -6.076 1.00 84.38 578 GLN A O 1
ATOM 4390 N N . ALA A 1 579 ? 5.280 2.015 -4.894 1.00 93.56 579 ALA A N 1
ATOM 4391 C CA . ALA A 1 579 ? 3.864 2.241 -4.664 1.00 93.56 579 ALA A CA 1
ATOM 4392 C C . ALA A 1 579 ? 3.563 1.865 -3.209 1.00 93.56 579 ALA A C 1
ATOM 4394 O O . ALA A 1 579 ? 4.177 0.936 -2.687 1.00 93.56 579 ALA A O 1
ATOM 4395 N N . ASP A 1 580 ? 2.648 2.600 -2.591 1.00 96.06 580 ASP A N 1
ATOM 4396 C CA . ASP A 1 580 ? 2.195 2.392 -1.219 1.00 96.06 580 ASP A CA 1
ATOM 4397 C C . ASP A 1 580 ? 1.093 1.333 -1.142 1.00 96.06 580 ASP A C 1
ATOM 4399 O O . ASP A 1 580 ? 1.021 0.606 -0.155 1.00 96.06 580 ASP A O 1
ATOM 4403 N N . GLY A 1 581 ? 0.306 1.197 -2.215 1.00 96.88 581 GLY A N 1
ATOM 4404 C CA . GLY A 1 581 ? -0.667 0.124 -2.384 1.00 96.88 581 GLY A CA 1
ATOM 4405 C C . GLY A 1 581 ? -0.996 -0.165 -3.850 1.00 96.88 581 GLY A C 1
ATOM 4406 O O . GLY A 1 581 ? -0.570 0.561 -4.758 1.00 96.88 581 GLY A O 1
ATOM 4407 N N . VAL A 1 582 ? -1.736 -1.246 -4.089 1.00 97.56 582 VAL A N 1
ATOM 4408 C CA . VAL A 1 582 ? -2.193 -1.697 -5.410 1.00 97.56 582 VAL A CA 1
ATOM 4409 C C . VAL A 1 582 ? -3.690 -1.987 -5.375 1.00 97.56 582 VAL A C 1
ATOM 4411 O O . VAL A 1 582 ? -4.128 -2.844 -4.612 1.00 97.56 582 VAL A O 1
ATOM 4414 N N . ILE A 1 583 ? -4.447 -1.322 -6.253 1.00 96.25 583 ILE A N 1
ATOM 4415 C CA . ILE A 1 583 ? -5.843 -1.657 -6.571 1.00 96.25 583 ILE A CA 1
ATOM 4416 C C . ILE A 1 583 ? -5.919 -2.001 -8.064 1.00 96.25 583 ILE A C 1
ATOM 4418 O O . ILE A 1 583 ? -5.623 -1.153 -8.908 1.00 96.25 583 ILE A O 1
ATOM 4422 N N . ALA A 1 584 ? -6.122 -3.280 -8.386 1.00 89.69 584 ALA A N 1
ATOM 4423 C CA . ALA A 1 584 ? -6.082 -3.784 -9.766 1.00 89.69 584 ALA A CA 1
ATOM 4424 C C . ALA A 1 584 ? -6.748 -5.170 -9.912 1.00 89.69 584 ALA A C 1
ATOM 4426 O O . ALA A 1 584 ? -6.087 -6.136 -10.326 1.00 89.69 584 ALA A O 1
ATOM 4427 N N . GLY A 1 585 ? -7.981 -5.319 -9.418 1.00 83.56 585 GLY A N 1
ATOM 4428 C CA . GLY A 1 585 ? -8.714 -6.592 -9.385 1.00 83.56 585 GLY A CA 1
ATOM 4429 C C . GLY A 1 585 ? -7.904 -7.731 -8.751 1.00 83.56 585 GLY A C 1
ATOM 4430 O O . GLY A 1 585 ? -7.894 -8.867 -9.237 1.00 83.56 585 GLY A O 1
ATOM 4431 N N . MET A 1 586 ? -7.095 -7.416 -7.733 1.00 87.31 586 MET A N 1
ATOM 4432 C CA . MET A 1 586 ? -6.051 -8.320 -7.259 1.00 87.31 586 MET A CA 1
ATOM 4433 C C . MET A 1 586 ? -6.647 -9.389 -6.348 1.00 87.31 586 MET A C 1
ATOM 4435 O O . MET A 1 586 ? -7.032 -9.124 -5.216 1.00 87.31 586 MET A O 1
ATOM 4439 N N . SER A 1 587 ? -6.666 -10.633 -6.827 1.00 83.94 587 SER A N 1
ATOM 4440 C CA . SER A 1 587 ? -7.158 -11.757 -6.026 1.00 83.94 587 SER A CA 1
ATOM 4441 C C . SER A 1 587 ? -6.350 -11.980 -4.744 1.00 83.94 587 SER A C 1
ATOM 4443 O O . SER A 1 587 ? -5.113 -12.089 -4.798 1.00 83.94 587 SER A O 1
ATOM 4445 N N . ILE A 1 588 ? -7.054 -12.156 -3.628 1.00 84.44 588 ILE A N 1
ATOM 4446 C CA . ILE A 1 588 ? -6.491 -12.540 -2.332 1.00 84.44 588 ILE A CA 1
ATOM 4447 C C . ILE A 1 588 ? -6.148 -14.037 -2.381 1.00 84.44 588 ILE A C 1
ATOM 4449 O O . ILE A 1 588 ? -6.978 -14.873 -2.737 1.00 84.44 588 ILE A O 1
ATOM 4453 N N . THR A 1 589 ? -4.895 -14.393 -2.085 1.00 80.06 589 THR A N 1
ATOM 4454 C CA . THR A 1 589 ? -4.422 -15.793 -2.094 1.00 80.06 589 THR A CA 1
ATOM 4455 C C . THR A 1 589 ? -3.379 -16.002 -1.002 1.00 80.06 589 THR A C 1
ATOM 4457 O O . THR A 1 589 ? -2.575 -15.097 -0.773 1.00 80.06 589 THR A O 1
ATOM 4460 N N . GLU A 1 590 ? -3.306 -17.206 -0.421 1.00 78.44 590 GLU A N 1
ATOM 4461 C CA . GLU A 1 590 ? -2.307 -17.550 0.610 1.00 78.44 590 GLU A CA 1
ATOM 4462 C C . GLU A 1 590 ? -0.872 -17.217 0.162 1.00 78.44 590 GLU A C 1
ATOM 4464 O O . GLU A 1 590 ? -0.098 -16.622 0.904 1.00 78.44 590 GLU A O 1
ATOM 4469 N N . ALA A 1 591 ? -0.529 -17.519 -1.096 1.00 77.62 591 ALA A N 1
ATOM 4470 C CA . ALA A 1 591 ? 0.799 -17.243 -1.645 1.00 77.62 591 ALA A CA 1
ATOM 4471 C C . ALA A 1 591 ? 1.120 -15.739 -1.734 1.00 77.62 591 ALA A C 1
ATOM 4473 O O . ALA A 1 591 ? 2.275 -15.346 -1.596 1.00 77.62 591 ALA A O 1
ATOM 4474 N N . ARG A 1 592 ? 0.114 -14.889 -1.980 1.00 84.06 592 ARG A N 1
ATOM 4475 C CA . ARG A 1 592 ? 0.286 -13.426 -2.004 1.00 84.06 592 ARG A CA 1
ATOM 4476 C C . ARG A 1 592 ? 0.328 -12.848 -0.590 1.00 84.06 592 ARG A C 1
ATOM 4478 O O . ARG A 1 592 ? 1.112 -11.936 -0.365 1.00 84.06 592 ARG A O 1
ATOM 4485 N N . GLN A 1 593 ? -0.416 -13.425 0.354 1.00 87.94 593 GLN A N 1
ATOM 4486 C CA . GLN A 1 593 ? -0.400 -13.043 1.775 1.00 87.94 593 GLN A CA 1
ATOM 4487 C C . GLN A 1 593 ? 0.956 -13.298 2.465 1.00 87.94 593 GLN A C 1
ATOM 4489 O O . GLN A 1 593 ? 1.246 -12.756 3.532 1.00 87.94 593 GLN A O 1
ATOM 4494 N N . GLU A 1 594 ? 1.841 -14.096 1.855 1.00 89.38 594 GLU A N 1
ATOM 4495 C CA . GLU A 1 594 ? 3.238 -14.195 2.297 1.00 89.38 594 GLU A CA 1
ATOM 4496 C C . GLU A 1 594 ? 4.027 -12.891 2.072 1.00 89.38 594 GLU A C 1
ATOM 4498 O O . GLU A 1 594 ? 4.999 -12.651 2.784 1.00 89.38 594 GLU A O 1
ATOM 4503 N N . SER A 1 595 ? 3.637 -12.067 1.089 1.00 87.69 595 SER A N 1
ATOM 4504 C CA . SER A 1 595 ? 4.378 -10.866 0.653 1.00 87.69 595 SER A CA 1
ATOM 4505 C C . SER A 1 595 ? 3.590 -9.554 0.761 1.00 87.69 595 SER A C 1
ATOM 4507 O O . SER A 1 595 ? 4.205 -8.488 0.750 1.00 87.69 595 SER A O 1
ATOM 4509 N N . PHE A 1 596 ? 2.264 -9.615 0.871 1.00 94.31 596 PHE A N 1
ATOM 4510 C CA . PHE A 1 596 ? 1.363 -8.462 0.922 1.00 94.31 596 PHE A CA 1
ATOM 4511 C C . PHE A 1 596 ? 0.331 -8.639 2.030 1.00 94.31 596 PHE A C 1
ATOM 4513 O O . PHE A 1 596 ? -0.103 -9.766 2.270 1.00 94.31 596 PHE A O 1
ATOM 4520 N N . ASP A 1 597 ? -0.109 -7.530 2.612 1.00 95.62 597 ASP A N 1
ATOM 4521 C CA . ASP A 1 597 ? -1.342 -7.499 3.396 1.00 95.62 597 ASP A CA 1
ATOM 4522 C C . ASP A 1 597 ? -2.469 -6.987 2.505 1.00 95.62 597 ASP A C 1
ATOM 4524 O O . ASP A 1 597 ? -2.255 -6.144 1.630 1.00 95.62 597 ASP A O 1
ATOM 4528 N N . PHE A 1 598 ? -3.656 -7.555 2.684 1.00 95.06 598 PHE A N 1
ATOM 4529 C CA . PHE A 1 598 ? -4.829 -7.234 1.882 1.00 95.06 598 PHE A CA 1
ATOM 4530 C C . PHE A 1 598 ? -5.882 -6.555 2.740 1.00 95.06 598 PHE A C 1
ATOM 4532 O O . PHE A 1 598 ? -6.009 -6.861 3.923 1.00 95.06 598 PHE A O 1
ATOM 4539 N N . SER A 1 599 ? -6.640 -5.665 2.108 1.00 95.44 599 SER A N 1
ATOM 4540 C CA . SER A 1 599 ? -7.870 -5.125 2.657 1.00 95.44 599 SER A CA 1
ATOM 4541 C C . SER A 1 599 ? -8.864 -6.249 2.917 1.00 95.44 599 SER A C 1
ATOM 4543 O O . SER A 1 599 ? -8.729 -7.359 2.381 1.00 95.44 599 SER A O 1
ATOM 4545 N N . GLU A 1 600 ? -9.932 -5.913 3.627 1.00 90.94 600 GLU A N 1
ATOM 4546 C CA . GLU A 1 600 ? -11.151 -6.696 3.548 1.00 90.94 600 GLU A CA 1
ATOM 4547 C C . GLU A 1 600 ? -11.570 -6.862 2.075 1.00 90.94 600 GLU A C 1
ATOM 4549 O O . GLU A 1 600 ? -11.338 -5.963 1.247 1.00 90.94 600 GLU A O 1
ATOM 4554 N N . PRO A 1 601 ? -12.133 -8.027 1.711 1.00 87.44 601 PRO A N 1
ATOM 4555 C CA . PRO A 1 601 ? -12.665 -8.278 0.382 1.00 87.44 601 PRO A CA 1
ATOM 4556 C C . PRO A 1 601 ? -13.595 -7.163 -0.100 1.00 87.44 601 PRO A C 1
ATOM 4558 O O . PRO A 1 601 ? -14.668 -6.960 0.461 1.00 87.44 601 PRO A O 1
ATOM 4561 N N . TYR A 1 602 ? -13.228 -6.468 -1.179 1.00 89.38 602 TYR A N 1
ATOM 4562 C CA . TYR A 1 602 ? -14.103 -5.443 -1.763 1.00 89.38 602 TYR A CA 1
ATOM 4563 C C . TYR A 1 602 ? -14.970 -5.975 -2.902 1.00 89.38 602 TYR A C 1
ATOM 4565 O O . TYR A 1 602 ? -15.894 -5.298 -3.348 1.00 89.38 602 TYR A O 1
ATOM 4573 N N . PHE A 1 603 ? -14.673 -7.168 -3.416 1.00 85.56 603 PHE A N 1
ATOM 4574 C CA . PHE A 1 603 ? -15.458 -7.787 -4.474 1.00 85.56 603 PHE A CA 1
ATOM 4575 C C . PHE A 1 603 ? -15.300 -9.307 -4.450 1.00 85.56 603 PHE A C 1
ATOM 4577 O O . PHE A 1 603 ? -14.182 -9.814 -4.568 1.00 85.56 603 PHE A O 1
ATOM 4584 N N . ASP A 1 604 ? -16.405 -10.043 -4.356 1.00 81.69 604 ASP A N 1
ATOM 4585 C CA . ASP A 1 604 ? -16.398 -11.500 -4.488 1.00 81.69 604 ASP A CA 1
ATOM 4586 C C . ASP A 1 604 ? -16.443 -11.893 -5.962 1.00 81.69 604 ASP A C 1
ATOM 4588 O O . ASP A 1 604 ? -17.421 -11.627 -6.665 1.00 81.69 604 ASP A O 1
ATOM 4592 N N . SER A 1 605 ? -15.374 -12.530 -6.449 1.00 74.56 605 SER A N 1
ATOM 4593 C CA . SER A 1 605 ? -15.340 -12.968 -7.838 1.00 74.56 605 SER A CA 1
ATOM 4594 C C . SER A 1 605 ? -15.911 -14.373 -7.991 1.00 74.56 605 SER A C 1
ATOM 4596 O O . SER A 1 605 ? -15.428 -15.359 -7.418 1.00 74.56 605 SER A O 1
ATOM 4598 N N . GLU A 1 606 ? -16.924 -14.468 -8.846 1.00 83.12 606 GLU A N 1
ATOM 4599 C CA . GLU A 1 606 ? -17.370 -15.727 -9.418 1.00 83.12 606 GLU A CA 1
ATOM 4600 C C . GLU A 1 606 ? -16.762 -15.903 -10.805 1.00 83.12 606 GLU A C 1
ATOM 4602 O O . GLU A 1 606 ? -16.807 -15.001 -11.639 1.00 83.12 606 GLU A O 1
ATOM 4607 N N . LEU A 1 607 ? -16.245 -17.091 -11.098 1.00 85.62 607 LEU A N 1
ATOM 4608 C CA . LEU A 1 607 ? -15.868 -17.462 -12.456 1.00 85.62 607 LEU A CA 1
ATOM 4609 C C . LEU A 1 607 ? -17.043 -18.104 -13.168 1.00 85.62 607 LEU A C 1
ATOM 4611 O O . LEU A 1 607 ? -17.766 -18.922 -12.598 1.00 85.62 607 LEU A O 1
ATOM 4615 N N . SER A 1 608 ? -17.172 -17.795 -14.450 1.00 87.88 608 SER A N 1
ATOM 4616 C CA . SER A 1 608 ? -18.151 -18.412 -15.335 1.00 87.88 608 SER A CA 1
ATOM 4617 C C . SER A 1 608 ? -17.485 -18.963 -16.580 1.00 87.88 608 SER A C 1
ATOM 4619 O O . SER A 1 608 ? -16.491 -18.434 -17.085 1.00 87.88 608 SER A O 1
ATOM 4621 N N . PHE A 1 609 ? -18.075 -20.029 -17.110 1.00 92.44 609 PHE A N 1
ATOM 4622 C CA . PHE A 1 609 ? -17.732 -20.499 -18.441 1.00 92.44 609 PHE A CA 1
ATOM 4623 C C . PHE A 1 609 ? -18.529 -19.715 -19.479 1.00 92.44 609 PHE A C 1
ATOM 4625 O O . PHE A 1 609 ? -19.738 -19.533 -19.337 1.00 92.44 609 PHE A O 1
ATOM 4632 N N . ALA A 1 610 ? -17.874 -19.310 -20.563 1.00 91.31 610 ALA A N 1
ATOM 4633 C CA . ALA A 1 610 ? -18.544 -18.696 -21.703 1.00 91.31 610 ALA A CA 1
ATOM 4634 C C . ALA A 1 610 ? -18.252 -19.454 -22.997 1.00 91.31 610 ALA A C 1
ATOM 4636 O O . ALA A 1 610 ? -17.142 -19.931 -23.242 1.00 91.31 610 ALA A O 1
ATOM 4637 N N . VAL A 1 611 ? -19.270 -19.552 -23.845 1.00 93.69 611 VAL A N 1
ATOM 4638 C CA . VAL A 1 611 ? -19.247 -20.244 -25.137 1.00 93.69 611 VAL A CA 1
ATOM 4639 C C . VAL A 1 611 ? -19.814 -19.340 -26.223 1.00 93.69 611 VAL A C 1
ATOM 4641 O O . VAL A 1 611 ? -20.409 -18.302 -25.944 1.00 93.69 611 VAL A O 1
ATOM 4644 N N . LYS A 1 612 ? -19.682 -19.730 -27.493 1.00 91.00 612 LYS A N 1
ATOM 4645 C CA . LYS A 1 612 ? -20.407 -19.035 -28.565 1.00 91.00 612 LYS A CA 1
ATOM 4646 C C . LYS A 1 612 ? -21.928 -19.156 -28.379 1.00 91.00 612 LYS A C 1
ATOM 4648 O O . LYS A 1 612 ? -22.389 -20.218 -27.951 1.00 91.00 612 LYS A O 1
ATOM 4653 N N . PRO A 1 613 ? -22.722 -18.153 -28.787 1.00 86.38 613 PRO A N 1
ATOM 4654 C CA . PRO A 1 613 ? -24.178 -18.199 -28.676 1.00 86.38 613 PRO A CA 1
ATOM 4655 C C . PRO A 1 613 ? -24.800 -19.400 -29.392 1.00 86.38 613 PRO A C 1
ATOM 4657 O O . PRO A 1 613 ? -25.747 -19.997 -28.887 1.00 86.38 613 PRO A O 1
ATOM 4660 N N . ASP A 1 614 ? -24.243 -19.788 -30.544 1.00 87.62 614 ASP A N 1
ATOM 4661 C CA . ASP A 1 614 ? -24.685 -20.925 -31.356 1.00 87.62 614 ASP A CA 1
ATOM 4662 C C . ASP A 1 614 ? -24.048 -22.270 -30.956 1.00 87.62 614 ASP A C 1
ATOM 4664 O O . ASP A 1 614 ? -24.259 -23.276 -31.636 1.00 87.62 614 ASP A O 1
ATOM 4668 N N . SER A 1 615 ? -23.285 -22.306 -29.857 1.00 92.00 615 SER A N 1
ATOM 4669 C CA . SER A 1 615 ? -22.652 -23.523 -29.344 1.00 92.00 615 SER A CA 1
ATOM 4670 C C . SER A 1 615 ? -23.681 -24.532 -28.825 1.00 92.00 615 SER A C 1
ATOM 4672 O O . SER A 1 615 ? -24.620 -24.172 -28.112 1.00 92.00 615 SER A O 1
ATOM 4674 N N . GLU A 1 616 ? -23.457 -25.816 -29.126 1.00 92.62 616 GLU A N 1
ATOM 4675 C CA . GLU A 1 616 ? -24.259 -26.929 -28.596 1.00 92.62 616 GLU A CA 1
ATOM 4676 C C . GLU A 1 616 ? -23.981 -27.206 -27.104 1.00 92.62 616 GLU A C 1
ATOM 4678 O O . GLU A 1 616 ? -24.788 -27.877 -26.472 1.00 92.62 616 GLU A O 1
ATOM 4683 N N . ILE A 1 617 ? -22.898 -26.653 -26.539 1.00 94.44 617 ILE A N 1
ATOM 4684 C CA . ILE A 1 617 ? -22.455 -26.844 -25.145 1.00 94.44 617 ILE A CA 1
ATOM 4685 C C . ILE A 1 617 ? -23.445 -26.182 -24.186 1.00 94.44 617 ILE A C 1
ATOM 4687 O O . ILE A 1 617 ? -23.623 -24.962 -24.234 1.00 94.44 617 ILE A O 1
ATOM 4691 N N . GLN A 1 618 ? -24.085 -26.967 -23.324 1.00 90.25 618 GLN A N 1
ATOM 4692 C CA . GLN A 1 618 ? -25.012 -26.478 -22.299 1.00 90.25 618 GLN A CA 1
ATOM 4693 C C . GLN A 1 618 ? -24.457 -26.662 -20.889 1.00 90.25 618 GLN A C 1
ATOM 4695 O O . GLN A 1 618 ? -24.717 -25.823 -20.034 1.00 90.25 618 GLN A O 1
ATOM 4700 N N . THR A 1 619 ? -23.695 -27.731 -20.651 1.00 93.00 619 THR A N 1
ATOM 4701 C CA . THR A 1 619 ? -23.114 -28.042 -19.336 1.00 93.00 619 THR A CA 1
ATOM 4702 C C . THR A 1 619 ? -21.618 -28.333 -19.447 1.00 93.00 619 THR A C 1
ATOM 4704 O O . THR A 1 619 ? -21.083 -28.478 -20.550 1.00 93.00 619 THR A O 1
ATOM 4707 N N . LEU A 1 620 ? -20.918 -28.422 -18.313 1.00 92.56 620 LEU A N 1
ATOM 4708 C CA . LEU A 1 620 ? -19.483 -28.720 -18.303 1.00 92.56 620 LEU A CA 1
ATOM 4709 C C . LEU A 1 620 ? -19.160 -30.126 -18.825 1.00 92.56 620 LEU A C 1
ATOM 4711 O O . LEU A 1 620 ? -18.086 -30.334 -19.386 1.00 92.56 620 LEU A O 1
ATOM 4715 N N . GLU A 1 621 ? -20.087 -31.084 -18.737 1.00 94.00 621 GLU A N 1
ATOM 4716 C CA . GLU A 1 621 ? -19.914 -32.418 -19.328 1.00 94.00 621 GLU A CA 1
ATOM 4717 C C . GLU A 1 621 ? -19.815 -32.396 -20.857 1.00 94.00 621 GLU A C 1
ATOM 4719 O O . GLU A 1 621 ? -19.201 -33.289 -21.445 1.00 94.00 621 GLU A O 1
ATOM 4724 N N . ASP A 1 622 ? -20.370 -31.373 -21.512 1.00 96.25 622 ASP A N 1
ATOM 4725 C CA . ASP A 1 622 ? -20.263 -31.206 -22.963 1.00 96.25 622 ASP A CA 1
ATOM 4726 C C . ASP A 1 622 ? -18.846 -30.767 -23.399 1.00 96.25 622 ASP A C 1
ATOM 4728 O O . ASP A 1 622 ? -18.561 -30.716 -24.598 1.00 96.25 622 ASP A O 1
ATOM 4732 N N . LEU A 1 623 ? -17.941 -30.474 -22.451 1.00 96.12 623 LEU A N 1
ATOM 4733 C CA . LEU A 1 623 ? -16.543 -30.109 -22.711 1.00 96.12 623 LEU A CA 1
ATOM 4734 C C . LEU A 1 623 ? -15.620 -31.315 -22.967 1.00 96.12 623 LEU A C 1
ATOM 4736 O O . LEU A 1 623 ? -14.440 -31.114 -23.262 1.00 96.12 623 LEU A O 1
ATOM 4740 N N . ASP A 1 624 ? -16.137 -32.548 -22.916 1.00 96.31 624 ASP A N 1
ATOM 4741 C CA . ASP A 1 624 ? -15.362 -33.780 -23.119 1.00 96.31 624 ASP A CA 1
ATOM 4742 C C . ASP A 1 624 ? -14.547 -33.763 -24.429 1.00 96.31 624 ASP A C 1
ATOM 4744 O O . ASP A 1 624 ? -15.074 -33.734 -25.547 1.00 96.31 624 ASP A O 1
ATOM 4748 N N . GLY A 1 625 ? -13.221 -33.796 -24.288 1.00 94.12 625 GLY A N 1
ATOM 4749 C CA . GLY A 1 625 ? -12.257 -33.785 -25.385 1.00 94.12 625 GLY A CA 1
ATOM 4750 C C . GLY A 1 625 ? -12.139 -32.446 -26.120 1.00 94.12 625 GLY A C 1
ATOM 4751 O O . GLY A 1 625 ? -11.501 -32.394 -27.178 1.00 94.12 625 GLY A O 1
ATOM 4752 N N . LEU A 1 626 ? -12.752 -31.379 -25.604 1.00 97.50 626 LEU A N 1
ATOM 4753 C CA . LEU A 1 626 ? -12.686 -30.031 -26.165 1.00 97.50 626 LEU A CA 1
ATOM 4754 C C . LEU A 1 626 ? -11.570 -29.204 -25.518 1.00 97.50 626 LEU A C 1
ATOM 4756 O O . LEU A 1 626 ? -10.893 -29.646 -24.595 1.00 97.50 626 LEU A O 1
ATOM 4760 N N . ARG A 1 627 ? -11.341 -27.998 -26.047 1.00 97.56 627 ARG A N 1
ATOM 4761 C CA . ARG A 1 627 ? -10.346 -27.050 -25.526 1.00 97.56 627 ARG A CA 1
ATOM 4762 C C . ARG A 1 627 ? -11.034 -25.913 -24.779 1.00 97.56 627 ARG A C 1
ATOM 4764 O O . ARG A 1 627 ? -11.992 -25.353 -25.309 1.00 97.56 627 ARG A O 1
ATOM 4771 N N . VAL A 1 628 ? -10.517 -25.555 -23.610 1.00 97.50 628 VAL A N 1
ATOM 4772 C CA . VAL A 1 628 ? -10.987 -24.436 -22.784 1.00 97.50 628 VAL A CA 1
ATOM 4773 C C . VAL A 1 628 ? -9.880 -23.391 -22.680 1.00 97.50 628 VAL A C 1
ATOM 4775 O O . VAL A 1 628 ? -8.752 -23.715 -22.302 1.00 97.50 628 VAL A O 1
ATOM 4778 N N . ALA A 1 629 ? -10.186 -22.150 -23.052 1.00 95.69 629 ALA A N 1
ATOM 4779 C CA . ALA A 1 629 ? -9.254 -21.032 -23.005 1.00 95.69 629 ALA A CA 1
ATOM 4780 C C . ALA A 1 629 ? -9.251 -20.367 -21.620 1.00 95.69 629 ALA A C 1
ATOM 4782 O O . ALA A 1 629 ? -10.307 -20.095 -21.058 1.00 95.69 629 ALA A O 1
ATOM 4783 N N . VAL A 1 630 ? -8.065 -20.085 -21.083 1.00 89.12 630 VAL A N 1
ATOM 4784 C CA . VAL A 1 630 ? -7.880 -19.408 -19.792 1.00 89.12 630 VAL A CA 1
ATOM 4785 C C . VAL A 1 630 ? -6.719 -18.424 -19.845 1.00 89.12 630 VAL A C 1
ATOM 4787 O O . VAL A 1 630 ? -5.767 -18.597 -20.616 1.00 89.12 630 VAL A O 1
ATOM 4790 N N . LYS A 1 631 ? -6.766 -17.408 -18.986 1.00 81.12 631 LYS A N 1
ATOM 4791 C CA . LYS A 1 631 ? -5.676 -16.450 -18.796 1.00 81.12 631 LYS A CA 1
ATOM 4792 C C . LYS A 1 631 ? -4.668 -16.980 -17.772 1.00 81.12 631 LYS A C 1
ATOM 4794 O O . LYS A 1 631 ? -5.038 -17.425 -16.690 1.00 81.12 631 LYS A O 1
ATOM 4799 N N . THR A 1 632 ? -3.384 -16.951 -18.106 1.00 74.75 632 THR A N 1
ATOM 4800 C CA . THR A 1 632 ? -2.292 -17.421 -17.246 1.00 74.75 632 THR A CA 1
ATOM 4801 C C . THR A 1 632 ? -2.244 -16.641 -15.933 1.00 74.75 632 THR A C 1
ATOM 4803 O O . THR A 1 632 ? -2.438 -15.428 -15.924 1.00 74.75 632 THR A O 1
ATOM 4806 N N . GLY A 1 633 ? -1.946 -17.328 -14.828 1.00 62.81 633 GLY A N 1
ATOM 4807 C CA . GLY A 1 633 ? -1.799 -16.698 -13.511 1.00 62.81 633 GLY A CA 1
ATOM 4808 C C . GLY A 1 633 ? -3.098 -16.151 -12.908 1.00 62.81 633 GLY A C 1
ATOM 4809 O O . GLY A 1 633 ? -3.028 -15.276 -12.049 1.00 62.81 633 GLY A O 1
ATOM 4810 N N . THR A 1 634 ? -4.257 -16.637 -13.364 1.00 73.62 634 THR A N 1
ATOM 4811 C CA . THR A 1 634 ? -5.579 -16.279 -12.827 1.00 73.62 634 THR A CA 1
ATOM 4812 C C . THR A 1 634 ? -6.207 -17.444 -12.075 1.00 73.62 634 THR A C 1
ATOM 4814 O O . THR A 1 634 ? -5.900 -18.608 -12.350 1.00 73.62 634 THR A O 1
ATOM 4817 N N . GLN A 1 635 ? -7.168 -17.138 -11.202 1.00 76.00 635 GLN A N 1
ATOM 4818 C CA . GLN A 1 635 ? -8.006 -18.162 -10.578 1.00 76.00 635 GLN A CA 1
ATOM 4819 C C . GLN A 1 635 ? -8.800 -18.971 -11.622 1.00 76.00 635 GLN A C 1
ATOM 4821 O O . GLN A 1 635 ? -9.075 -20.149 -11.400 1.00 76.00 635 GLN A O 1
ATOM 4826 N N . GLY A 1 636 ? -9.093 -18.387 -12.794 1.00 82.12 636 GLY A N 1
ATOM 4827 C CA . GLY A 1 636 ? -9.657 -19.085 -13.954 1.00 82.12 636 GLY A CA 1
ATOM 4828 C C . GLY A 1 636 ? -8.775 -20.221 -14.467 1.00 82.12 636 GLY A C 1
ATOM 4829 O O . GLY A 1 636 ? -9.263 -21.323 -14.726 1.00 82.12 636 GLY A O 1
ATOM 4830 N N . ALA A 1 637 ? -7.462 -19.998 -14.553 1.00 82.38 637 ALA A N 1
ATOM 4831 C CA . ALA A 1 637 ? -6.517 -21.053 -14.913 1.00 82.38 637 ALA A CA 1
ATOM 4832 C C . ALA A 1 637 ? -6.419 -22.140 -13.834 1.00 82.38 637 ALA A C 1
ATOM 4834 O O . ALA A 1 637 ? -6.389 -23.324 -14.173 1.00 82.38 637 ALA A O 1
ATOM 4835 N N . ASP A 1 638 ? -6.430 -21.762 -12.555 1.00 82.62 638 ASP A N 1
ATOM 4836 C CA . ASP A 1 638 ? -6.394 -22.721 -11.445 1.00 82.62 638 ASP A CA 1
ATOM 4837 C C . ASP A 1 638 ? -7.679 -23.561 -11.374 1.00 82.62 638 ASP A C 1
ATOM 4839 O O . ASP A 1 638 ? -7.634 -24.770 -11.129 1.00 82.62 638 ASP A O 1
ATOM 4843 N N . LEU A 1 639 ? -8.841 -22.952 -11.632 1.00 87.81 639 LEU A N 1
ATOM 4844 C CA . LEU A 1 639 ? -10.110 -23.662 -11.772 1.00 87.81 639 LEU A CA 1
ATOM 4845 C C . LEU A 1 639 ? -10.071 -24.631 -12.957 1.00 87.81 639 LEU A C 1
ATOM 4847 O O . LEU A 1 639 ? -10.408 -25.801 -12.783 1.00 87.81 639 LEU A O 1
ATOM 4851 N N . ALA A 1 640 ? -9.604 -24.193 -14.130 1.00 91.44 640 ALA A N 1
ATOM 4852 C CA . ALA A 1 640 ? -9.453 -25.083 -15.277 1.00 91.44 640 ALA A CA 1
ATOM 4853 C C . ALA A 1 640 ? -8.559 -26.284 -14.952 1.00 91.44 640 ALA A C 1
ATOM 4855 O O . ALA A 1 640 ? -8.920 -27.414 -15.272 1.00 91.44 640 ALA A O 1
ATOM 4856 N N . GLU A 1 641 ? -7.419 -26.069 -14.293 1.00 92.00 641 GLU A N 1
ATOM 4857 C CA . GLU A 1 641 ? -6.507 -27.145 -13.891 1.00 92.00 641 GLU A CA 1
ATOM 4858 C C . GLU A 1 641 ? -7.156 -28.140 -12.917 1.00 92.00 641 GLU A C 1
ATOM 4860 O O . GLU A 1 641 ? -6.923 -29.345 -13.041 1.00 92.00 641 GLU A O 1
ATOM 4865 N N . ARG A 1 642 ? -8.010 -27.669 -11.997 1.00 91.69 642 ARG A N 1
ATOM 4866 C CA . ARG A 1 642 ?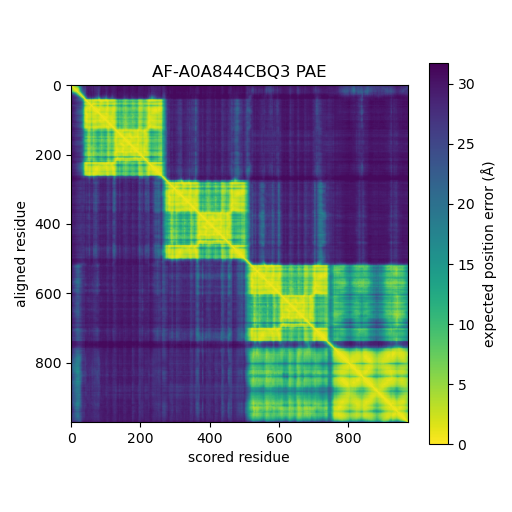 -8.788 -28.537 -11.094 1.00 91.69 642 ARG A CA 1
ATOM 4867 C C . ARG A 1 642 ? -9.842 -29.362 -11.835 1.00 91.69 642 ARG A C 1
ATOM 4869 O O . ARG A 1 642 ? -10.012 -30.537 -11.521 1.00 91.69 642 ARG A O 1
ATOM 4876 N N . LEU A 1 643 ? -10.533 -28.758 -12.801 1.00 94.19 643 LEU A N 1
ATOM 4877 C CA . LEU A 1 643 ? -11.693 -29.352 -13.475 1.00 94.19 643 LEU A CA 1
ATOM 4878 C C . LEU A 1 643 ? -11.341 -30.196 -14.712 1.00 94.19 643 LEU A C 1
ATOM 4880 O O . LEU A 1 643 ? -12.134 -31.045 -15.123 1.00 94.19 643 LEU A O 1
ATOM 4884 N N . LYS A 1 644 ? -10.157 -30.006 -15.311 1.00 94.88 644 LYS A N 1
ATOM 4885 C CA . LYS A 1 644 ? -9.800 -30.633 -16.598 1.00 94.88 644 LYS A CA 1
ATOM 4886 C C . LYS A 1 644 ? -9.876 -32.158 -16.594 1.00 94.88 644 LYS A C 1
ATOM 4888 O O . LYS A 1 644 ? -10.252 -32.741 -17.603 1.00 94.88 644 LYS A O 1
ATOM 4893 N N . ASP A 1 645 ? -9.504 -32.806 -15.488 1.00 94.31 645 ASP A N 1
ATOM 4894 C CA . ASP A 1 645 ? -9.470 -34.270 -15.398 1.00 94.31 645 ASP A CA 1
ATOM 4895 C C . ASP A 1 645 ? -10.877 -34.842 -15.152 1.00 94.31 645 ASP A C 1
ATOM 4897 O O . ASP A 1 645 ? -11.168 -35.964 -15.567 1.00 94.31 645 ASP A O 1
ATOM 4901 N N . GLU A 1 646 ? -11.749 -34.068 -14.499 1.00 94.81 646 GLU A N 1
ATOM 4902 C CA . GLU A 1 646 ? -13.141 -34.430 -14.219 1.00 94.81 646 GLU A CA 1
ATOM 4903 C C . GLU A 1 646 ? -14.003 -34.358 -15.482 1.00 94.81 646 GLU A C 1
ATOM 4905 O O . GLU A 1 646 ? -14.710 -35.315 -15.799 1.00 94.81 646 GLU A O 1
ATOM 4910 N N . TYR A 1 647 ? -13.868 -33.272 -16.246 1.00 95.88 647 TYR A N 1
ATOM 4911 C CA . TYR A 1 647 ? -14.641 -33.023 -17.468 1.00 95.88 647 TYR A CA 1
ATOM 4912 C C . TYR A 1 647 ? -13.877 -33.351 -18.765 1.00 95.88 647 TYR A C 1
ATOM 4914 O O . TYR A 1 647 ? -14.393 -33.161 -19.862 1.00 95.88 647 TYR A O 1
ATOM 4922 N N . ASN A 1 648 ? -12.655 -33.882 -18.651 1.00 96.25 648 ASN A N 1
ATOM 4923 C CA . ASN A 1 648 ? -11.802 -34.362 -19.746 1.00 96.25 648 ASN A CA 1
ATOM 4924 C C . ASN A 1 648 ? -11.550 -33.342 -20.883 1.00 96.25 648 ASN A C 1
ATOM 4926 O O . ASN A 1 648 ? -11.532 -33.715 -22.058 1.00 96.25 648 ASN A O 1
ATOM 4930 N N . PHE A 1 649 ? -11.318 -32.067 -20.560 1.00 97.62 649 PHE A N 1
ATOM 4931 C CA . PHE A 1 649 ? -10.954 -31.035 -21.543 1.00 97.62 649 PHE A CA 1
ATOM 4932 C C . PHE A 1 649 ? -9.450 -30.704 -21.538 1.00 97.62 649 PHE A C 1
ATOM 4934 O O . PHE A 1 649 ? -8.725 -30.949 -20.576 1.00 97.62 649 PHE A O 1
ATOM 4941 N N . GLU A 1 650 ? -8.957 -30.117 -22.628 1.00 97.06 650 GLU A N 1
ATOM 4942 C CA . GLU A 1 650 ? -7.597 -29.581 -22.747 1.00 97.06 650 GLU A CA 1
ATOM 4943 C C . GLU A 1 650 ? -7.565 -28.074 -22.447 1.00 97.06 650 GLU A C 1
ATOM 4945 O O . GLU A 1 650 ? -8.434 -27.326 -22.887 1.00 97.06 650 GLU A O 1
ATOM 4950 N N . ILE A 1 651 ? -6.523 -27.598 -21.764 1.00 96.69 651 ILE A N 1
ATOM 4951 C CA . ILE A 1 651 ? -6.377 -26.175 -21.419 1.00 96.69 651 ILE A CA 1
ATOM 4952 C C . ILE A 1 651 ? -5.563 -25.441 -22.491 1.00 96.69 651 ILE A C 1
ATOM 4954 O O . ILE A 1 651 ? -4.479 -25.880 -22.891 1.00 96.69 651 ILE A O 1
ATOM 4958 N N . ALA A 1 652 ? -6.067 -24.293 -22.940 1.00 94.75 652 A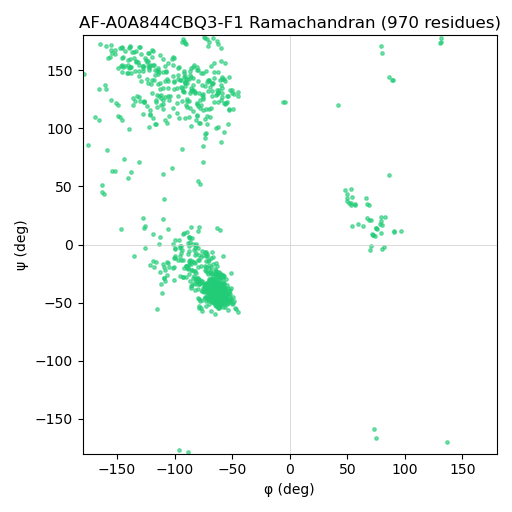LA A N 1
ATOM 4959 C CA . ALA A 1 652 ? -5.359 -23.329 -23.770 1.00 94.75 652 ALA A CA 1
ATOM 4960 C C . ALA A 1 652 ? -5.061 -22.067 -22.947 1.00 94.75 652 ALA A C 1
ATOM 4962 O O . ALA A 1 652 ? -5.975 -21.386 -22.503 1.00 94.75 652 ALA A O 1
ATOM 4963 N N . ILE A 1 653 ? -3.780 -21.763 -22.738 1.00 87.00 653 ILE A N 1
ATOM 4964 C CA . ILE A 1 653 ? -3.343 -20.668 -21.861 1.00 87.00 653 ILE A CA 1
ATOM 4965 C C . ILE A 1 653 ? -2.969 -19.434 -22.694 1.00 87.00 653 ILE A C 1
ATOM 4967 O O . ILE A 1 653 ? -2.216 -19.552 -23.667 1.00 87.00 653 ILE A O 1
ATOM 4971 N N . PHE A 1 654 ? -3.446 -18.261 -22.279 1.00 81.88 654 PHE A N 1
ATOM 4972 C CA . PHE A 1 654 ? -3.190 -16.954 -22.897 1.00 81.88 654 PHE A CA 1
ATOM 4973 C C . PHE A 1 654 ? -2.721 -15.923 -21.860 1.00 81.88 654 PHE A C 1
ATOM 4975 O O . PHE A 1 654 ? -2.874 -16.131 -20.667 1.00 81.88 654 PHE A O 1
ATOM 4982 N N . GLU A 1 655 ? -2.138 -14.806 -22.298 1.00 71.56 655 GLU A N 1
ATOM 4983 C CA . GLU A 1 655 ? -1.611 -13.760 -21.395 1.00 71.56 655 GLU A CA 1
ATOM 4984 C C . GLU A 1 655 ? -2.655 -12.682 -21.038 1.00 71.56 655 GLU A C 1
ATOM 4986 O O . GLU A 1 655 ? -2.479 -11.949 -20.068 1.00 71.56 655 GLU A O 1
ATOM 4991 N N . ASP A 1 656 ? -3.737 -12.565 -21.813 1.00 70.75 656 ASP A N 1
ATOM 4992 C CA . ASP A 1 656 ? -4.747 -11.512 -21.674 1.00 70.75 656 ASP A CA 1
ATOM 4993 C C . ASP A 1 656 ? -6.145 -11.988 -22.098 1.00 70.75 656 ASP A C 1
ATOM 4995 O O . ASP A 1 656 ? -6.278 -12.868 -22.954 1.00 70.75 656 ASP A O 1
ATOM 4999 N N . SER A 1 657 ? -7.179 -11.382 -21.506 1.00 77.69 657 SER A N 1
ATOM 5000 C CA . SER A 1 657 ? -8.592 -11.754 -21.676 1.00 77.69 657 SER A CA 1
ATOM 5001 C C . SER A 1 657 ? -9.095 -11.558 -23.106 1.00 77.69 657 SER A C 1
ATOM 5003 O O . SER A 1 657 ? -9.882 -12.355 -23.611 1.00 77.69 657 SER A O 1
ATOM 5005 N N . ALA A 1 658 ? -8.583 -10.555 -23.823 1.00 76.94 658 ALA A N 1
ATOM 5006 C CA . ALA A 1 658 ? -8.963 -10.331 -25.214 1.00 76.94 658 ALA A CA 1
ATOM 5007 C C . ALA A 1 658 ? -8.548 -11.498 -26.122 1.00 76.94 658 ALA A C 1
ATOM 5009 O O . ALA A 1 658 ? -9.322 -11.913 -26.984 1.00 76.94 658 ALA A O 1
ATOM 5010 N N . ASN A 1 659 ? -7.357 -12.065 -25.918 1.00 80.88 659 ASN A N 1
ATOM 5011 C CA . ASN A 1 659 ? -6.919 -13.249 -26.654 1.00 80.88 659 ASN A CA 1
ATOM 5012 C C . ASN A 1 659 ? -7.666 -14.523 -26.225 1.00 80.88 659 ASN A C 1
ATOM 5014 O O . ASN A 1 659 ? -7.919 -15.369 -27.082 1.00 80.88 659 ASN A O 1
ATOM 5018 N N . VAL A 1 660 ? -8.051 -14.652 -24.949 1.00 86.69 660 VAL A N 1
ATOM 5019 C CA . VAL A 1 660 ? -8.921 -15.746 -24.467 1.00 86.69 660 VAL A CA 1
ATOM 5020 C C . VAL A 1 660 ? -10.265 -15.717 -25.206 1.00 86.69 660 VAL A C 1
ATOM 5022 O O . VAL A 1 660 ? -10.673 -16.715 -25.805 1.00 86.69 660 VAL A O 1
ATOM 5025 N N . ILE A 1 661 ? -10.913 -14.549 -25.236 1.00 85.25 661 ILE A N 1
ATOM 5026 C CA . ILE A 1 661 ? -12.190 -14.319 -25.921 1.00 85.25 661 ILE A CA 1
ATOM 5027 C C . ILE A 1 661 ? -12.054 -14.538 -27.433 1.00 85.25 661 ILE A C 1
ATOM 5029 O O . ILE A 1 661 ? -12.856 -15.265 -28.024 1.00 85.25 661 ILE A O 1
ATOM 5033 N N . GLU A 1 662 ? -11.027 -13.973 -28.080 1.00 82.81 662 GLU A N 1
ATOM 5034 C CA . GLU A 1 662 ? -10.814 -14.145 -29.524 1.00 82.81 662 GLU A CA 1
ATOM 5035 C C . GLU A 1 662 ? -10.580 -15.616 -29.899 1.00 82.81 662 GLU A C 1
ATOM 5037 O O . GLU A 1 662 ? -11.059 -16.055 -30.945 1.00 82.81 662 GLU A O 1
ATOM 5042 N N . ASP A 1 663 ? -9.901 -16.408 -29.064 1.00 88.94 663 ASP A N 1
ATOM 5043 C CA . ASP A 1 663 ? -9.665 -17.829 -29.340 1.00 88.94 663 ASP A CA 1
ATOM 5044 C C . ASP A 1 663 ? -10.970 -18.641 -29.366 1.00 88.94 663 ASP A C 1
ATOM 5046 O O . ASP A 1 663 ? -11.171 -19.476 -30.262 1.00 88.94 663 ASP A O 1
ATOM 5050 N N . VAL A 1 664 ? -11.895 -18.341 -28.448 1.00 90.81 664 VAL A N 1
ATOM 5051 C CA . VAL A 1 664 ? -13.243 -18.928 -28.443 1.00 90.81 664 VAL A CA 1
ATOM 5052 C C . VAL A 1 664 ? -14.052 -18.429 -29.630 1.00 90.81 664 VAL A C 1
ATOM 5054 O O . VAL A 1 664 ? -14.587 -19.243 -30.381 1.00 90.81 664 VAL A O 1
ATOM 5057 N N . LEU A 1 665 ? -14.087 -17.120 -29.894 1.00 84.94 665 LEU A N 1
ATOM 5058 C CA . LEU A 1 665 ? -14.804 -16.549 -31.044 1.00 84.94 665 LEU A CA 1
ATOM 5059 C C . LEU A 1 665 ? -14.273 -17.071 -32.392 1.00 84.94 665 LEU A C 1
ATOM 5061 O O . LEU A 1 665 ? -15.048 -17.332 -33.318 1.00 84.94 665 LEU A O 1
ATOM 5065 N N . ALA A 1 666 ? -12.970 -17.326 -32.506 1.00 85.81 666 ALA A N 1
ATOM 5066 C CA . ALA A 1 666 ? -12.353 -17.957 -33.672 1.00 85.81 666 ALA A CA 1
ATOM 5067 C C . ALA A 1 666 ? -12.713 -19.449 -33.807 1.00 85.81 666 ALA A C 1
ATOM 5069 O O . ALA A 1 666 ? -12.606 -20.011 -34.899 1.00 85.81 666 ALA A O 1
ATOM 5070 N N . GLY A 1 667 ? -13.201 -20.079 -32.733 1.00 87.44 667 GLY A N 1
ATOM 5071 C CA . GLY A 1 667 ? -13.531 -21.504 -32.666 1.00 87.44 667 GLY A CA 1
ATOM 5072 C C . GLY A 1 667 ? -12.314 -22.411 -32.470 1.00 87.44 667 GLY A C 1
ATOM 5073 O O . GLY A 1 667 ? -12.378 -23.590 -32.814 1.00 87.44 667 GLY A O 1
ATOM 5074 N N . ASN A 1 668 ? -11.200 -21.870 -31.974 1.00 92.06 668 ASN A N 1
ATOM 5075 C CA . ASN A 1 668 ? -10.006 -22.647 -31.631 1.00 92.06 668 ASN A CA 1
ATOM 5076 C C . ASN A 1 668 ? -10.143 -23.332 -30.260 1.00 92.06 668 ASN A C 1
ATOM 5078 O O . ASN A 1 668 ? -9.592 -24.425 -30.072 1.00 92.06 668 ASN A O 1
ATOM 5082 N N . SER A 1 669 ? -10.867 -22.685 -29.344 1.00 96.69 669 SER A N 1
ATOM 5083 C CA . SER A 1 669 ? -11.356 -23.236 -28.079 1.00 96.69 669 SER A CA 1
ATOM 5084 C C . SER A 1 669 ? -12.882 -23.228 -28.071 1.00 96.69 669 SER A C 1
ATOM 5086 O O . SER A 1 669 ? -13.524 -22.426 -28.750 1.00 96.69 669 SER A O 1
ATOM 5088 N N . ALA A 1 670 ? -13.460 -24.187 -27.361 1.00 95.81 670 ALA A N 1
ATOM 5089 C CA . ALA A 1 670 ? -14.897 -24.411 -27.304 1.00 95.81 670 ALA A CA 1
ATOM 5090 C C . ALA A 1 670 ? -15.581 -23.558 -26.229 1.00 95.81 670 ALA A C 1
ATOM 5092 O O . ALA A 1 670 ? -16.724 -23.144 -26.414 1.00 95.81 670 ALA A O 1
ATOM 5093 N N . ALA A 1 671 ? -14.857 -23.281 -25.145 1.00 96.50 671 ALA A N 1
ATOM 5094 C CA . ALA A 1 671 ? -15.271 -22.412 -24.056 1.00 96.50 671 ALA A CA 1
ATOM 5095 C C . ALA A 1 671 ? -14.073 -21.610 -23.533 1.00 96.50 671 ALA A C 1
ATOM 5097 O O . ALA A 1 671 ? -12.921 -21.934 -23.840 1.00 96.50 671 ALA A O 1
ATOM 5098 N N . LEU A 1 672 ? -14.350 -20.592 -22.730 1.00 94.31 672 LEU A N 1
ATOM 5099 C CA . LEU A 1 672 ? -13.373 -19.911 -21.885 1.00 94.31 672 LEU A CA 1
ATOM 5100 C C . LEU A 1 672 ? -13.843 -19.893 -20.435 1.00 94.31 672 LEU A C 1
ATOM 5102 O O . LEU A 1 672 ? -15.038 -20.046 -20.196 1.00 94.31 672 LEU A O 1
ATOM 5106 N N . ILE A 1 673 ? -12.909 -19.671 -19.513 1.00 92.00 673 ILE A N 1
ATOM 5107 C CA . ILE A 1 673 ? -13.195 -19.330 -18.114 1.00 92.00 673 ILE A CA 1
ATOM 5108 C C . ILE A 1 673 ? -12.712 -17.904 -17.873 1.00 92.00 673 ILE A C 1
ATOM 5110 O O . ILE A 1 673 ? -11.554 -17.603 -18.171 1.00 92.00 673 ILE A O 1
ATOM 5114 N N . GLU A 1 674 ? -13.587 -17.061 -17.337 1.00 86.50 674 GLU A N 1
ATOM 5115 C CA . GLU A 1 674 ? -13.284 -15.681 -16.950 1.00 86.50 674 GLU A CA 1
ATOM 5116 C C . GLU A 1 674 ? -14.210 -15.252 -15.804 1.00 86.50 674 GLU A C 1
ATOM 5118 O O . GLU A 1 674 ? -15.226 -15.907 -15.540 1.00 86.50 674 GLU A O 1
ATOM 5123 N N . ASP A 1 675 ? -13.859 -14.169 -15.116 1.00 81.62 675 ASP A N 1
ATOM 5124 C CA . ASP A 1 675 ? -14.686 -13.571 -14.072 1.00 81.62 675 ASP A CA 1
ATOM 5125 C C . ASP A 1 675 ? -16.059 -13.152 -14.638 1.00 81.62 675 ASP A C 1
ATOM 5127 O O . ASP A 1 675 ? -16.173 -12.495 -15.680 1.00 81.62 675 ASP A O 1
ATOM 5131 N N . PHE A 1 676 ? -17.129 -13.549 -13.952 1.00 79.56 676 PHE A N 1
ATOM 5132 C CA . PHE A 1 676 ? -18.512 -13.268 -14.327 1.00 79.56 676 PHE A CA 1
ATOM 5133 C C . PHE A 1 676 ? -18.772 -11.772 -14.566 1.00 79.56 676 PHE A C 1
ATOM 5135 O O . PHE A 1 676 ? -19.365 -11.459 -15.598 1.00 79.56 676 PHE A O 1
ATOM 5142 N N . PRO A 1 677 ? -18.300 -10.829 -13.721 1.00 73.81 677 PRO A N 1
ATOM 5143 C CA . PRO A 1 677 ? -18.515 -9.398 -13.947 1.00 73.81 677 PRO A CA 1
ATOM 5144 C C . PRO A 1 677 ? -17.870 -8.901 -15.240 1.00 73.81 677 PRO A C 1
ATOM 5146 O O . PRO A 1 677 ? -18.472 -8.103 -15.956 1.00 73.81 677 PRO A O 1
ATOM 5149 N N . VAL A 1 678 ? -16.678 -9.414 -15.571 1.00 74.44 678 VAL A N 1
ATOM 5150 C CA . VAL A 1 678 ? -15.989 -9.121 -16.834 1.00 74.44 678 VAL A CA 1
ATOM 5151 C C . VAL A 1 678 ? -16.869 -9.577 -17.987 1.00 74.44 678 VAL A C 1
ATOM 5153 O O . VAL A 1 678 ? -17.234 -8.782 -18.847 1.00 74.44 678 VAL A O 1
ATOM 5156 N N . MET A 1 679 ? -17.307 -10.834 -17.963 1.00 77.62 679 MET A N 1
ATOM 5157 C CA . MET A 1 679 ? -18.155 -11.390 -19.012 1.00 77.62 679 MET A CA 1
ATOM 5158 C C . MET A 1 679 ? -19.510 -10.686 -19.143 1.00 77.62 679 MET A C 1
ATOM 5160 O O . MET A 1 679 ? -19.940 -10.401 -20.261 1.00 77.62 679 MET A O 1
ATOM 5164 N N . ALA A 1 680 ? -20.174 -10.389 -18.029 1.00 71.88 680 ALA A N 1
ATOM 5165 C CA . ALA A 1 680 ? -21.466 -9.717 -18.002 1.00 71.88 680 ALA A CA 1
ATOM 5166 C C . ALA A 1 680 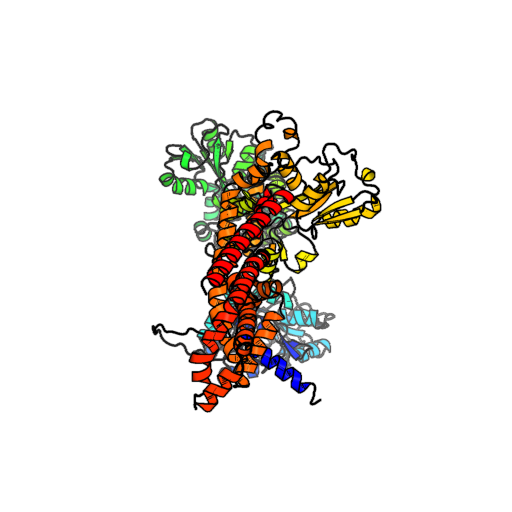? -21.368 -8.297 -18.577 1.00 71.88 680 ALA A C 1
ATOM 5168 O O . ALA A 1 680 ? -22.176 -7.921 -19.430 1.00 71.88 680 ALA A O 1
ATOM 5169 N N . TYR A 1 681 ? -20.343 -7.538 -18.179 1.00 73.19 681 TYR A N 1
ATOM 5170 C CA . TYR A 1 681 ? -20.063 -6.207 -18.714 1.00 73.19 681 TYR A CA 1
ATOM 5171 C C . TYR A 1 681 ? -19.770 -6.252 -20.221 1.00 73.19 681 TYR A C 1
ATOM 5173 O O . TYR A 1 681 ? -20.389 -5.538 -21.012 1.00 73.19 681 TYR A O 1
ATOM 5181 N N . THR A 1 682 ? -18.878 -7.150 -20.642 1.00 69.62 682 THR A N 1
ATOM 5182 C CA . THR A 1 682 ? -18.452 -7.287 -22.039 1.00 69.62 682 THR A CA 1
ATOM 5183 C C . THR A 1 682 ? -19.585 -7.735 -22.973 1.00 69.62 682 THR A C 1
ATOM 5185 O O . THR A 1 682 ? -19.650 -7.286 -24.121 1.00 69.62 682 THR A O 1
ATOM 5188 N N . ILE A 1 683 ? -20.498 -8.588 -22.496 1.00 71.75 683 ILE A N 1
ATOM 5189 C CA . ILE A 1 683 ? -21.708 -8.984 -23.235 1.00 71.75 683 ILE A CA 1
ATOM 5190 C C . ILE A 1 683 ? -22.704 -7.810 -23.315 1.00 71.75 683 ILE A C 1
ATOM 5192 O O . ILE A 1 683 ? -23.256 -7.562 -24.389 1.00 71.75 683 ILE A O 1
ATOM 5196 N N . LYS A 1 684 ? -22.913 -7.062 -22.217 1.00 68.25 684 LYS A N 1
ATOM 5197 C CA . LYS A 1 684 ? -23.836 -5.911 -22.141 1.00 68.25 684 LYS A CA 1
ATOM 5198 C C . LYS A 1 684 ? -23.472 -4.790 -23.112 1.00 68.25 684 LYS A C 1
ATOM 5200 O O . LYS A 1 684 ? -24.348 -4.310 -23.826 1.00 68.25 684 LYS A O 1
ATOM 5205 N N . GLU A 1 685 ? -22.202 -4.396 -23.172 1.00 65.81 685 GLU A N 1
ATOM 5206 C CA . GLU A 1 685 ? -21.745 -3.316 -24.065 1.00 65.81 685 GLU A CA 1
ATOM 5207 C C . GLU A 1 685 ? -21.839 -3.694 -25.564 1.00 65.81 685 GLU A C 1
ATOM 5209 O O . GLU A 1 685 ? -21.653 -2.855 -26.448 1.00 65.81 685 GLU A O 1
ATOM 5214 N N . GLY A 1 686 ? -22.181 -4.952 -25.879 1.00 57.38 686 GLY A N 1
ATOM 5215 C CA . GLY A 1 686 ? -22.479 -5.412 -27.237 1.00 57.38 686 GLY A CA 1
ATOM 5216 C C . GLY A 1 686 ? -21.248 -5.609 -28.124 1.00 57.38 686 GLY A C 1
ATOM 5217 O O . GLY A 1 686 ? -21.385 -5.750 -29.344 1.00 57.38 686 GLY A O 1
ATOM 5218 N N . ASP A 1 687 ? -20.052 -5.622 -27.533 1.00 60.62 687 ASP A N 1
ATOM 5219 C CA . ASP A 1 687 ? -18.781 -5.748 -28.251 1.00 60.62 687 ASP A CA 1
ATOM 5220 C C . ASP A 1 687 ? -18.347 -7.209 -28.469 1.00 60.62 687 ASP A C 1
ATOM 5222 O O . ASP A 1 687 ? -17.530 -7.483 -29.357 1.00 60.62 687 ASP A O 1
ATOM 5226 N N . VAL A 1 688 ? -18.919 -8.160 -27.720 1.00 70.31 688 VAL A N 1
ATOM 5227 C CA . VAL A 1 688 ? -18.553 -9.583 -27.765 1.00 70.31 688 VAL A CA 1
ATOM 5228 C C . VAL A 1 688 ? -19.793 -10.477 -27.772 1.00 70.31 688 VAL A C 1
ATOM 5230 O O . VAL A 1 688 ? -20.647 -10.406 -26.897 1.00 70.31 688 VAL A O 1
ATOM 5233 N N . ASP A 1 689 ? -19.861 -11.365 -28.765 1.00 81.12 689 ASP A N 1
ATOM 5234 C CA . ASP A 1 689 ? -20.975 -12.295 -28.971 1.00 81.12 689 ASP A CA 1
ATOM 5235 C C . ASP A 1 689 ? -20.670 -13.640 -28.287 1.00 81.12 689 ASP A C 1
ATOM 5237 O O . ASP A 1 689 ? -20.155 -14.572 -28.913 1.00 81.12 689 ASP A O 1
ATOM 5241 N N . LEU A 1 690 ? -20.911 -13.709 -26.975 1.00 85.12 690 LEU A N 1
ATOM 5242 C CA . LEU A 1 690 ? -20.727 -14.895 -26.132 1.00 85.12 690 LEU A CA 1
ATOM 5243 C C . LEU A 1 690 ? -21.974 -15.154 -25.276 1.00 85.12 690 LEU A C 1
ATOM 5245 O O . LEU A 1 690 ? -22.741 -14.249 -24.965 1.00 85.12 690 LEU A O 1
ATOM 5249 N N . ARG A 1 691 ? -22.165 -16.416 -24.891 1.00 88.31 691 ARG A N 1
ATOM 5250 C CA . ARG A 1 691 ? -23.217 -16.888 -23.988 1.00 88.31 691 ARG A CA 1
ATOM 5251 C C . ARG A 1 691 ? -22.574 -17.540 -22.768 1.00 88.31 691 ARG A C 1
ATOM 5253 O O . ARG A 1 691 ? -21.718 -18.409 -22.932 1.00 88.31 691 ARG A O 1
ATOM 5260 N N . LEU A 1 692 ? -23.009 -17.146 -21.574 1.00 87.69 692 LEU A N 1
ATOM 5261 C CA . LEU A 1 692 ? -22.580 -17.754 -20.313 1.00 87.69 692 LEU A CA 1
ATOM 5262 C C . LEU A 1 692 ? -23.253 -19.120 -20.103 1.00 87.69 692 LEU A C 1
ATOM 5264 O O . LEU A 1 692 ? -24.369 -19.350 -20.580 1.00 87.69 692 LEU A O 1
ATOM 5268 N N . LEU A 1 693 ? -22.548 -20.039 -19.445 1.00 88.50 693 LEU A N 1
ATOM 5269 C CA . LEU A 1 693 ? -23.131 -21.260 -18.887 1.00 88.50 693 LEU A CA 1
ATOM 5270 C C . LEU A 1 693 ? -23.679 -20.969 -17.483 1.00 88.50 693 LEU A C 1
ATOM 5272 O O . LEU A 1 693 ? -23.156 -20.099 -16.797 1.00 88.50 693 LEU A O 1
ATOM 5276 N N . ASP A 1 694 ? -24.704 -21.716 -17.066 1.00 80.38 694 ASP A N 1
ATOM 5277 C CA . ASP A 1 694 ? -25.430 -21.475 -15.805 1.00 80.38 694 ASP A CA 1
ATOM 5278 C C . ASP A 1 694 ? -24.593 -21.769 -14.544 1.00 80.38 694 ASP A C 1
ATOM 5280 O O . ASP A 1 694 ? -24.942 -21.339 -13.449 1.00 80.38 694 ASP A O 1
ATOM 5284 N N . GLU A 1 695 ? -23.519 -22.551 -14.670 1.00 81.75 695 GLU A N 1
ATOM 5285 C CA . GLU A 1 695 ? -22.675 -22.943 -13.542 1.00 81.75 695 GLU A CA 1
ATOM 5286 C C . GLU A 1 695 ? -21.594 -21.886 -13.278 1.00 81.75 695 GLU A C 1
ATOM 5288 O O . GLU A 1 695 ? -20.722 -21.653 -14.124 1.00 81.75 695 GLU A O 1
ATOM 5293 N N . THR A 1 696 ? -21.642 -21.278 -12.089 1.00 82.44 696 THR A N 1
ATOM 5294 C CA . THR A 1 696 ? -20.634 -20.336 -11.593 1.00 82.44 696 THR A CA 1
ATOM 5295 C C . THR A 1 696 ? -19.796 -20.960 -10.478 1.00 82.44 696 THR A C 1
ATOM 5297 O O . THR A 1 696 ? -20.215 -21.891 -9.782 1.00 82.44 696 THR A O 1
ATOM 5300 N N . PHE A 1 697 ? -18.567 -20.471 -10.322 1.00 81.06 697 PHE A N 1
ATOM 5301 C CA . PHE A 1 697 ? -17.612 -20.964 -9.336 1.00 81.06 697 PHE A CA 1
ATOM 5302 C C . PHE A 1 697 ? -17.082 -19.809 -8.501 1.00 81.06 697 PHE A C 1
ATOM 5304 O O . PHE A 1 697 ? -16.297 -19.004 -8.997 1.00 81.06 697 PHE A O 1
ATOM 5311 N N . SER A 1 698 ? -17.434 -19.776 -7.218 1.00 76.88 698 SER A N 1
ATOM 5312 C CA . SER A 1 698 ? -16.749 -18.907 -6.262 1.00 76.88 698 SER A CA 1
ATOM 5313 C C . SER A 1 698 ? -15.302 -19.378 -6.107 1.00 76.88 698 SER A C 1
ATOM 5315 O O . SER A 1 698 ? -15.035 -20.551 -5.810 1.00 76.88 698 SER A O 1
ATOM 5317 N N . VAL A 1 699 ? -14.355 -18.486 -6.379 1.00 67.94 699 VAL A N 1
ATOM 5318 C CA . VAL A 1 699 ? -12.918 -18.802 -6.368 1.00 67.94 699 VAL A CA 1
ATOM 5319 C C . VAL A 1 699 ? -12.087 -17.885 -5.479 1.00 67.94 699 VAL A C 1
ATOM 5321 O O . VAL A 1 699 ? -10.906 -18.163 -5.265 1.00 67.94 699 VAL A O 1
ATOM 5324 N N . GLY A 1 700 ? -12.718 -16.884 -4.875 1.00 71.75 700 GLY A N 1
ATOM 5325 C CA . GLY A 1 700 ? -12.130 -15.982 -3.898 1.00 71.75 700 GLY A CA 1
ATOM 5326 C C . GLY A 1 700 ? -12.538 -14.543 -4.179 1.00 71.75 700 GLY A C 1
ATOM 5327 O O . GLY A 1 700 ? -13.381 -14.277 -5.034 1.00 71.75 700 GLY A O 1
ATOM 5328 N N . SER A 1 701 ? -11.898 -13.623 -3.473 1.00 83.50 701 SER A N 1
ATOM 5329 C CA . SER A 1 701 ? -12.276 -12.214 -3.495 1.00 83.50 701 SER A CA 1
ATOM 5330 C C . SER A 1 701 ? -11.103 -11.333 -3.913 1.00 83.50 701 SER A C 1
ATOM 5332 O O . SER A 1 701 ? -9.934 -11.739 -3.841 1.00 83.50 701 SER A O 1
ATOM 5334 N N . TYR A 1 702 ? -11.408 -10.137 -4.399 1.00 87.62 702 TYR A N 1
ATOM 5335 C CA . TYR A 1 702 ? -10.424 -9.104 -4.694 1.00 87.62 702 TYR A CA 1
ATOM 5336 C C . TYR A 1 702 ? -10.192 -8.236 -3.464 1.00 87.62 702 TYR A C 1
ATOM 5338 O O . TYR A 1 702 ? -11.122 -7.951 -2.710 1.00 87.62 702 TYR A O 1
ATOM 5346 N N . GLY A 1 703 ? -8.939 -7.834 -3.275 1.00 91.94 703 GLY A N 1
ATOM 5347 C CA . GLY A 1 703 ? -8.521 -6.979 -2.173 1.00 91.94 703 GLY A CA 1
ATOM 5348 C C . GLY A 1 703 ? -7.540 -5.920 -2.650 1.00 91.94 703 GLY A C 1
ATOM 5349 O O . GLY A 1 703 ? -6.746 -6.148 -3.569 1.00 91.94 703 GLY A O 1
ATOM 5350 N N . PHE A 1 704 ? -7.599 -4.757 -2.016 1.00 97.62 704 PHE A N 1
ATOM 5351 C CA . PHE A 1 704 ? -6.562 -3.747 -2.111 1.00 97.62 704 PHE A CA 1
ATOM 5352 C C . PHE A 1 704 ? -5.332 -4.245 -1.351 1.00 97.62 704 PHE A C 1
ATOM 5354 O O . PHE A 1 704 ? -5.457 -4.755 -0.243 1.00 97.62 704 PHE A O 1
ATOM 5361 N N . ALA A 1 705 ? -4.149 -4.157 -1.954 1.00 96.94 705 ALA A N 1
ATOM 5362 C CA . ALA A 1 705 ? -2.936 -4.733 -1.380 1.00 96.94 705 ALA A CA 1
ATOM 5363 C C . ALA A 1 705 ? -1.941 -3.649 -0.968 1.00 96.94 705 ALA A C 1
ATOM 5365 O O . ALA A 1 705 ? -1.611 -2.777 -1.773 1.00 96.94 705 ALA A O 1
ATOM 5366 N N . VAL A 1 706 ? -1.380 -3.767 0.232 1.00 97.56 706 VAL A N 1
ATOM 5367 C CA . VAL A 1 706 ? -0.193 -3.024 0.677 1.00 97.56 706 VAL A CA 1
ATOM 5368 C C . VAL A 1 706 ? 0.981 -3.985 0.860 1.00 97.56 706 VAL A C 1
ATOM 5370 O O . VAL A 1 706 ? 0.823 -5.209 0.883 1.00 97.56 706 VAL A O 1
ATOM 5373 N N . LEU A 1 707 ? 2.203 -3.454 0.915 1.00 95.12 707 LEU A N 1
ATOM 5374 C CA . LEU A 1 707 ? 3.367 -4.293 1.182 1.00 95.12 707 LEU A CA 1
ATOM 5375 C C . LEU A 1 707 ? 3.271 -4.816 2.618 1.00 95.12 707 LEU A C 1
ATOM 5377 O O . LEU A 1 707 ? 2.903 -4.060 3.509 1.00 95.12 707 LEU A O 1
ATOM 5381 N N . LYS A 1 708 ? 3.597 -6.094 2.830 1.00 91.81 708 LYS A N 1
ATOM 5382 C CA . LYS A 1 708 ? 3.431 -6.737 4.134 1.00 91.81 708 LYS A CA 1
ATOM 5383 C C . LYS A 1 708 ? 4.081 -5.944 5.270 1.00 91.81 708 LYS A C 1
ATOM 5385 O O . LYS A 1 708 ? 5.232 -5.512 5.136 1.00 91.81 708 LYS A O 1
ATOM 5390 N N . ASP A 1 709 ? 3.325 -5.769 6.347 1.00 86.38 709 ASP A N 1
ATOM 5391 C CA . ASP A 1 709 ? 3.656 -5.007 7.550 1.00 86.38 709 ASP A CA 1
ATOM 5392 C C . ASP A 1 709 ? 3.958 -3.512 7.278 1.00 86.38 709 ASP A C 1
ATOM 5394 O O . ASP A 1 709 ? 4.576 -2.831 8.096 1.00 86.38 709 ASP A O 1
ATOM 5398 N N . GLN A 1 710 ? 3.556 -2.971 6.119 1.00 88.44 710 GLN A N 1
ATOM 5399 C CA . GLN A 1 710 ? 3.758 -1.567 5.733 1.00 88.44 710 GLN A CA 1
ATOM 5400 C C . GLN A 1 710 ? 2.451 -0.907 5.300 1.00 88.44 710 GLN A C 1
ATOM 5402 O O . GLN A 1 710 ? 1.544 -1.568 4.810 1.00 88.44 710 GLN A O 1
ATOM 5407 N N . ASN A 1 711 ? 2.384 0.420 5.451 1.00 89.31 711 ASN A N 1
ATOM 5408 C CA . ASN A 1 711 ? 1.215 1.240 5.117 1.00 89.31 711 ASN A CA 1
ATOM 5409 C C . ASN A 1 711 ? -0.106 0.702 5.712 1.00 89.31 711 ASN A C 1
ATOM 5411 O O . ASN A 1 711 ? -1.142 0.706 5.049 1.00 89.31 711 ASN A O 1
ATOM 5415 N N . GLN A 1 712 ? -0.060 0.214 6.958 1.00 86.56 712 GLN A N 1
ATOM 5416 C CA . GLN A 1 712 ? -1.246 -0.290 7.659 1.00 86.56 712 GLN A CA 1
ATOM 5417 C C . GLN A 1 712 ? -2.264 0.827 7.915 1.00 86.56 712 GLN A C 1
ATOM 5419 O O . GLN A 1 712 ? -3.457 0.583 7.845 1.00 86.56 712 GLN A O 1
ATOM 5424 N N . ASP A 1 713 ? -1.800 2.069 8.080 1.00 82.81 713 ASP A N 1
ATOM 5425 C CA . ASP A 1 713 ? -2.625 3.283 8.078 1.00 82.81 713 ASP A CA 1
ATOM 5426 C C . ASP A 1 713 ? -3.531 3.360 6.838 1.00 82.81 713 ASP A C 1
ATOM 5428 O O . ASP A 1 713 ? -4.741 3.547 6.948 1.00 82.81 713 ASP A O 1
ATOM 5432 N N . LEU A 1 714 ? -2.952 3.158 5.652 1.00 90.81 714 LEU A N 1
ATOM 5433 C CA . LEU A 1 714 ? -3.680 3.165 4.384 1.00 90.81 714 LEU A CA 1
ATOM 5434 C C . LEU A 1 714 ? -4.623 1.964 4.254 1.00 90.81 714 LEU A C 1
ATOM 5436 O O . LEU A 1 714 ? -5.701 2.096 3.679 1.00 90.81 714 LEU A O 1
ATOM 5440 N N . LEU A 1 715 ? -4.214 0.796 4.754 1.00 90.19 715 LEU A N 1
ATOM 5441 C CA . LEU A 1 715 ? -5.022 -0.421 4.714 1.00 90.19 715 LEU A CA 1
ATOM 5442 C C . LEU A 1 715 ? -6.258 -0.304 5.614 1.00 90.19 715 LEU A C 1
ATOM 5444 O O . LEU A 1 715 ? -7.366 -0.596 5.168 1.00 90.19 715 LEU A O 1
ATOM 5448 N N . THR A 1 716 ? -6.079 0.191 6.839 1.00 81.06 716 THR A N 1
ATOM 5449 C CA . THR A 1 716 ? -7.162 0.466 7.788 1.00 81.06 716 THR A CA 1
ATOM 5450 C C . THR A 1 716 ? -8.110 1.523 7.238 1.00 81.06 716 THR A C 1
ATOM 5452 O O . THR A 1 716 ? -9.316 1.293 7.205 1.00 81.06 716 THR A O 1
ATOM 5455 N N . ALA A 1 717 ? -7.577 2.631 6.711 1.00 80.06 717 ALA A N 1
ATOM 5456 C CA . ALA A 1 717 ? -8.376 3.648 6.032 1.00 80.06 717 ALA A CA 1
ATOM 5457 C C . ALA A 1 717 ? -9.206 3.044 4.894 1.00 80.06 717 ALA A C 1
ATOM 5459 O O . ALA A 1 717 ? -10.402 3.299 4.777 1.00 80.06 717 ALA A O 1
ATOM 5460 N N . PHE A 1 718 ? -8.590 2.204 4.060 1.00 93.12 718 PHE A N 1
ATOM 5461 C CA . PHE A 1 718 ? -9.298 1.547 2.970 1.00 93.12 718 PHE A CA 1
ATOM 5462 C C . PHE A 1 718 ? -10.447 0.669 3.483 1.00 93.12 718 PHE A C 1
ATOM 5464 O O . PHE A 1 718 ? -11.556 0.764 2.960 1.00 93.12 718 PHE A O 1
ATOM 5471 N N . ASN A 1 719 ? -10.207 -0.138 4.519 1.00 85.31 719 ASN A N 1
ATOM 5472 C CA . ASN A 1 719 ? -11.221 -1.003 5.125 1.00 85.31 719 ASN A CA 1
ATOM 5473 C C . ASN A 1 719 ? -12.376 -0.203 5.731 1.00 85.31 719 ASN A C 1
ATOM 5475 O O . ASN A 1 719 ? -13.536 -0.521 5.474 1.00 85.31 719 ASN A O 1
ATOM 5479 N N . GLN A 1 720 ? -12.075 0.868 6.468 1.00 74.44 720 GLN A N 1
ATOM 5480 C CA . GLN A 1 720 ? -13.096 1.725 7.062 1.00 74.44 720 GLN A CA 1
ATOM 5481 C C . GLN A 1 720 ? -13.924 2.435 5.990 1.00 74.44 720 GLN A C 1
ATOM 5483 O O . GLN A 1 720 ? -15.152 2.461 6.059 1.00 74.44 720 GLN A O 1
ATOM 5488 N N . GLY A 1 721 ? -13.264 2.985 4.968 1.00 76.38 721 GLY A N 1
ATOM 5489 C CA . GLY A 1 721 ? -13.954 3.616 3.851 1.00 76.38 721 GLY A CA 1
ATOM 5490 C C . GLY A 1 721 ? -14.843 2.621 3.114 1.00 76.38 721 GLY A C 1
ATOM 5491 O O . GLY A 1 721 ? -15.996 2.932 2.836 1.00 76.38 721 GLY A O 1
ATOM 5492 N N . LEU A 1 722 ? -14.357 1.404 2.859 1.00 85.31 722 LEU A N 1
ATOM 5493 C CA . LEU A 1 722 ? -15.147 0.341 2.241 1.00 85.31 722 LEU A CA 1
ATOM 5494 C C . LEU A 1 722 ? -16.392 0.002 3.074 1.00 85.31 722 LEU A C 1
ATOM 5496 O O . LEU A 1 722 ? -17.491 -0.036 2.520 1.00 85.31 722 LEU A O 1
ATOM 5500 N N . ALA A 1 723 ? -16.241 -0.181 4.388 1.00 67.00 723 ALA A N 1
ATOM 5501 C CA . ALA A 1 723 ? -17.354 -0.456 5.295 1.00 67.00 723 ALA A CA 1
ATOM 5502 C C . ALA A 1 723 ? -18.381 0.691 5.308 1.00 67.00 723 ALA A C 1
ATOM 5504 O O . ALA A 1 723 ? -19.588 0.453 5.239 1.00 67.00 723 ALA A O 1
ATOM 5505 N N . ASN A 1 724 ? -17.914 1.943 5.312 1.00 65.31 724 ASN A N 1
ATOM 5506 C CA . ASN A 1 724 ? -18.775 3.123 5.251 1.00 65.31 724 ASN A CA 1
ATOM 5507 C C . ASN A 1 724 ? -19.574 3.187 3.940 1.00 65.31 724 ASN A C 1
ATOM 5509 O O . ASN A 1 724 ? -20.775 3.459 3.968 1.00 65.31 724 ASN A O 1
ATOM 5513 N N . LEU A 1 725 ? -18.938 2.901 2.798 1.00 73.25 725 LEU A N 1
ATOM 5514 C CA . LEU A 1 725 ? -19.614 2.861 1.495 1.00 73.25 725 LEU A CA 1
ATOM 5515 C C . LEU A 1 725 ? -20.635 1.721 1.404 1.00 73.25 725 LEU A C 1
ATOM 5517 O O . LEU A 1 725 ? -21.680 1.874 0.772 1.00 73.25 725 LEU A O 1
ATOM 5521 N N . GLN A 1 726 ? -20.354 0.577 2.028 1.00 72.19 726 GLN A N 1
ATOM 5522 C CA . GLN A 1 726 ? -21.308 -0.530 2.125 1.00 72.19 726 GLN A CA 1
ATOM 5523 C C . GLN A 1 726 ? -22.511 -0.151 2.997 1.00 72.19 726 GLN A C 1
ATOM 5525 O O . GLN A 1 726 ? -23.652 -0.390 2.604 1.00 72.19 726 GLN A O 1
ATOM 5530 N N . ALA A 1 727 ? -22.280 0.499 4.140 1.00 59.03 727 ALA A N 1
ATOM 5531 C CA . ALA A 1 727 ? -23.342 0.938 5.043 1.00 59.03 727 ALA A CA 1
ATOM 5532 C C . ALA A 1 727 ? -24.231 2.041 4.439 1.00 59.03 727 ALA A C 1
ATOM 5534 O O . ALA A 1 727 ? -25.439 2.062 4.683 1.00 59.03 727 ALA A O 1
ATOM 5535 N N . SER A 1 728 ? -23.657 2.950 3.642 1.00 65.38 728 SER A N 1
ATOM 5536 C CA . SER A 1 728 ? -24.403 4.025 2.975 1.00 65.38 728 SER A CA 1
ATOM 5537 C C . SER A 1 728 ? -25.196 3.552 1.749 1.00 65.38 728 SER A C 1
ATOM 5539 O O . SER A 1 728 ? -26.111 4.249 1.309 1.00 65.38 728 SER A O 1
ATOM 5541 N N . GLY A 1 729 ? -24.857 2.380 1.200 1.00 73.56 729 GLY A N 1
ATOM 5542 C CA . GLY A 1 729 ? -25.369 1.874 -0.076 1.00 73.56 729 GLY A CA 1
ATOM 5543 C C . GLY A 1 729 ? -24.641 2.429 -1.307 1.00 73.56 729 GLY A C 1
ATOM 5544 O O . GLY A 1 729 ? -24.932 2.006 -2.425 1.00 73.56 729 GLY A O 1
ATOM 5545 N N . GLU A 1 730 ? -23.671 3.330 -1.134 1.00 80.94 730 GLU A N 1
ATOM 5546 C CA . GLU A 1 730 ? -22.870 3.894 -2.229 1.00 80.94 730 GLU A CA 1
ATOM 5547 C C . GLU A 1 730 ? -22.007 2.829 -2.921 1.00 80.94 730 GLU A C 1
ATOM 5549 O O . GLU A 1 730 ? -21.827 2.865 -4.139 1.00 80.94 730 GLU A O 1
ATOM 5554 N N . TYR A 1 731 ? -21.541 1.823 -2.174 1.00 84.62 731 TYR A N 1
ATOM 5555 C CA . TYR A 1 731 ? -20.883 0.646 -2.744 1.00 84.62 731 TYR A CA 1
ATOM 5556 C C . TYR A 1 731 ? -21.769 -0.030 -3.802 1.00 84.62 731 TYR A C 1
ATOM 5558 O O . TYR A 1 731 ? -21.335 -0.234 -4.936 1.00 84.62 731 TYR A O 1
ATOM 5566 N N . ASP A 1 732 ? -23.028 -0.323 -3.466 1.00 80.50 732 ASP A N 1
ATOM 5567 C CA . ASP A 1 732 ? -23.965 -0.976 -4.385 1.00 80.50 732 ASP A CA 1
ATOM 5568 C C . ASP A 1 732 ? -24.269 -0.092 -5.601 1.00 80.50 732 ASP A C 1
ATOM 5570 O O . ASP A 1 732 ? -24.399 -0.596 -6.722 1.00 80.50 732 ASP A O 1
ATOM 5574 N N . GLU A 1 733 ? -24.333 1.230 -5.412 1.00 83.75 733 GLU A N 1
ATOM 5575 C CA . GLU A 1 733 ? -24.459 2.180 -6.516 1.00 83.75 733 GLU A CA 1
ATOM 5576 C C . GLU A 1 733 ? -23.273 2.061 -7.480 1.00 83.75 733 GLU A C 1
ATOM 5578 O O . GLU A 1 733 ? -23.503 1.843 -8.675 1.00 83.75 733 GLU A O 1
ATOM 5583 N N . ILE A 1 734 ? -22.031 2.103 -6.978 1.00 84.69 734 ILE A N 1
ATOM 5584 C CA . ILE A 1 734 ? -20.809 1.943 -7.784 1.00 84.69 734 ILE A CA 1
ATOM 5585 C C . ILE A 1 734 ? -20.834 0.606 -8.528 1.00 84.69 734 ILE A C 1
ATOM 5587 O O . ILE A 1 734 ? -20.678 0.576 -9.750 1.00 84.69 734 ILE A O 1
ATOM 5591 N N . ILE A 1 735 ? -21.089 -0.506 -7.836 1.00 83.38 735 ILE A N 1
ATOM 5592 C CA . ILE A 1 735 ? -21.115 -1.837 -8.456 1.00 83.38 735 ILE A CA 1
ATOM 5593 C C . ILE A 1 735 ? -22.200 -1.932 -9.540 1.00 83.38 735 ILE A C 1
ATOM 5595 O O . ILE A 1 735 ? -21.960 -2.513 -10.606 1.00 83.38 735 ILE A O 1
ATOM 5599 N N . SER A 1 736 ? -23.372 -1.327 -9.334 1.00 78.62 736 SER A N 1
ATOM 5600 C CA . SER A 1 736 ? -24.485 -1.355 -10.295 1.00 78.62 736 SER A CA 1
ATOM 5601 C C . SER A 1 736 ? -24.225 -0.567 -11.588 1.00 78.62 736 SER A C 1
ATOM 5603 O O . SER A 1 736 ? -24.825 -0.867 -12.627 1.00 78.62 736 SER A O 1
ATOM 5605 N N . LEU A 1 737 ? -23.303 0.405 -11.574 1.00 79.12 737 LEU A N 1
ATOM 5606 C CA . LEU A 1 737 ? -22.875 1.107 -12.792 1.00 79.12 737 LEU A CA 1
ATOM 5607 C C . LEU A 1 737 ? -22.216 0.138 -13.785 1.00 79.12 737 LEU A C 1
ATOM 5609 O O . LEU A 1 737 ? -22.365 0.287 -15.004 1.00 79.12 737 LEU A O 1
ATOM 5613 N N . TYR A 1 738 ? -21.534 -0.881 -13.258 1.00 75.62 738 TYR A N 1
ATOM 5614 C CA . TYR A 1 738 ? -20.652 -1.765 -14.013 1.00 75.62 738 TYR A CA 1
ATOM 5615 C C . TYR A 1 738 ? -21.158 -3.208 -14.133 1.00 75.62 738 TYR A C 1
ATOM 5617 O O . TYR A 1 738 ? -20.808 -3.894 -15.095 1.00 75.62 738 TYR A O 1
ATOM 5625 N N . THR A 1 739 ? -22.016 -3.668 -13.224 1.00 67.06 739 THR A N 1
ATOM 5626 C CA . THR A 1 739 ? -22.583 -5.025 -13.228 1.00 67.06 739 THR A CA 1
ATOM 5627 C C . THR A 1 739 ? -24.050 -5.008 -13.675 1.00 67.06 739 THR A C 1
ATOM 5629 O O . THR A 1 739 ? -24.807 -4.086 -13.382 1.00 67.06 739 THR A O 1
ATOM 5632 N N . ALA A 1 740 ? -24.472 -5.993 -14.471 1.00 55.06 740 ALA A N 1
ATOM 5633 C CA . ALA A 1 740 ? -25.876 -6.150 -14.855 1.00 55.06 740 ALA A CA 1
ATOM 5634 C C . ALA A 1 740 ? -26.577 -7.091 -13.867 1.00 55.06 740 ALA A C 1
ATOM 5636 O O . ALA A 1 740 ? -26.075 -8.184 -13.619 1.00 55.06 740 ALA A O 1
ATOM 5637 N N . THR A 1 741 ? -27.751 -6.717 -13.355 1.00 43.09 741 THR A N 1
ATOM 5638 C CA . THR A 1 741 ? -28.641 -7.659 -12.659 1.00 43.09 741 THR A CA 1
ATOM 5639 C C . THR A 1 741 ? -29.377 -8.545 -13.671 1.00 43.09 741 THR A C 1
ATOM 5641 O O . THR A 1 741 ? -29.687 -8.109 -14.785 1.00 43.09 741 THR A O 1
ATOM 5644 N N . GLU A 1 742 ? -29.668 -9.796 -13.291 1.00 38.38 742 GLU A N 1
ATOM 5645 C CA . GLU A 1 742 ? -30.325 -10.821 -14.129 1.00 38.38 742 GLU A CA 1
ATOM 5646 C C . GLU A 1 742 ? -31.634 -10.346 -14.800 1.00 38.38 742 GLU A C 1
ATOM 5648 O O . GLU A 1 742 ? -31.990 -10.824 -15.878 1.00 38.38 742 GLU A O 1
ATOM 5653 N N . ASP A 1 743 ? -32.318 -9.347 -14.232 1.00 35.41 743 ASP A N 1
ATOM 5654 C CA . ASP A 1 743 ? -33.563 -8.780 -14.768 1.00 35.41 743 ASP A CA 1
ATOM 5655 C C . ASP A 1 743 ? -33.377 -7.940 -16.053 1.00 35.41 743 ASP A C 1
ATOM 5657 O O . ASP A 1 743 ? -34.349 -7.645 -16.756 1.00 35.41 743 ASP A O 1
ATOM 5661 N N . ALA A 1 744 ? -32.144 -7.558 -16.408 1.00 35.84 744 ALA A N 1
ATOM 5662 C CA . ALA A 1 744 ? -31.860 -6.700 -17.564 1.00 35.84 744 ALA A CA 1
ATOM 5663 C C . ALA A 1 744 ? -31.674 -7.456 -18.898 1.00 35.84 744 ALA A C 1
ATOM 5665 O O . ALA A 1 744 ? -31.588 -6.824 -19.955 1.00 35.84 744 ALA A O 1
ATOM 5666 N N . VAL A 1 745 ? -31.664 -8.795 -18.896 1.00 38.22 745 VAL A N 1
ATOM 5667 C CA . VAL A 1 745 ? -31.421 -9.617 -20.106 1.00 38.22 745 VAL A CA 1
ATOM 5668 C C . VAL A 1 745 ? -32.625 -9.631 -21.073 1.00 38.22 745 VAL A C 1
ATOM 5670 O O . VAL A 1 745 ? -32.524 -10.089 -22.210 1.00 38.22 745 VAL A O 1
ATOM 5673 N N . GLU A 1 746 ? -33.762 -9.043 -20.690 1.00 32.66 746 GLU A N 1
ATOM 5674 C CA . GLU A 1 746 ? -34.976 -8.970 -21.516 1.00 32.66 746 GLU A CA 1
ATOM 5675 C C . GLU A 1 746 ? -35.309 -7.562 -22.049 1.00 32.66 746 GLU A C 1
ATOM 5677 O O . GLU A 1 746 ? -36.474 -7.196 -22.164 1.00 32.66 746 GLU A O 1
ATOM 5682 N N . SER A 1 747 ? -34.336 -6.742 -22.463 1.00 30.41 747 SER A N 1
ATOM 5683 C CA . SER A 1 747 ? -34.652 -5.684 -23.445 1.00 30.41 747 SER A CA 1
ATOM 5684 C C . SER A 1 747 ? -33.436 -5.045 -24.106 1.00 30.41 747 SER A C 1
ATOM 5686 O O . SER A 1 747 ? -32.810 -4.182 -23.512 1.00 30.41 747 SER A O 1
ATOM 5688 N N . THR A 1 748 ? -33.180 -5.354 -25.386 1.00 27.70 748 THR A N 1
ATOM 5689 C CA . THR A 1 748 ? -32.785 -4.350 -26.406 1.00 27.70 748 THR A CA 1
ATOM 5690 C C . THR A 1 748 ? -32.661 -4.964 -27.812 1.00 27.70 748 THR A C 1
ATOM 5692 O O . THR A 1 748 ? -31.587 -5.260 -28.314 1.00 27.70 748 THR A O 1
ATOM 5695 N N . GLU A 1 749 ? -33.777 -5.054 -28.545 1.00 29.38 749 GLU A N 1
ATOM 5696 C CA . GLU A 1 749 ? -33.763 -5.237 -30.015 1.00 29.38 749 GLU A CA 1
ATOM 5697 C C . GLU A 1 749 ? -33.482 -3.914 -30.781 1.00 29.38 749 GLU A C 1
ATOM 5699 O O . GLU A 1 749 ? -33.726 -3.824 -31.984 1.00 29.38 749 GLU A O 1
ATOM 5704 N N . SER A 1 750 ? -32.989 -2.852 -30.125 1.00 29.31 750 SER A N 1
ATOM 5705 C CA . SER A 1 750 ? -32.980 -1.492 -30.704 1.00 29.31 750 SER A CA 1
ATOM 5706 C C . SER A 1 750 ? -31.607 -0.871 -31.014 1.00 29.31 750 SER A C 1
ATOM 5708 O O . SER A 1 750 ? -31.588 0.242 -31.541 1.00 29.31 750 SER A O 1
ATOM 5710 N N . GLU A 1 751 ? -30.472 -1.536 -30.771 1.00 33.69 751 GLU A N 1
ATOM 5711 C CA . GLU A 1 751 ? -29.138 -0.920 -30.983 1.00 33.69 751 GLU A CA 1
ATOM 5712 C C . GLU A 1 751 ? -28.240 -1.616 -32.024 1.00 33.69 751 GLU A C 1
ATOM 5714 O O . GLU A 1 751 ? -27.096 -1.223 -32.238 1.00 33.69 751 GLU A O 1
ATOM 5719 N N . ALA A 1 752 ? -28.776 -2.577 -32.780 1.00 34.41 752 ALA A N 1
ATOM 5720 C CA . ALA A 1 752 ? -28.012 -3.385 -33.738 1.00 34.41 752 ALA A CA 1
ATOM 5721 C C . ALA A 1 752 ? -27.444 -2.630 -34.971 1.00 34.41 752 ALA A C 1
ATOM 5723 O O . ALA A 1 752 ? -26.635 -3.190 -35.713 1.00 34.41 752 ALA A O 1
ATOM 5724 N N . GLU A 1 753 ? -27.836 -1.376 -35.240 1.00 31.30 753 GLU A N 1
ATOM 5725 C CA . GLU A 1 753 ? -27.360 -0.635 -36.429 1.00 31.30 753 GLU A CA 1
ATOM 5726 C C . GLU A 1 753 ? -26.075 0.193 -36.198 1.00 31.30 753 GLU A C 1
ATOM 5728 O O . GLU A 1 753 ? -25.380 0.506 -37.171 1.00 31.30 753 GLU A O 1
ATOM 5733 N N . THR A 1 754 ? -25.696 0.509 -34.951 1.00 37.19 754 THR A N 1
ATOM 5734 C CA . THR A 1 754 ? -24.544 1.393 -34.637 1.00 37.19 754 THR A CA 1
ATOM 5735 C C . THR A 1 754 ? -23.268 0.634 -34.238 1.00 37.19 754 THR A C 1
ATOM 5737 O O . THR A 1 754 ? -22.163 1.068 -34.581 1.00 37.19 754 THR A O 1
ATOM 5740 N N . THR A 1 755 ? -23.398 -0.541 -33.616 1.00 41.75 755 THR A N 1
ATOM 5741 C CA . THR A 1 755 ? -22.306 -1.448 -33.189 1.00 41.75 755 THR A CA 1
ATOM 5742 C C . THR A 1 755 ? -21.556 -2.071 -34.373 1.00 41.75 755 THR A C 1
ATOM 5744 O O . THR A 1 755 ? -20.325 -2.133 -34.385 1.00 41.75 755 THR A O 1
ATOM 5747 N N . SER A 1 756 ? -22.263 -2.396 -35.464 1.00 45.03 756 SER A N 1
ATOM 5748 C CA . SER A 1 756 ? -21.680 -2.948 -36.703 1.00 45.03 756 SER A CA 1
ATOM 5749 C C . SER A 1 756 ? -20.605 -2.046 -37.338 1.00 45.03 756 SER A C 1
ATOM 5751 O O . SER A 1 756 ? -19.734 -2.535 -38.051 1.00 45.03 756 SER A O 1
ATOM 5753 N N . SER A 1 757 ? -20.638 -0.723 -37.126 1.00 46.81 757 SER A N 1
ATOM 5754 C CA . SER A 1 757 ? -19.633 0.183 -37.703 1.00 46.81 757 SER A CA 1
ATOM 5755 C C . SER A 1 757 ? -18.335 0.230 -36.891 1.00 46.81 757 SER A C 1
ATOM 5757 O O . SER A 1 757 ? -17.271 0.383 -37.499 1.00 46.81 757 SER A O 1
ATOM 5759 N N . ARG A 1 758 ? -18.401 0.114 -35.555 1.00 53.62 758 ARG A N 1
ATOM 5760 C CA . ARG A 1 758 ? -17.240 0.213 -34.647 1.00 53.62 758 ARG A CA 1
ATOM 5761 C C . ARG A 1 758 ? -16.333 -1.019 -34.728 1.00 53.62 758 ARG A C 1
ATOM 5763 O O . ARG A 1 758 ? -15.117 -0.855 -34.709 1.00 53.62 758 ARG A O 1
ATOM 5770 N N . SER A 1 759 ? -16.899 -2.205 -34.956 1.00 61.28 759 SER A N 1
ATOM 5771 C CA . SER A 1 759 ? -16.152 -3.468 -35.091 1.00 61.28 759 SER A CA 1
ATOM 5772 C C . SER A 1 759 ? -15.476 -3.691 -36.449 1.00 61.28 759 SER A C 1
ATOM 5774 O O . SER A 1 759 ? -14.679 -4.613 -36.628 1.00 61.28 759 SER A O 1
ATOM 5776 N N . THR A 1 760 ? -15.745 -2.845 -37.449 1.00 75.69 760 THR A N 1
ATOM 5777 C CA . THR A 1 760 ? -15.022 -2.943 -38.724 1.00 75.69 760 THR A CA 1
ATOM 5778 C C . THR A 1 760 ? -13.586 -2.444 -38.587 1.00 75.69 760 THR A C 1
ATOM 5780 O O . THR A 1 760 ? -13.313 -1.475 -37.888 1.00 75.69 760 THR A O 1
ATOM 5783 N N . PHE A 1 761 ? -12.664 -3.015 -39.369 1.00 78.25 761 PHE A N 1
ATOM 5784 C CA . PHE A 1 761 ? -11.263 -2.570 -39.416 1.00 78.25 761 PHE A CA 1
ATOM 5785 C C . PHE A 1 761 ? -11.101 -1.051 -39.635 1.00 78.25 761 PHE A C 1
ATOM 5787 O O . PHE A 1 761 ? -10.204 -0.428 -39.075 1.00 78.25 761 PHE A O 1
ATOM 5794 N N . ILE A 1 762 ? -11.963 -0.436 -40.457 1.00 80.75 762 ILE A N 1
ATOM 5795 C CA . ILE A 1 762 ? -11.942 1.018 -40.681 1.00 80.75 762 ILE A CA 1
ATOM 5796 C C . ILE A 1 762 ? -12.545 1.768 -39.491 1.00 80.75 762 ILE A C 1
ATOM 5798 O O . ILE A 1 762 ? -11.980 2.787 -39.102 1.00 80.75 762 ILE A O 1
ATOM 5802 N N . GLY A 1 763 ? -13.630 1.249 -38.908 1.00 79.19 763 GLY A N 1
ATOM 5803 C CA . GLY A 1 763 ? -14.228 1.762 -37.676 1.00 79.19 763 GLY A CA 1
ATOM 5804 C C . GLY A 1 763 ? -13.212 1.849 -36.546 1.00 79.19 763 GLY A C 1
ATOM 5805 O O . GLY A 1 763 ? -13.002 2.931 -36.006 1.00 79.19 763 GLY A O 1
ATOM 5806 N N . GLN A 1 764 ? -12.482 0.760 -36.305 1.00 79.88 764 GLN A N 1
ATOM 5807 C CA . GLN A 1 764 ? -11.399 0.674 -35.324 1.00 79.88 764 GLN A CA 1
ATOM 5808 C C . GLN A 1 764 ? -10.327 1.756 -35.518 1.00 79.88 764 GLN A C 1
ATOM 5810 O O . GLN A 1 764 ? -9.908 2.393 -34.554 1.00 79.88 764 GLN A O 1
ATOM 5815 N N . ILE A 1 765 ? -9.911 2.032 -36.760 1.00 84.31 765 ILE A N 1
ATOM 5816 C CA . ILE A 1 765 ? -8.952 3.114 -37.037 1.00 84.31 765 ILE A CA 1
ATOM 5817 C C . ILE A 1 765 ? -9.570 4.480 -36.745 1.00 84.31 765 ILE A C 1
ATOM 5819 O O . ILE A 1 765 ? -8.910 5.330 -36.153 1.00 84.31 765 ILE A O 1
ATOM 5823 N N . THR A 1 766 ? -10.798 4.732 -37.202 1.00 83.12 766 THR A N 1
ATOM 5824 C CA . THR A 1 766 ? -11.421 6.055 -37.065 1.00 83.12 766 THR A CA 1
ATOM 5825 C C . THR A 1 766 ? -11.774 6.390 -35.623 1.00 83.12 766 THR A C 1
ATOM 5827 O O . THR A 1 766 ? -11.569 7.534 -35.222 1.00 83.12 766 THR A O 1
ATOM 5830 N N . SER A 1 767 ? -12.241 5.409 -34.851 1.00 80.69 767 SER A N 1
ATOM 5831 C CA . SER A 1 767 ? -12.608 5.576 -33.443 1.00 80.69 767 SER A CA 1
ATOM 5832 C C . SER A 1 767 ? -11.374 5.749 -32.558 1.00 80.69 767 SER A C 1
ATOM 5834 O O . SER A 1 767 ? -11.377 6.583 -31.664 1.00 80.69 767 SER A O 1
ATOM 5836 N N . ASN A 1 768 ? -10.272 5.055 -32.868 1.00 86.00 768 ASN A N 1
ATOM 5837 C CA . ASN A 1 768 ? -9.071 5.048 -32.026 1.00 86.00 768 ASN A CA 1
ATOM 5838 C C . ASN A 1 768 ? -7.904 5.880 -32.584 1.00 86.00 768 ASN A C 1
ATOM 5840 O O . ASN A 1 768 ? -6.769 5.773 -32.117 1.00 86.00 768 ASN A O 1
ATOM 5844 N N . TRP A 1 769 ? -8.151 6.722 -33.594 1.00 88.31 769 TRP A N 1
ATOM 5845 C CA . TRP A 1 769 ? -7.094 7.457 -34.301 1.00 88.31 769 TRP A CA 1
ATOM 5846 C C . TRP A 1 769 ? -6.244 8.337 -33.380 1.00 88.31 769 TRP A C 1
ATOM 5848 O O . TRP A 1 769 ? -5.030 8.416 -33.567 1.00 88.31 769 TRP A O 1
ATOM 5858 N N . ARG A 1 770 ? -6.878 9.021 -32.418 1.00 89.56 770 ARG A N 1
ATOM 5859 C CA . ARG A 1 770 ? -6.195 9.930 -31.487 1.00 89.56 770 ARG A CA 1
ATOM 5860 C C . ARG A 1 770 ? -5.225 9.164 -30.573 1.00 89.56 770 ARG A C 1
ATOM 5862 O O . ARG A 1 770 ? -4.028 9.398 -30.749 1.00 89.56 770 ARG A O 1
ATOM 5869 N N . PRO A 1 771 ? -5.675 8.187 -29.750 1.00 87.50 771 PRO A N 1
ATOM 5870 C CA . PRO A 1 771 ? -4.769 7.369 -28.943 1.00 87.50 771 PRO A CA 1
ATOM 5871 C C . PRO A 1 771 ? -3.628 6.760 -29.761 1.00 87.50 771 PRO A C 1
ATOM 5873 O O . PRO A 1 771 ? -2.461 6.894 -29.403 1.00 87.50 771 PRO A O 1
ATOM 5876 N N . LEU A 1 772 ? -3.935 6.166 -30.923 1.00 92.69 772 LEU A N 1
ATOM 5877 C CA . LEU A 1 772 ? -2.928 5.553 -31.798 1.00 92.69 772 LEU A CA 1
ATOM 5878 C C . LEU A 1 772 ? -1.851 6.547 -32.256 1.00 92.69 772 LEU A C 1
ATOM 5880 O O . LEU A 1 772 ? -0.676 6.185 -32.372 1.00 92.69 772 LEU A O 1
ATOM 5884 N N . MET A 1 773 ? -2.226 7.795 -32.541 1.00 93.44 773 MET A N 1
ATOM 5885 C CA . MET A 1 773 ? -1.277 8.826 -32.955 1.00 93.44 773 MET A CA 1
ATOM 5886 C C . MET A 1 773 ? -0.416 9.320 -31.794 1.00 93.44 773 MET A C 1
ATOM 5888 O O . MET A 1 773 ? 0.770 9.580 -32.003 1.00 93.44 773 MET A O 1
ATOM 5892 N N . ASP A 1 774 ? -0.986 9.406 -30.595 1.00 90.19 774 ASP A N 1
ATOM 5893 C CA . ASP A 1 774 ? -0.268 9.798 -29.383 1.00 90.19 774 ASP A CA 1
ATOM 5894 C C . ASP A 1 774 ? 0.744 8.718 -28.979 1.00 90.19 774 ASP A C 1
ATOM 5896 O O . ASP A 1 774 ? 1.926 9.018 -28.789 1.00 90.19 774 ASP A O 1
ATOM 5900 N N . GLY A 1 775 ? 0.341 7.445 -29.005 1.00 93.00 775 GLY A N 1
ATOM 5901 C CA . GLY A 1 775 ? 1.244 6.307 -28.828 1.00 93.00 775 GLY A CA 1
ATOM 5902 C C . GLY A 1 775 ? 2.377 6.292 -29.856 1.00 93.00 775 GLY A C 1
ATOM 5903 O O . GLY A 1 775 ? 3.551 6.148 -29.501 1.00 93.00 775 GLY A O 1
ATOM 5904 N N . LEU A 1 776 ? 2.059 6.524 -31.138 1.00 95.94 776 LEU A N 1
ATOM 5905 C CA . LEU A 1 776 ? 3.062 6.641 -32.203 1.00 95.94 776 LEU A CA 1
ATOM 5906 C C . LEU A 1 776 ? 4.017 7.816 -31.967 1.00 95.94 776 LEU A C 1
ATOM 5908 O O . LEU A 1 776 ? 5.222 7.693 -32.206 1.00 95.94 776 LEU A O 1
ATOM 5912 N N . TRP A 1 777 ? 3.501 8.962 -31.525 1.00 95.69 777 TRP A N 1
ATOM 5913 C CA . TRP A 1 777 ? 4.324 10.114 -31.184 1.00 95.69 777 TRP A CA 1
ATOM 5914 C C . TRP A 1 777 ? 5.287 9.768 -30.047 1.00 95.69 777 TRP A C 1
ATOM 5916 O O . TRP A 1 777 ? 6.485 10.038 -30.185 1.00 95.69 777 TRP A O 1
ATOM 5926 N N . THR A 1 778 ? 4.803 9.094 -28.998 1.00 94.44 778 THR A N 1
ATOM 5927 C CA . THR A 1 778 ? 5.620 8.594 -27.884 1.00 94.44 778 THR A CA 1
ATOM 5928 C C . THR A 1 778 ? 6.744 7.687 -28.352 1.00 94.44 778 THR A C 1
ATOM 5930 O O . THR A 1 778 ? 7.915 7.962 -28.069 1.00 94.44 778 THR A O 1
ATOM 5933 N N . THR A 1 779 ? 6.429 6.690 -29.179 1.00 96.94 779 THR A N 1
ATOM 5934 C CA . THR A 1 779 ? 7.427 5.824 -29.819 1.00 96.94 779 THR A CA 1
ATOM 5935 C C . THR A 1 779 ? 8.509 6.645 -30.536 1.00 96.94 779 THR A C 1
ATOM 5937 O O . THR A 1 779 ? 9.707 6.385 -30.389 1.00 96.94 779 THR A O 1
ATOM 5940 N N . VAL A 1 780 ? 8.120 7.661 -31.312 1.00 95.50 780 VAL A N 1
ATOM 5941 C CA . VAL A 1 780 ? 9.055 8.461 -32.117 1.00 95.50 780 VAL A CA 1
ATOM 5942 C C . VAL A 1 780 ? 9.952 9.341 -31.261 1.00 95.50 780 VAL A C 1
ATOM 5944 O O . VAL A 1 780 ? 11.172 9.337 -31.462 1.00 95.50 780 VAL A O 1
ATOM 5947 N N . TRP A 1 781 ? 9.386 10.124 -30.345 1.00 96.12 781 TRP A N 1
ATOM 5948 C CA . TRP A 1 781 ? 10.170 11.110 -29.610 1.00 96.12 781 TRP A CA 1
ATOM 5949 C C . TRP A 1 781 ? 11.111 10.437 -28.602 1.00 96.12 781 TRP A C 1
ATOM 5951 O O . TRP A 1 781 ? 12.277 10.837 -28.529 1.00 96.12 781 TRP A O 1
ATOM 5961 N N . VAL A 1 782 ? 10.672 9.365 -27.925 1.00 96.69 782 VAL A N 1
ATOM 5962 C CA . VAL A 1 782 ? 11.525 8.566 -27.025 1.00 96.69 782 VAL A CA 1
ATOM 5963 C C . VAL A 1 782 ? 12.709 7.998 -27.806 1.00 96.69 782 VAL A C 1
ATOM 5965 O O . VAL A 1 782 ? 13.861 8.194 -27.420 1.00 96.69 782 VAL A O 1
ATOM 5968 N N . THR A 1 783 ? 12.453 7.403 -28.977 1.00 96.31 783 THR A N 1
ATOM 5969 C CA . THR A 1 783 ? 13.514 6.887 -29.859 1.00 96.31 783 THR A CA 1
ATOM 5970 C C . THR A 1 783 ? 14.515 7.976 -30.250 1.00 96.31 783 THR A C 1
ATOM 5972 O O . THR A 1 783 ? 15.727 7.744 -30.237 1.00 96.31 783 THR A O 1
ATOM 5975 N N . LEU A 1 784 ? 14.033 9.166 -30.626 1.00 95.19 784 LEU A N 1
ATOM 5976 C CA . LEU A 1 784 ? 14.888 10.276 -31.050 1.00 95.19 784 LEU A CA 1
ATOM 5977 C C . LEU A 1 784 ? 15.811 10.740 -29.923 1.00 95.19 784 LEU A C 1
ATOM 5979 O O . LEU A 1 784 ? 17.015 10.882 -30.152 1.00 95.19 784 LEU A O 1
ATOM 5983 N N . VAL A 1 785 ? 15.275 10.941 -28.718 1.00 97.12 785 VAL A N 1
ATOM 5984 C CA . VAL A 1 785 ? 16.063 11.357 -27.550 1.00 97.12 785 VAL A CA 1
ATOM 5985 C C . VAL A 1 785 ? 17.097 10.288 -27.197 1.00 97.12 785 VAL A C 1
ATOM 5987 O O . VAL A 1 785 ? 18.288 10.603 -27.090 1.00 97.12 785 VAL A O 1
ATOM 5990 N N . SER A 1 786 ? 16.684 9.020 -27.121 1.00 97.25 786 SER A N 1
ATOM 5991 C CA . SER A 1 786 ? 17.589 7.911 -26.812 1.00 97.25 786 SER A CA 1
ATOM 5992 C C . SER A 1 786 ? 18.716 7.774 -27.828 1.00 97.25 786 SER A C 1
ATOM 5994 O O . SER A 1 786 ? 19.872 7.583 -27.454 1.00 97.25 786 SER A O 1
ATOM 5996 N N . ILE A 1 787 ? 18.426 7.929 -29.122 1.00 94.81 787 ILE A N 1
ATOM 5997 C CA . ILE A 1 787 ? 19.450 7.846 -30.169 1.00 94.81 787 ILE A CA 1
ATOM 5998 C C . ILE A 1 787 ? 20.428 9.016 -30.101 1.00 94.81 787 ILE A C 1
ATOM 6000 O O . ILE A 1 787 ? 21.616 8.810 -30.343 1.00 94.81 787 ILE A O 1
ATOM 6004 N N . VAL A 1 788 ? 19.988 10.229 -29.764 1.00 96.00 788 VAL A N 1
ATOM 6005 C CA . VAL A 1 788 ? 20.907 11.369 -29.608 1.00 96.00 788 VAL A CA 1
ATOM 6006 C C . VAL A 1 788 ? 21.917 11.095 -28.492 1.00 96.00 788 VAL A C 1
ATOM 6008 O O . VAL A 1 788 ? 23.123 11.248 -28.709 1.00 96.00 788 VAL A O 1
ATOM 6011 N N . ILE A 1 789 ? 21.451 10.621 -27.336 1.00 97.25 789 ILE A N 1
ATOM 6012 C CA . ILE A 1 789 ? 22.312 10.255 -26.202 1.00 97.25 789 ILE A CA 1
ATOM 6013 C C . ILE A 1 789 ? 23.228 9.085 -26.591 1.00 97.25 789 ILE A C 1
ATOM 6015 O O . ILE A 1 789 ? 24.451 9.154 -26.424 1.00 97.25 789 ILE A O 1
ATOM 6019 N N . ALA A 1 790 ? 22.661 8.042 -27.200 1.00 97.38 790 ALA A N 1
ATOM 6020 C CA . ALA A 1 790 ? 23.394 6.866 -27.647 1.00 97.38 790 ALA A CA 1
ATOM 6021 C C . ALA A 1 790 ? 24.462 7.188 -28.701 1.00 97.38 790 ALA A C 1
ATOM 6023 O O . ALA A 1 790 ? 25.530 6.579 -28.703 1.00 97.38 790 ALA A O 1
ATOM 6024 N N . MET A 1 791 ? 24.220 8.159 -29.584 1.00 94.56 791 MET A N 1
ATOM 6025 C CA . MET A 1 791 ? 25.193 8.619 -30.576 1.00 94.56 791 MET A CA 1
ATOM 6026 C C . MET A 1 791 ? 26.389 9.299 -29.912 1.00 94.56 791 MET A C 1
ATOM 6028 O O . MET A 1 791 ? 27.528 9.028 -30.294 1.00 94.56 791 MET A O 1
ATOM 6032 N N . ILE A 1 792 ? 26.158 10.143 -28.903 1.00 95.94 792 ILE A N 1
ATOM 6033 C CA . ILE A 1 792 ? 27.235 10.812 -28.159 1.00 95.94 792 ILE A CA 1
ATOM 6034 C C . ILE A 1 792 ? 28.098 9.769 -27.437 1.00 95.94 792 ILE A C 1
ATOM 6036 O O . ILE A 1 792 ? 29.318 9.731 -27.632 1.00 95.94 792 ILE A O 1
ATOM 6040 N N . LEU A 1 793 ? 27.464 8.888 -26.658 1.00 96.38 793 LEU A N 1
ATOM 6041 C CA . LEU A 1 793 ? 28.150 7.850 -25.884 1.00 96.38 793 LEU A CA 1
ATOM 6042 C C . LEU A 1 793 ? 28.826 6.816 -26.794 1.00 96.38 793 LEU A C 1
ATOM 6044 O O . LEU A 1 793 ? 30.013 6.520 -26.647 1.00 96.38 793 LEU A O 1
ATOM 6048 N N . GLY A 1 794 ? 28.101 6.307 -27.786 1.00 96.69 794 GLY A N 1
ATOM 6049 C CA . GLY A 1 794 ? 28.575 5.284 -28.709 1.00 96.69 794 GLY A CA 1
ATOM 6050 C C . GLY A 1 794 ? 29.727 5.759 -29.592 1.00 96.69 794 GLY A C 1
ATOM 6051 O O . GLY A 1 794 ? 30.687 5.017 -29.785 1.00 96.69 794 GLY A O 1
ATOM 6052 N N . ILE A 1 795 ? 29.719 7.006 -30.079 1.00 94.56 795 ILE A N 1
ATOM 6053 C CA . ILE A 1 795 ? 30.864 7.557 -30.828 1.00 94.56 795 ILE A CA 1
ATOM 6054 C C . ILE A 1 795 ? 32.102 7.663 -29.935 1.00 94.56 795 ILE A C 1
ATOM 6056 O O . ILE A 1 795 ? 33.194 7.278 -30.369 1.00 94.56 795 ILE A O 1
ATOM 6060 N N . ALA A 1 796 ? 31.953 8.139 -28.697 1.00 94.06 796 ALA A N 1
ATOM 6061 C CA . ALA A 1 796 ? 33.065 8.230 -27.754 1.00 94.06 796 ALA A CA 1
ATOM 6062 C C . ALA A 1 796 ? 33.673 6.843 -27.467 1.00 94.06 796 ALA A C 1
ATOM 6064 O O . ALA A 1 796 ? 34.878 6.638 -27.658 1.00 94.06 796 ALA A O 1
ATOM 6065 N N . LEU A 1 797 ? 32.834 5.867 -27.112 1.00 95.12 797 LEU A N 1
ATOM 6066 C CA . LEU A 1 797 ? 33.234 4.486 -26.828 1.00 95.12 797 LEU A CA 1
ATOM 6067 C C . LEU A 1 797 ? 33.817 3.777 -28.062 1.00 95.12 797 LEU A C 1
ATOM 6069 O O . LEU A 1 797 ? 34.811 3.052 -27.964 1.00 95.12 797 LEU A O 1
ATOM 6073 N N . GLY A 1 798 ? 33.267 4.030 -29.247 1.00 94.19 798 GLY A N 1
ATOM 6074 C CA . GLY A 1 798 ? 33.748 3.466 -30.505 1.00 94.19 798 GLY A CA 1
ATOM 6075 C C . GLY A 1 798 ? 35.135 3.976 -30.896 1.00 94.19 798 GLY A C 1
ATOM 6076 O O . GLY A 1 798 ? 35.994 3.209 -31.338 1.00 94.19 798 GLY A O 1
ATOM 6077 N N . ILE A 1 799 ? 35.404 5.267 -30.678 1.00 91.50 799 ILE A N 1
ATOM 6078 C CA . ILE A 1 799 ? 36.739 5.848 -30.876 1.00 91.50 799 ILE A CA 1
ATOM 6079 C C . ILE A 1 799 ? 37.729 5.278 -29.850 1.00 91.50 799 ILE A C 1
ATOM 6081 O O . ILE A 1 799 ? 38.856 4.933 -30.220 1.00 91.50 799 ILE A O 1
ATOM 6085 N N . MET A 1 800 ? 37.321 5.138 -28.583 1.00 92.38 800 MET A N 1
ATOM 6086 C CA . MET A 1 800 ? 38.142 4.529 -27.527 1.00 92.38 800 MET A CA 1
ATOM 6087 C C . MET A 1 800 ? 38.509 3.077 -27.856 1.00 92.38 800 MET A C 1
ATOM 6089 O O . MET A 1 800 ? 39.680 2.702 -27.766 1.00 92.38 800 MET A O 1
ATOM 6093 N N . SER A 1 801 ? 37.540 2.276 -28.302 1.00 91.06 801 SER A N 1
ATOM 6094 C CA . SER A 1 801 ? 37.738 0.861 -28.637 1.00 91.06 801 SER A CA 1
ATOM 6095 C C . SER A 1 801 ? 38.559 0.641 -29.920 1.00 91.06 801 SER A C 1
ATOM 6097 O O . SER A 1 801 ? 39.225 -0.394 -30.060 1.00 91.06 801 SER A O 1
ATOM 6099 N N . ALA A 1 802 ? 38.566 1.610 -30.844 1.00 87.00 802 ALA A N 1
ATOM 6100 C CA . ALA A 1 802 ? 39.423 1.626 -32.034 1.00 87.00 802 ALA A CA 1
ATOM 6101 C C . ALA A 1 802 ? 40.830 2.212 -31.784 1.00 87.00 802 ALA A C 1
ATOM 6103 O O . ALA A 1 802 ? 41.718 2.066 -32.627 1.00 87.00 802 ALA A O 1
ATOM 6104 N N . GLY A 1 803 ? 41.038 2.885 -30.650 1.00 83.88 803 GLY A N 1
ATOM 6105 C CA . GLY A 1 803 ? 42.280 3.564 -30.296 1.00 83.88 803 GLY A CA 1
ATOM 6106 C C . GLY A 1 803 ? 43.457 2.636 -29.968 1.00 83.88 803 GLY A C 1
ATOM 6107 O O . GLY A 1 803 ? 43.326 1.423 -29.810 1.00 83.88 803 GLY A O 1
ATOM 6108 N N . GLN A 1 804 ? 44.642 3.241 -29.831 1.00 81.50 804 GLN A N 1
ATOM 6109 C CA . GLN A 1 804 ? 45.876 2.534 -29.450 1.00 81.50 804 GLN A CA 1
ATOM 6110 C C . GLN A 1 804 ? 46.064 2.413 -27.925 1.00 81.50 804 GLN A C 1
ATOM 6112 O O . GLN A 1 804 ? 46.873 1.605 -27.470 1.00 81.50 804 GLN A O 1
ATOM 6117 N N . ASN A 1 805 ? 45.331 3.195 -27.122 1.00 88.62 805 ASN A N 1
ATOM 6118 C CA . ASN A 1 805 ? 45.419 3.141 -25.662 1.00 88.62 805 ASN A CA 1
ATOM 6119 C C . ASN A 1 805 ? 44.704 1.887 -25.135 1.00 88.62 805 ASN A C 1
ATOM 6121 O O . ASN A 1 805 ? 43.489 1.756 -25.263 1.00 88.62 805 ASN A O 1
ATOM 6125 N N . SER A 1 806 ? 45.467 0.983 -24.518 1.00 88.81 806 SER A N 1
ATOM 6126 C CA . SER A 1 806 ? 44.954 -0.310 -24.051 1.00 88.81 806 SER A CA 1
ATOM 6127 C C . SER A 1 806 ? 43.941 -0.186 -22.908 1.00 88.81 806 SER A C 1
ATOM 6129 O O . SER A 1 806 ? 43.032 -1.005 -22.841 1.00 88.81 806 SER A O 1
ATOM 6131 N N . ILE A 1 807 ? 44.051 0.843 -22.056 1.00 93.00 807 ILE A N 1
ATOM 6132 C CA . ILE A 1 807 ? 43.130 1.064 -20.927 1.00 93.00 807 ILE A CA 1
ATOM 6133 C C . ILE A 1 807 ? 41.773 1.545 -21.444 1.00 93.00 807 ILE A C 1
ATOM 6135 O O . ILE A 1 807 ? 40.753 0.927 -21.162 1.00 93.00 807 ILE A O 1
ATOM 6139 N N . LEU A 1 808 ? 41.763 2.603 -22.262 1.00 91.44 808 LEU A N 1
ATOM 6140 C CA . LEU A 1 808 ? 40.523 3.140 -22.840 1.00 91.44 808 LEU A CA 1
ATOM 6141 C C . LEU A 1 808 ? 39.814 2.102 -23.711 1.00 91.44 808 LEU A C 1
ATOM 6143 O O . LEU A 1 808 ? 38.592 1.985 -23.676 1.00 91.44 808 LEU A O 1
ATOM 6147 N N . LYS A 1 809 ? 40.593 1.315 -24.459 1.00 92.12 809 LYS A N 1
ATOM 6148 C CA . LYS A 1 809 ? 40.072 0.200 -25.238 1.00 92.12 809 LYS A CA 1
ATOM 6149 C C . LYS A 1 809 ? 39.433 -0.861 -24.345 1.00 92.12 809 LYS A C 1
ATOM 6151 O O . LYS A 1 809 ? 38.352 -1.323 -24.674 1.00 92.12 809 LYS A O 1
ATOM 6156 N N . PHE A 1 810 ? 40.079 -1.245 -23.244 1.00 94.62 810 PHE A N 1
ATOM 6157 C CA . PHE A 1 810 ? 39.523 -2.224 -22.311 1.00 94.62 810 PHE A CA 1
ATOM 6158 C C . PHE A 1 810 ? 38.200 -1.743 -21.700 1.00 94.62 810 PHE A C 1
ATOM 6160 O O . PHE A 1 810 ? 37.230 -2.487 -21.748 1.00 94.62 810 PHE A O 1
ATOM 6167 N N . ILE A 1 811 ? 38.136 -0.496 -21.219 1.00 93.88 811 ILE A N 1
ATOM 6168 C CA . ILE A 1 811 ? 36.912 0.091 -20.640 1.00 93.88 811 ILE A CA 1
ATOM 6169 C C . ILE A 1 811 ? 35.768 0.087 -21.661 1.00 93.88 811 ILE A C 1
ATOM 6171 O O . ILE A 1 811 ? 34.671 -0.375 -21.360 1.00 93.88 811 ILE A O 1
ATOM 6175 N N . ALA A 1 812 ? 36.031 0.549 -22.889 1.00 94.19 812 ALA A N 1
ATOM 6176 C CA . ALA A 1 812 ? 35.010 0.584 -23.931 1.00 94.19 812 ALA A CA 1
ATOM 6177 C C . ALA A 1 812 ? 34.525 -0.818 -24.334 1.00 94.19 812 ALA A C 1
ATOM 6179 O O . ALA A 1 812 ? 33.338 -0.995 -24.584 1.00 94.19 812 ALA A O 1
ATOM 6180 N N . LEU A 1 813 ? 35.420 -1.811 -24.393 1.00 93.62 813 LEU A N 1
ATOM 6181 C CA . LEU A 1 813 ? 35.038 -3.195 -24.690 1.00 93.62 813 LEU A CA 1
ATOM 6182 C C . LEU A 1 813 ? 34.233 -3.818 -23.552 1.00 93.62 813 LEU A C 1
ATOM 6184 O O . LEU A 1 813 ? 33.226 -4.451 -23.829 1.00 93.62 813 LEU A O 1
ATOM 6188 N N . LEU A 1 814 ? 34.625 -3.586 -22.296 1.00 96.12 814 LEU A N 1
ATOM 6189 C CA . LEU A 1 814 ? 33.893 -4.083 -21.134 1.00 96.12 814 LEU A CA 1
ATOM 6190 C C . LEU A 1 814 ? 32.452 -3.557 -21.118 1.00 96.12 814 LEU A C 1
ATOM 6192 O O . LEU A 1 814 ? 31.525 -4.344 -20.967 1.00 96.12 814 LEU A O 1
ATOM 6196 N N . TYR A 1 815 ? 32.262 -2.253 -21.340 1.00 96.50 815 TYR A N 1
ATOM 6197 C CA . TYR A 1 815 ? 30.926 -1.663 -21.459 1.00 96.50 815 TYR A CA 1
ATOM 6198 C C . TYR A 1 815 ? 30.108 -2.316 -22.580 1.00 96.50 815 TYR A C 1
ATOM 6200 O O . TYR A 1 815 ? 28.966 -2.711 -22.363 1.00 96.50 815 TYR A O 1
ATOM 6208 N N . VAL A 1 816 ? 30.695 -2.448 -23.777 1.00 94.31 816 VAL A N 1
ATOM 6209 C CA . VAL A 1 816 ? 30.012 -3.031 -24.942 1.00 94.31 816 VAL A CA 1
ATOM 6210 C C . VAL A 1 816 ? 29.625 -4.488 -24.689 1.00 94.31 816 VAL A C 1
ATOM 6212 O O . VAL A 1 816 ? 28.509 -4.877 -25.027 1.00 94.31 816 VAL A O 1
ATOM 6215 N N . ASP A 1 817 ? 30.524 -5.278 -24.103 1.00 94.50 817 ASP A N 1
ATOM 6216 C CA . ASP A 1 817 ? 30.298 -6.694 -23.815 1.00 94.50 817 ASP A CA 1
ATOM 6217 C C . ASP A 1 817 ? 29.196 -6.878 -22.755 1.00 94.50 817 ASP A C 1
ATOM 6219 O O . ASP A 1 817 ? 28.365 -7.772 -22.901 1.00 94.50 817 ASP A O 1
ATOM 6223 N N . ILE A 1 818 ? 29.134 -6.007 -21.738 1.00 95.50 818 ILE A N 1
ATOM 6224 C CA . ILE A 1 818 ? 28.071 -6.017 -20.718 1.00 95.50 818 ILE A CA 1
ATOM 6225 C C . ILE A 1 818 ? 26.729 -5.611 -21.333 1.00 95.50 818 ILE A C 1
ATOM 6227 O O . ILE A 1 818 ? 25.776 -6.384 -21.295 1.00 95.50 818 ILE A O 1
ATOM 6231 N N . MET A 1 819 ? 26.651 -4.426 -21.944 1.00 94.81 819 MET A N 1
ATOM 6232 C CA . MET A 1 819 ? 25.377 -3.856 -22.406 1.00 94.81 819 MET A CA 1
ATOM 6233 C C . MET A 1 819 ? 24.731 -4.657 -23.538 1.00 94.81 819 MET A C 1
ATOM 6235 O O . MET A 1 819 ? 23.512 -4.669 -23.662 1.00 94.81 819 MET A O 1
ATOM 6239 N N . ARG A 1 820 ? 25.530 -5.347 -24.363 1.00 93.00 820 ARG A N 1
ATOM 6240 C CA . ARG A 1 820 ? 25.014 -6.266 -25.394 1.00 93.00 820 ARG A CA 1
ATOM 6241 C C . ARG A 1 820 ? 24.752 -7.676 -24.868 1.00 93.00 820 ARG A C 1
ATOM 6243 O O . ARG A 1 820 ? 24.102 -8.452 -25.562 1.00 93.00 820 ARG A O 1
ATOM 6250 N N . GLY A 1 821 ? 25.305 -8.022 -23.706 1.00 91.25 821 GLY A N 1
ATOM 6251 C CA . GLY A 1 821 ? 25.098 -9.311 -23.052 1.00 91.25 821 GLY A CA 1
ATOM 6252 C C . GLY A 1 821 ? 23.794 -9.380 -22.257 1.00 91.25 821 GLY A C 1
ATOM 6253 O O . GLY A 1 821 ? 23.265 -10.472 -22.076 1.00 91.25 821 GLY A O 1
ATOM 6254 N N . ILE A 1 822 ? 23.271 -8.233 -21.813 1.00 93.88 822 ILE A N 1
ATOM 6255 C CA . ILE A 1 822 ? 22.016 -8.135 -21.061 1.00 93.88 822 ILE A CA 1
ATOM 6256 C C . ILE A 1 822 ? 20.845 -7.967 -22.049 1.00 93.88 822 ILE A C 1
ATOM 6258 O O . ILE A 1 822 ? 20.885 -7.052 -22.878 1.00 93.88 822 ILE A O 1
ATOM 6262 N N . PRO A 1 823 ? 19.801 -8.821 -21.994 1.00 96.06 823 PRO A N 1
ATOM 6263 C CA . PRO A 1 823 ? 18.573 -8.611 -22.758 1.00 96.06 823 PRO A CA 1
ATOM 6264 C C . PRO A 1 823 ? 17.955 -7.244 -22.447 1.00 96.06 823 PRO A C 1
ATOM 6266 O O . PRO A 1 823 ? 17.932 -6.836 -21.290 1.00 96.06 823 PRO A O 1
ATOM 6269 N N . LEU A 1 824 ? 17.417 -6.549 -23.454 1.00 93.88 824 LEU A N 1
ATOM 6270 C CA . LEU A 1 824 ? 16.877 -5.198 -23.255 1.00 93.88 824 LEU A CA 1
ATOM 6271 C C . LEU A 1 824 ? 15.767 -5.164 -22.196 1.00 93.88 824 LEU A C 1
ATOM 6273 O O . LEU A 1 824 ? 15.772 -4.263 -21.370 1.00 93.88 824 LEU A O 1
ATOM 6277 N N . LEU A 1 825 ? 14.894 -6.177 -22.186 1.00 92.25 825 LEU A N 1
ATOM 6278 C CA . LEU A 1 825 ? 13.838 -6.353 -21.185 1.00 92.25 825 LEU A CA 1
ATOM 6279 C C . LEU A 1 825 ? 14.394 -6.414 -19.751 1.00 92.25 825 LEU A C 1
ATOM 6281 O O . LEU A 1 825 ? 13.901 -5.755 -18.841 1.00 92.25 825 LEU A O 1
ATOM 6285 N N . VAL A 1 826 ? 15.469 -7.182 -19.556 1.00 92.81 826 VAL A N 1
ATOM 6286 C CA . VAL A 1 826 ? 16.133 -7.304 -18.250 1.00 92.81 826 VAL A CA 1
ATOM 6287 C C . VAL A 1 826 ? 16.799 -5.984 -17.870 1.00 92.81 826 VAL A C 1
ATOM 6289 O O . VAL A 1 826 ? 16.767 -5.588 -16.711 1.00 92.81 826 VAL A O 1
ATOM 6292 N N . LEU A 1 827 ? 17.379 -5.276 -18.844 1.00 93.75 827 LEU A N 1
ATOM 6293 C CA . LEU A 1 827 ? 17.954 -3.956 -18.607 1.00 93.75 827 LEU A CA 1
ATOM 6294 C C . LEU A 1 827 ? 16.875 -2.931 -18.225 1.00 93.75 827 LEU A C 1
ATOM 6296 O O . LEU A 1 827 ? 17.124 -2.155 -17.310 1.00 93.75 827 LEU A O 1
ATOM 6300 N N . SER A 1 828 ? 15.694 -2.942 -18.857 1.00 91.88 828 SER A N 1
ATOM 6301 C CA . SER A 1 828 ? 14.589 -2.053 -18.469 1.00 91.88 828 SER A CA 1
ATOM 6302 C C . SER A 1 828 ? 14.120 -2.322 -17.048 1.00 91.88 828 SER A C 1
ATOM 6304 O O . SER A 1 828 ? 13.997 -1.370 -16.286 1.00 91.88 828 SER A O 1
ATOM 6306 N N . PHE A 1 829 ? 13.947 -3.589 -16.659 1.00 88.50 829 PHE A N 1
ATOM 6307 C CA . PHE A 1 829 ? 13.585 -3.936 -15.282 1.00 88.50 829 PHE A CA 1
ATOM 6308 C C . PHE A 1 829 ? 14.672 -3.554 -14.283 1.00 88.50 829 PHE A C 1
ATOM 6310 O O . PHE A 1 829 ? 14.376 -2.986 -13.240 1.00 88.50 829 PHE A O 1
ATOM 6317 N N . PHE A 1 830 ? 15.947 -3.775 -14.605 1.00 90.00 830 PHE A N 1
ATOM 6318 C CA . PHE A 1 830 ? 17.027 -3.365 -13.711 1.00 90.00 830 PHE A CA 1
ATOM 6319 C C . PHE A 1 830 ? 17.088 -1.841 -13.530 1.00 90.00 830 PHE A C 1
ATOM 6321 O O . PHE A 1 830 ? 17.304 -1.368 -12.421 1.00 90.00 830 PHE A O 1
ATOM 6328 N N . ILE A 1 831 ? 16.892 -1.063 -14.600 1.00 90.81 831 ILE A N 1
ATOM 6329 C CA . ILE A 1 831 ? 16.881 0.404 -14.521 1.00 90.81 831 ILE A CA 1
ATOM 6330 C C . ILE A 1 831 ? 15.651 0.902 -13.748 1.00 90.81 831 ILE A C 1
ATOM 6332 O O . ILE A 1 831 ? 15.786 1.831 -12.957 1.00 90.81 831 ILE A O 1
ATOM 6336 N N . TYR A 1 832 ? 14.476 0.317 -13.994 1.00 87.25 832 TYR A N 1
ATOM 6337 C CA . TYR A 1 832 ? 13.202 0.806 -13.462 1.00 87.25 832 TYR A CA 1
ATOM 6338 C C . TYR A 1 832 ? 12.870 0.290 -12.055 1.00 87.25 832 TYR A C 1
ATOM 6340 O O . TYR A 1 832 ? 12.336 1.048 -11.263 1.00 87.25 832 TYR A O 1
ATOM 6348 N N . PHE A 1 833 ? 13.224 -0.952 -11.719 1.00 82.69 833 PHE A N 1
ATOM 6349 C CA . PHE A 1 833 ? 12.964 -1.563 -10.406 1.00 82.69 833 PHE A CA 1
ATOM 6350 C C . PHE A 1 833 ? 14.250 -1.787 -9.596 1.00 82.69 833 PHE A C 1
ATOM 6352 O O . PHE A 1 833 ? 14.312 -1.481 -8.409 1.00 82.69 833 PHE A O 1
ATOM 6359 N N . GLY A 1 834 ? 15.323 -2.252 -10.246 1.00 83.94 834 GLY A N 1
ATOM 6360 C CA . GLY A 1 834 ? 16.567 -2.626 -9.558 1.00 83.94 834 GLY A CA 1
ATOM 6361 C C . GLY A 1 834 ? 17.385 -1.454 -8.997 1.00 83.94 834 GLY A C 1
ATOM 6362 O O . GLY A 1 834 ? 17.955 -1.566 -7.914 1.00 83.94 834 GLY A O 1
ATOM 6363 N N . ILE A 1 835 ? 17.479 -0.323 -9.706 1.00 85.38 835 ILE A N 1
ATOM 6364 C CA . ILE A 1 835 ? 18.191 0.866 -9.198 1.00 85.38 835 ILE A CA 1
ATOM 6365 C C . ILE A 1 835 ? 17.466 1.499 -8.000 1.00 85.38 835 ILE A C 1
ATOM 6367 O O . ILE A 1 835 ? 18.159 1.779 -7.015 1.00 85.38 835 ILE A O 1
ATOM 6371 N N . PRO A 1 836 ? 16.136 1.717 -8.034 1.00 79.12 836 PRO A N 1
ATOM 6372 C CA . PRO A 1 836 ? 15.407 2.192 -6.862 1.00 79.12 836 PRO A CA 1
ATOM 6373 C C . PRO A 1 836 ? 15.664 1.336 -5.620 1.00 79.12 836 PRO A C 1
ATOM 6375 O O . PRO A 1 836 ? 16.092 1.882 -4.612 1.00 79.12 836 PRO A O 1
ATOM 6378 N N . GLN A 1 837 ? 15.580 0.003 -5.716 1.00 73.00 837 GLN A N 1
ATOM 6379 C CA . GLN A 1 837 ? 15.860 -0.893 -4.579 1.00 73.00 837 GLN A CA 1
ATOM 6380 C C . GLN A 1 837 ? 17.277 -0.737 -3.995 1.00 73.00 837 GLN A C 1
ATOM 6382 O O . GLN A 1 837 ? 17.489 -0.917 -2.801 1.00 73.00 837 GLN A O 1
ATOM 6387 N N . LEU A 1 838 ? 18.274 -0.406 -4.821 1.00 77.25 838 LEU A N 1
ATOM 6388 C CA . LEU A 1 838 ? 19.665 -0.263 -4.375 1.00 77.25 838 LEU A CA 1
ATOM 6389 C C . LEU A 1 838 ? 20.018 1.144 -3.876 1.00 77.25 838 LEU A C 1
ATOM 6391 O O . LEU A 1 838 ? 21.061 1.314 -3.245 1.00 77.25 838 LEU A O 1
ATOM 6395 N N . THR A 1 839 ? 19.239 2.163 -4.243 1.00 80.56 839 THR A N 1
ATOM 6396 C CA . THR A 1 839 ? 19.640 3.573 -4.077 1.00 80.56 839 THR A CA 1
ATOM 6397 C C . THR A 1 839 ? 18.556 4.489 -3.519 1.00 80.56 839 THR A C 1
ATOM 6399 O O . THR A 1 839 ? 18.859 5.642 -3.227 1.00 80.56 839 THR A O 1
ATOM 6402 N N . GLY A 1 840 ? 17.311 4.022 -3.425 1.00 72.06 840 GLY A N 1
ATOM 6403 C CA . GLY A 1 840 ? 16.129 4.831 -3.120 1.00 72.06 840 GLY A CA 1
ATOM 6404 C C . GLY A 1 840 ? 15.698 5.788 -4.242 1.00 72.06 840 GLY A C 1
ATOM 6405 O O . GLY A 1 840 ? 14.722 6.513 -4.091 1.00 72.06 840 GLY A O 1
ATOM 6406 N N . LEU A 1 841 ? 16.409 5.838 -5.379 1.00 76.94 841 LEU A N 1
ATOM 6407 C CA . LEU A 1 841 ? 16.105 6.766 -6.473 1.00 76.94 841 LEU A CA 1
ATOM 6408 C C . LEU A 1 841 ? 15.072 6.171 -7.432 1.00 76.94 841 LEU A C 1
ATOM 6410 O O . LEU A 1 841 ? 15.400 5.276 -8.210 1.00 76.94 841 LEU A O 1
ATOM 6414 N N . THR A 1 842 ? 13.855 6.713 -7.426 1.00 72.56 842 THR A N 1
ATOM 6415 C CA . THR A 1 842 ? 12.775 6.327 -8.346 1.00 72.56 842 THR A CA 1
ATOM 6416 C C . THR A 1 842 ? 12.844 7.102 -9.665 1.00 72.56 842 THR A C 1
ATOM 6418 O O . THR A 1 842 ? 13.310 8.245 -9.727 1.00 72.56 842 THR A O 1
ATOM 6421 N N . PHE A 1 843 ? 12.390 6.482 -10.759 1.00 76.75 843 PHE A N 1
ATOM 6422 C CA . PHE A 1 843 ? 12.380 7.104 -12.086 1.00 76.75 843 PHE A CA 1
ATOM 6423 C C . PHE A 1 843 ? 11.004 6.982 -12.736 1.00 76.75 843 PHE A C 1
ATOM 6425 O O . PHE A 1 843 ? 10.419 5.905 -12.703 1.00 76.75 843 PHE A O 1
ATOM 6432 N N . PRO A 1 844 ? 10.512 8.017 -13.439 1.00 83.44 844 PRO A N 1
ATOM 6433 C CA . PRO A 1 844 ? 9.375 7.845 -14.336 1.00 83.44 844 PRO A CA 1
ATOM 6434 C C . PRO A 1 844 ? 9.679 6.806 -15.428 1.00 83.44 844 PRO A C 1
ATOM 6436 O O . PRO A 1 844 ? 10.796 6.787 -15.961 1.00 83.44 844 PRO A O 1
ATOM 6439 N N . ALA A 1 845 ? 8.685 6.003 -15.832 1.00 85.38 845 ALA A N 1
ATOM 6440 C CA . ALA A 1 845 ? 8.834 4.948 -16.851 1.00 85.38 845 ALA A CA 1
ATOM 6441 C C . ALA A 1 845 ? 9.474 5.465 -18.152 1.00 85.38 845 ALA A C 1
ATOM 6443 O O . ALA A 1 845 ? 10.368 4.848 -18.733 1.00 85.38 845 ALA A O 1
ATOM 6444 N N . THR A 1 846 ? 9.094 6.672 -18.562 1.00 91.62 846 THR A N 1
ATOM 6445 C CA . THR A 1 846 ? 9.660 7.383 -19.710 1.00 91.62 846 THR A CA 1
ATOM 6446 C C . THR A 1 846 ? 11.164 7.629 -19.583 1.00 91.62 846 THR A C 1
ATOM 6448 O O . THR A 1 846 ? 11.912 7.412 -20.539 1.00 91.62 846 THR A O 1
ATOM 6451 N N . LEU A 1 847 ? 11.638 8.062 -18.411 1.00 92.06 847 LEU A N 1
ATOM 6452 C CA . LEU A 1 847 ? 13.061 8.311 -18.177 1.00 92.06 847 LEU A CA 1
ATOM 6453 C C . LEU A 1 847 ? 13.843 6.995 -18.146 1.00 92.06 847 LEU A C 1
ATOM 6455 O O . LEU A 1 847 ? 14.873 6.885 -18.816 1.00 92.06 847 LEU A O 1
ATOM 6459 N N . ALA A 1 848 ? 13.328 5.986 -17.442 1.00 91.75 848 ALA A N 1
ATOM 6460 C CA . ALA A 1 848 ? 13.919 4.650 -17.405 1.00 91.75 848 ALA A CA 1
ATOM 6461 C C . ALA A 1 848 ? 14.013 4.031 -18.808 1.00 91.75 848 ALA A C 1
ATOM 6463 O O . ALA A 1 848 ? 15.059 3.494 -19.189 1.00 91.75 848 ALA A O 1
ATOM 6464 N N . GLY A 1 849 ? 12.968 4.193 -19.619 1.00 94.56 849 GLY A N 1
ATOM 6465 C CA . GLY A 1 849 ? 12.938 3.810 -21.025 1.00 94.56 849 GLY A CA 1
ATOM 6466 C C . GLY A 1 849 ? 14.009 4.516 -21.857 1.00 94.56 849 GLY A C 1
ATOM 6467 O O . GLY A 1 849 ? 14.775 3.863 -22.573 1.00 94.56 849 GLY A O 1
ATOM 6468 N N . ILE A 1 850 ? 14.137 5.842 -21.716 1.00 97.38 850 ILE A N 1
ATOM 6469 C CA . ILE A 1 850 ? 15.156 6.622 -22.431 1.00 97.38 850 ILE A CA 1
ATOM 6470 C C . ILE A 1 850 ? 16.562 6.154 -22.066 1.00 97.38 850 ILE A C 1
ATOM 6472 O O . ILE A 1 850 ? 17.382 5.955 -22.969 1.00 97.38 850 ILE A O 1
ATOM 6476 N N . VAL A 1 851 ? 16.849 5.973 -20.774 1.00 96.12 851 VAL A N 1
ATOM 6477 C CA . VAL A 1 851 ? 18.153 5.513 -20.276 1.00 96.12 851 VAL A CA 1
ATOM 6478 C C . VAL A 1 851 ? 18.455 4.107 -20.789 1.00 96.12 851 VAL A C 1
ATOM 6480 O O . VAL A 1 851 ? 19.526 3.885 -21.358 1.00 96.12 851 VAL A O 1
ATOM 6483 N N . THR A 1 852 ? 17.497 3.188 -20.674 1.00 96.56 852 THR A N 1
ATOM 6484 C CA . THR A 1 852 ? 17.619 1.797 -21.130 1.00 96.56 852 THR A CA 1
ATOM 6485 C C . THR A 1 852 ? 17.970 1.724 -22.614 1.00 96.56 852 THR A C 1
ATOM 6487 O O . THR A 1 852 ? 18.990 1.134 -22.991 1.00 96.56 852 THR A O 1
ATOM 6490 N N . LEU A 1 853 ? 17.183 2.393 -23.464 1.00 97.62 853 LEU A N 1
ATOM 6491 C CA . LEU A 1 853 ? 17.431 2.440 -24.905 1.00 97.62 853 LEU A CA 1
ATOM 6492 C C . LEU A 1 853 ? 18.758 3.133 -25.229 1.00 97.62 853 LEU A C 1
ATOM 6494 O O . LEU A 1 853 ? 19.480 2.681 -26.117 1.00 97.62 853 LEU A O 1
ATOM 6498 N N . SER A 1 854 ? 19.112 4.202 -24.509 1.00 98.00 854 SER A N 1
ATOM 6499 C CA . SER A 1 854 ? 20.357 4.947 -24.739 1.00 98.00 854 SER A CA 1
ATOM 6500 C C . SER A 1 854 ? 21.591 4.096 -24.463 1.00 98.00 854 SER A C 1
ATOM 6502 O O . SER A 1 854 ? 22.508 4.052 -25.287 1.00 98.00 854 SER A O 1
ATOM 6504 N N . LEU A 1 855 ? 21.623 3.415 -23.315 1.00 96.69 855 LEU A N 1
ATOM 6505 C CA . LEU A 1 855 ? 22.747 2.577 -22.902 1.00 96.69 855 LEU A CA 1
ATOM 6506 C C . LEU A 1 855 ? 22.904 1.367 -23.826 1.00 96.69 855 LEU A C 1
ATOM 6508 O O . LEU A 1 855 ? 24.011 1.064 -24.281 1.00 96.69 855 LEU A O 1
ATOM 6512 N N . ASN A 1 856 ? 21.795 0.716 -24.172 1.00 96.81 856 ASN A N 1
ATOM 6513 C CA . ASN A 1 856 ? 21.824 -0.416 -25.085 1.00 96.81 856 ASN A CA 1
ATOM 6514 C C . ASN A 1 856 ? 22.271 0.012 -26.496 1.00 96.81 856 ASN A C 1
ATOM 6516 O O . ASN A 1 856 ? 23.252 -0.519 -27.030 1.00 96.81 856 ASN A O 1
ATOM 6520 N N . ALA A 1 857 ? 21.642 1.041 -27.076 1.00 96.75 857 ALA A N 1
ATOM 6521 C CA . ALA A 1 857 ? 21.977 1.527 -28.413 1.00 96.75 857 ALA A CA 1
ATOM 6522 C C . ALA A 1 857 ? 23.411 2.084 -28.497 1.00 96.75 857 ALA A C 1
ATOM 6524 O O . ALA A 1 857 ? 24.078 1.892 -29.519 1.00 96.75 857 ALA A O 1
ATOM 6525 N N . ALA A 1 858 ? 23.937 2.710 -27.436 1.00 98.00 858 ALA A N 1
ATOM 6526 C CA . ALA A 1 858 ? 25.312 3.215 -27.396 1.00 98.00 858 ALA A CA 1
ATOM 6527 C C . ALA A 1 858 ? 26.343 2.100 -27.614 1.00 98.00 858 ALA A C 1
ATOM 6529 O O . ALA A 1 858 ? 27.350 2.308 -28.299 1.00 98.00 858 ALA A O 1
ATOM 6530 N N . ALA A 1 859 ? 26.092 0.900 -27.086 1.00 97.00 859 ALA A N 1
ATOM 6531 C CA . ALA A 1 859 ? 26.978 -0.245 -27.263 1.00 97.00 859 ALA A CA 1
ATOM 6532 C C . ALA A 1 859 ? 27.018 -0.732 -28.723 1.00 97.00 859 ALA A C 1
ATOM 6534 O O . ALA A 1 859 ? 28.097 -1.011 -29.258 1.00 97.00 859 ALA A O 1
ATOM 6535 N N . TYR A 1 860 ? 25.871 -0.767 -29.407 1.00 96.62 860 TYR A N 1
ATOM 6536 C CA . TYR A 1 860 ? 25.805 -1.100 -30.835 1.00 96.62 860 TYR A CA 1
ATOM 6537 C C . TYR A 1 860 ? 26.423 -0.007 -31.715 1.00 96.62 860 TYR A C 1
ATOM 6539 O O . TYR A 1 860 ? 27.202 -0.306 -32.624 1.00 96.62 860 TYR A O 1
ATOM 6547 N N . ILE A 1 861 ? 26.159 1.267 -31.411 1.00 97.12 861 ILE A N 1
ATOM 6548 C CA . ILE A 1 861 ? 26.771 2.416 -32.095 1.00 97.12 861 ILE A CA 1
ATOM 6549 C C . ILE A 1 861 ? 28.294 2.397 -31.923 1.00 97.12 861 ILE A C 1
ATOM 6551 O O . ILE A 1 861 ? 29.013 2.637 -32.892 1.00 97.12 861 ILE A O 1
ATOM 6555 N N . SER A 1 862 ? 28.806 2.049 -30.740 1.00 97.12 862 SER A N 1
ATOM 6556 C CA . SER A 1 862 ? 30.245 1.883 -30.486 1.00 97.12 862 SER A CA 1
ATOM 6557 C C . SER A 1 862 ? 30.881 0.850 -31.419 1.00 97.12 862 SER A C 1
ATOM 6559 O O . SER A 1 862 ? 31.933 1.104 -32.015 1.00 97.12 862 SER A O 1
ATOM 6561 N N . GLU A 1 863 ? 30.215 -0.284 -31.637 1.00 96.25 863 GLU A N 1
ATOM 6562 C CA . GLU A 1 863 ? 30.670 -1.317 -32.571 1.00 96.25 863 GLU A CA 1
ATOM 6563 C C . GLU A 1 863 ? 30.605 -0.875 -34.033 1.00 96.25 863 GLU A C 1
ATOM 6565 O O . GLU A 1 863 ? 31.552 -1.121 -34.788 1.00 96.25 863 GLU A O 1
ATOM 6570 N N . ILE A 1 864 ? 29.547 -0.160 -34.423 1.00 95.38 864 ILE A N 1
ATOM 6571 C CA . ILE A 1 864 ? 29.439 0.465 -35.748 1.00 95.38 864 ILE A CA 1
ATOM 6572 C C . ILE A 1 864 ? 30.603 1.438 -35.959 1.00 95.38 864 ILE A C 1
ATOM 6574 O O . ILE A 1 864 ? 31.254 1.404 -37.006 1.00 95.38 864 ILE A O 1
ATOM 6578 N N . VAL A 1 865 ? 30.914 2.259 -34.953 1.00 95.56 865 VAL A N 1
ATOM 6579 C CA . VAL A 1 865 ? 31.993 3.248 -35.008 1.00 95.56 865 VAL A CA 1
ATOM 6580 C C . VAL A 1 865 ? 33.355 2.580 -35.134 1.00 95.56 865 VAL A C 1
ATOM 6582 O O . VAL A 1 865 ? 34.149 2.906 -36.024 1.00 95.56 865 VAL A O 1
ATOM 6585 N N . ARG A 1 866 ? 33.608 1.577 -34.294 1.00 94.12 866 ARG A N 1
ATOM 6586 C CA . ARG A 1 866 ? 34.826 0.765 -34.327 1.00 94.12 866 ARG A CA 1
ATOM 6587 C C . ARG A 1 866 ? 34.995 0.052 -35.670 1.00 94.12 866 ARG A C 1
ATOM 6589 O O . ARG A 1 866 ? 36.098 0.033 -36.222 1.00 94.12 866 ARG A O 1
ATOM 6596 N N . GLY A 1 867 ? 33.919 -0.532 -36.193 1.00 93.25 867 GLY A N 1
ATOM 6597 C CA . GLY A 1 867 ? 33.881 -1.209 -37.487 1.00 93.25 867 GLY A CA 1
ATOM 6598 C C . GLY A 1 867 ? 34.144 -0.253 -38.650 1.00 93.25 867 GLY A C 1
ATOM 6599 O O . GLY A 1 867 ? 34.990 -0.540 -39.496 1.00 93.25 867 GLY A O 1
ATOM 6600 N N . GLY A 1 868 ? 33.506 0.918 -38.650 1.00 93.50 868 GLY A N 1
ATOM 6601 C CA . GLY A 1 868 ? 33.681 1.945 -39.677 1.00 93.50 868 GLY A CA 1
ATOM 6602 C C . GLY A 1 868 ? 35.092 2.529 -39.721 1.00 93.50 868 GLY A C 1
ATOM 6603 O O . GLY A 1 868 ? 35.641 2.715 -40.805 1.00 93.50 868 GLY A O 1
ATOM 6604 N N . ILE A 1 869 ? 35.723 2.752 -38.562 1.00 93.12 869 ILE A N 1
ATOM 6605 C CA . ILE A 1 869 ? 37.130 3.183 -38.484 1.00 93.12 869 ILE A CA 1
ATOM 6606 C C . ILE A 1 869 ? 38.057 2.121 -39.092 1.00 93.12 869 ILE A C 1
ATOM 6608 O O . ILE A 1 869 ? 38.954 2.461 -39.864 1.00 93.12 869 ILE A O 1
ATOM 6612 N N . LYS A 1 870 ? 37.833 0.836 -38.784 1.00 90.38 870 LYS A N 1
ATOM 6613 C CA . LYS A 1 870 ? 38.635 -0.283 -39.315 1.00 90.38 870 LYS A CA 1
ATOM 6614 C C . LYS A 1 870 ? 38.390 -0.566 -40.799 1.00 90.38 870 LYS A C 1
ATOM 6616 O O . LYS A 1 870 ? 39.263 -1.138 -41.445 1.00 90.38 870 LYS A O 1
ATOM 6621 N N . ALA A 1 871 ? 37.231 -0.184 -41.330 1.00 93.00 871 ALA A N 1
ATOM 6622 C CA . ALA A 1 871 ? 36.887 -0.360 -42.738 1.00 93.00 871 ALA A CA 1
ATOM 6623 C C . ALA A 1 871 ? 37.643 0.607 -43.668 1.00 93.00 871 ALA A C 1
ATOM 6625 O O . ALA A 1 871 ? 37.746 0.349 -44.868 1.00 93.00 871 ALA A O 1
ATOM 6626 N N . VAL A 1 872 ? 38.194 1.708 -43.140 1.00 93.06 872 VAL A N 1
ATOM 6627 C CA . VAL A 1 872 ? 39.039 2.619 -43.924 1.00 93.06 872 VAL A CA 1
ATOM 6628 C C . VAL A 1 872 ? 40.352 1.906 -44.290 1.00 93.06 872 VAL A C 1
ATOM 6630 O O . VAL A 1 872 ? 41.033 1.402 -43.394 1.00 93.06 872 VAL A O 1
ATOM 6633 N N . PRO A 1 873 ? 40.762 1.877 -45.577 1.00 92.81 873 PRO A N 1
ATOM 6634 C CA . PRO A 1 873 ? 41.975 1.183 -46.000 1.00 92.81 873 PRO A CA 1
ATOM 6635 C C . PRO A 1 873 ? 43.212 1.621 -45.209 1.00 92.81 873 PRO A C 1
ATOM 6637 O O . PRO A 1 873 ? 43.537 2.810 -45.150 1.00 92.81 873 PRO A O 1
ATOM 6640 N N . ILE A 1 874 ? 43.945 0.651 -44.653 1.00 87.88 874 ILE A N 1
ATOM 6641 C CA . ILE A 1 874 ? 45.088 0.918 -43.765 1.00 87.88 874 ILE A CA 1
ATOM 6642 C C . ILE A 1 874 ? 46.181 1.769 -44.432 1.00 87.88 874 ILE A C 1
ATOM 6644 O O . ILE A 1 874 ? 46.812 2.585 -43.763 1.00 87.88 874 ILE A O 1
ATOM 6648 N N . GLY A 1 875 ? 46.311 1.684 -45.763 1.00 90.88 875 GLY A N 1
ATOM 6649 C CA . GLY A 1 875 ? 47.237 2.496 -46.556 1.00 90.88 875 GLY A CA 1
ATOM 6650 C C . GLY A 1 875 ? 47.041 4.011 -46.400 1.00 90.88 875 GLY A C 1
ATOM 6651 O O . GLY A 1 875 ? 48.008 4.757 -46.509 1.00 90.88 875 GLY A O 1
ATOM 6652 N N . GLN A 1 876 ? 45.833 4.486 -46.065 1.00 90.00 876 GLN A N 1
ATOM 6653 C CA . GLN A 1 876 ? 45.588 5.904 -45.754 1.00 90.00 876 GLN A CA 1
ATOM 6654 C C . GLN A 1 876 ? 46.277 6.328 -44.447 1.00 90.00 876 GLN A C 1
ATOM 6656 O O . GLN A 1 876 ? 46.846 7.415 -44.355 1.00 90.00 876 GLN A O 1
ATOM 6661 N N . SER A 1 877 ? 46.261 5.443 -43.446 1.00 86.56 877 SER A N 1
ATOM 6662 C CA . SER A 1 877 ? 46.929 5.658 -42.155 1.00 86.56 877 SER A CA 1
ATOM 6663 C C . SER A 1 877 ? 48.447 5.458 -42.248 1.00 86.56 877 SER A C 1
ATOM 6665 O O . SER A 1 877 ? 49.209 6.112 -41.540 1.00 86.56 877 SER A O 1
ATOM 6667 N N . GLU A 1 878 ? 48.914 4.565 -43.124 1.00 89.50 878 GLU A N 1
ATOM 6668 C CA . GLU A 1 878 ? 50.343 4.389 -43.409 1.00 89.50 878 GLU A CA 1
ATOM 6669 C C . GLU A 1 878 ? 50.913 5.595 -44.164 1.00 89.50 878 GLU A C 1
ATOM 6671 O O . GLU A 1 878 ? 51.944 6.129 -43.759 1.00 89.50 878 GLU A O 1
ATOM 6676 N N . ALA A 1 879 ? 50.205 6.089 -45.186 1.00 91.44 879 ALA A N 1
ATOM 6677 C CA . ALA A 1 879 ? 50.599 7.273 -45.947 1.00 91.44 879 ALA A CA 1
ATOM 6678 C C . ALA A 1 879 ? 50.653 8.536 -45.074 1.00 91.44 879 ALA A C 1
ATOM 6680 O O . ALA A 1 879 ? 51.610 9.306 -45.158 1.00 91.44 879 ALA A O 1
ATOM 6681 N N . SER A 1 880 ? 49.674 8.741 -44.186 1.00 91.69 880 SER A N 1
ATOM 6682 C CA . SER A 1 880 ? 49.695 9.872 -43.253 1.00 91.69 880 SER A CA 1
ATOM 6683 C C . SER A 1 880 ? 50.862 9.788 -42.265 1.00 91.69 880 SER A C 1
ATOM 6685 O O . SER A 1 880 ? 51.494 10.804 -41.964 1.00 91.69 880 SER A O 1
ATOM 6687 N N . ARG A 1 881 ? 51.199 8.576 -41.801 1.00 88.00 881 ARG A N 1
ATOM 6688 C CA . ARG A 1 881 ? 52.341 8.336 -40.914 1.00 88.00 881 ARG A CA 1
ATOM 6689 C C . ARG A 1 881 ? 53.670 8.575 -41.628 1.00 88.00 881 ARG A C 1
ATOM 6691 O O . ARG A 1 881 ? 54.564 9.169 -41.031 1.00 88.00 881 ARG A O 1
ATOM 6698 N N . SER A 1 882 ? 53.785 8.205 -42.905 1.00 93.00 882 SER A N 1
ATOM 6699 C CA . SER A 1 882 ? 54.939 8.543 -43.753 1.00 93.00 882 SER A CA 1
ATOM 6700 C C . SER A 1 882 ? 55.109 10.053 -43.959 1.00 93.00 882 SER A C 1
ATOM 6702 O O . SER A 1 882 ? 56.233 10.514 -44.130 1.00 93.00 882 SER A O 1
ATOM 6704 N N . LEU A 1 883 ? 54.022 10.829 -43.884 1.00 92.44 883 LEU A N 1
ATOM 6705 C CA . LEU A 1 883 ? 54.034 12.298 -43.907 1.00 92.44 883 LEU A CA 1
ATOM 6706 C C . LEU A 1 883 ? 54.273 12.934 -42.520 1.00 92.44 883 LEU A C 1
ATOM 6708 O O . LEU A 1 883 ? 54.189 14.153 -42.380 1.00 92.44 883 LEU A O 1
ATOM 6712 N N . GLY A 1 884 ? 54.559 12.135 -41.485 1.00 91.44 884 GLY A N 1
ATOM 6713 C CA . GLY A 1 884 ? 54.829 12.617 -40.126 1.00 91.44 884 GLY A CA 1
ATOM 6714 C C . GLY A 1 884 ? 53.590 13.087 -39.355 1.00 91.44 884 GLY A C 1
ATOM 6715 O O . GLY A 1 884 ? 53.725 13.756 -38.329 1.00 91.44 884 GLY A O 1
ATOM 6716 N N . LEU A 1 885 ? 52.374 12.764 -39.816 1.00 92.44 885 LEU A N 1
ATOM 6717 C CA . LEU A 1 885 ? 51.151 13.142 -39.110 1.00 92.44 885 LEU A CA 1
ATOM 6718 C C . LEU A 1 885 ? 50.938 12.250 -37.870 1.00 92.44 885 LEU A C 1
ATOM 6720 O O . LEU A 1 885 ? 50.897 11.024 -37.994 1.00 92.44 885 LEU A O 1
ATOM 6724 N N . PRO A 1 886 ? 50.733 12.831 -36.671 1.00 88.75 886 PRO A N 1
ATOM 6725 C CA . PRO A 1 886 ? 50.437 12.059 -35.469 1.00 88.75 886 PRO A CA 1
ATOM 6726 C C . PRO A 1 886 ? 49.074 11.360 -35.576 1.00 88.75 886 PRO A C 1
ATOM 6728 O O . PRO A 1 886 ? 48.177 11.824 -36.289 1.00 88.75 886 PRO A O 1
ATOM 6731 N N . TYR A 1 887 ? 48.897 10.271 -34.819 1.00 84.06 887 TYR A N 1
ATOM 6732 C CA . TYR A 1 887 ? 47.696 9.421 -34.845 1.00 84.06 887 TYR A CA 1
ATOM 6733 C C . TYR A 1 887 ? 46.393 10.224 -34.726 1.00 84.06 887 TYR A C 1
ATOM 6735 O O . TYR A 1 887 ? 45.500 10.059 -35.547 1.00 84.06 887 TYR A O 1
ATOM 6743 N N . ASN A 1 888 ? 46.317 11.185 -33.801 1.00 84.38 888 ASN A N 1
ATOM 6744 C CA . ASN A 1 888 ? 45.109 11.994 -33.595 1.00 84.38 888 ASN A CA 1
ATOM 6745 C C . ASN A 1 888 ? 44.775 12.897 -34.796 1.00 84.38 888 ASN A C 1
ATOM 6747 O O . ASN A 1 888 ? 43.602 13.099 -35.112 1.00 84.38 888 ASN A O 1
ATOM 6751 N N . LYS A 1 889 ? 45.790 13.427 -35.500 1.00 88.88 889 LYS A N 1
ATOM 6752 C CA . LYS A 1 889 ? 45.568 14.223 -36.721 1.00 88.88 889 LYS A CA 1
ATOM 6753 C C . LYS A 1 889 ? 45.116 13.335 -37.875 1.00 88.88 889 LYS A C 1
ATOM 6755 O O . LYS A 1 889 ? 44.183 13.717 -38.578 1.00 88.88 889 LYS A O 1
ATOM 6760 N N . THR A 1 890 ? 45.728 12.158 -38.013 1.00 90.25 890 THR A N 1
ATOM 6761 C CA . THR A 1 890 ? 45.321 11.124 -38.977 1.00 90.25 890 THR A CA 1
ATOM 6762 C C . THR A 1 890 ? 43.877 10.688 -38.734 1.00 90.25 890 THR A C 1
ATOM 6764 O O . THR A 1 890 ? 43.063 10.697 -39.654 1.00 90.25 890 THR A O 1
ATOM 6767 N N . LEU A 1 891 ? 43.529 10.382 -37.484 1.00 87.94 891 LEU A N 1
ATOM 6768 C CA . LEU A 1 891 ? 42.196 9.936 -37.104 1.00 87.94 891 LEU A CA 1
ATOM 6769 C C . LEU A 1 891 ? 41.147 11.015 -37.398 1.00 87.94 891 LEU A C 1
ATOM 6771 O O . L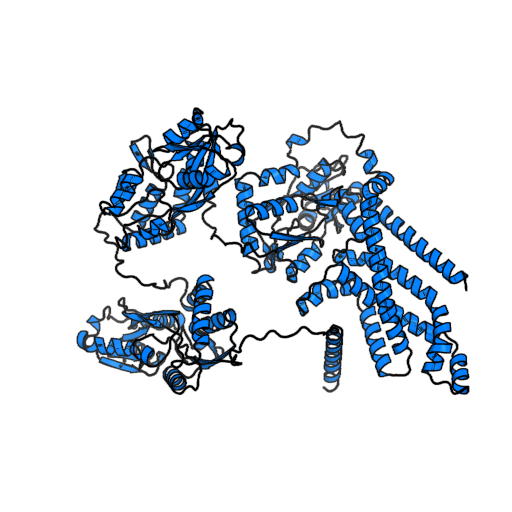EU A 1 891 ? 40.173 10.734 -38.083 1.00 87.94 891 LEU A O 1
ATOM 6775 N N . ARG A 1 892 ? 41.372 12.263 -36.966 1.00 89.75 892 ARG A N 1
ATOM 6776 C CA . ARG A 1 892 ? 40.399 13.360 -37.121 1.00 89.75 892 ARG A CA 1
ATOM 6777 C C . ARG A 1 892 ? 40.213 13.847 -38.560 1.00 89.75 892 ARG A C 1
ATOM 6779 O O . ARG A 1 892 ? 39.087 14.142 -38.938 1.00 89.75 892 ARG A O 1
ATOM 6786 N N . HIS A 1 893 ? 41.287 13.968 -39.342 1.00 90.44 893 HIS A N 1
ATOM 6787 C CA . HIS A 1 893 ? 41.224 14.624 -40.658 1.00 90.44 893 HIS A CA 1
ATOM 6788 C C . HIS A 1 893 ? 41.186 13.652 -41.839 1.00 90.44 893 HIS A C 1
ATOM 6790 O O . HIS A 1 893 ? 40.783 14.056 -42.925 1.00 90.44 893 HIS A O 1
ATOM 6796 N N . ILE A 1 894 ? 41.608 12.396 -41.657 1.00 91.12 894 ILE A N 1
ATOM 6797 C CA . ILE A 1 894 ? 41.716 11.421 -42.753 1.00 91.12 894 ILE A CA 1
ATOM 6798 C C . ILE A 1 894 ? 40.741 10.268 -42.531 1.00 91.12 894 ILE A C 1
ATOM 6800 O O . ILE A 1 894 ? 39.910 10.000 -43.395 1.00 91.12 894 ILE A O 1
ATOM 6804 N N . VAL A 1 895 ? 40.815 9.600 -41.378 1.00 91.38 895 VAL A N 1
ATOM 6805 C CA . VAL A 1 895 ? 40.059 8.362 -41.134 1.00 91.38 895 VAL A CA 1
ATOM 6806 C C . VAL A 1 895 ? 38.598 8.645 -40.785 1.00 91.38 895 VAL A C 1
ATOM 6808 O O . VAL A 1 895 ? 37.721 8.139 -41.475 1.00 91.38 895 VAL A O 1
ATOM 6811 N N . LEU A 1 896 ? 38.307 9.476 -39.776 1.00 89.12 896 LEU A N 1
ATOM 6812 C CA . LEU A 1 896 ? 36.937 9.736 -39.307 1.00 89.12 896 LEU A CA 1
ATOM 6813 C C . LEU A 1 896 ? 35.995 10.290 -40.392 1.00 89.12 896 LEU A C 1
ATOM 6815 O O . LEU A 1 896 ? 34.878 9.789 -40.480 1.00 89.12 896 LEU A O 1
ATOM 6819 N N . PRO A 1 897 ? 36.395 11.235 -41.269 1.00 89.69 897 PRO A N 1
ATOM 6820 C CA . PRO A 1 897 ? 35.516 11.709 -42.342 1.00 89.69 897 PRO A CA 1
ATOM 6821 C C . PRO A 1 897 ? 35.133 10.615 -43.351 1.00 89.69 897 PRO A C 1
ATOM 6823 O O . PRO A 1 897 ? 34.031 10.633 -43.897 1.00 89.69 897 PRO A O 1
ATOM 6826 N N . GLN A 1 898 ? 36.033 9.658 -43.604 1.00 92.62 898 GLN A N 1
ATOM 6827 C CA . GLN A 1 898 ? 35.771 8.509 -44.478 1.00 92.62 898 GLN A CA 1
ATOM 6828 C C . GLN A 1 898 ? 34.941 7.448 -43.752 1.00 92.62 898 GLN A C 1
ATOM 6830 O O . GLN A 1 898 ? 33.924 7.006 -44.281 1.00 92.62 898 GLN A O 1
ATOM 6835 N N . ALA A 1 899 ? 35.326 7.106 -42.520 1.00 90.81 899 ALA A N 1
ATOM 6836 C CA . ALA A 1 899 ? 34.605 6.181 -41.656 1.00 90.81 899 ALA A CA 1
ATOM 6837 C C . ALA A 1 899 ? 33.152 6.626 -41.459 1.00 90.81 899 ALA A C 1
ATOM 6839 O O . ALA A 1 899 ? 32.245 5.819 -41.611 1.00 90.81 899 ALA A O 1
ATOM 6840 N N . PHE A 1 900 ? 32.899 7.919 -41.229 1.00 88.62 900 PHE A N 1
ATOM 6841 C CA . PHE A 1 900 ? 31.544 8.452 -41.073 1.00 88.62 900 PHE A CA 1
ATOM 6842 C C . PHE A 1 900 ? 30.661 8.122 -42.273 1.00 88.62 900 PHE A C 1
ATOM 6844 O O . PHE A 1 900 ? 29.538 7.653 -42.108 1.00 88.62 900 PHE A O 1
ATOM 6851 N N . LYS A 1 901 ? 31.186 8.256 -43.496 1.00 86.06 901 LYS A N 1
ATOM 6852 C CA . LYS A 1 901 ? 30.430 7.910 -44.706 1.00 86.06 901 LYS A CA 1
ATOM 6853 C C . LYS A 1 901 ? 30.073 6.426 -44.778 1.00 86.06 901 LYS A C 1
ATOM 6855 O O . LYS A 1 901 ? 29.003 6.137 -45.310 1.00 86.06 901 LYS A O 1
ATOM 6860 N N . ILE A 1 902 ? 30.936 5.551 -44.256 1.00 88.44 902 ILE A N 1
ATOM 6861 C CA . ILE A 1 902 ? 30.738 4.094 -44.171 1.00 88.44 902 ILE A CA 1
ATOM 6862 C C . ILE A 1 902 ? 29.704 3.743 -43.086 1.00 88.44 902 ILE A C 1
ATOM 6864 O O . ILE A 1 902 ? 28.947 2.797 -43.256 1.00 88.44 902 ILE A O 1
ATOM 6868 N N . MET A 1 903 ? 29.653 4.511 -41.993 1.00 91.94 903 MET A N 1
ATOM 6869 C CA . MET A 1 903 ? 28.826 4.225 -40.809 1.00 91.94 903 MET A CA 1
ATOM 6870 C C . MET A 1 903 ? 27.371 4.691 -40.932 1.00 91.94 903 MET A C 1
ATOM 6872 O O . MET A 1 903 ? 26.504 4.093 -40.304 1.00 91.94 903 MET A O 1
ATOM 6876 N N . VAL A 1 904 ? 27.089 5.728 -41.736 1.00 87.06 904 VAL A N 1
ATOM 6877 C CA . VAL A 1 904 ? 25.736 6.312 -41.884 1.00 87.06 904 VAL A CA 1
ATOM 6878 C C . VAL A 1 904 ? 24.632 5.267 -42.134 1.00 87.06 904 VAL A C 1
ATOM 6880 O O . VAL A 1 904 ? 23.648 5.314 -41.399 1.00 87.06 904 VAL A O 1
ATOM 6883 N N . PRO A 1 905 ? 24.767 4.308 -43.076 1.00 84.75 905 PRO A N 1
ATOM 6884 C CA . PRO A 1 905 ? 23.742 3.279 -43.286 1.00 84.75 905 PRO A CA 1
ATOM 6885 C C . PRO A 1 905 ? 23.449 2.464 -42.020 1.00 84.75 905 PRO A C 1
ATOM 6887 O O . PRO A 1 905 ? 22.296 2.224 -41.666 1.00 84.75 905 PRO A O 1
ATOM 6890 N N . SER A 1 906 ? 24.502 2.089 -41.289 1.00 90.25 906 SER A N 1
ATOM 6891 C CA . SER A 1 906 ? 24.388 1.310 -40.057 1.00 90.25 906 SER A CA 1
ATOM 6892 C C . SER A 1 906 ? 23.766 2.107 -38.912 1.00 90.25 906 SER A C 1
ATOM 6894 O O . SER A 1 906 ? 23.002 1.533 -38.144 1.00 90.25 906 SER A O 1
ATOM 6896 N N . PHE A 1 907 ? 24.031 3.416 -38.802 1.00 89.50 907 PHE A N 1
ATOM 6897 C CA . PHE A 1 907 ? 23.367 4.266 -37.802 1.00 89.50 907 PHE A CA 1
ATOM 6898 C C . PHE A 1 907 ? 21.862 4.346 -38.028 1.00 89.50 907 PHE A C 1
ATOM 6900 O O . PHE A 1 907 ? 21.094 4.330 -37.073 1.00 89.50 907 PHE A O 1
ATOM 6907 N N . ILE A 1 908 ? 21.428 4.386 -39.286 1.00 85.88 908 ILE A N 1
ATOM 6908 C CA . ILE A 1 908 ? 20.001 4.434 -39.596 1.00 85.88 908 ILE A CA 1
ATOM 6909 C C . ILE A 1 908 ? 19.353 3.070 -39.346 1.00 85.88 908 ILE A C 1
ATOM 6911 O O . ILE A 1 908 ? 18.256 3.003 -38.799 1.00 85.88 908 ILE A O 1
ATOM 6915 N N . ASN A 1 909 ? 20.047 1.974 -39.663 1.00 88.88 909 ASN A N 1
ATOM 6916 C CA . ASN A 1 909 ? 19.578 0.650 -39.265 1.00 88.88 909 ASN A CA 1
ATOM 6917 C C . ASN A 1 909 ? 19.440 0.538 -37.738 1.00 88.88 909 ASN A C 1
ATOM 6919 O O . ASN A 1 909 ? 18.447 0.005 -37.257 1.00 88.88 909 ASN A O 1
ATOM 6923 N N . GLN A 1 910 ? 20.388 1.097 -36.981 1.00 93.19 910 GLN A N 1
ATOM 6924 C CA . GLN A 1 910 ? 20.298 1.142 -35.524 1.00 93.19 910 GLN A CA 1
ATOM 6925 C C . GLN A 1 910 ? 19.115 1.989 -35.041 1.00 93.19 910 GLN A C 1
ATOM 6927 O O . GLN A 1 910 ? 18.429 1.570 -34.122 1.00 93.19 910 GLN A O 1
ATOM 6932 N N . PHE A 1 911 ? 18.823 3.122 -35.688 1.00 90.88 911 PHE A N 1
ATOM 6933 C CA . PHE A 1 911 ? 17.630 3.922 -35.389 1.00 90.88 911 PHE A CA 1
ATOM 6934 C C . PHE A 1 911 ? 16.336 3.113 -35.556 1.00 90.88 911 PHE A C 1
ATOM 6936 O O . PHE A 1 911 ? 15.467 3.152 -34.696 1.00 90.88 911 PHE A O 1
ATOM 6943 N N . VAL A 1 912 ? 16.221 2.344 -36.645 1.00 92.00 912 VAL A N 1
ATOM 6944 C CA . VAL A 1 912 ? 15.057 1.476 -36.895 1.00 92.00 912 VAL A CA 1
ATOM 6945 C C . VAL A 1 912 ? 14.940 0.368 -35.846 1.00 92.00 912 VAL A C 1
ATOM 6947 O O . VAL A 1 912 ? 13.826 0.034 -35.454 1.00 92.00 912 VAL A O 1
ATOM 6950 N N . ILE A 1 913 ? 16.064 -0.202 -35.404 1.00 94.25 913 ILE A N 1
ATOM 6951 C CA . ILE A 1 913 ? 16.085 -1.208 -34.333 1.00 94.25 913 ILE A CA 1
ATOM 6952 C C . ILE A 1 913 ? 15.606 -0.578 -33.025 1.00 94.25 913 ILE A C 1
ATOM 6954 O O . ILE A 1 913 ? 14.628 -1.050 -32.464 1.00 94.25 913 ILE A O 1
ATOM 6958 N N . THR A 1 914 ? 16.195 0.547 -32.614 1.00 95.31 914 THR A N 1
ATOM 6959 C CA . THR A 1 914 ? 15.812 1.242 -31.378 1.00 95.31 914 THR A CA 1
ATOM 6960 C C . THR A 1 914 ? 14.350 1.694 -31.391 1.00 95.31 914 THR A C 1
ATOM 6962 O O . THR A 1 914 ? 13.697 1.626 -30.358 1.00 95.31 914 THR A O 1
ATOM 6965 N N . LEU A 1 915 ? 13.803 2.074 -32.554 1.00 95.62 915 LEU A N 1
ATOM 6966 C CA . LEU A 1 915 ? 12.376 2.374 -32.690 1.00 95.62 915 LEU A CA 1
ATOM 6967 C C . LEU A 1 915 ? 11.503 1.157 -32.389 1.00 95.62 915 LEU A C 1
ATOM 6969 O O . LEU A 1 915 ? 10.497 1.294 -31.708 1.00 95.62 915 LEU A O 1
ATOM 6973 N N . LYS A 1 916 ? 11.868 -0.030 -32.880 1.00 95.50 916 LYS A N 1
ATOM 6974 C CA . LYS A 1 916 ? 11.130 -1.266 -32.576 1.00 95.50 916 LYS A CA 1
ATOM 6975 C C . LYS A 1 916 ? 11.293 -1.681 -31.119 1.00 95.50 916 LYS A C 1
ATOM 6977 O O . LYS A 1 916 ? 10.331 -2.132 -30.513 1.00 95.50 916 LYS A O 1
ATOM 6982 N N . ASP A 1 917 ? 12.487 -1.498 -30.570 1.00 96.12 917 ASP A N 1
ATOM 6983 C CA . ASP A 1 917 ? 12.822 -1.839 -29.190 1.00 96.12 917 ASP A CA 1
ATOM 6984 C C . ASP A 1 917 ? 12.007 -1.032 -28.162 1.00 96.12 917 ASP A C 1
ATOM 6986 O O . ASP A 1 917 ? 11.871 -1.474 -27.026 1.00 96.12 917 ASP A O 1
ATOM 6990 N N . THR A 1 918 ? 11.404 0.102 -28.549 1.00 96.50 918 THR A N 1
ATOM 6991 C CA . THR A 1 918 ? 10.435 0.816 -27.693 1.00 96.50 918 THR A CA 1
ATOM 6992 C C . THR A 1 918 ? 9.251 -0.058 -27.277 1.00 96.50 918 THR A C 1
ATOM 6994 O O . THR A 1 918 ? 8.806 0.066 -26.144 1.00 96.50 918 THR A O 1
ATOM 6997 N N . SER A 1 919 ? 8.810 -0.996 -28.126 1.00 95.25 919 SER A N 1
ATOM 6998 C CA . SER A 1 919 ? 7.716 -1.929 -27.806 1.00 95.25 919 SER A CA 1
ATOM 6999 C C . SER A 1 919 ? 8.000 -2.785 -26.571 1.00 95.25 919 SER A C 1
ATOM 7001 O O . SER A 1 919 ? 7.078 -3.166 -25.853 1.00 95.25 919 SER A O 1
ATOM 7003 N N . ILE A 1 920 ? 9.279 -3.046 -26.278 1.00 93.88 920 ILE A N 1
ATOM 7004 C CA . ILE A 1 920 ? 9.695 -3.796 -25.090 1.00 93.88 920 ILE A CA 1
ATOM 7005 C C . ILE A 1 920 ? 9.439 -2.972 -23.827 1.00 93.88 920 ILE A C 1
ATOM 7007 O O . ILE A 1 920 ? 9.145 -3.547 -22.794 1.00 93.88 920 ILE A O 1
ATOM 7011 N N . LEU A 1 921 ? 9.486 -1.640 -23.893 1.00 92.94 921 LEU A N 1
ATOM 7012 C CA . LEU A 1 921 ? 9.270 -0.770 -22.733 1.00 92.94 921 LEU A CA 1
ATOM 7013 C C . LEU A 1 921 ? 7.806 -0.720 -22.267 1.00 92.94 921 LEU A C 1
ATOM 7015 O O . LEU A 1 921 ? 7.542 -0.210 -21.182 1.00 92.94 921 LEU A O 1
ATOM 7019 N N . SER A 1 922 ? 6.869 -1.276 -23.040 1.00 86.88 922 SER A N 1
ATOM 7020 C CA . SER A 1 922 ? 5.468 -1.432 -22.621 1.00 86.88 922 SER A CA 1
ATOM 7021 C C . SER A 1 922 ? 5.326 -2.202 -21.302 1.00 86.88 922 SER A C 1
ATOM 7023 O O . SER A 1 922 ? 4.433 -1.919 -20.516 1.00 86.88 922 SER A O 1
ATOM 7025 N N . VAL A 1 923 ? 6.259 -3.116 -21.017 1.00 81.12 923 VAL A N 1
ATOM 7026 C CA . VAL A 1 923 ? 6.293 -3.939 -19.794 1.00 81.12 923 VAL A CA 1
ATOM 7027 C C . VAL A 1 923 ? 6.627 -3.170 -18.513 1.00 81.12 923 VAL A C 1
ATOM 7029 O O . VAL A 1 923 ? 6.482 -3.723 -17.433 1.00 81.12 923 VAL A O 1
ATOM 7032 N N . ILE A 1 924 ? 7.122 -1.934 -18.627 1.00 83.94 924 ILE A N 1
ATOM 7033 C CA . ILE A 1 924 ? 7.371 -1.032 -17.490 1.00 83.94 924 ILE A CA 1
ATOM 7034 C C . ILE A 1 924 ? 6.382 0.144 -17.496 1.00 83.94 924 ILE A C 1
ATOM 7036 O O . ILE A 1 924 ? 6.697 1.219 -16.993 1.00 83.94 924 ILE A O 1
ATOM 7040 N N . GLY A 1 925 ? 5.231 -0.017 -18.159 1.00 77.88 925 GLY A N 1
ATOM 7041 C CA . GLY A 1 925 ? 4.170 0.990 -18.209 1.00 77.88 925 GLY A CA 1
ATOM 7042 C C . GLY A 1 925 ? 4.394 2.139 -19.200 1.00 77.88 925 GLY A C 1
ATOM 7043 O O . GLY A 1 925 ? 3.643 3.110 -19.191 1.00 77.88 925 GLY A O 1
ATOM 7044 N N . LEU A 1 926 ? 5.401 2.088 -20.087 1.00 88.44 926 LEU A N 1
ATOM 7045 C CA . LEU A 1 926 ? 5.561 3.147 -21.092 1.00 88.44 926 LEU A CA 1
ATOM 7046 C C . LEU A 1 926 ? 4.462 3.048 -22.163 1.00 88.44 926 LEU A C 1
ATOM 7048 O O . LEU A 1 926 ? 4.491 2.146 -23.003 1.00 88.44 926 LEU A O 1
ATOM 7052 N N . VAL A 1 927 ? 3.543 4.021 -22.180 1.00 89.50 927 VAL A N 1
ATOM 7053 C CA . VAL A 1 927 ? 2.434 4.114 -23.150 1.00 89.50 927 VAL A CA 1
ATOM 7054 C C . VAL A 1 927 ? 2.923 4.592 -24.523 1.00 89.50 927 VAL A C 1
ATOM 7056 O O . VAL A 1 927 ? 2.710 5.721 -24.965 1.00 89.50 927 VAL A O 1
ATOM 7059 N N . GLU A 1 928 ? 3.649 3.716 -25.206 1.00 94.31 928 GLU A N 1
ATOM 7060 C CA . GLU A 1 928 ? 4.023 3.861 -26.610 1.00 94.31 928 GLU A CA 1
ATOM 7061 C C . GLU A 1 928 ? 3.046 3.085 -27.519 1.00 94.31 928 GLU A C 1
ATOM 7063 O O . GLU A 1 928 ? 2.040 2.557 -27.045 1.00 94.31 928 GLU A O 1
ATOM 7068 N N . LEU A 1 929 ? 3.270 3.047 -28.834 1.00 96.00 929 LEU A N 1
ATOM 7069 C CA . LEU A 1 929 ? 2.310 2.509 -29.807 1.00 96.00 929 LEU A CA 1
ATOM 7070 C C . LEU A 1 929 ? 1.847 1.063 -29.532 1.00 96.00 929 LEU A C 1
ATOM 7072 O O . LEU A 1 929 ? 0.669 0.766 -29.728 1.00 96.00 929 LEU A O 1
ATOM 7076 N N . THR A 1 930 ? 2.730 0.160 -29.099 1.00 93.94 930 THR A N 1
ATOM 7077 C CA . THR A 1 930 ? 2.347 -1.226 -28.759 1.00 93.94 930 THR A CA 1
ATOM 7078 C C . THR A 1 930 ? 1.467 -1.247 -27.520 1.00 93.94 930 THR A C 1
ATOM 7080 O O . THR A 1 930 ? 0.426 -1.898 -27.540 1.00 93.94 930 THR A O 1
ATOM 7083 N N . GLN A 1 931 ? 1.848 -0.511 -26.472 1.00 89.38 931 GLN A N 1
ATOM 7084 C CA . GLN A 1 931 ? 1.044 -0.415 -25.250 1.00 89.38 931 GLN A CA 1
ATOM 7085 C C . GLN A 1 931 ? -0.317 0.234 -25.520 1.00 89.38 931 GLN A C 1
ATOM 7087 O O . GLN A 1 931 ? -1.331 -0.253 -25.045 1.00 89.38 931 GLN A O 1
ATOM 7092 N N . THR A 1 932 ? -0.359 1.260 -26.367 1.00 90.31 932 THR A N 1
ATOM 7093 C CA . THR A 1 932 ? -1.611 1.880 -26.832 1.00 90.31 932 THR A CA 1
ATOM 7094 C C . THR A 1 932 ? -2.510 0.856 -27.524 1.00 90.31 932 THR A C 1
ATOM 7096 O O . THR A 1 932 ? -3.710 0.819 -27.279 1.00 90.31 932 THR A O 1
ATOM 7099 N N . GLY A 1 933 ? -1.928 -0.005 -28.366 1.00 89.62 933 GLY A N 1
ATOM 7100 C CA . GLY A 1 933 ? -2.643 -1.122 -28.975 1.00 89.62 933 GLY A CA 1
ATOM 7101 C C . GLY A 1 933 ? -3.270 -2.041 -27.930 1.00 89.62 933 GLY A C 1
ATOM 7102 O O . GLY A 1 933 ? -4.456 -2.327 -28.036 1.00 89.62 933 GLY A O 1
ATOM 7103 N N . LYS A 1 934 ? -2.509 -2.443 -26.902 1.00 84.75 934 LYS A N 1
ATOM 7104 C CA . LYS A 1 934 ? -3.023 -3.281 -25.804 1.00 84.75 934 LYS A CA 1
ATOM 7105 C C . LYS A 1 934 ? -4.183 -2.627 -25.056 1.00 84.75 934 LYS A C 1
ATOM 7107 O O . LYS A 1 934 ? -5.180 -3.294 -24.830 1.00 84.75 934 LYS A O 1
ATOM 7112 N N . ILE A 1 935 ? -4.079 -1.334 -24.741 1.00 81.12 935 ILE A N 1
ATOM 7113 C CA . ILE A 1 935 ? -5.144 -0.580 -24.057 1.00 81.12 935 ILE A CA 1
ATOM 7114 C C . ILE A 1 935 ? -6.438 -0.614 -24.875 1.00 81.12 935 ILE A C 1
ATOM 7116 O O . ILE A 1 935 ? -7.499 -0.936 -24.354 1.00 81.12 935 ILE A O 1
ATOM 7120 N N . ILE A 1 936 ? -6.357 -0.347 -26.182 1.00 83.06 936 ILE A N 1
ATOM 7121 C CA . ILE A 1 936 ? -7.552 -0.371 -27.036 1.00 83.06 936 ILE A CA 1
ATOM 7122 C C . ILE A 1 936 ? -8.108 -1.797 -27.165 1.00 83.06 936 ILE A C 1
ATOM 7124 O O . ILE A 1 936 ? -9.320 -1.988 -27.227 1.00 83.06 936 ILE A O 1
ATOM 7128 N N . ILE A 1 937 ? -7.240 -2.808 -27.219 1.00 81.56 937 ILE A N 1
ATOM 7129 C CA . ILE A 1 937 ? -7.658 -4.214 -27.262 1.00 81.56 937 ILE A CA 1
ATOM 7130 C C . ILE A 1 937 ? -8.409 -4.597 -25.991 1.00 81.56 937 ILE A C 1
ATOM 7132 O O . ILE A 1 937 ? -9.429 -5.263 -26.097 1.00 81.56 937 ILE A O 1
ATOM 7136 N N . ALA A 1 938 ? -7.942 -4.156 -24.826 1.00 72.81 938 ALA A N 1
ATOM 7137 C CA . ALA A 1 938 ? -8.558 -4.484 -23.549 1.00 72.81 938 ALA A CA 1
ATOM 7138 C C . ALA A 1 938 ? -10.000 -3.975 -23.432 1.00 72.81 938 ALA A C 1
ATOM 7140 O O . ALA A 1 938 ? -10.843 -4.688 -22.909 1.00 72.81 938 ALA A O 1
ATOM 7141 N N . ARG A 1 939 ? -10.295 -2.788 -23.982 1.00 72.12 939 ARG A N 1
ATOM 7142 C CA . ARG A 1 939 ? -11.665 -2.249 -23.994 1.00 72.12 939 ARG A CA 1
ATOM 7143 C C . ARG A 1 939 ? -12.548 -2.762 -25.134 1.00 72.12 939 ARG A C 1
ATOM 7145 O O . ARG A 1 939 ? -13.747 -2.876 -24.964 1.00 72.12 939 ARG A O 1
ATOM 7152 N N . THR A 1 940 ? -11.982 -3.033 -26.316 1.00 73.56 940 THR A N 1
ATOM 7153 C CA . THR A 1 940 ? -12.776 -3.404 -27.513 1.00 73.56 940 THR A CA 1
ATOM 7154 C C . THR A 1 940 ? -12.822 -4.904 -27.782 1.00 73.56 940 THR A C 1
ATOM 7156 O O . THR A 1 940 ? -13.499 -5.332 -28.715 1.00 73.56 940 THR A O 1
ATOM 7159 N N . TYR A 1 941 ? -12.009 -5.690 -27.072 1.00 71.31 941 TYR A N 1
ATOM 7160 C CA . TYR A 1 941 ? -11.786 -7.127 -27.271 1.00 71.31 941 TYR A CA 1
ATOM 7161 C C . TYR A 1 941 ? -11.371 -7.524 -28.704 1.00 71.31 941 TYR A C 1
ATOM 7163 O O . TYR A 1 941 ? -11.389 -8.692 -29.085 1.00 71.31 941 TYR A O 1
ATOM 7171 N N . GLN A 1 942 ? -10.934 -6.558 -29.522 1.00 76.62 942 GLN A N 1
ATOM 7172 C CA . GLN A 1 942 ? -10.617 -6.743 -30.942 1.00 76.62 942 GLN A CA 1
ATOM 7173 C C . GLN A 1 942 ? -9.106 -6.828 -31.203 1.00 76.62 942 GLN A C 1
ATOM 7175 O O . GLN A 1 942 ? -8.510 -5.982 -31.888 1.00 76.62 942 GLN A O 1
ATOM 7180 N N . SER A 1 943 ? -8.484 -7.890 -30.682 1.00 79.25 943 SER A N 1
ATOM 7181 C CA . SER A 1 943 ? -7.032 -8.120 -30.745 1.00 79.25 943 SER A CA 1
ATOM 7182 C C . SER A 1 943 ? -6.513 -8.254 -32.185 1.00 79.25 943 SER A C 1
ATOM 7184 O O . SER A 1 943 ? -5.669 -7.454 -32.617 1.00 79.25 943 SER A O 1
ATOM 7186 N N . GLY A 1 944 ? -7.075 -9.154 -32.996 1.00 80.38 944 GLY A N 1
ATOM 7187 C CA . GLY A 1 944 ? -6.626 -9.393 -34.372 1.00 80.38 944 GLY A CA 1
ATOM 7188 C C . GLY A 1 944 ? -6.593 -8.146 -35.273 1.00 80.38 944 GLY A C 1
ATOM 7189 O O . GLY A 1 944 ? -5.590 -7.878 -35.952 1.00 80.38 944 GLY A O 1
ATOM 7190 N N . SER A 1 945 ? -7.660 -7.340 -35.286 1.00 82.75 945 SER A N 1
ATOM 7191 C CA . SER A 1 945 ? -7.704 -6.107 -36.087 1.00 82.75 945 SER A CA 1
ATOM 7192 C C . SER A 1 945 ? -6.766 -5.030 -35.559 1.00 82.75 945 SER A C 1
ATOM 7194 O O . SER A 1 945 ? -6.108 -4.361 -36.363 1.00 82.75 945 SER A O 1
ATOM 7196 N N . MET A 1 946 ? -6.660 -4.865 -34.239 1.00 88.25 946 MET A N 1
ATOM 7197 C CA . MET A 1 946 ? -5.818 -3.825 -33.654 1.00 88.25 946 MET A CA 1
ATOM 7198 C C . MET A 1 946 ? -4.329 -4.127 -33.844 1.00 88.25 946 MET A C 1
ATOM 7200 O O . MET A 1 946 ? -3.571 -3.240 -34.246 1.00 88.25 946 MET A O 1
ATOM 7204 N N . TRP A 1 947 ? -3.898 -5.384 -33.701 1.00 89.44 947 TRP A N 1
ATOM 7205 C CA . TRP A 1 947 ? -2.517 -5.767 -34.009 1.00 89.44 947 TRP A CA 1
ATOM 7206 C C . TRP A 1 947 ? -2.158 -5.566 -35.479 1.00 89.44 947 TRP A C 1
ATOM 7208 O O . TRP A 1 947 ? -1.033 -5.160 -35.792 1.00 89.44 947 TRP A O 1
ATOM 7218 N N . LEU A 1 948 ? -3.110 -5.774 -36.396 1.00 90.94 948 LEU A N 1
ATOM 7219 C CA . LEU A 1 948 ? -2.914 -5.438 -37.804 1.00 90.94 948 LEU A CA 1
ATOM 7220 C C . LEU A 1 948 ? -2.735 -3.924 -38.000 1.00 90.94 948 LEU A C 1
ATOM 7222 O O . LEU A 1 948 ? -1.848 -3.516 -38.755 1.00 90.94 948 LEU A O 1
ATOM 7226 N N . ILE A 1 949 ? -3.525 -3.090 -37.316 1.00 92.75 949 ILE A N 1
ATOM 7227 C CA . ILE A 1 949 ? -3.402 -1.623 -37.355 1.00 92.75 949 ILE A CA 1
ATOM 7228 C C . ILE A 1 949 ? -2.031 -1.185 -36.826 1.00 92.75 949 ILE A C 1
ATOM 7230 O O . ILE A 1 949 ? -1.279 -0.527 -37.553 1.00 92.75 949 ILE A O 1
ATOM 7234 N N . VAL A 1 950 ? -1.663 -1.603 -35.613 1.00 94.81 950 VAL A N 1
ATOM 7235 C CA . VAL A 1 950 ? -0.366 -1.305 -34.980 1.00 94.81 950 VAL A CA 1
ATOM 7236 C C . VAL A 1 950 ? 0.793 -1.770 -35.866 1.00 94.81 950 VAL A C 1
ATOM 7238 O O . VAL A 1 950 ? 1.725 -1.008 -36.148 1.00 94.81 950 VAL A O 1
ATOM 7241 N N . GLY A 1 951 ? 0.715 -2.992 -36.397 1.00 95.62 951 GLY A N 1
ATOM 7242 C CA . GLY A 1 951 ? 1.708 -3.544 -37.316 1.00 95.62 951 GLY A CA 1
ATOM 7243 C C . GLY A 1 951 ? 1.856 -2.717 -38.595 1.00 95.62 951 GLY A C 1
ATOM 7244 O O . GLY A 1 951 ? 2.978 -2.417 -39.018 1.00 95.62 951 GLY A O 1
ATOM 7245 N N . LEU A 1 952 ? 0.746 -2.286 -39.203 1.00 95.25 952 LEU A N 1
ATOM 7246 C CA . LEU A 1 952 ? 0.762 -1.401 -40.370 1.00 95.25 952 LEU A CA 1
ATOM 7247 C C . LEU A 1 952 ? 1.357 -0.031 -40.040 1.00 95.25 952 LEU A C 1
ATOM 7249 O O . LEU A 1 952 ? 2.136 0.490 -40.842 1.00 95.25 952 LEU A O 1
ATOM 7253 N N . MET A 1 953 ? 1.060 0.535 -38.871 1.00 95.62 953 MET A N 1
ATOM 7254 C CA . MET A 1 953 ? 1.640 1.802 -38.419 1.00 95.62 953 MET A CA 1
ATOM 7255 C C . MET A 1 953 ? 3.161 1.702 -38.261 1.00 95.62 953 MET A C 1
ATOM 7257 O O . MET A 1 953 ? 3.883 2.522 -38.841 1.00 95.62 953 MET A O 1
ATOM 7261 N N . TYR A 1 954 ? 3.667 0.651 -37.603 1.00 95.25 954 TYR A N 1
ATOM 7262 C CA . TYR A 1 954 ? 5.105 0.370 -37.545 1.00 95.25 954 TYR A CA 1
ATOM 7263 C C . TYR A 1 954 ? 5.706 0.212 -38.947 1.00 95.25 954 TYR A C 1
ATOM 7265 O O . TYR A 1 954 ? 6.738 0.815 -39.257 1.00 95.25 954 TYR A O 1
ATOM 7273 N N . ILE A 1 955 ? 5.065 -0.549 -39.840 1.00 95.12 955 ILE A N 1
ATOM 7274 C CA . ILE A 1 955 ? 5.536 -0.724 -41.223 1.00 95.12 955 ILE A CA 1
ATOM 7275 C C . ILE A 1 955 ? 5.615 0.620 -41.950 1.00 95.12 955 ILE A C 1
ATOM 7277 O O . ILE A 1 955 ? 6.616 0.881 -42.627 1.00 95.12 955 ILE A O 1
ATOM 7281 N N . ILE A 1 956 ? 4.598 1.474 -41.829 1.00 94.88 956 ILE A N 1
ATOM 7282 C CA . ILE A 1 956 ? 4.546 2.788 -42.475 1.00 94.88 956 ILE A CA 1
ATOM 7283 C C . ILE A 1 956 ? 5.704 3.654 -41.984 1.00 94.88 956 ILE A C 1
ATOM 7285 O O . ILE A 1 956 ? 6.474 4.151 -42.816 1.00 94.88 956 ILE A O 1
ATOM 7289 N N . ILE A 1 957 ? 5.881 3.792 -40.668 1.00 93.00 957 ILE A N 1
ATOM 7290 C CA . ILE A 1 957 ? 6.917 4.669 -40.116 1.00 93.00 957 ILE A CA 1
ATOM 7291 C C . ILE A 1 957 ? 8.326 4.139 -40.388 1.00 93.00 957 ILE A C 1
ATOM 7293 O O . ILE A 1 957 ? 9.186 4.883 -40.865 1.00 93.00 957 ILE A O 1
ATOM 7297 N N . ILE A 1 958 ? 8.561 2.836 -40.217 1.00 91.00 958 ILE A N 1
ATOM 7298 C CA . ILE A 1 958 ? 9.853 2.205 -40.515 1.00 91.00 958 ILE A CA 1
ATOM 7299 C C . ILE A 1 958 ? 10.175 2.332 -42.005 1.00 91.00 958 ILE A C 1
ATOM 7301 O O . ILE A 1 958 ? 11.312 2.639 -42.379 1.00 91.00 958 ILE A O 1
ATOM 7305 N N . THR A 1 959 ? 9.189 2.139 -42.882 1.00 90.94 959 THR A N 1
ATOM 7306 C CA . THR A 1 959 ? 9.377 2.298 -44.329 1.00 90.94 959 THR A CA 1
ATOM 7307 C C . THR A 1 959 ? 9.666 3.750 -44.693 1.00 90.94 959 THR A C 1
ATOM 7309 O O . THR A 1 959 ? 10.533 3.997 -45.536 1.00 90.94 959 THR A O 1
ATOM 7312 N N . ALA A 1 960 ? 8.980 4.715 -44.075 1.00 89.31 960 ALA A N 1
ATOM 7313 C CA . ALA A 1 960 ? 9.231 6.139 -44.278 1.00 89.31 960 ALA A CA 1
ATOM 7314 C C . ALA A 1 960 ? 10.667 6.509 -43.875 1.00 89.31 960 ALA A C 1
ATOM 7316 O O . ALA A 1 960 ? 11.399 7.088 -44.684 1.00 89.31 960 ALA A O 1
ATOM 7317 N N . LEU A 1 961 ? 11.109 6.074 -42.694 1.00 84.81 961 LEU A N 1
ATOM 7318 C CA . LEU A 1 961 ? 12.472 6.270 -42.190 1.00 84.81 961 LEU A CA 1
ATOM 7319 C C . LEU A 1 961 ? 13.522 5.597 -43.082 1.00 84.81 961 LEU A C 1
ATOM 7321 O O . LEU A 1 961 ? 14.521 6.213 -43.457 1.00 84.81 961 LEU A O 1
ATOM 7325 N N . THR A 1 962 ? 13.269 4.363 -43.519 1.00 85.00 962 THR A N 1
ATOM 7326 C CA . THR A 1 962 ? 14.172 3.618 -44.413 1.00 85.00 962 THR A CA 1
ATOM 7327 C C . THR A 1 962 ? 14.254 4.254 -45.807 1.00 85.00 962 THR A C 1
ATOM 7329 O O . THR A 1 962 ? 15.309 4.251 -46.446 1.00 85.00 962 THR A O 1
ATOM 7332 N N . LYS A 1 963 ? 13.160 4.825 -46.326 1.00 86.12 963 LYS A N 1
ATOM 7333 C CA . LYS A 1 963 ? 13.170 5.560 -47.604 1.00 86.12 963 LYS A CA 1
ATOM 7334 C C . LYS A 1 963 ? 13.889 6.903 -47.480 1.00 86.12 963 LYS A C 1
ATOM 7336 O O . LYS A 1 963 ? 14.638 7.257 -48.392 1.00 86.12 963 LYS A O 1
ATOM 7341 N N . LEU A 1 964 ? 13.687 7.625 -46.377 1.00 80.44 964 LEU A N 1
ATOM 7342 C CA . LEU A 1 964 ? 14.407 8.863 -46.068 1.00 80.44 964 LEU A CA 1
ATOM 7343 C C . LEU A 1 964 ? 15.917 8.602 -45.989 1.00 80.44 964 LEU A C 1
ATOM 7345 O O . LEU A 1 964 ? 16.699 9.294 -46.636 1.00 80.44 964 LEU A O 1
ATOM 7349 N N . SER A 1 965 ? 16.301 7.523 -45.309 1.00 74.06 965 SER A N 1
ATOM 7350 C CA . SER A 1 965 ? 17.669 7.012 -45.237 1.00 74.06 965 SER A CA 1
ATOM 7351 C C . SER A 1 965 ? 18.300 6.789 -46.610 1.00 74.06 965 SER A C 1
ATOM 7353 O O . SER A 1 965 ? 19.307 7.411 -46.942 1.00 74.06 965 SER A O 1
ATOM 7355 N N . LYS A 1 966 ? 17.659 5.984 -47.467 1.00 78.50 966 LYS A N 1
ATOM 7356 C CA . LYS A 1 966 ? 18.160 5.689 -48.820 1.00 78.50 966 LYS A CA 1
ATOM 7357 C C . LYS A 1 966 ? 18.279 6.934 -49.704 1.00 78.50 966 LYS A C 1
ATOM 7359 O O . LYS A 1 966 ? 19.087 6.950 -50.632 1.00 78.50 966 LYS A O 1
ATOM 7364 N N . ARG A 1 967 ? 17.471 7.972 -49.459 1.00 78.81 967 ARG A N 1
ATOM 7365 C CA . ARG A 1 967 ? 17.608 9.277 -50.128 1.00 78.81 967 ARG A CA 1
ATOM 7366 C C . ARG A 1 967 ? 18.847 10.028 -49.647 1.00 78.81 967 ARG A C 1
ATOM 7368 O O . ARG A 1 967 ? 19.618 10.472 -50.490 1.00 78.81 967 ARG A O 1
ATOM 7375 N N . LEU A 1 968 ? 19.072 10.092 -48.334 1.00 68.25 968 LEU A N 1
ATOM 7376 C CA . LEU A 1 968 ? 20.278 10.686 -47.740 1.00 68.25 968 LEU A CA 1
ATOM 7377 C C . LEU A 1 968 ? 21.561 9.942 -48.153 1.00 68.25 968 LEU A C 1
ATOM 7379 O O . LEU A 1 968 ? 22.632 10.538 -48.242 1.00 68.25 968 LEU A O 1
ATOM 7383 N N . GLU A 1 969 ? 21.464 8.644 -48.444 1.00 69.69 969 GLU A N 1
ATOM 7384 C CA . GLU A 1 969 ? 22.563 7.853 -49.008 1.00 69.69 969 GLU A CA 1
ATOM 7385 C C . GLU A 1 969 ? 22.851 8.169 -50.484 1.00 69.69 969 GLU A C 1
ATOM 7387 O O . GLU A 1 969 ? 24.008 8.095 -50.892 1.00 69.69 969 GLU A O 1
ATOM 7392 N N . LYS A 1 970 ? 21.824 8.522 -51.275 1.00 62.09 970 LYS A N 1
ATOM 7393 C CA . LYS A 1 970 ? 21.916 8.788 -52.725 1.00 62.09 970 LYS A CA 1
ATOM 7394 C C . LYS A 1 970 ? 22.398 10.192 -53.096 1.00 62.09 970 LYS A C 1
ATOM 7396 O O . LYS A 1 970 ? 22.765 10.391 -54.247 1.00 62.09 970 LYS A O 1
ATOM 7401 N N . GLU A 1 971 ? 22.386 11.148 -52.168 1.00 55.22 971 GLU A N 1
ATOM 7402 C CA . GLU A 1 971 ? 22.965 12.490 -52.377 1.00 55.22 971 GLU A CA 1
ATOM 7403 C C . GLU A 1 971 ? 24.480 12.554 -52.078 1.00 55.22 971 GLU A C 1
ATOM 7405 O O . GLU A 1 971 ? 25.060 13.634 -51.958 1.00 55.22 971 GLU A O 1
ATOM 7410 N N . LYS A 1 972 ? 25.136 11.391 -51.987 1.00 48.38 972 LYS A N 1
ATOM 7411 C CA . LYS A 1 972 ? 26.597 11.229 -52.020 1.00 48.38 972 LYS A CA 1
ATOM 7412 C C . LYS A 1 972 ? 27.061 10.834 -53.417 1.00 48.38 972 LYS A C 1
ATOM 7414 O O . LYS A 1 972 ? 28.225 11.175 -53.732 1.00 48.38 972 LYS A O 1
#